Protein 4IWK (pdb70)

Organism: Pseudo-nitzschia multiseries (NCBI:txid37319)

B-factor: mean 25.54, std 10.78, range [7.35, 105.05]

Solvent-accessible surface area: 41916 Å² total

Nearest PDB structures (foldseek):
  6ke2-assembly1_A  TM=9.543E-01  e=2.878E-09  Homo sapiens
  8tue-assembly1_M  TM=9.493E-01  e=4.085E-09  Mus musculus
  8gy1-assembly1_A  TM=9.392E-01  e=4.515E-09  Dendrorhynchus
  3af7-assembly1_X  TM=9.538E-01  e=8.651E-08  Equus caballus
  3af8-assembly1_X  TM=9.523E-01  e=1.111E-07  Equus caballus

Sequence (944 aa):
SEELLLLDLFNNRQVTQEFTASQVYLSSASSIWFDQNDWEGMAAYMLAESAEEREHGLGFVDFANKRNIPIELQAVPAPVSAEWSSPEDVWQSILELEQANTRSLLNLAEAASTCHDFAVMAFLNPFHLQQVNEEDKIIGSILAKVTDENNRTPGLLRSLDVVSFEELLLDLFNRQVTQEFTASQVYLSSASSIWFDQNDWEGMAAYMLAESAEEREHGLGFVDFANKRNIPIELQAVPAPVSAEWSSPEDVWQSILELEQANTRSSLLNLAEAASTCHDFAVMAFLNPFHLQQQVNEEDKIGSILAKVTDENRTPGLLRSLDVVSSEELLDLFNRQVTQEFTASQVYLSASSIWFDQNDWEGMAAYMLAESAEEREHGLGFVDFANKRNIPIELQQAVPAPVSAEWSSSPEDVWQSILELEQANTRSLLNLAEAASTCHDFAVMAFLNPFHLQQVNEEDKIGSILAKVTDENRRTPGLLRSLDVVSSEELLDDLFNRQVTQEFTASQVYLSSASSIWFDQNDWEGMAAYMLAESAEEREHGLGFVDFANKRNIPIELQAVPAPVSAEWSSSPEDVWQSILELEQANTRSLLNLAEAASTCHDFAVMAFLNPFHLQQVNEEDKIGSILAKVTDENNRRTPGLLRSLDVVSFSEELLDDLFNRQVTQEFTASQVYLSASSIWFDQNDWEGMAAYMLAESAEEEREHGLGFVDFANKRNIPIELQAVPAPVSAEWSSPEDVWQSILELEQANTRSSLLNLAEAASTCHDFAVMAFLNPFHLQQVNEEDKIIGSILAKVTDENRTPGLLRSLDVVSSEELLDDLFNRQVTQEFTASQVYLSASSIWFDQNDWEGMAAYMLAESAEEREHGLGFVDFANKRNIPIELQAVPAPVSAEWSSPEDVWQSILELEQANTRSSLLNLAEAASTCHDFAVMAFLNPFHLQQQVNEEDKIGSILAKVTDENRTPGLLRSLDVVSF

CATH classification: 1.20.1260.10

Structure (mmCIF, N/CA/C/O backbone):
data_4IWK
#
_entry.id   4IWK
#
_cell.length_a   126.251
_cell.length_b   126.251
_cell.length_c   170.299
_cell.angle_alpha   90.000
_cell.angle_beta   90.000
_cell.angle_gamma   90.000
#
_symmetry.space_group_name_H-M   'P 4 21 2'
#
loop_
_entity.id
_entity.type
_entity.pdbx_description
1 polymer Ferritin
2 non-polymer 'FE (III) ION'
3 water water
#
loop_
_atom_site.group_PDB
_atom_site.id
_atom_site.type_symbol
_atom_site.label_atom_id
_atom_site.label_alt_id
_atom_site.label_comp_id
_atom_site.label_asym_id
_atom_site.label_entity_id
_atom_site.label_seq_id
_atom_site.pdbx_PDB_ins_code
_atom_site.Cartn_x
_atom_site.Cartn_y
_atom_site.Cartn_z
_atom_site.occupancy
_atom_site.B_iso_or_equiv
_atom_site.auth_seq_id
_atom_site.auth_comp_id
_atom_site.auth_asym_id
_atom_site.auth_atom_id
_atom_site.pdbx_PDB_model_num
ATOM 1 N N . SER A 1 2 ? 3.943 -4.760 -67.200 1.00 56.31 1 SER A N 1
ATOM 2 C CA . SER A 1 2 ? 2.610 -4.207 -66.837 1.00 53.24 1 SER A CA 1
ATOM 3 C C . SER A 1 2 ? 2.519 -3.970 -65.321 1.00 51.21 1 SER A C 1
ATOM 4 O O . SER A 1 2 ? 2.541 -4.924 -64.476 1.00 45.20 1 SER A O 1
ATOM 7 N N . GLU A 1 3 ? 2.433 -2.682 -64.986 1.00 44.42 2 GLU A N 1
ATOM 8 C CA . GLU A 1 3 ? 2.018 -2.265 -63.654 1.00 42.57 2 GLU A CA 1
ATOM 9 C C . GLU A 1 3 ? 0.616 -2.815 -63.358 1.00 34.89 2 GLU A C 1
ATOM 10 O O . GLU A 1 3 ? 0.368 -3.254 -62.226 1.00 37.60 2 GLU A O 1
ATOM 16 N N . GLU A 1 4 ? -0.287 -2.727 -64.343 1.00 35.52 3 GLU A N 1
ATOM 17 C CA . GLU A 1 4 ? -1.619 -3.184 -64.172 1.00 32.35 3 GLU A CA 1
ATOM 18 C C . GLU A 1 4 ? -1.611 -4.678 -63.726 1.00 33.15 3 GLU A C 1
ATOM 19 O O . GLU A 1 4 ? -2.280 -5.095 -62.754 1.00 26.68 3 GLU A O 1
ATOM 25 N N . LEU A 1 5 ? -0.807 -5.478 -64.407 1.00 30.58 4 LEU A N 1
ATOM 26 C CA A LEU A 1 5 ? -0.848 -6.915 -64.149 0.50 27.45 4 LEU A CA 1
ATOM 27 C CA B LEU A 1 5 ? -0.726 -6.925 -64.159 0.50 30.63 4 LEU A CA 1
ATOM 28 C C . LEU A 1 5 ? -0.266 -7.173 -62.724 1.00 29.19 4 LEU A C 1
ATOM 29 O O . LEU A 1 5 ? -0.914 -7.925 -61.956 1.00 28.19 4 LEU A O 1
ATOM 38 N N . LEU A 1 6 ? 0.883 -6.550 -62.360 1.00 29.98 5 LEU A N 1
ATOM 39 C CA A LEU A 1 6 ? 1.452 -6.701 -61.029 0.50 26.49 5 LEU A CA 1
ATOM 40 C CA B LEU A 1 6 ? 1.478 -6.637 -60.991 0.50 26.76 5 LEU A CA 1
ATOM 41 C C . LEU A 1 6 ? 0.480 -6.190 -59.912 1.00 26.74 5 LEU A C 1
ATOM 42 O O . LEU A 1 6 ? 0.352 -6.829 -58.863 1.00 26.68 5 LEU A O 1
ATOM 51 N N . ASP A 1 7 ? -0.189 -5.063 -60.127 1.00 26.01 6 ASP A N 1
ATOM 52 C CA . ASP A 1 7 ? -1.147 -4.588 -59.107 1.00 25.38 6 ASP A CA 1
ATOM 53 C C . ASP A 1 7 ? -2.299 -5.567 -58.944 1.00 23.11 6 ASP A C 1
ATOM 54 O O . ASP A 1 7 ? -2.733 -5.853 -57.801 1.00 24.30 6 ASP A O 1
ATOM 59 N N . LEU A 1 8 ? -2.795 -6.087 -60.104 1.00 23.19 7 LEU A N 1
ATOM 60 C CA . LEU A 1 8 ? -3.975 -7.009 -60.050 1.00 21.98 7 LEU A CA 1
ATOM 61 C C . LEU A 1 8 ? -3.573 -8.327 -59.410 1.00 23.00 7 LEU A C 1
ATOM 62 O O . LEU A 1 8 ? -4.392 -8.955 -58.714 1.00 23.41 7 LEU A O 1
ATOM 67 N N . PHE A 1 9 ? -2.339 -8.736 -59.600 1.00 22.37 8 PHE A N 1
ATOM 68 C CA . PHE A 1 9 ? -1.879 -9.955 -58.911 1.00 24.22 8 PHE A CA 1
ATOM 69 C C . PHE A 1 9 ? -1.845 -9.737 -57.418 1.00 24.13 8 PHE A C 1
ATOM 70 O O . PHE A 1 9 ? -2.401 -10.521 -56.635 1.00 24.83 8 PHE A O 1
ATOM 78 N N . ASN A 1 10 ? -1.244 -8.638 -56.976 1.00 22.91 9 ASN A N 1
ATOM 79 C CA A ASN A 1 10 ? -1.255 -8.225 -55.581 0.50 25.83 9 ASN A CA 1
ATOM 80 C CA B ASN A 1 10 ? -1.334 -8.240 -55.572 0.50 25.05 9 ASN A CA 1
ATOM 81 C C . ASN A 1 10 ? -2.723 -8.123 -55.068 1.00 25.60 9 ASN A C 1
ATOM 82 O O . ASN A 1 10 ? -3.051 -8.645 -53.947 1.00 24.98 9 ASN A O 1
ATOM 91 N N . ARG A 1 11 ? -3.603 -7.468 -55.811 1.00 23.10 10 ARG A N 1
ATOM 92 C CA . ARG A 1 11 ? -5.005 -7.353 -55.389 1.00 25.80 10 ARG A CA 1
ATOM 93 C C . ARG A 1 11 ? -5.673 -8.766 -55.194 1.00 23.04 10 ARG A C 1
ATOM 94 O O . ARG A 1 11 ? -6.629 -8.926 -54.453 1.00 23.01 10 ARG A O 1
ATOM 102 N N . GLN A 1 12 ? -5.241 -9.738 -55.996 1.00 21.52 11 GLN A N 1
ATOM 103 C CA . GLN A 1 12 ? -5.912 -11.049 -55.963 1.00 20.93 11 GLN A CA 1
ATOM 104 C C . GLN A 1 12 ? -5.608 -11.671 -54.572 1.00 20.85 11 GLN A C 1
ATOM 105 O O . GLN A 1 12 ? -6.507 -12.338 -53.965 1.00 18.56 11 GLN A O 1
ATOM 111 N N . VAL A 1 13 ? -4.382 -11.520 -54.093 1.00 20.63 12 VAL A N 1
ATOM 112 C CA . VAL A 1 13 ? -4.047 -12.050 -52.768 1.00 17.23 12 VAL A CA 1
ATOM 113 C C . VAL A 1 13 ? -4.936 -11.379 -51.751 1.00 18.12 12 VAL A C 1
ATOM 114 O O . VAL A 1 13 ? -5.519 -12.048 -50.880 1.00 18.80 12 VAL A O 1
ATOM 118 N N . THR A 1 14 ? -5.041 -10.048 -51.841 1.00 16.11 13 THR A N 1
ATOM 119 C CA . THR A 1 14 ? -5.958 -9.361 -50.923 1.00 17.82 13 THR A CA 1
ATOM 120 C C . THR A 1 14 ? -7.407 -9.870 -50.992 1.00 18.23 13 THR A C 1
ATOM 121 O O . THR A 1 14 ? -8.048 -10.066 -49.945 1.00 18.73 13 THR A O 1
ATOM 125 N N . GLN A 1 15 ? -7.907 -10.160 -52.217 1.00 17.63 14 GLN A N 1
ATOM 126 C CA . GLN A 1 15 ? -9.294 -10.569 -52.354 1.00 16.63 14 GLN A CA 1
ATOM 127 C C . GLN A 1 15 ? -9.471 -11.987 -51.711 1.00 16.27 14 GLN A C 1
ATOM 128 O O . GLN A 1 15 ? -10.530 -12.248 -51.077 1.00 18.04 14 GLN A O 1
ATOM 134 N N . GLU A 1 16 ? -8.453 -12.871 -51.876 1.00 17.05 15 GLU A N 1
ATOM 135 C CA . GLU A 1 16 ? -8.629 -14.253 -51.315 1.00 15.79 15 GLU A CA 1
ATOM 136 C C . GLU A 1 16 ? -8.610 -14.119 -49.789 1.00 16.90 15 GLU A C 1
ATOM 137 O O . GLU A 1 16 ? -9.458 -14.779 -49.121 1.00 17.41 15 GLU A O 1
ATOM 143 N N . PHE A 1 17 ? -7.749 -13.266 -49.253 1.00 17.79 16 PHE A N 1
ATOM 144 C CA . PHE A 1 17 ? -7.725 -13.139 -47.786 1.00 17.14 16 PHE A CA 1
ATOM 145 C C . PHE A 1 17 ? -8.941 -12.387 -47.233 1.00 17.42 16 PHE A C 1
ATOM 146 O O . PHE A 1 17 ? -9.416 -12.740 -46.117 1.00 17.99 16 PHE A O 1
ATOM 154 N N . THR A 1 18 ? -9.504 -11.461 -48.024 1.00 16.01 17 THR A N 1
ATOM 155 C CA . THR A 1 18 ? -10.759 -10.774 -47.673 1.00 17.89 17 THR A CA 1
ATOM 156 C C . THR A 1 18 ? -11.863 -11.809 -47.604 1.00 18.44 17 THR A C 1
ATOM 157 O O . THR A 1 18 ? -12.639 -11.861 -46.627 1.00 18.15 17 THR A O 1
ATOM 161 N N . ALA A 1 19 ? -11.896 -12.677 -48.607 1.00 16.44 18 ALA A N 1
ATOM 162 C CA . ALA A 1 19 ? -12.915 -13.728 -48.600 1.00 15.71 18 ALA A CA 1
ATOM 163 C C . ALA A 1 19 ? -12.728 -14.714 -47.461 1.00 18.25 18 ALA A C 1
ATOM 164 O O . ALA A 1 19 ? -13.684 -15.071 -46.854 1.00 17.76 18 ALA A O 1
ATOM 166 N N . SER A 1 20 ? -11.496 -15.019 -47.108 1.00 17.33 19 SER A N 1
ATOM 167 C CA . SER A 1 20 ? -11.280 -15.883 -45.936 1.00 16.92 19 SER A CA 1
ATOM 168 C C . SER A 1 20 ? -11.923 -15.284 -44.679 1.00 17.94 19 SER A C 1
ATOM 169 O O . SER A 1 20 ? -12.547 -15.998 -43.871 1.00 16.80 19 SER A O 1
ATOM 172 N N . GLN A 1 21 ? -11.742 -13.959 -44.525 1.00 16.04 20 GLN A N 1
ATOM 173 C CA . GLN A 1 21 ? -12.276 -13.281 -43.312 1.00 16.41 20 GLN A CA 1
ATOM 174 C C . GLN A 1 21 ? -13.779 -13.191 -43.370 1.00 16.44 20 GLN A C 1
ATOM 175 O O . GLN A 1 21 ? -14.479 -13.269 -42.329 1.00 17.04 20 GLN A O 1
ATOM 181 N N . VAL A 1 22 ? -14.351 -12.966 -44.577 1.00 15.92 21 VAL A N 1
ATOM 182 C CA . VAL A 1 22 ? -15.803 -12.961 -44.684 1.00 17.28 21 VAL A CA 1
ATOM 183 C C . VAL A 1 22 ? -16.413 -14.361 -44.319 1.00 17.58 21 VAL A C 1
ATOM 184 O O . VAL A 1 22 ? -17.444 -14.464 -43.585 1.00 18.43 21 VAL A O 1
ATOM 188 N N . TYR A 1 23 ? -15.795 -15.416 -44.825 1.00 15.95 22 TYR A N 1
ATOM 189 C CA . TYR A 1 23 ? -16.254 -16.773 -44.414 1.00 16.44 22 TYR A CA 1
ATOM 190 C C . TYR A 1 23 ? -16.115 -16.962 -42.940 1.00 17.45 22 TYR A C 1
ATOM 191 O O . TYR A 1 23 ? -17.028 -17.564 -42.344 1.00 16.50 22 TYR A O 1
ATOM 200 N N . LEU A 1 24 ? -15.042 -16.407 -42.304 1.00 16.26 23 LEU A N 1
ATOM 201 C CA . LEU A 1 24 ? -14.926 -16.622 -40.867 1.00 17.78 23 LEU A CA 1
ATOM 202 C C . LEU A 1 24 ? -16.067 -15.816 -40.201 1.00 17.91 23 LEU A C 1
ATOM 203 O O . LEU A 1 24 ? -16.698 -16.311 -39.255 1.00 15.45 23 LEU A O 1
ATOM 208 N N . SER A 1 25 ? -16.355 -14.592 -40.672 1.00 16.53 24 SER A N 1
ATOM 209 C CA A SER A 1 25 ? -17.492 -13.839 -40.122 0.50 17.48 24 SER A CA 1
ATOM 210 C CA B SER A 1 25 ? -17.497 -13.840 -40.114 0.50 16.75 24 SER A CA 1
ATOM 211 C C . SER A 1 25 ? -18.839 -14.617 -40.247 1.00 17.96 24 SER A C 1
ATOM 212 O O . SER A 1 25 ? -19.642 -14.616 -39.289 1.00 17.99 24 SER A O 1
ATOM 217 N N . ALA A 1 26 ? -19.050 -15.276 -41.407 1.00 16.82 25 ALA A N 1
ATOM 218 C CA . ALA A 1 26 ? -20.274 -16.113 -41.569 1.00 16.44 25 ALA A CA 1
ATOM 219 C C . ALA A 1 26 ? -20.282 -17.263 -40.545 1.00 17.81 25 ALA A C 1
ATOM 220 O O . ALA A 1 26 ? -21.325 -17.568 -39.962 1.00 17.98 25 ALA A O 1
ATOM 222 N N . SER A 1 27 ? -19.127 -17.913 -40.352 1.00 17.25 26 SER A N 1
ATOM 223 C CA A SER A 1 27 ? -19.055 -19.003 -39.358 0.50 16.00 26 SER A CA 1
ATOM 224 C CA B SER A 1 27 ? -19.065 -18.992 -39.376 0.50 17.71 26 SER A CA 1
ATOM 225 C C . SER A 1 27 ? -19.447 -18.504 -37.965 1.00 18.17 26 SER A C 1
ATOM 226 O O . SER A 1 27 ? -20.105 -19.190 -37.182 1.00 18.18 26 SER A O 1
ATOM 231 N N . ILE A 1 28 ? -19.033 -17.281 -37.648 1.00 16.60 27 ILE A N 1
ATOM 232 C CA . ILE A 1 28 ? -19.357 -16.729 -36.280 1.00 17.18 27 ILE A CA 1
ATOM 233 C C . ILE A 1 28 ? -20.846 -16.487 -36.208 1.00 18.06 27 ILE A C 1
ATOM 234 O O . ILE A 1 28 ? -21.486 -16.887 -35.248 1.00 19.72 27 ILE A O 1
ATOM 239 N N . TRP A 1 29 ? -21.453 -15.875 -37.257 1.00 16.80 28 TRP A N 1
ATOM 240 C CA . TRP A 1 29 ? -22.870 -15.660 -37.221 1.00 18.66 28 TRP A CA 1
ATOM 241 C C . TRP A 1 29 ? -23.595 -16.976 -37.051 1.00 20.59 28 TRP A C 1
ATOM 242 O O . TRP A 1 29 ? -24.546 -17.095 -36.262 1.00 18.21 28 TRP A O 1
ATOM 253 N N . PHE A 1 30 ? -23.250 -17.986 -37.879 1.00 16.15 29 PHE A N 1
ATOM 254 C CA . PHE A 1 30 ? -23.940 -19.264 -37.786 1.00 18.24 29 PHE A CA 1
ATOM 255 C C . PHE A 1 30 ? -23.758 -19.868 -36.386 1.00 20.12 29 PHE A C 1
ATOM 256 O O . PHE A 1 30 ? -24.731 -20.371 -35.853 1.00 19.29 29 PHE A O 1
ATOM 264 N N . ASP A 1 31 ? -22.547 -19.820 -35.818 1.00 20.57 30 ASP A N 1
ATOM 265 C CA . ASP A 1 31 ? -22.321 -20.498 -34.510 1.00 24.25 30 ASP A CA 1
ATOM 266 C C . ASP A 1 31 ? -23.093 -19.752 -33.460 1.00 20.67 30 ASP A C 1
ATOM 267 O O . ASP A 1 31 ? -23.682 -20.366 -32.572 1.00 22.98 30 ASP A O 1
ATOM 272 N N . GLN A 1 32 ? -23.122 -18.438 -33.560 1.00 22.14 31 GLN A N 1
ATOM 273 C CA . GLN A 1 32 ? -23.872 -17.661 -32.547 1.00 22.57 31 GLN A CA 1
ATOM 274 C C . GLN A 1 32 ? -25.358 -17.965 -32.595 1.00 24.67 31 GLN A C 1
ATOM 275 O O . GLN A 1 32 ? -26.125 -17.714 -31.614 1.00 26.46 31 GLN A O 1
ATOM 281 N N . ASN A 1 33 ? -25.857 -18.365 -33.768 1.00 21.54 32 ASN A N 1
ATOM 282 C CA . ASN A 1 33 ? -27.238 -18.603 -33.912 1.00 22.72 32 ASN A CA 1
ATOM 283 C C . ASN A 1 33 ? -27.558 -20.110 -33.993 1.00 21.11 32 ASN A C 1
ATOM 284 O O . ASN A 1 33 ? -28.652 -20.474 -34.411 1.00 26.33 32 ASN A O 1
ATOM 289 N N . ASP A 1 34 ? -26.640 -20.918 -33.521 1.00 21.11 33 ASP A N 1
ATOM 290 C CA . ASP A 1 34 ? -26.775 -22.379 -33.354 1.00 24.21 33 ASP A CA 1
ATOM 291 C C . ASP A 1 34 ? -26.986 -23.168 -34.635 1.00 25.62 33 ASP A C 1
ATOM 292 O O . ASP A 1 34 ? -27.744 -24.147 -34.647 1.00 29.38 33 ASP A O 1
ATOM 297 N N . TRP A 1 35 ? -26.329 -22.707 -35.707 1.00 20.62 34 TRP A N 1
ATOM 298 C CA . TRP A 1 35 ? -26.303 -23.430 -36.982 1.00 20.80 34 TRP A CA 1
ATOM 299 C C . TRP A 1 35 ? -24.912 -24.007 -37.093 1.00 23.75 34 TRP A C 1
ATOM 300 O O . TRP A 1 35 ? -24.128 -23.515 -37.928 1.00 22.45 34 TRP A O 1
ATOM 311 N N . GLU A 1 36 ? -24.590 -25.038 -36.310 1.00 24.20 35 GLU A N 1
ATOM 312 C CA . GLU A 1 36 ? -23.227 -25.517 -36.248 1.00 25.93 35 GLU A CA 1
ATOM 313 C C . GLU A 1 36 ? -22.778 -26.172 -37.554 1.00 27.14 35 GLU A C 1
ATOM 314 O O . GLU A 1 36 ? -21.568 -26.081 -37.852 1.00 24.75 35 GLU A O 1
ATOM 320 N N . GLY A 1 37 ? -23.710 -26.766 -38.334 1.00 23.95 36 GLY A N 1
ATOM 321 C CA . GLY A 1 37 ? -23.347 -27.406 -39.600 1.00 25.15 36 GLY A CA 1
ATOM 322 C C . GLY A 1 37 ? -22.911 -26.341 -40.646 1.00 22.97 36 GLY A C 1
ATOM 323 O O . GLY A 1 37 ? -21.821 -26.444 -41.242 1.00 23.62 36 GLY A O 1
ATOM 324 N N . MET A 1 38 ? -23.686 -25.282 -40.764 1.00 20.96 37 MET A N 1
ATOM 325 C CA . MET A 1 38 ? -23.373 -24.186 -41.721 1.00 19.45 37 MET A CA 1
ATOM 326 C C . MET A 1 38 ? -22.128 -23.503 -41.194 1.00 19.75 37 MET A C 1
ATOM 327 O O . MET A 1 38 ? -21.308 -23.108 -42.030 1.00 19.30 37 MET A O 1
ATOM 332 N N . ALA A 1 39 ? -21.907 -23.406 -39.858 1.00 19.20 38 ALA A N 1
ATOM 333 C CA . ALA A 1 39 ? -20.692 -22.749 -39.380 1.00 18.46 38 ALA A CA 1
ATOM 334 C C . ALA A 1 39 ? -19.498 -23.546 -39.803 1.00 21.99 38 ALA A C 1
ATOM 335 O O . ALA A 1 39 ? -18.481 -22.977 -40.213 1.00 20.72 38 ALA A O 1
ATOM 337 N N . ALA A 1 40 ? -19.576 -24.866 -39.673 1.00 19.81 39 ALA A N 1
ATOM 338 C CA . ALA A 1 40 ? -18.353 -25.684 -40.024 1.00 21.74 39 ALA A CA 1
ATOM 339 C C . ALA A 1 40 ? -18.065 -25.611 -41.509 1.00 20.53 39 ALA A C 1
ATOM 340 O O . ALA A 1 40 ? -16.869 -25.534 -41.863 1.00 19.79 39 ALA A O 1
ATOM 342 N N . TYR A 1 41 ? -19.112 -25.501 -42.363 1.00 19.69 40 TYR A N 1
ATOM 343 C CA . TYR A 1 41 ? -18.905 -25.296 -43.787 1.00 20.97 40 TYR A CA 1
ATOM 344 C C . TYR A 1 41 ? -18.162 -23.983 -43.975 1.00 21.39 40 TYR A C 1
ATOM 345 O O . TYR A 1 41 ? -17.201 -23.920 -44.776 1.00 20.24 40 TYR A O 1
ATOM 354 N N . MET A 1 42 ? -18.643 -22.944 -43.328 1.00 16.87 41 MET A N 1
ATOM 355 C CA . MET A 1 42 ? -17.997 -21.601 -43.533 1.00 17.99 41 MET A CA 1
ATOM 356 C C . MET A 1 42 ? -16.516 -21.640 -43.038 1.00 19.66 41 MET A C 1
ATOM 357 O O . MET A 1 42 ? -15.630 -21.019 -43.687 1.00 19.70 41 MET A O 1
ATOM 362 N N . LEU A 1 43 ? -16.264 -22.274 -41.898 1.00 17.59 42 LEU A N 1
ATOM 363 C CA . LEU A 1 43 ? -14.876 -22.385 -41.424 1.00 18.58 42 LEU A CA 1
ATOM 364 C C . LEU A 1 43 ? -13.946 -23.121 -42.421 1.00 18.22 42 LEU A C 1
ATOM 365 O O . LEU A 1 43 ? -12.824 -22.673 -42.623 1.00 20.96 42 LEU A O 1
ATOM 370 N N . ALA A 1 44 ? -14.451 -24.194 -43.059 1.00 18.33 43 ALA A N 1
ATOM 371 C CA . ALA A 1 44 ? -13.641 -24.940 -44.012 1.00 19.63 43 ALA A CA 1
ATOM 372 C C . ALA A 1 44 ? -13.374 -24.001 -45.190 1.00 22.52 43 ALA A C 1
ATOM 373 O O . ALA A 1 44 ? -12.251 -23.982 -45.684 1.00 19.63 43 ALA A O 1
ATOM 375 N N . GLU A 1 45 ? -14.388 -23.272 -45.663 1.00 18.14 44 GLU A N 1
ATOM 376 C CA . GLU A 1 45 ? -14.093 -22.335 -46.728 1.00 20.22 44 GLU A CA 1
ATOM 377 C C . GLU A 1 45 ? -13.191 -21.195 -46.326 1.00 17.28 44 GLU A C 1
ATOM 378 O O . GLU A 1 45 ? -12.408 -20.732 -47.227 1.00 18.70 44 GLU A O 1
ATOM 384 N N . SER A 1 46 ? -13.250 -20.694 -45.092 1.00 17.70 45 SER A N 1
ATOM 385 C CA . SER A 1 46 ? -12.311 -19.635 -44.704 1.00 16.72 45 SER A CA 1
ATOM 386 C C . SER A 1 46 ? -10.855 -20.196 -44.863 1.00 18.86 45 SER A C 1
ATOM 387 O O . SER A 1 46 ? -9.981 -19.455 -45.322 1.00 18.29 45 SER A O 1
ATOM 390 N N . ALA A 1 47 ? -10.635 -21.456 -44.493 1.00 18.93 46 ALA A N 1
ATOM 391 C CA . ALA A 1 47 ? -9.263 -21.990 -44.615 1.00 18.73 46 ALA A CA 1
ATOM 392 C C . ALA A 1 47 ? -8.930 -22.162 -46.102 1.00 19.66 46 ALA A C 1
ATOM 393 O O . ALA A 1 47 ? -7.756 -21.909 -46.470 1.00 20.81 46 ALA A O 1
ATOM 395 N N . GLU A 1 48 ? -9.885 -22.588 -46.925 1.00 19.88 47 GLU A N 1
ATOM 396 C CA . GLU A 1 48 ? -9.609 -22.855 -48.374 1.00 21.43 47 GLU A CA 1
ATOM 397 C C . GLU A 1 48 ? -9.265 -21.520 -49.035 1.00 20.90 47 GLU A C 1
ATOM 398 O O . GLU A 1 48 ? -8.341 -21.461 -49.830 1.00 22.44 47 GLU A O 1
ATOM 404 N N . GLU A 1 49 ? -9.995 -20.439 -48.726 1.00 16.65 48 GLU A N 1
ATOM 405 C CA . GLU A 1 49 ? -9.641 -19.160 -49.411 1.00 17.73 48 GLU A CA 1
ATOM 406 C C . GLU A 1 49 ? -8.284 -18.683 -48.934 1.00 18.99 48 GLU A C 1
ATOM 407 O O . GLU A 1 49 ? -7.530 -18.099 -49.759 1.00 18.96 48 GLU A O 1
ATOM 413 N N . ARG A 1 50 ? -7.916 -18.879 -47.673 1.00 18.65 49 ARG A N 1
ATOM 414 C CA . ARG A 1 50 ? -6.530 -18.532 -47.328 1.00 17.02 49 ARG A CA 1
ATOM 415 C C . ARG A 1 50 ? -5.536 -19.397 -48.127 1.00 18.94 49 ARG A C 1
ATOM 416 O O . ARG A 1 50 ? -4.548 -18.828 -48.620 1.00 19.20 49 ARG A O 1
ATOM 424 N N . GLU A 1 51 ? -5.810 -20.712 -48.295 1.00 18.07 50 GLU A N 1
ATOM 425 C CA . GLU A 1 51 ? -4.922 -21.494 -49.215 1.00 20.24 50 GLU A CA 1
ATOM 426 C C . GLU A 1 51 ? -4.836 -20.933 -50.635 1.00 20.08 50 GLU A C 1
ATOM 427 O O . GLU A 1 51 ? -3.693 -20.913 -51.174 1.00 20.40 50 GLU A O 1
ATOM 433 N N . HIS A 1 52 ? -5.967 -20.434 -51.200 1.00 19.26 51 HIS A N 1
ATOM 434 C CA . HIS A 1 52 ? -5.856 -19.795 -52.507 1.00 18.87 51 HIS A CA 1
ATOM 435 C C . HIS A 1 52 ? -4.892 -18.618 -52.463 1.00 19.64 51 HIS A C 1
ATOM 436 O O . HIS A 1 52 ? -3.990 -18.449 -53.356 1.00 18.37 51 HIS A O 1
ATOM 443 N N . GLY A 1 53 ? -5.049 -17.749 -51.447 1.00 17.30 52 GLY A N 1
ATOM 444 C CA . GLY A 1 53 ? -4.175 -16.556 -51.398 1.00 15.86 52 GLY A CA 1
ATOM 445 C C . GLY A 1 53 ? -2.706 -17.042 -51.273 1.00 16.85 52 GLY A C 1
ATOM 446 O O . GLY A 1 53 ? -1.830 -16.425 -51.873 1.00 18.29 52 GLY A O 1
ATOM 447 N N . LEU A 1 54 ? -2.464 -18.038 -50.426 1.00 15.26 53 LEU A N 1
ATOM 448 C CA . LEU A 1 54 ? -1.084 -18.542 -50.281 1.00 16.80 53 LEU A CA 1
ATOM 449 C C . LEU A 1 54 ? -0.520 -19.083 -51.597 1.00 17.20 53 LEU A C 1
ATOM 450 O O . LEU A 1 54 ? 0.687 -18.905 -51.854 1.00 19.39 53 LEU A O 1
ATOM 455 N N . GLY A 1 55 ? -1.391 -19.713 -52.389 1.00 18.57 54 GLY A N 1
ATOM 456 C CA . GLY A 1 55 ? -1.000 -20.254 -53.708 1.00 18.96 54 GLY A CA 1
ATOM 457 C C . GLY A 1 55 ? -0.557 -19.100 -54.591 1.00 19.04 54 GLY A C 1
ATOM 458 O O . GLY A 1 55 ? 0.463 -19.181 -55.334 1.00 18.90 54 GLY A O 1
ATOM 459 N N . PHE A 1 56 ? -1.314 -18.000 -54.566 1.00 17.11 55 PHE A N 1
ATOM 460 C CA . PHE A 1 56 ? -0.944 -16.778 -55.371 1.00 16.17 55 PHE A CA 1
ATOM 461 C C . PHE A 1 56 ? 0.390 -16.186 -54.850 1.00 18.34 55 PHE A C 1
ATOM 462 O O . PHE A 1 56 ? 1.256 -15.818 -55.648 1.00 19.06 55 PHE A O 1
ATOM 470 N N . VAL A 1 57 ? 0.620 -16.128 -53.524 1.00 17.64 56 VAL A N 1
ATOM 471 C CA . VAL A 1 57 ? 1.879 -15.538 -53.003 1.00 17.34 56 VAL A CA 1
ATOM 472 C C . VAL A 1 57 ? 3.042 -16.428 -53.447 1.00 17.02 56 VAL A C 1
ATOM 473 O O . VAL A 1 57 ? 4.076 -15.859 -53.916 1.00 19.20 56 VAL A O 1
ATOM 477 N N . ASP A 1 58 ? 2.885 -17.758 -53.377 1.00 18.98 57 ASP A N 1
ATOM 478 C CA . ASP A 1 58 ? 4.010 -18.698 -53.743 1.00 18.34 57 ASP A CA 1
ATOM 479 C C . ASP A 1 58 ? 4.340 -18.493 -55.240 1.00 21.22 57 ASP A C 1
ATOM 480 O O . ASP A 1 58 ? 5.495 -18.338 -55.572 1.00 19.67 57 ASP A O 1
ATOM 485 N N . PHE A 1 59 ? 3.292 -18.431 -56.102 1.00 18.26 58 PHE A N 1
ATOM 486 C CA . PHE A 1 59 ? 3.626 -18.266 -57.550 1.00 18.46 58 PHE A CA 1
ATOM 487 C C . PHE A 1 59 ? 4.232 -16.899 -57.779 1.00 19.14 58 PHE A C 1
ATOM 488 O O . PHE A 1 59 ? 5.243 -16.771 -58.528 1.00 18.90 58 PHE A O 1
ATOM 496 N N . ALA A 1 60 ? 3.741 -15.863 -57.119 1.00 17.97 59 ALA A N 1
ATOM 497 C CA . ALA A 1 60 ? 4.317 -14.495 -57.310 1.00 19.61 59 ALA A CA 1
ATOM 498 C C . ALA A 1 60 ? 5.771 -14.488 -56.909 1.00 20.66 59 ALA A C 1
ATOM 499 O O . ALA A 1 60 ? 6.633 -13.934 -57.639 1.00 19.75 59 ALA A O 1
ATOM 501 N N . ASN A 1 61 ? 6.110 -15.142 -55.775 1.00 20.02 60 ASN A N 1
ATOM 502 C CA . ASN A 1 61 ? 7.515 -15.205 -55.335 1.00 20.98 60 ASN A CA 1
ATOM 503 C C . ASN A 1 61 ? 8.374 -15.843 -56.417 1.00 23.55 60 ASN A C 1
ATOM 504 O O . ASN A 1 61 ? 9.449 -15.333 -56.761 1.00 21.81 60 ASN A O 1
ATOM 509 N N . LYS A 1 62 ? 7.888 -16.957 -56.970 1.00 20.52 61 LYS A N 1
ATOM 510 C CA . LYS A 1 62 ? 8.677 -17.729 -57.974 1.00 20.89 61 LYS A CA 1
ATOM 511 C C . LYS A 1 62 ? 8.787 -16.902 -59.227 1.00 20.34 61 LYS A C 1
ATOM 512 O O . LYS A 1 62 ? 9.880 -16.987 -59.880 1.00 20.73 61 LYS A O 1
ATOM 518 N N . ARG A 1 63 ? 7.761 -16.104 -59.592 1.00 20.85 62 ARG A N 1
ATOM 519 C CA . ARG A 1 63 ? 7.776 -15.374 -60.865 1.00 20.80 62 ARG A CA 1
ATOM 520 C C . ARG A 1 63 ? 8.349 -13.967 -60.707 1.00 23.53 62 ARG A C 1
ATOM 521 O O . ARG A 1 63 ? 8.179 -13.138 -61.574 1.00 26.25 62 ARG A O 1
ATOM 529 N N . ASN A 1 64 ? 8.906 -13.667 -59.521 1.00 25.06 63 ASN A N 1
ATOM 530 C CA . ASN A 1 64 ? 9.400 -12.305 -59.263 1.00 26.70 63 ASN A CA 1
ATOM 531 C C . ASN A 1 64 ? 8.368 -11.244 -59.400 1.00 26.94 63 ASN A C 1
ATOM 532 O O . ASN A 1 64 ? 8.642 -10.107 -59.813 1.00 29.07 63 ASN A O 1
ATOM 537 N N . ILE A 1 65 ? 7.151 -11.526 -58.932 1.00 21.97 64 ILE A N 1
ATOM 538 C CA . ILE A 1 65 ? 6.092 -10.544 -58.872 1.00 22.55 64 ILE A CA 1
ATOM 539 C C . ILE A 1 65 ? 6.138 -10.048 -57.393 1.00 23.18 64 ILE A C 1
ATOM 540 O O . ILE A 1 65 ? 5.830 -10.801 -56.501 1.00 22.67 64 ILE A O 1
ATOM 545 N N . PRO A 1 66 ? 6.424 -8.795 -57.153 1.00 23.68 65 PRO A N 1
ATOM 546 C CA . PRO A 1 66 ? 6.652 -8.453 -55.735 1.00 28.02 65 PRO A CA 1
ATOM 547 C C . PRO A 1 66 ? 5.286 -8.373 -55.022 1.00 24.24 65 PRO A C 1
ATOM 548 O O . PRO A 1 66 ? 4.319 -7.843 -55.558 1.00 29.37 65 PRO A O 1
ATOM 552 N N . ILE A 1 67 ? 5.184 -8.926 -53.835 1.00 20.90 66 ILE A N 1
ATOM 553 C CA . ILE A 1 67 ? 3.946 -8.928 -53.104 1.00 20.52 66 ILE A CA 1
ATOM 554 C C . ILE A 1 67 ? 4.110 -7.913 -51.962 1.00 22.64 66 ILE A C 1
ATOM 555 O O . ILE A 1 67 ? 5.097 -8.040 -51.266 1.00 26.38 66 ILE A O 1
ATOM 560 N N . GLU A 1 68 ? 3.192 -6.980 -51.853 1.00 22.38 67 GLU A N 1
ATOM 561 C CA . GLU A 1 68 ? 3.053 -6.116 -50.667 1.00 27.22 67 GLU A CA 1
ATOM 562 C C . GLU A 1 68 ? 1.677 -6.470 -50.087 1.00 20.46 67 GLU A C 1
ATOM 563 O O . GLU A 1 68 ? 0.648 -6.199 -50.704 1.00 27.35 67 GLU A O 1
ATOM 569 N N . LEU A 1 69 ? 1.716 -7.093 -48.887 1.00 25.48 68 LEU A N 1
ATOM 570 C CA . LEU A 1 69 ? 0.487 -7.499 -48.212 1.00 20.65 68 LEU A CA 1
ATOM 571 C C . LEU A 1 69 ? -0.300 -6.304 -47.752 1.00 20.22 68 LEU A C 1
ATOM 572 O O . LEU A 1 69 ? 0.282 -5.402 -47.142 1.00 27.38 68 LEU A O 1
ATOM 577 N N . GLN A 1 70 ? -1.531 -6.236 -48.158 1.00 19.49 69 GLN A N 1
ATOM 578 C CA . GLN A 1 70 ? -2.426 -5.132 -47.787 1.00 20.86 69 GLN A CA 1
ATOM 579 C C . GLN A 1 70 ? -3.224 -5.502 -46.545 1.00 21.62 69 GLN A C 1
ATOM 580 O O . GLN A 1 70 ? -3.285 -6.704 -46.080 1.00 20.75 69 GLN A O 1
ATOM 586 N N . ALA A 1 71 ? -3.814 -4.467 -45.979 1.00 19.26 70 ALA A N 1
ATOM 587 C CA . ALA A 1 71 ? -4.780 -4.748 -44.925 1.00 21.30 70 ALA A CA 1
ATOM 588 C C . ALA A 1 71 ? -5.844 -5.721 -45.395 1.00 19.09 70 ALA A C 1
ATOM 589 O O . ALA A 1 71 ? -6.328 -5.614 -46.547 1.00 22.06 70 ALA A O 1
ATOM 591 N N . VAL A 1 72 ? -6.284 -6.614 -44.470 1.00 20.62 71 VAL A N 1
ATOM 592 C CA . VAL A 1 72 ? -7.480 -7.413 -44.754 1.00 21.66 71 VAL A CA 1
ATOM 593 C C . VAL A 1 72 ? -8.670 -6.772 -44.080 1.00 19.94 71 VAL A C 1
ATOM 594 O O . VAL A 1 72 ? -8.745 -6.672 -42.834 1.00 18.59 71 VAL A O 1
ATOM 598 N N . PRO A 1 73 ? -9.574 -6.196 -44.846 1.00 20.13 72 PRO A N 1
ATOM 599 C CA . PRO A 1 73 ? -10.601 -5.323 -44.221 1.00 20.22 72 PRO A CA 1
ATOM 600 C C . PRO A 1 73 ? -11.520 -6.056 -43.309 1.00 20.86 72 PRO A C 1
ATOM 601 O O . PRO A 1 73 ? -11.767 -7.300 -43.454 1.00 21.13 72 PRO A O 1
ATOM 605 N N . ALA A 1 74 ? -11.993 -5.330 -42.326 1.00 19.03 73 ALA A N 1
ATOM 606 C CA . ALA A 1 74 ? -13.056 -5.874 -41.465 1.00 19.84 73 ALA A CA 1
ATOM 607 C C . ALA A 1 74 ? -14.293 -6.229 -42.253 1.00 21.25 73 ALA A C 1
ATOM 608 O O . ALA A 1 74 ? -14.805 -5.431 -43.036 1.00 19.94 73 ALA A O 1
ATOM 610 N N . PRO A 1 75 ? -14.824 -7.448 -42.071 1.00 18.78 74 PRO A N 1
ATOM 611 C CA . PRO A 1 75 ? -16.073 -7.750 -42.775 1.00 17.92 74 PRO A CA 1
ATOM 612 C C . PRO A 1 75 ? -17.228 -6.896 -42.270 1.00 19.40 74 PRO A C 1
ATOM 613 O O . PRO A 1 75 ? -17.311 -6.664 -41.044 1.00 23.44 74 PRO A O 1
ATOM 617 N N . VAL A 1 76 ? -18.095 -6.454 -43.189 1.00 22.76 75 VAL A N 1
ATOM 618 C CA . VAL A 1 76 ? -19.155 -5.544 -42.748 1.00 26.11 75 VAL A CA 1
ATOM 619 C C . VAL A 1 76 ? -20.554 -6.133 -42.877 1.00 28.49 75 VAL A C 1
ATOM 620 O O . VAL A 1 76 ? -21.497 -5.625 -42.284 1.00 31.40 75 VAL A O 1
ATOM 624 N N . SER A 1 77 ? -20.710 -7.204 -43.663 1.00 28.42 76 SER A N 1
ATOM 625 C CA . SER A 1 77 ? -22.094 -7.712 -43.873 1.00 26.56 76 SER A CA 1
ATOM 626 C C . SER A 1 77 ? -22.767 -8.315 -42.654 1.00 29.52 76 SER A C 1
ATOM 627 O O . SER A 1 77 ? -23.981 -8.241 -42.558 1.00 31.40 76 SER A O 1
ATOM 650 N N . ALA A 1 79 ? -23.084 -7.147 -39.879 1.00 31.82 78 ALA A N 1
ATOM 651 C CA . ALA A 1 79 ? -23.875 -6.112 -39.192 1.00 33.61 78 ALA A CA 1
ATOM 652 C C . ALA A 1 79 ? -25.364 -6.265 -39.547 1.00 30.59 78 ALA A C 1
ATOM 653 O O . ALA A 1 79 ? -26.225 -6.038 -38.711 1.00 39.49 78 ALA A O 1
ATOM 655 N N . GLU A 1 80 ? -25.661 -6.700 -40.760 1.00 29.97 79 GLU A N 1
ATOM 656 C CA . GLU A 1 80 ? -27.025 -6.705 -41.285 1.00 30.36 79 GLU A CA 1
ATOM 657 C C . GLU A 1 80 ? -27.636 -8.125 -41.419 1.00 29.07 79 GLU A C 1
ATOM 658 O O . GLU A 1 80 ? -28.827 -8.271 -41.645 1.00 32.30 79 GLU A O 1
ATOM 664 N N . TRP A 1 81 ? -26.847 -9.197 -41.299 1.00 23.25 80 TRP A N 1
ATOM 665 C CA . TRP A 1 81 ? -27.474 -10.502 -41.468 1.00 21.19 80 TRP A CA 1
ATOM 666 C C . TRP A 1 81 ? -28.499 -10.861 -40.369 1.00 23.28 80 TRP A C 1
ATOM 667 O O . TRP A 1 81 ? -28.209 -10.704 -39.186 1.00 25.23 80 TRP A O 1
ATOM 678 N N . SER A 1 82 ? -29.665 -11.286 -40.760 1.00 24.57 81 SER A N 1
ATOM 679 C CA . SER A 1 82 ? -30.672 -11.630 -39.746 1.00 28.63 81 SER A CA 1
ATOM 680 C C . SER A 1 82 ? -31.213 -13.070 -40.004 1.00 30.71 81 SER A C 1
ATOM 681 O O . SER A 1 82 ? -31.992 -13.633 -39.209 1.00 31.98 81 SER A O 1
ATOM 684 N N . SER A 1 83 ? -30.763 -13.732 -41.089 1.00 26.20 82 SER A N 1
ATOM 685 C CA . SER A 1 83 ? -31.183 -15.103 -41.250 1.00 23.01 82 SER A CA 1
ATOM 686 C C . SER A 1 83 ? -30.162 -15.873 -42.073 1.00 20.76 82 SER A C 1
ATOM 687 O O . SER A 1 83 ? -29.265 -15.216 -42.641 1.00 21.37 82 SER A O 1
ATOM 690 N N . PRO A 1 84 ? -30.220 -17.229 -42.077 1.00 22.15 83 PRO A N 1
ATOM 691 C CA . PRO A 1 84 ? -29.247 -17.985 -42.947 1.00 21.80 83 PRO A CA 1
ATOM 692 C C . PRO A 1 84 ? -29.326 -17.560 -44.376 1.00 22.06 83 PRO A C 1
ATOM 693 O O . PRO A 1 84 ? -28.269 -17.500 -45.061 1.00 19.63 83 PRO A O 1
ATOM 697 N N . GLU A 1 85 ? -30.527 -17.294 -44.872 1.00 19.58 84 GLU A N 1
ATOM 698 C CA . GLU A 1 85 ? -30.588 -16.831 -46.283 1.00 22.92 84 GLU A CA 1
ATOM 699 C C . GLU A 1 85 ? -29.729 -15.571 -46.573 1.00 20.38 84 GLU A C 1
ATOM 700 O O . GLU A 1 85 ? -29.051 -15.494 -47.649 1.00 19.76 84 GLU A O 1
ATOM 706 N N . ASP A 1 86 ? -29.711 -14.609 -45.626 1.00 19.66 85 ASP A N 1
ATOM 707 C CA . ASP A 1 86 ? -28.937 -13.418 -45.829 1.00 19.25 85 ASP A CA 1
ATOM 708 C C . ASP A 1 86 ? -27.452 -13.790 -45.903 1.00 21.94 85 ASP A C 1
ATOM 709 O O . ASP A 1 86 ? -26.693 -13.183 -46.684 1.00 21.18 85 ASP A O 1
ATOM 714 N N . VAL A 1 87 ? -27.019 -14.669 -45.021 1.00 18.63 86 VAL A N 1
ATOM 715 C CA . VAL A 1 87 ? -25.596 -15.012 -44.974 1.00 16.62 86 VAL A CA 1
ATOM 716 C C . VAL A 1 87 ? -25.210 -15.726 -46.325 1.00 18.74 86 VAL A C 1
ATOM 717 O O . VAL A 1 87 ? -24.233 -15.338 -46.964 1.00 18.90 86 VAL A O 1
ATOM 721 N N . TRP A 1 88 ? -25.977 -16.757 -46.713 1.00 18.09 87 TRP A N 1
ATOM 722 C CA . TRP A 1 88 ? -25.636 -17.447 -47.970 1.00 18.23 87 TRP A CA 1
ATOM 723 C C . TRP A 1 88 ? -25.656 -16.533 -49.186 1.00 20.02 87 TRP A C 1
ATOM 724 O O . TRP A 1 88 ? -24.875 -16.661 -50.078 1.00 18.86 87 TRP A O 1
ATOM 735 N N . GLN A 1 89 ? -26.573 -15.585 -49.206 1.00 18.12 88 GLN A N 1
ATOM 736 C CA . GLN A 1 89 ? -26.600 -14.628 -50.319 1.00 19.71 88 GLN A CA 1
ATOM 737 C C . GLN A 1 89 ? -25.335 -13.750 -50.351 1.00 19.71 88 GLN A C 1
ATOM 738 O O . GLN A 1 89 ? -24.717 -13.517 -51.408 1.00 19.65 88 GLN A O 1
ATOM 744 N N . SER A 1 90 ? -24.883 -13.348 -49.165 1.00 18.57 89 SER A N 1
ATOM 745 C CA . SER A 1 90 ? -23.586 -12.631 -49.127 1.00 16.64 89 SER A CA 1
ATOM 746 C C . SER A 1 90 ? -22.412 -13.515 -49.575 1.00 16.90 89 SER A C 1
ATOM 747 O O . SER A 1 90 ? -21.481 -12.984 -50.231 1.00 19.30 89 SER A O 1
ATOM 750 N N . ILE A 1 91 ? -22.444 -14.805 -49.238 1.00 16.53 90 ILE A N 1
ATOM 751 C CA . ILE A 1 91 ? -21.325 -15.692 -49.632 1.00 18.12 90 ILE A CA 1
ATOM 752 C C . ILE A 1 91 ? -21.413 -15.876 -51.168 1.00 18.37 90 ILE A C 1
ATOM 753 O O . ILE A 1 91 ? -20.381 -15.902 -51.846 1.00 18.68 90 ILE A O 1
ATOM 758 N N . LEU A 1 92 ? -22.604 -15.988 -51.726 1.00 20.18 91 LEU A N 1
ATOM 759 C CA . LEU A 1 92 ? -22.687 -16.067 -53.229 1.00 20.38 91 LEU A CA 1
ATOM 760 C C . LEU A 1 92 ? -22.073 -14.838 -53.861 1.00 20.57 91 LEU A C 1
ATOM 761 O O . LEU A 1 92 ? -21.223 -14.938 -54.776 1.00 19.97 91 LEU A O 1
ATOM 766 N N . GLU A 1 93 ? -22.427 -13.666 -53.375 1.00 19.71 92 GLU A N 1
ATOM 767 C CA . GLU A 1 93 ? -21.859 -12.416 -53.875 1.00 19.99 92 GLU A CA 1
ATOM 768 C C . GLU A 1 93 ? -20.348 -12.359 -53.737 1.00 20.03 92 GLU A C 1
ATOM 769 O O . GLU A 1 93 ? -19.696 -11.847 -54.635 1.00 20.95 92 GLU A O 1
ATOM 775 N N . LEU A 1 94 ? -19.832 -12.835 -52.560 1.00 17.45 93 LEU A N 1
ATOM 776 C CA . LEU A 1 94 ? -18.385 -12.886 -52.312 1.00 16.59 93 LEU A CA 1
ATOM 777 C C . LEU A 1 94 ? -17.718 -13.751 -53.427 1.00 18.79 93 LEU A C 1
ATOM 778 O O . LEU A 1 94 ? -16.663 -13.349 -53.992 1.00 19.60 93 LEU A O 1
ATOM 783 N N . GLU A 1 95 ? -18.257 -14.934 -53.651 1.00 20.26 94 GLU A N 1
ATOM 784 C CA . GLU A 1 95 ? -17.692 -15.850 -54.685 1.00 19.85 94 GLU A CA 1
ATOM 785 C C . GLU A 1 95 ? -17.750 -15.203 -56.085 1.00 20.93 94 GLU A C 1
ATOM 786 O O . GLU A 1 95 ? -16.747 -15.358 -56.852 1.00 20.33 94 GLU A O 1
ATOM 792 N N . GLN A 1 96 ? -18.824 -14.484 -56.361 1.00 21.59 95 GLN A N 1
ATOM 793 C CA . GLN A 1 96 ? -18.932 -13.790 -57.649 1.00 23.04 95 GLN A CA 1
ATOM 794 C C . GLN A 1 96 ? -17.860 -12.738 -57.769 1.00 24.41 95 GLN A C 1
ATOM 795 O O . GLN A 1 96 ? -17.225 -12.573 -58.847 1.00 23.87 95 GLN A O 1
ATOM 801 N N . ALA A 1 97 ? -17.575 -12.034 -56.651 1.00 21.76 96 ALA A N 1
ATOM 802 C CA . ALA A 1 97 ? -16.433 -11.144 -56.596 1.00 21.79 96 ALA A CA 1
ATOM 803 C C . ALA A 1 97 ? -15.079 -11.763 -56.797 1.00 25.33 96 ALA A C 1
ATOM 804 O O . ALA A 1 97 ? -14.180 -11.136 -57.414 1.00 23.75 96 ALA A O 1
ATOM 806 N N . ASN A 1 98 ? -14.870 -12.904 -56.170 1.00 21.54 97 ASN A N 1
ATOM 807 C CA . ASN A 1 98 ? -13.630 -13.614 -56.318 1.00 20.61 97 ASN A CA 1
ATOM 808 C C . ASN A 1 98 ? -13.456 -13.950 -57.831 1.00 22.31 97 ASN A C 1
ATOM 809 O O . ASN A 1 98 ? -12.342 -13.866 -58.344 1.00 22.58 97 ASN A O 1
ATOM 814 N N . THR A 1 99 ? -14.514 -14.378 -58.478 1.00 22.02 98 THR A N 1
ATOM 815 C CA . THR A 1 99 ? -14.446 -14.797 -59.919 1.00 21.50 98 THR A CA 1
ATOM 816 C C . THR A 1 99 ? -14.157 -13.551 -60.705 1.00 23.75 98 THR A C 1
ATOM 817 O O . THR A 1 99 ? -13.319 -13.646 -61.605 1.00 24.25 98 THR A O 1
ATOM 821 N N . ARG A 1 100 ? -14.821 -12.414 -60.433 1.00 25.47 99 ARG A N 1
ATOM 822 C CA . ARG A 1 100 ? -14.527 -11.194 -61.207 1.00 28.59 99 ARG A CA 1
ATOM 823 C C . ARG A 1 100 ? -13.094 -10.753 -61.068 1.00 27.37 99 ARG A C 1
ATOM 824 O O . ARG A 1 100 ? -12.484 -10.363 -62.041 1.00 29.19 99 ARG A O 1
ATOM 832 N N . SER A 1 101 ? -12.524 -10.872 -59.879 1.00 25.73 100 SER A N 1
ATOM 833 C CA . SER A 1 101 ? -11.183 -10.451 -59.621 1.00 25.24 100 SER A CA 1
ATOM 834 C C . SER A 1 101 ? -10.219 -11.337 -60.485 1.00 22.87 100 SER A C 1
ATOM 835 O O . SER A 1 101 ? -9.194 -10.863 -61.081 1.00 24.64 100 SER A O 1
ATOM 838 N N . LEU A 1 102 ? -10.536 -12.621 -60.539 1.00 21.97 101 LEU A N 1
ATOM 839 C CA . LEU A 1 102 ? -9.725 -13.574 -61.285 1.00 19.50 101 LEU A CA 1
ATOM 840 C C . LEU A 1 102 ? -9.826 -13.290 -62.773 1.00 24.31 101 LEU A C 1
ATOM 841 O O . LEU A 1 102 ? -8.823 -13.468 -63.499 1.00 22.66 101 LEU A O 1
ATOM 846 N N . LEU A 1 103 ? -11.038 -13.013 -63.242 1.00 22.12 102 LEU A N 1
ATOM 847 C CA . LEU A 1 103 ? -11.190 -12.697 -64.710 1.00 25.30 102 LEU A CA 1
ATOM 848 C C . LEU A 1 103 ? -10.510 -11.368 -65.019 1.00 26.30 102 LEU A C 1
ATOM 849 O O . LEU A 1 103 ? -9.855 -11.285 -66.056 1.00 28.43 102 LEU A O 1
ATOM 854 N N . ASN A 1 104 ? -10.488 -10.408 -64.099 1.00 26.00 103 ASN A N 1
ATOM 855 C CA . ASN A 1 104 ? -9.726 -9.163 -64.350 1.00 29.51 103 ASN A CA 1
ATOM 856 C C . ASN A 1 104 ? -8.247 -9.393 -64.478 1.00 28.55 103 ASN A C 1
ATOM 857 O O . ASN A 1 104 ? -7.547 -8.818 -65.354 1.00 23.73 103 ASN A O 1
ATOM 862 N N . LEU A 1 105 ? -7.733 -10.219 -63.572 1.00 21.29 104 LEU A N 1
ATOM 863 C CA . LEU A 1 105 ? -6.314 -10.594 -63.620 1.00 19.56 104 LEU A CA 1
ATOM 864 C C . LEU A 1 105 ? -6.013 -11.343 -64.928 1.00 19.87 104 LEU A C 1
ATOM 865 O O . LEU A 1 105 ? -4.968 -11.034 -65.562 1.00 20.71 104 LEU A O 1
ATOM 870 N N . ALA A 1 106 ? -6.844 -12.336 -65.318 1.00 20.38 105 ALA A N 1
ATOM 871 C CA . ALA A 1 106 ? -6.616 -13.045 -66.562 1.00 21.57 105 ALA A CA 1
ATOM 872 C C . ALA A 1 106 ? -6.660 -12.074 -67.789 1.00 19.81 105 ALA A C 1
ATOM 873 O O . ALA A 1 106 ? -5.890 -12.292 -68.738 1.00 22.82 105 ALA A O 1
ATOM 875 N N . GLU A 1 107 ? -7.570 -11.121 -67.750 1.00 22.06 106 GLU A N 1
ATOM 876 C CA . GLU A 1 107 ? -7.626 -10.101 -68.890 1.00 25.45 106 GLU A CA 1
ATOM 877 C C . GLU A 1 107 ? -6.325 -9.318 -68.972 1.00 22.87 106 GLU A C 1
ATOM 878 O O . GLU A 1 107 ? -5.824 -9.167 -70.073 1.00 25.73 106 GLU A O 1
ATOM 884 N N . ALA A 1 108 ? -5.741 -8.932 -67.827 1.00 21.54 107 ALA A N 1
ATOM 885 C CA . ALA A 1 108 ? -4.433 -8.185 -67.827 1.00 24.62 107 ALA A CA 1
ATOM 886 C C . ALA A 1 108 ? -3.332 -9.095 -68.344 1.00 25.07 107 ALA A C 1
ATOM 887 O O . ALA A 1 108 ? -2.411 -8.657 -69.135 1.00 27.12 107 ALA A O 1
ATOM 889 N N . ALA A 1 109 ? -3.385 -10.370 -67.911 1.00 21.25 108 ALA A N 1
ATOM 890 C CA . ALA A 1 109 ? -2.325 -11.311 -68.352 1.00 19.15 108 ALA A CA 1
ATOM 891 C C . ALA A 1 109 ? -2.428 -11.569 -69.861 1.00 23.47 108 ALA A C 1
ATOM 892 O O . ALA A 1 109 ? -1.441 -11.659 -70.535 1.00 23.92 108 ALA A O 1
ATOM 894 N N . SER A 1 110 ? -3.659 -11.725 -70.314 1.00 23.42 109 SER A N 1
ATOM 895 C CA . SER A 1 110 ? -3.885 -11.952 -71.777 1.00 26.01 109 SER A CA 1
ATOM 896 C C . SER A 1 110 ? -3.366 -10.754 -72.584 1.00 26.69 109 SER A C 1
ATOM 897 O O . SER A 1 110 ? -2.685 -10.955 -73.575 1.00 28.87 109 SER A O 1
ATOM 900 N N . THR A 1 111 ? -3.695 -9.544 -72.175 1.00 24.91 110 THR A N 1
ATOM 901 C CA . THR A 1 111 ? -3.150 -8.302 -72.857 1.00 29.86 110 THR A CA 1
ATOM 902 C C . THR A 1 111 ? -1.640 -8.261 -72.903 1.00 29.65 110 THR A C 1
ATOM 903 O O . THR A 1 111 ? -1.082 -7.833 -73.927 1.00 29.21 110 THR A O 1
ATOM 907 N N . CYS A 1 112 ? -0.971 -8.743 -71.843 1.00 26.59 111 CYS A N 1
ATOM 908 C CA . CYS A 1 112 ? 0.512 -8.734 -71.698 1.00 23.47 111 CYS A CA 1
ATOM 909 C C . CYS A 1 112 ? 1.091 -9.990 -72.378 1.00 20.12 111 CYS A C 1
ATOM 910 O O . CYS A 1 112 ? 2.276 -10.171 -72.314 1.00 22.99 111 CYS A O 1
ATOM 913 N N . HIS A 1 113 ? 0.243 -10.835 -72.977 1.00 21.89 112 HIS A N 1
ATOM 914 C CA . HIS A 1 113 ? 0.673 -12.171 -73.447 1.00 23.69 112 HIS A CA 1
ATOM 915 C C . HIS A 1 113 ? 1.485 -12.945 -72.423 1.00 22.89 112 HIS A C 1
ATOM 916 O O . HIS A 1 113 ? 2.512 -13.558 -72.700 1.00 22.56 112 HIS A O 1
ATOM 923 N N . ASP A 1 114 ? 1.044 -12.927 -71.152 1.00 21.43 113 ASP A N 1
ATOM 924 C CA . ASP A 1 114 ? 1.748 -13.592 -70.080 1.00 18.67 113 ASP A CA 1
ATOM 925 C C . ASP A 1 114 ? 1.175 -15.005 -69.974 1.00 20.77 113 ASP A C 1
ATOM 926 O O . ASP A 1 114 ? 0.230 -15.295 -69.221 1.00 20.28 113 ASP A O 1
ATOM 931 N N . PHE A 1 115 ? 1.726 -15.875 -70.805 1.00 19.83 114 PHE A N 1
ATOM 932 C CA . PHE A 1 115 ? 1.216 -17.247 -70.936 1.00 17.98 114 PHE A CA 1
ATOM 933 C C . PHE A 1 115 ? 1.320 -18.003 -69.618 1.00 17.26 114 PHE A C 1
ATOM 934 O O . PHE A 1 115 ? 0.479 -18.843 -69.308 1.00 20.64 114 PHE A O 1
ATOM 942 N N . ALA A 1 116 ? 2.418 -17.741 -68.873 1.00 19.77 115 ALA A N 1
ATOM 943 C CA . ALA A 1 116 ? 2.551 -18.485 -67.610 1.00 18.54 115 ALA A CA 1
ATOM 944 C C . ALA A 1 116 ? 1.484 -18.067 -66.614 1.00 19.94 115 ALA A C 1
ATOM 945 O O . ALA A 1 116 ? 0.967 -18.950 -65.935 1.00 18.87 115 ALA A O 1
ATOM 947 N N . VAL A 1 117 ? 1.224 -16.755 -66.452 1.00 17.62 116 VAL A N 1
ATOM 948 C CA . VAL A 1 117 ? 0.179 -16.334 -65.542 1.00 17.61 116 VAL A CA 1
ATOM 949 C C . VAL A 1 117 ? -1.173 -16.913 -66.036 1.00 19.20 116 VAL A C 1
ATOM 950 O O . VAL A 1 117 ? -1.914 -17.476 -65.214 1.00 19.47 116 VAL A O 1
ATOM 954 N N . MET A 1 118 ? -1.456 -16.890 -67.336 1.00 18.72 117 MET A N 1
ATOM 955 C CA . MET A 1 118 ? -2.765 -17.430 -67.731 1.00 20.21 117 MET A CA 1
ATOM 956 C C . MET A 1 118 ? -2.872 -18.897 -67.431 1.00 19.25 117 MET A C 1
ATOM 957 O O . MET A 1 118 ? -3.935 -19.390 -67.071 1.00 19.50 117 MET A O 1
ATOM 962 N N . ALA A 1 119 ? -1.785 -19.647 -67.640 1.00 18.46 118 ALA A N 1
ATOM 963 C CA . ALA A 1 119 ? -1.816 -21.087 -67.323 1.00 17.13 118 ALA A CA 1
ATOM 964 C C . ALA A 1 119 ? -1.984 -21.365 -65.797 1.00 17.12 118 ALA A C 1
ATOM 965 O O . ALA A 1 119 ? -2.749 -22.234 -65.366 1.00 19.97 118 ALA A O 1
ATOM 967 N N . PHE A 1 120 ? -1.304 -20.505 -64.983 1.00 16.69 119 PHE A N 1
ATOM 968 C CA . PHE A 1 120 ? -1.509 -20.662 -63.551 1.00 16.87 119 PHE A CA 1
ATOM 969 C C . PHE A 1 120 ? -2.968 -20.463 -63.124 1.00 18.07 119 PHE A C 1
ATOM 970 O O . PHE A 1 120 ? -3.411 -21.089 -62.204 1.00 17.77 119 PHE A O 1
ATOM 978 N N . LEU A 1 121 ? -3.642 -19.495 -63.772 1.00 17.88 120 LEU A N 1
ATOM 979 C CA . LEU A 1 121 ? -5.009 -19.143 -63.386 1.00 17.93 120 LEU A CA 1
ATOM 980 C C . LEU A 1 121 ? -6.024 -20.215 -63.787 1.00 19.52 120 LEU A C 1
ATOM 981 O O . LEU A 1 121 ? -7.107 -20.322 -63.167 1.00 18.29 120 LEU A O 1
ATOM 986 N N . ASN A 1 122 ? -5.725 -21.024 -64.800 1.00 16.97 121 ASN A N 1
ATOM 987 C CA . ASN A 1 122 ? -6.772 -21.940 -65.288 1.00 17.28 121 ASN A CA 1
ATOM 988 C C . ASN A 1 122 ? -7.480 -22.799 -64.271 1.00 17.62 121 ASN A C 1
ATOM 989 O O . ASN A 1 122 ? -8.734 -22.839 -64.240 1.00 19.29 121 ASN A O 1
ATOM 994 N N . PRO A 1 123 ? -6.788 -23.444 -63.338 1.00 18.79 122 PRO A N 1
ATOM 995 C CA . PRO A 1 123 ? -7.535 -24.261 -62.359 1.00 20.05 122 PRO A CA 1
ATOM 996 C C . PRO A 1 123 ? -8.334 -23.414 -61.419 1.00 20.01 122 PRO A C 1
ATOM 997 O O . PRO A 1 123 ? -9.364 -23.904 -60.917 1.00 19.60 122 PRO A O 1
ATOM 1001 N N . PHE A 1 124 ? -7.939 -22.170 -61.211 1.00 18.33 123 PHE A N 1
ATOM 1002 C CA . PHE A 1 124 ? -8.791 -21.283 -60.391 1.00 18.46 123 PHE A CA 1
ATOM 1003 C C . PHE A 1 124 ? -10.038 -20.872 -61.148 1.00 17.14 123 PHE A C 1
ATOM 1004 O O . PHE A 1 124 ? -11.142 -20.738 -60.549 1.00 19.06 123 PHE A O 1
ATOM 1012 N N . HIS A 1 125 ? -9.915 -20.674 -62.489 1.00 17.80 124 HIS A N 1
ATOM 1013 C CA . HIS A 1 125 ? -11.155 -20.375 -63.210 1.00 18.60 124 HIS A CA 1
ATOM 1014 C C . HIS A 1 125 ? -12.197 -21.483 -63.047 1.00 18.38 124 HIS A C 1
ATOM 1015 O O . HIS A 1 125 ? -13.413 -21.214 -62.835 1.00 19.17 124 HIS A O 1
ATOM 1022 N N . LEU A 1 126 ? -11.724 -22.738 -63.163 1.00 17.97 125 LEU A N 1
ATOM 1023 C CA . LEU A 1 126 ? -12.616 -23.883 -63.111 1.00 18.08 125 LEU A CA 1
ATOM 1024 C C . LEU A 1 126 ? -13.095 -24.125 -61.696 1.00 20.54 125 LEU A C 1
ATOM 1025 O O . LEU A 1 126 ? -14.215 -24.424 -61.519 1.00 20.32 125 LEU A O 1
ATOM 1030 N N . GLN A 1 127 ? -12.230 -23.848 -60.698 1.00 17.27 126 GLN A N 1
ATOM 1031 C CA . GLN A 1 127 ? -12.679 -24.021 -59.309 1.00 19.33 126 GLN A CA 1
ATOM 1032 C C . GLN A 1 127 ? -13.820 -23.009 -59.048 1.00 19.04 126 GLN A C 1
ATOM 1033 O O . GLN A 1 127 ? -14.800 -23.419 -58.430 1.00 19.02 126 GLN A O 1
ATOM 1039 N N . GLN A 1 128 ? -13.750 -21.807 -59.552 1.00 18.69 127 GLN A N 1
ATOM 1040 C CA . GLN A 1 128 ? -14.784 -20.815 -59.287 1.00 19.24 127 GLN A CA 1
ATOM 1041 C C . GLN A 1 128 ? -16.103 -21.216 -59.947 1.00 18.84 127 GLN A C 1
ATOM 1042 O O . GLN A 1 128 ? -17.162 -20.951 -59.396 1.00 19.89 127 GLN A O 1
ATOM 1048 N N . VAL A 1 129 ? -16.054 -21.833 -61.140 1.00 19.50 128 VAL A N 1
ATOM 1049 C CA . VAL A 1 129 ? -17.315 -22.339 -61.686 1.00 19.37 128 VAL A CA 1
ATOM 1050 C C . VAL A 1 129 ? -17.938 -23.347 -60.713 1.00 21.47 128 VAL A C 1
ATOM 1051 O O . VAL A 1 129 ? -19.154 -23.324 -60.448 1.00 21.09 128 VAL A O 1
ATOM 1055 N N . ASN A 1 130 ? -17.126 -24.213 -60.128 1.00 19.30 129 ASN A N 1
ATOM 1056 C CA . ASN A 1 130 ? -17.672 -25.223 -59.239 1.00 18.89 129 ASN A CA 1
ATOM 1057 C C . ASN A 1 130 ? -18.196 -24.578 -57.931 1.00 21.00 129 ASN A C 1
ATOM 1058 O O . ASN A 1 130 ? -19.262 -24.934 -57.446 1.00 21.50 129 ASN A O 1
ATOM 1063 N N . GLU A 1 131 ? -17.433 -23.611 -57.444 1.00 21.07 130 GLU A N 1
ATOM 1064 C CA . GLU A 1 131 ? -17.841 -22.963 -56.141 1.00 21.67 130 GLU A CA 1
ATOM 1065 C C . GLU A 1 131 ? -19.099 -22.142 -56.344 1.00 20.40 130 GLU A C 1
ATOM 1066 O O . GLU A 1 131 ? -20.077 -22.220 -55.467 1.00 21.40 130 GLU A O 1
ATOM 1072 N N . GLU A 1 132 ? -19.200 -21.386 -57.441 1.00 20.28 131 GLU A N 1
ATOM 1073 C CA . GLU A 1 132 ? -20.447 -20.609 -57.626 1.00 20.09 131 GLU A CA 1
ATOM 1074 C C . GLU A 1 132 ? -21.662 -21.555 -57.764 1.00 20.25 131 GLU A C 1
ATOM 1075 O O . GLU A 1 132 ? -22.777 -21.218 -57.269 1.00 20.00 131 GLU A O 1
ATOM 1081 N N . ASP A 1 133 ? -21.482 -22.671 -58.439 1.00 19.51 132 ASP A N 1
ATOM 1082 C CA . ASP A 1 133 ? -22.590 -23.573 -58.628 1.00 22.54 132 ASP A CA 1
ATOM 1083 C C . ASP A 1 133 ? -23.013 -24.154 -57.269 1.00 21.98 132 ASP A C 1
ATOM 1084 O O . ASP A 1 133 ? -24.238 -24.233 -57.019 1.00 24.39 132 ASP A O 1
ATOM 1089 N N . LYS A 1 134 ? -22.044 -24.613 -56.445 1.00 20.22 133 LYS A N 1
ATOM 1090 C CA . LYS A 1 134 ? -22.309 -25.229 -55.147 1.00 20.59 133 LYS A CA 1
ATOM 1091 C C . LYS A 1 134 ? -23.041 -24.178 -54.232 1.00 24.37 133 LYS A C 1
ATOM 1092 O O . LYS A 1 134 ? -24.058 -24.526 -53.617 1.00 25.07 133 LYS A O 1
ATOM 1098 N N . ILE A 1 135 ? -22.527 -22.959 -54.143 1.00 20.92 134 ILE A N 1
ATOM 1099 C CA A ILE A 1 135 ? -23.162 -21.924 -53.281 0.50 22.17 134 ILE A CA 1
ATOM 1100 C CA B ILE A 1 135 ? -23.139 -21.928 -53.254 0.50 21.91 134 ILE A CA 1
ATOM 1101 C C . ILE A 1 135 ? -24.538 -21.584 -53.777 1.00 23.63 134 ILE A C 1
ATOM 1102 O O . ILE A 1 135 ? -25.471 -21.486 -52.984 1.00 23.14 134 ILE A O 1
ATOM 1111 N N . GLY A 1 136 ? -24.706 -21.459 -55.101 1.00 22.53 135 GLY A N 1
ATOM 1112 C CA . GLY A 1 136 ? -26.006 -21.105 -55.640 1.00 23.58 135 GLY A CA 1
ATOM 1113 C C . GLY A 1 136 ? -26.964 -22.244 -55.296 1.00 24.01 135 GLY A C 1
ATOM 1114 O O . GLY A 1 136 ? -28.133 -21.975 -54.986 1.00 23.93 135 GLY A O 1
ATOM 1115 N N . SER A 1 137 ? -26.527 -23.505 -55.327 1.00 22.89 136 SER A N 1
ATOM 1116 C CA . SER A 1 137 ? -27.447 -24.614 -55.055 1.00 22.73 136 SER A CA 1
ATOM 1117 C C . SER A 1 137 ? -27.808 -24.654 -53.555 1.00 23.92 136 SER A C 1
ATOM 1118 O O . SER A 1 137 ? -28.957 -24.880 -53.196 1.00 23.39 136 SER A O 1
ATOM 1121 N N . ILE A 1 138 ? -26.839 -24.409 -52.683 1.00 19.97 137 ILE A N 1
ATOM 1122 C CA . ILE A 1 138 ? -27.180 -24.354 -51.253 1.00 20.53 137 ILE A CA 1
ATOM 1123 C C . ILE A 1 138 ? -28.162 -23.209 -50.945 1.00 19.81 137 ILE A C 1
ATOM 1124 O O . ILE A 1 138 ? -29.171 -23.419 -50.174 1.00 21.22 137 ILE A O 1
ATOM 1129 N N . LEU A 1 139 ? -27.885 -22.026 -51.510 1.00 20.26 138 LEU A N 1
ATOM 1130 C CA . LEU A 1 139 ? -28.766 -20.851 -51.358 1.00 20.89 138 LEU A CA 1
ATOM 1131 C C . LEU A 1 139 ? -30.194 -21.282 -51.803 1.00 23.87 138 LEU A C 1
ATOM 1132 O O . LEU A 1 139 ? -31.193 -20.963 -51.150 1.00 22.36 138 LEU A O 1
ATOM 1137 N N . ALA A 1 140 ? -30.297 -22.029 -52.927 1.00 23.47 139 ALA A N 1
ATOM 1138 C CA . ALA A 1 140 ? -31.628 -22.386 -53.406 1.00 25.12 139 ALA A CA 1
ATOM 1139 C C 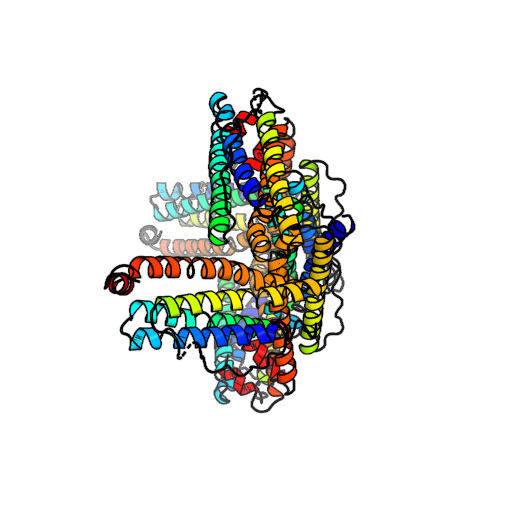. ALA A 1 140 ? -32.312 -23.310 -52.388 1.00 23.55 139 ALA A C 1
ATOM 1140 O O . ALA A 1 140 ? -33.536 -23.181 -52.139 1.00 25.47 139 ALA A O 1
ATOM 1142 N N . LYS A 1 141 ? -31.584 -24.289 -51.869 1.00 20.53 140 LYS A N 1
ATOM 1143 C CA . LYS A 1 141 ? -32.194 -25.196 -50.870 1.00 19.32 140 LYS A CA 1
ATOM 1144 C C . LYS A 1 141 ? -32.583 -24.425 -49.573 1.00 22.03 140 LYS A C 1
ATOM 1145 O O . LYS A 1 141 ? -33.657 -24.623 -48.969 1.00 21.58 140 LYS A O 1
ATOM 1151 N N . VAL A 1 142 ? -31.700 -23.537 -49.142 1.00 19.57 141 VAL A N 1
ATOM 1152 C CA . VAL A 1 142 ? -32.014 -22.733 -47.944 1.00 20.47 141 VAL A CA 1
ATOM 1153 C C . VAL A 1 142 ? -33.250 -21.924 -48.122 1.00 22.20 141 VAL A C 1
ATOM 1154 O O . VAL A 1 142 ? -34.110 -21.860 -47.208 1.00 22.84 141 VAL A O 1
ATOM 1158 N N . THR A 1 143 ? -33.357 -21.261 -49.251 1.00 20.32 142 THR A N 1
ATOM 1159 C CA . THR A 1 143 ? -34.481 -20.426 -49.509 1.00 21.26 142 THR A CA 1
ATOM 1160 C C . THR A 1 143 ? -35.771 -21.242 -49.569 1.00 23.55 142 THR A C 1
ATOM 1161 O O . THR A 1 143 ? -36.779 -20.797 -48.961 1.00 29.44 142 THR A O 1
ATOM 1165 N N . ASP A 1 144 ? -35.768 -22.446 -50.154 1.00 19.62 143 ASP A N 1
ATOM 1166 C CA . ASP A 1 144 ? -37.005 -23.209 -50.218 1.00 20.46 143 ASP A CA 1
ATOM 1167 C C . ASP A 1 144 ? -37.382 -23.806 -48.828 1.00 19.54 143 ASP A C 1
ATOM 1168 O O . ASP A 1 144 ? -38.576 -23.718 -48.410 1.00 20.27 143 ASP A O 1
ATOM 1173 N N . GLU A 1 145 ? -36.387 -24.390 -48.145 1.00 21.01 144 GLU A N 1
ATOM 1174 C CA . GLU A 1 145 ? -36.652 -25.034 -46.839 1.00 20.93 144 GLU A CA 1
ATOM 1175 C C . GLU A 1 145 ? -37.130 -24.004 -45.871 1.00 19.76 144 GLU A C 1
ATOM 1176 O O . GLU A 1 145 ? -37.921 -24.299 -44.973 1.00 20.88 144 GLU A O 1
ATOM 1182 N N . ASN A 1 146 ? -36.603 -22.781 -45.954 1.00 21.14 145 ASN A N 1
ATOM 1183 C CA A ASN A 1 146 ? -36.998 -21.786 -44.947 0.50 21.83 145 ASN A CA 1
ATOM 1184 C CA B ASN A 1 146 ? -36.983 -21.739 -44.976 0.50 21.91 145 ASN A CA 1
ATOM 1185 C C . ASN A 1 146 ? -38.431 -21.271 -45.101 1.00 20.37 145 ASN A C 1
ATOM 1186 O O . ASN A 1 146 ? -38.875 -20.409 -44.276 1.00 25.36 145 ASN A O 1
ATOM 1195 N N . ARG A 1 147 ? -39.196 -21.769 -46.079 1.00 21.50 146 ARG A N 1
ATOM 1196 C CA . ARG A 1 147 ? -40.618 -21.393 -46.207 1.00 21.42 146 ARG A CA 1
ATOM 1197 C C . ARG A 1 147 ? -41.459 -22.114 -45.143 1.00 23.80 146 ARG A C 1
ATOM 1198 O O . ARG A 1 147 ? -42.647 -21.757 -44.968 1.00 25.90 146 ARG A O 1
ATOM 1206 N N . THR A 1 148 ? -40.902 -23.152 -44.475 1.00 18.66 147 THR A N 1
ATOM 1207 C CA . THR A 1 148 ? -41.732 -23.787 -43.418 1.00 18.73 147 THR A CA 1
ATOM 1208 C C . THR A 1 148 ? -40.923 -23.633 -42.105 1.00 19.18 147 THR A C 1
ATOM 1209 O O . THR A 1 148 ? -39.741 -23.975 -42.005 1.00 18.28 147 THR A O 1
ATOM 1213 N N . PRO A 1 149 ? -41.580 -23.118 -41.048 1.00 20.29 148 PRO A N 1
ATOM 1214 C CA . PRO A 1 149 ? -40.883 -22.844 -39.787 1.00 22.23 148 PRO A CA 1
ATOM 1215 C C . PRO A 1 149 ? -40.190 -24.061 -39.228 1.00 21.58 148 PRO A C 1
ATOM 1216 O O . PRO A 1 149 ? -40.776 -25.092 -39.157 1.00 21.74 148 PRO A O 1
ATOM 1220 N N . GLY A 1 150 ? -38.920 -23.939 -38.892 1.00 19.77 149 GLY A N 1
ATOM 1221 C CA . GLY A 1 150 ? -38.147 -24.994 -38.281 1.00 19.20 149 GLY A CA 1
ATOM 1222 C C . GLY A 1 150 ? -37.525 -25.998 -39.261 1.00 21.31 149 GLY A C 1
ATOM 1223 O O . GLY A 1 150 ? -36.662 -26.755 -38.957 1.00 20.44 149 GLY A O 1
ATOM 1224 N N . LEU A 1 151 ? -38.011 -25.956 -40.510 1.00 17.36 150 LEU A N 1
ATOM 1225 C CA . LEU A 1 151 ? -37.563 -27.020 -41.467 1.00 19.33 150 LEU A CA 1
ATOM 1226 C C . LEU A 1 151 ? -36.106 -26.837 -41.847 1.00 20.04 150 LEU A C 1
ATOM 1227 O O . LEU A 1 151 ? -35.403 -27.829 -41.957 1.00 20.90 150 LEU A O 1
ATOM 1232 N N . LEU A 1 152 ? -35.646 -25.594 -42.033 1.00 19.75 151 LEU A N 1
ATOM 1233 C CA . LEU A 1 152 ? -34.217 -25.378 -42.383 1.00 20.32 151 LEU A CA 1
ATOM 1234 C C . LEU A 1 152 ? -33.250 -25.932 -41.291 1.00 19.60 151 LEU A C 1
ATOM 1235 O O . LEU A 1 152 ? -32.155 -26.435 -41.603 1.00 22.48 151 LEU A O 1
ATOM 1240 N N . ARG A 1 153 ? -33.708 -25.945 -40.013 1.00 21.68 152 ARG A N 1
ATOM 1241 C CA . ARG A 1 153 ? -32.899 -26.365 -38.900 1.00 23.51 152 ARG A CA 1
ATOM 1242 C C . ARG A 1 153 ? -32.736 -27.822 -39.097 1.00 31.16 152 ARG A C 1
ATOM 1243 O O . ARG A 1 153 ? -31.646 -28.398 -38.939 1.00 33.72 152 ARG A O 1
ATOM 1251 N N . SER A 1 154 ? -33.787 -28.490 -39.565 1.00 39.72 153 SER A N 1
ATOM 1252 C CA . SER A 1 154 ? -33.653 -29.929 -39.690 1.00 48.03 153 SER A CA 1
ATOM 1253 C C . SER A 1 154 ? -32.651 -30.285 -40.745 1.00 44.63 153 SER A C 1
ATOM 1254 O O . SER A 1 154 ? -32.086 -31.364 -40.729 1.00 60.91 153 SER A O 1
ATOM 1257 N N . LEU A 1 155 ? -32.279 -29.344 -41.583 1.00 48.29 154 LEU A N 1
ATOM 1258 C CA . LEU A 1 155 ? -31.284 -29.637 -42.568 1.00 38.87 154 LEU A CA 1
ATOM 1259 C C . LEU A 1 155 ? -29.775 -29.150 -42.336 1.00 44.98 154 LEU A C 1
ATOM 1260 O O . LEU A 1 155 ? -28.829 -29.655 -42.933 1.00 44.93 154 LEU A O 1
ATOM 1265 N N . ASP A 1 156 ? -29.547 -28.236 -41.388 1.00 30.79 155 ASP A N 1
ATOM 1266 C CA . ASP A 1 156 ? -28.253 -28.006 -40.789 1.00 30.36 155 ASP A CA 1
ATOM 1267 C C . ASP A 1 156 ? -27.839 -29.296 -40.041 1.00 38.21 155 ASP A C 1
ATOM 1268 O O . ASP A 1 156 ? -26.698 -29.781 -40.181 1.00 39.15 155 ASP A O 1
ATOM 1273 N N . VAL A 1 157 ? -28.775 -29.805 -39.214 1.00 43.10 156 VAL A N 1
ATOM 1274 C CA . VAL A 1 157 ? -28.634 -31.102 -38.487 1.00 51.11 156 VAL A CA 1
ATOM 1275 C C . VAL A 1 157 ? -28.302 -32.260 -39.438 1.00 54.18 156 VAL A C 1
ATOM 1276 O O . VAL A 1 157 ? -27.309 -32.921 -39.222 1.00 55.29 156 VAL A O 1
ATOM 1280 N N . VAL A 1 158 ? -29.103 -32.487 -40.492 1.00 54.71 157 VAL A N 1
ATOM 1281 C CA . VAL A 1 158 ? -28.838 -33.539 -41.508 1.00 59.21 157 VAL A CA 1
ATOM 1282 C C . VAL A 1 158 ? -27.580 -33.304 -42.361 1.00 59.73 157 VAL A C 1
ATOM 1283 O O . VAL A 1 158 ? -26.503 -33.773 -41.981 1.00 74.41 157 VAL A O 1
ATOM 1287 N N . SER A 1 159 ? -27.682 -32.577 -43.475 1.00 57.22 158 SER A N 1
ATOM 1288 C CA . SER A 1 159 ? -26.524 -32.213 -44.309 1.00 64.54 158 SER A CA 1
ATOM 1289 C C . SER A 1 159 ? -25.612 -31.198 -43.572 1.00 65.40 158 SER A C 1
ATOM 1290 O O . SER A 1 159 ? -26.096 -30.456 -42.724 1.00 82.65 158 SER A O 1
ATOM 1293 N N . PHE A 1 160 ? -24.326 -31.140 -43.901 1.00 70.30 159 PHE A N 1
ATOM 1294 C CA . PHE A 1 160 ? -23.337 -30.270 -43.178 1.00 61.96 159 PHE A CA 1
ATOM 1295 C C . PHE A 1 160 ? -22.639 -30.988 -42.012 1.00 60.23 159 PHE A C 1
ATOM 1296 O O . PHE A 1 160 ? -23.312 -31.616 -41.184 1.00 63.43 159 PHE A O 1
ATOM 1304 N N . GLU B 1 3 ? 5.077 -22.323 -92.247 1.00 56.49 2 GLU B N 1
ATOM 1305 C CA . GLU B 1 3 ? 4.577 -21.926 -90.924 1.00 53.57 2 GLU B CA 1
ATOM 1306 C C . GLU B 1 3 ? 5.797 -21.440 -90.198 1.00 41.10 2 GLU B C 1
ATOM 1307 O O . GLU B 1 3 ? 6.805 -22.175 -90.056 1.00 37.11 2 GLU B O 1
ATOM 1313 N N . GLU B 1 4 ? 5.728 -20.210 -89.725 1.00 42.04 3 GLU B N 1
ATOM 1314 C CA . GLU B 1 4 ? 6.680 -19.850 -88.738 1.00 44.36 3 GLU B CA 1
ATOM 1315 C C . GLU B 1 4 ? 6.307 -20.729 -87.504 1.00 41.47 3 GLU B C 1
ATOM 1316 O O . GLU B 1 4 ? 7.179 -21.138 -86.750 1.00 32.21 3 GLU B O 1
ATOM 1322 N N . LEU B 1 5 ? 5.036 -21.089 -87.349 1.00 37.45 4 LEU B N 1
ATOM 1323 C CA A LEU B 1 5 ? 4.604 -22.028 -86.309 0.50 38.42 4 LEU B CA 1
ATOM 1324 C CA B LEU B 1 5 ? 4.670 -21.958 -86.238 0.50 33.54 4 LEU B CA 1
ATOM 1325 C C . LEU B 1 5 ? 5.421 -23.327 -86.366 1.00 35.07 4 LEU B C 1
ATOM 1326 O O . LEU B 1 5 ? 6.105 -23.731 -85.366 1.00 30.61 4 LEU B O 1
ATOM 1335 N N . LEU B 1 6 ? 5.413 -23.999 -87.534 1.00 31.07 5 LEU B N 1
ATOM 1336 C CA . LEU B 1 6 ? 6.197 -25.239 -87.790 1.00 29.62 5 LEU B CA 1
ATOM 1337 C C . LEU B 1 6 ? 7.736 -25.099 -87.516 1.00 31.42 5 LEU B C 1
ATOM 1338 O O . LEU B 1 6 ? 8.425 -26.002 -86.983 1.00 29.72 5 LEU B O 1
ATOM 1343 N N . ASP B 1 7 ? 8.289 -24.023 -88.044 1.00 26.76 6 ASP B N 1
ATOM 1344 C CA . ASP B 1 7 ? 9.707 -23.732 -87.848 1.00 23.68 6 ASP B CA 1
ATOM 1345 C C . ASP B 1 7 ? 9.991 -23.616 -86.301 1.00 23.88 6 ASP B C 1
ATOM 1346 O O . ASP B 1 7 ? 11.030 -24.117 -85.826 1.00 24.04 6 ASP B O 1
ATOM 1351 N N . LEU B 1 8 ? 9.110 -22.893 -85.588 1.00 22.39 7 LEU B N 1
ATOM 1352 C CA . LEU B 1 8 ? 9.375 -22.573 -84.153 1.00 22.85 7 LEU B CA 1
ATOM 1353 C C . LEU B 1 8 ? 9.215 -23.858 -83.378 1.00 27.04 7 LEU B C 1
ATOM 1354 O O . LEU B 1 8 ? 9.943 -24.103 -82.360 1.00 23.19 7 LEU B O 1
ATOM 1359 N N . PHE B 1 9 ? 8.294 -24.706 -83.805 1.00 25.69 8 PHE B N 1
ATOM 1360 C CA . PHE B 1 9 ? 8.171 -25.970 -83.116 1.00 24.36 8 PHE B CA 1
ATOM 1361 C C . PHE B 1 9 ? 9.428 -26.856 -83.318 1.00 26.12 8 PHE B C 1
ATOM 1362 O O . PHE B 1 9 ? 10.056 -27.414 -82.387 1.00 27.59 8 PHE B O 1
ATOM 1370 N N . ASN B 1 10 ? 9.950 -26.984 -84.554 1.00 23.54 9 ASN B N 1
ATOM 1371 C CA . ASN B 1 10 ? 11.316 -27.542 -84.742 1.00 22.96 9 ASN B CA 1
ATOM 1372 C C . ASN B 1 10 ? 12.444 -26.915 -83.958 1.00 25.10 9 ASN B C 1
ATOM 1373 O O . ASN B 1 10 ? 13.361 -27.616 -83.434 1.00 25.68 9 ASN B O 1
ATOM 1378 N N . ARG B 1 11 ? 12.464 -25.594 -83.895 1.00 21.09 10 ARG B N 1
ATOM 1379 C CA . ARG B 1 11 ? 13.542 -24.941 -83.148 1.00 22.41 10 ARG B CA 1
ATOM 1380 C C . ARG B 1 11 ? 13.449 -25.246 -81.656 1.00 20.54 10 ARG B C 1
ATOM 1381 O O . ARG B 1 11 ? 14.483 -25.227 -80.947 1.00 22.13 10 ARG B O 1
ATOM 1389 N N . GLN B 1 12 ? 12.210 -25.536 -81.202 1.00 20.43 11 GLN B N 1
ATOM 1390 C CA . GLN B 1 12 ? 12.088 -25.821 -79.766 1.00 17.74 11 GLN B CA 1
ATOM 1391 C C . GLN B 1 12 ? 12.766 -27.149 -79.499 1.00 17.63 11 GLN B C 1
ATOM 1392 O O . GLN B 1 12 ? 13.442 -27.283 -78.411 1.00 18.21 11 GLN B O 1
ATOM 1398 N N . VAL B 1 13 ? 12.582 -28.191 -80.333 1.00 17.77 12 VAL B N 1
ATOM 1399 C CA . VAL B 1 13 ? 13.257 -29.465 -80.112 1.00 17.78 12 VAL B CA 1
ATOM 1400 C C . VAL B 1 13 ? 14.798 -29.224 -80.019 1.00 17.53 12 VAL B C 1
ATOM 1401 O O . VAL B 1 13 ? 15.487 -29.721 -79.134 1.00 17.56 12 VAL B O 1
ATOM 1405 N N . THR B 1 14 ? 15.330 -28.488 -81.021 1.00 16.87 13 THR B N 1
ATOM 1406 C CA . THR B 1 14 ? 16.773 -28.171 -81.031 1.00 17.32 13 THR B CA 1
ATOM 1407 C C . THR B 1 14 ? 17.168 -27.406 -79.733 1.00 15.51 13 THR B C 1
ATOM 1408 O O . THR B 1 14 ? 18.260 -27.742 -79.176 1.00 16.95 13 THR B O 1
ATOM 1412 N N . GLN B 1 15 ? 16.303 -26.493 -79.248 1.00 16.22 14 GLN B N 1
ATOM 1413 C CA . GLN B 1 15 ? 16.688 -25.750 -78.050 1.00 17.17 14 GLN B CA 1
ATOM 1414 C C . GLN B 1 15 ? 16.744 -26.673 -76.853 1.00 17.09 14 GLN B C 1
ATOM 1415 O O . GLN B 1 15 ? 17.691 -26.596 -76.059 1.00 18.27 14 GLN B O 1
ATOM 1421 N N . GLU B 1 16 ? 15.760 -27.601 -76.743 1.00 16.40 15 GLU B N 1
ATOM 1422 C CA . GLU B 1 16 ? 15.841 -28.523 -75.574 1.00 16.51 15 GLU B CA 1
ATOM 1423 C C . GLU B 1 16 ? 17.062 -29.433 -75.639 1.00 15.12 15 GLU B C 1
ATOM 1424 O O . GLU B 1 16 ? 17.749 -29.601 -74.587 1.00 16.39 15 GLU B O 1
ATOM 1430 N N . PHE B 1 17 ? 17.412 -29.924 -76.833 1.00 15.57 16 PHE B N 1
ATOM 1431 C CA . PHE B 1 17 ? 18.564 -30.802 -76.884 1.00 15.24 16 PHE B CA 1
ATOM 1432 C C . PHE B 1 17 ? 19.881 -29.991 -76.721 1.00 15.35 16 PHE B C 1
ATOM 1433 O O . PHE B 1 17 ? 20.886 -30.536 -76.158 1.00 16.80 16 PHE B O 1
ATOM 1441 N N . THR B 1 18 ? 19.907 -28.768 -77.222 1.00 15.95 17 THR B N 1
ATOM 1442 C CA . THR B 1 18 ? 21.037 -27.802 -76.926 1.00 14.93 17 THR B CA 1
ATOM 1443 C C . THR B 1 18 ? 21.275 -27.615 -75.415 1.00 14.17 17 THR B C 1
ATOM 1444 O O . THR B 1 18 ? 22.432 -27.815 -74.920 1.00 16.12 17 THR B O 1
ATOM 1448 N N . ALA B 1 19 ? 20.130 -27.432 -74.749 1.00 16.45 18 ALA B N 1
ATOM 1449 C CA . ALA B 1 19 ? 20.198 -27.269 -73.246 1.00 16.29 18 ALA B CA 1
ATOM 1450 C C . ALA B 1 19 ? 20.658 -28.552 -72.587 1.00 17.16 18 ALA B C 1
ATOM 1451 O O . ALA B 1 19 ? 21.490 -28.506 -71.696 1.00 16.94 18 ALA B O 1
ATOM 1453 N N . SER B 1 20 ? 20.198 -29.722 -73.068 1.00 15.56 19 SER B N 1
ATOM 1454 C CA . SER B 1 20 ? 20.668 -31.010 -72.527 1.00 15.60 19 SER B CA 1
ATOM 1455 C C . SER B 1 20 ? 22.208 -31.068 -72.599 1.00 17.77 19 SER B C 1
ATOM 1456 O O . SER B 1 20 ? 22.913 -31.490 -71.673 1.00 15.94 19 SER B O 1
ATOM 1459 N N . GLN B 1 21 ? 22.732 -30.704 -73.766 1.00 15.18 20 GLN B N 1
ATOM 1460 C CA . GLN B 1 21 ? 24.216 -30.748 -73.883 1.00 15.43 20 GLN B CA 1
ATOM 1461 C C . GLN B 1 21 ? 24.948 -29.731 -73.008 1.00 14.11 20 GLN B C 1
ATOM 1462 O O . GLN B 1 21 ? 26.079 -29.972 -72.489 1.00 16.09 20 GLN B O 1
ATOM 1468 N N . VAL B 1 22 ? 24.376 -28.508 -72.865 1.00 15.78 21 VAL B N 1
ATOM 1469 C CA . VAL B 1 22 ? 24.987 -27.461 -71.990 1.00 16.40 21 VAL B CA 1
ATOM 1470 C C . VAL B 1 22 ? 24.974 -27.993 -70.508 1.00 16.00 21 VAL B C 1
ATOM 1471 O O . VAL B 1 22 ? 26.027 -27.877 -69.827 1.00 16.18 21 VAL B O 1
ATOM 1475 N N . TYR B 1 23 ? 23.857 -28.597 -70.109 1.00 16.37 22 TYR B N 1
ATOM 1476 C CA . TYR B 1 23 ? 23.876 -29.233 -68.792 1.00 16.14 22 TYR B CA 1
ATOM 1477 C C . TYR B 1 23 ? 24.899 -30.324 -68.675 1.00 16.82 22 TYR B C 1
ATOM 1478 O O . TYR B 1 23 ? 25.604 -30.441 -67.615 1.00 15.63 22 TYR B O 1
ATOM 1487 N N . LEU B 1 24 ? 25.113 -31.158 -69.728 1.00 16.28 23 LEU B N 1
ATOM 1488 C CA . LEU B 1 24 ? 26.118 -32.215 -69.624 1.00 15.34 23 LEU B CA 1
ATOM 1489 C C . LEU B 1 24 ? 27.509 -31.552 -69.519 1.00 15.24 23 LEU B C 1
ATOM 1490 O O . LEU B 1 24 ? 28.373 -32.019 -68.767 1.00 15.61 23 LEU B O 1
ATOM 1495 N N . SER B 1 25 ? 27.749 -30.511 -70.300 1.00 15.15 24 SER B N 1
ATOM 1496 C CA A SER B 1 25 ? 29.032 -29.789 -70.214 0.50 16.23 24 SER B CA 1
ATOM 1497 C CA B SER B 1 25 ? 29.037 -29.794 -70.199 0.50 15.65 24 SER B CA 1
ATOM 1498 C C . SER B 1 25 ? 29.301 -29.210 -68.780 1.00 17.24 24 SER B C 1
ATOM 1499 O O . SER B 1 25 ? 30.406 -29.359 -68.281 1.00 16.90 24 SER B O 1
ATOM 1504 N N . ALA B 1 26 ? 28.252 -28.705 -68.164 1.00 17.06 25 ALA B N 1
ATOM 1505 C CA . ALA B 1 26 ? 28.332 -28.224 -66.696 1.00 13.91 25 ALA B CA 1
ATOM 1506 C C . ALA B 1 26 ? 28.636 -29.416 -65.784 1.00 15.56 25 ALA B C 1
ATOM 1507 O O . ALA B 1 26 ? 29.513 -29.271 -64.904 1.00 17.46 25 ALA B O 1
ATOM 1509 N N . SER B 1 27 ? 27.992 -30.588 -66.025 1.00 15.61 26 SER B N 1
ATOM 1510 C CA A SER B 1 27 ? 28.316 -31.779 -65.229 0.50 16.81 26 SER B CA 1
ATOM 1511 C CA B SER B 1 27 ? 28.326 -31.787 -65.235 0.50 16.36 26 SER B CA 1
ATOM 1512 C C . SER B 1 27 ? 29.784 -32.139 -65.334 1.00 19.46 26 SER B C 1
ATOM 1513 O O . SER B 1 27 ? 30.470 -32.451 -64.354 1.00 18.46 26 SER B O 1
ATOM 1518 N N . ILE B 1 28 ? 30.324 -32.057 -66.563 1.00 17.09 27 ILE B N 1
ATOM 1519 C CA . ILE B 1 28 ? 31.721 -32.377 -66.746 1.00 17.86 27 ILE B CA 1
ATOM 1520 C C . ILE B 1 28 ? 32.636 -31.353 -66.065 1.00 17.91 27 ILE B C 1
ATOM 1521 O O . ILE B 1 28 ? 33.600 -31.794 -65.400 1.00 19.02 27 ILE B O 1
ATOM 1526 N N . TRP B 1 29 ? 32.351 -30.028 -66.117 1.00 16.75 28 TRP B N 1
ATOM 1527 C CA . TRP B 1 29 ? 33.239 -29.035 -65.485 1.00 18.77 28 TRP B CA 1
ATOM 1528 C C . TRP B 1 29 ? 33.169 -29.366 -63.950 1.00 19.22 28 TRP B C 1
ATOM 1529 O O . TRP B 1 29 ? 34.191 -29.459 -63.277 1.00 17.54 28 TRP B O 1
ATOM 1540 N N . PHE B 1 30 ? 31.972 -29.620 -63.456 1.00 17.18 29 PHE B N 1
ATOM 1541 C CA . PHE B 1 30 ? 31.912 -29.861 -61.974 1.00 18.20 29 PHE B CA 1
ATOM 1542 C C . PHE B 1 30 ? 32.629 -31.145 -61.610 1.00 21.70 29 PHE B C 1
ATOM 1543 O O . PHE B 1 30 ? 33.339 -31.154 -60.608 1.00 20.37 29 PHE B O 1
ATOM 1551 N N . ASP B 1 31 ? 32.510 -32.239 -62.391 1.00 19.21 30 ASP B N 1
ATOM 1552 C CA . ASP B 1 31 ? 33.152 -33.519 -61.990 1.00 22.30 30 ASP B CA 1
ATOM 1553 C C . ASP B 1 31 ? 34.670 -33.297 -62.098 1.00 22.84 30 ASP B C 1
ATOM 1554 O O . ASP B 1 31 ? 35.417 -33.777 -61.232 1.00 22.69 30 ASP B O 1
ATOM 1559 N N . GLN B 1 32 ? 35.140 -32.612 -63.147 1.00 22.31 31 GLN B N 1
ATOM 1560 C CA . GLN B 1 32 ? 36.587 -32.369 -63.281 1.00 24.57 31 GLN B CA 1
ATOM 1561 C C . GLN B 1 32 ? 37.159 -31.617 -62.109 1.00 25.51 31 GLN B C 1
ATOM 1562 O O . GLN B 1 32 ? 38.385 -31.791 -61.815 1.00 26.61 31 GLN B O 1
ATOM 1568 N N . ASN B 1 33 ? 36.362 -30.761 -61.490 1.00 21.81 32 ASN B N 1
ATOM 1569 C CA . ASN B 1 33 ? 36.812 -29.935 -60.434 1.00 22.27 32 ASN B CA 1
ATOM 1570 C C . ASN B 1 33 ? 36.330 -30.460 -59.045 1.00 21.50 32 ASN B C 1
ATOM 1571 O O . ASN B 1 33 ? 36.386 -29.698 -58.074 1.00 23.66 32 ASN B O 1
ATOM 1576 N N . ASP B 1 34 ? 35.887 -31.696 -59.046 1.00 22.75 33 ASP B N 1
ATOM 1577 C CA . ASP B 1 34 ? 35.537 -32.426 -57.802 1.00 24.83 33 ASP B CA 1
ATOM 1578 C C . ASP B 1 34 ? 34.350 -31.844 -57.096 1.00 26.13 33 ASP B C 1
ATOM 1579 O O . ASP B 1 34 ? 34.306 -31.826 -55.848 1.00 30.00 33 ASP B O 1
ATOM 1584 N N . TRP B 1 35 ? 33.364 -31.341 -57.872 1.00 20.86 34 TRP B N 1
ATOM 1585 C CA . TRP B 1 35 ? 32.132 -30.916 -57.274 1.00 20.63 34 TRP B CA 1
ATOM 1586 C C . TRP B 1 35 ? 31.082 -31.975 -57.619 1.00 24.08 34 TRP B C 1
ATOM 1587 O O . TRP B 1 35 ? 30.183 -31.732 -58.492 1.00 21.06 34 TRP B O 1
ATOM 1598 N N . GLU B 1 36 ? 31.172 -33.165 -57.034 1.00 24.46 35 GLU B N 1
ATOM 1599 C CA . GLU B 1 36 ? 30.348 -34.276 -57.528 1.00 26.20 35 GLU B CA 1
ATOM 1600 C C . GLU B 1 36 ? 28.848 -34.055 -57.293 1.00 23.54 35 GLU B C 1
ATOM 1601 O O . GLU B 1 36 ? 28.034 -34.586 -58.074 1.00 24.08 35 GLU B O 1
ATOM 1607 N N . GLY B 1 37 ? 28.489 -33.311 -56.260 1.00 22.84 36 GLY B N 1
ATOM 1608 C CA . GLY B 1 37 ? 27.058 -33.017 -55.945 1.00 22.94 36 GLY B CA 1
ATOM 1609 C C . GLY B 1 37 ? 26.410 -32.161 -57.082 1.00 21.57 36 GLY B C 1
ATOM 1610 O O . GLY B 1 37 ? 25.362 -32.537 -57.677 1.00 24.09 36 GLY B O 1
ATOM 1611 N N . MET B 1 38 ? 27.122 -31.068 -57.392 1.00 20.18 37 MET B N 1
ATOM 1612 C CA . MET B 1 38 ? 26.616 -30.109 -58.443 1.00 19.56 37 MET B CA 1
ATOM 1613 C C . MET B 1 38 ? 26.687 -30.897 -59.737 1.00 19.58 37 MET B C 1
ATOM 1614 O O . MET B 1 38 ? 25.755 -30.721 -60.566 1.00 19.36 37 MET B O 1
ATOM 1619 N N . ALA B 1 39 ? 27.654 -31.809 -59.857 1.00 18.28 38 ALA B N 1
ATOM 1620 C CA . ALA B 1 39 ? 27.805 -32.639 -61.137 1.00 18.95 38 ALA B CA 1
ATOM 1621 C C . ALA B 1 39 ? 26.585 -33.512 -61.319 1.00 19.81 38 ALA B C 1
ATOM 1622 O O . ALA B 1 39 ? 25.959 -33.557 -62.420 1.00 18.82 38 ALA B O 1
ATOM 1624 N N . ALA B 1 40 ? 26.162 -34.154 -60.226 1.00 20.20 39 ALA B N 1
ATOM 1625 C CA . ALA B 1 40 ? 24.978 -35.007 -60.340 1.00 21.40 39 ALA B CA 1
ATOM 1626 C C . ALA B 1 40 ? 23.700 -34.185 -60.626 1.00 18.97 39 ALA B C 1
ATOM 1627 O O . ALA B 1 40 ? 22.842 -34.723 -61.402 1.00 20.64 39 ALA B O 1
ATOM 1629 N N . TYR B 1 41 ? 23.527 -32.964 -60.082 1.00 18.41 40 TYR B N 1
ATOM 1630 C CA . TYR B 1 41 ? 22.363 -32.133 -60.332 1.00 20.80 40 TYR B CA 1
ATOM 1631 C C . TYR B 1 41 ? 22.346 -31.839 -61.874 1.00 21.03 40 TYR B C 1
ATOM 1632 O O . TYR B 1 41 ? 21.345 -31.933 -62.542 1.00 18.84 40 TYR B O 1
ATOM 1641 N N . MET B 1 42 ? 23.495 -31.456 -62.387 1.00 17.97 41 MET B N 1
ATOM 1642 C CA . MET B 1 42 ? 23.508 -31.087 -63.830 1.00 18.06 41 MET B CA 1
ATOM 1643 C C . MET B 1 42 ? 23.265 -32.301 -64.744 1.00 18.35 41 MET B C 1
ATOM 1644 O O . MET B 1 42 ? 22.606 -32.146 -65.782 1.00 18.82 41 MET B O 1
ATOM 1649 N N . LEU B 1 43 ? 23.780 -33.477 -64.423 1.00 17.37 42 LEU B N 1
ATOM 1650 C CA . LEU B 1 43 ? 23.523 -34.688 -65.182 1.00 18.42 42 LEU B CA 1
ATOM 1651 C C . LEU B 1 43 ? 22.043 -35.003 -65.162 1.00 19.13 42 LEU B C 1
ATOM 1652 O O . LEU B 1 43 ? 21.456 -35.316 -66.184 1.00 20.16 42 LEU B O 1
ATOM 1657 N N . ALA B 1 44 ? 21.381 -34.825 -64.008 1.00 19.75 43 ALA B N 1
ATOM 1658 C CA . ALA B 1 44 ? 19.889 -35.048 -64.002 1.00 19.22 43 ALA B CA 1
ATOM 1659 C C . ALA B 1 44 ? 19.137 -34.073 -64.898 1.00 19.60 43 ALA B C 1
ATOM 1660 O O . ALA B 1 44 ? 18.216 -34.443 -65.609 1.00 20.71 43 ALA B O 1
ATOM 1662 N N . GLU B 1 45 ? 19.542 -32.806 -64.857 1.00 18.48 44 GLU B N 1
ATOM 1663 C CA . GLU B 1 45 ? 18.953 -31.767 -65.721 1.00 19.94 44 GLU B CA 1
ATOM 1664 C C . GLU B 1 45 ? 19.236 -32.125 -67.192 1.00 17.31 44 GLU B C 1
ATOM 1665 O O . GLU B 1 45 ? 18.351 -31.845 -68.042 1.00 18.01 44 GLU B O 1
ATOM 1671 N N . SER B 1 46 ? 20.408 -32.621 -67.468 1.00 16.89 45 SER B N 1
ATOM 1672 C CA . SER B 1 46 ? 20.688 -32.927 -68.914 1.00 16.72 45 SER B CA 1
ATOM 1673 C C . SER B 1 46 ? 19.674 -34.008 -69.400 1.00 18.92 45 SER B C 1
ATOM 1674 O O . SER B 1 46 ? 19.178 -33.888 -70.529 1.00 18.83 45 SER B O 1
ATOM 1677 N N . ALA B 1 47 ? 19.352 -35.014 -68.544 1.00 17.51 46 ALA B N 1
ATOM 1678 C CA . ALA B 1 47 ? 18.397 -36.006 -68.979 1.00 18.34 46 ALA B CA 1
ATOM 1679 C C . ALA B 1 47 ? 16.977 -35.390 -69.016 1.00 18.45 46 ALA B C 1
ATOM 1680 O O . ALA B 1 47 ? 16.218 -35.729 -69.988 1.00 20.27 46 ALA B O 1
ATOM 1682 N N . GLU B 1 48 ? 16.651 -34.463 -68.106 1.00 17.94 47 GLU B N 1
ATOM 1683 C CA . GLU B 1 48 ? 15.325 -33.862 -68.086 1.00 19.32 47 GLU B CA 1
ATOM 1684 C C . GLU B 1 48 ? 15.160 -33.018 -69.383 1.00 17.95 47 GLU B C 1
ATOM 1685 O O . GLU B 1 48 ? 14.044 -33.024 -69.984 1.00 19.92 47 GLU B O 1
ATOM 1691 N N . GLU B 1 49 ? 16.157 -32.239 -69.774 1.00 16.46 48 GLU B N 1
ATOM 1692 C CA . GLU B 1 49 ? 15.972 -31.436 -70.961 1.00 17.51 48 GLU B CA 1
ATOM 1693 C C . GLU B 1 49 ? 15.766 -32.336 -72.200 1.00 18.08 48 GLU B C 1
ATOM 1694 O O . GLU B 1 49 ? 15.010 -31.943 -73.129 1.00 17.73 48 GLU B O 1
ATOM 1700 N N . ARG B 1 50 ? 16.478 -33.447 -72.285 1.00 17.45 49 ARG B N 1
ATOM 1701 C CA . ARG B 1 50 ? 16.291 -34.378 -73.418 1.00 17.19 49 ARG B CA 1
ATOM 1702 C C . ARG B 1 50 ? 14.829 -34.907 -73.348 1.00 19.38 49 ARG B C 1
ATOM 1703 O O . ARG B 1 50 ? 14.147 -34.932 -74.380 1.00 19.83 49 ARG B O 1
ATOM 1711 N N . GLU B 1 51 ? 14.309 -35.123 -72.142 1.00 17.54 50 GLU B N 1
ATOM 1712 C CA . GLU B 1 51 ? 12.853 -35.538 -72.092 1.00 18.39 50 GLU B CA 1
ATOM 1713 C C . GLU B 1 51 ? 11.941 -34.431 -72.548 1.00 18.85 50 GLU B C 1
ATOM 1714 O O . GLU B 1 51 ? 10.914 -34.800 -73.268 1.00 19.01 50 GLU B O 1
ATOM 1720 N N . HIS B 1 52 ? 12.239 -33.156 -72.273 1.00 19.06 51 HIS B N 1
ATOM 1721 C CA . HIS B 1 52 ? 11.368 -32.088 -72.781 1.00 18.00 51 HIS B CA 1
ATOM 1722 C C . HIS B 1 52 ? 11.443 -32.147 -74.312 1.00 17.64 51 HIS B C 1
ATOM 1723 O O . HIS B 1 52 ? 10.349 -32.100 -74.985 1.00 17.17 51 HIS B O 1
ATOM 1730 N N . GLY B 1 53 ? 12.663 -32.295 -74.895 1.00 17.52 52 GLY B N 1
ATOM 1731 C CA . GLY B 1 53 ? 12.706 -32.372 -76.370 1.00 17.70 52 GLY B CA 1
ATOM 1732 C C . GLY B 1 53 ? 11.887 -33.533 -76.915 1.00 15.75 52 GLY B C 1
ATOM 1733 O O . GLY B 1 53 ? 11.278 -33.376 -77.938 1.00 17.76 52 GLY B O 1
ATOM 1734 N N . LEU B 1 54 ? 11.998 -34.708 -76.297 1.00 16.48 53 LEU B N 1
ATOM 1735 C CA . LEU B 1 54 ? 11.260 -35.932 -76.732 1.00 18.40 53 LEU B CA 1
ATOM 1736 C C . LEU B 1 54 ? 9.769 -35.662 -76.655 1.00 19.39 53 LEU B C 1
ATOM 1737 O O . LEU B 1 54 ? 9.055 -36.146 -77.546 1.00 19.01 53 LEU B O 1
ATOM 1742 N N . GLY B 1 55 ? 9.329 -34.894 -75.632 1.00 18.09 54 GLY B N 1
ATOM 1743 C CA . GLY B 1 55 ? 7.873 -34.579 -75.486 1.00 19.74 54 GLY B CA 1
ATOM 1744 C C . GLY B 1 55 ? 7.409 -33.749 -76.652 1.00 20.69 54 GLY B C 1
ATOM 1745 O O . GLY B 1 55 ? 6.335 -33.991 -77.209 1.00 18.94 54 GLY B O 1
ATOM 1746 N N . PHE B 1 56 ? 8.197 -32.763 -77.061 1.00 18.83 55 PHE B N 1
ATOM 1747 C CA . PHE B 1 56 ? 7.903 -31.991 -78.258 1.00 16.35 55 PHE B CA 1
ATOM 1748 C C . PHE B 1 56 ? 7.886 -32.855 -79.536 1.00 18.56 55 PHE B C 1
ATOM 1749 O O . PHE B 1 56 ? 7.000 -32.629 -80.374 1.00 20.03 55 PHE B O 1
ATOM 1757 N N . VAL B 1 57 ? 8.869 -33.745 -79.681 1.00 18.28 56 VAL B N 1
ATOM 1758 C CA . VAL B 1 57 ? 8.865 -34.589 -80.852 1.00 16.64 56 VAL B CA 1
ATOM 1759 C C . VAL B 1 57 ? 7.607 -35.449 -80.883 1.00 16.36 56 VAL B C 1
ATOM 1760 O O . VAL B 1 57 ? 6.953 -35.535 -81.949 1.00 19.58 56 VAL B O 1
ATOM 1764 N N . ASP B 1 58 ? 7.236 -35.977 -79.730 1.00 17.05 57 ASP B N 1
ATOM 1765 C CA . ASP B 1 58 ? 6.053 -36.831 -79.692 1.00 20.17 57 ASP B CA 1
ATOM 1766 C C . ASP B 1 58 ? 4.777 -36.088 -80.031 1.00 19.57 57 ASP B C 1
ATOM 1767 O O . ASP B 1 58 ? 4.016 -36.553 -80.939 1.00 19.47 57 ASP B O 1
ATOM 1772 N N . PHE B 1 59 ? 4.598 -34.861 -79.510 1.00 18.18 58 PHE B N 1
ATOM 1773 C CA . PHE B 1 59 ? 3.379 -34.117 -79.861 1.00 19.67 58 PHE B CA 1
ATOM 1774 C C . PHE B 1 59 ? 3.392 -33.716 -81.344 1.00 20.55 58 PHE B C 1
ATOM 1775 O O . PHE B 1 59 ? 2.366 -33.806 -82.045 1.00 20.92 58 PHE B O 1
ATOM 1783 N N . ALA B 1 60 ? 4.555 -33.336 -81.862 1.00 17.67 59 ALA B N 1
ATOM 1784 C CA . ALA B 1 60 ? 4.648 -32.956 -83.272 1.00 18.48 59 ALA B CA 1
ATOM 1785 C C . ALA B 1 60 ? 4.310 -34.114 -84.180 1.00 20.91 59 ALA B C 1
ATOM 1786 O O . ALA B 1 60 ? 3.599 -33.888 -85.142 1.00 21.89 59 ALA B O 1
ATOM 1788 N N . ASN B 1 61 ? 4.766 -35.333 -83.838 1.00 19.82 60 ASN B N 1
ATOM 1789 C CA . ASN B 1 61 ? 4.432 -36.536 -84.628 1.00 20.53 60 ASN B CA 1
ATOM 1790 C C . ASN B 1 61 ? 2.895 -36.745 -84.616 1.00 21.23 60 ASN B C 1
ATOM 1791 O O . ASN B 1 61 ? 2.250 -36.929 -85.683 1.00 24.70 60 ASN B O 1
ATOM 1796 N N . LYS B 1 62 ? 2.303 -36.613 -83.445 1.00 20.50 61 LYS B N 1
ATOM 1797 C CA . LYS B 1 62 ? 0.823 -36.844 -83.388 1.00 21.01 61 LYS B CA 1
ATOM 1798 C C . LYS B 1 62 ? 0.077 -35.758 -84.144 1.00 22.13 61 LYS B C 1
ATOM 1799 O O . LYS B 1 62 ? -0.994 -36.091 -84.753 1.00 26.46 61 LYS B O 1
ATOM 1805 N N . ARG B 1 63 ? 0.545 -34.513 -84.102 1.00 18.22 62 ARG B N 1
ATOM 1806 C CA . ARG B 1 63 ? -0.171 -33.403 -84.734 1.00 22.64 62 ARG B CA 1
ATOM 1807 C C . ARG B 1 63 ? 0.237 -33.176 -86.189 1.00 23.37 62 ARG B C 1
ATOM 1808 O O . ARG B 1 63 ? -0.130 -32.165 -86.761 1.00 26.94 62 ARG B O 1
ATOM 1816 N N . ASN B 1 64 ? 1.069 -34.095 -86.727 1.00 24.10 63 ASN B N 1
ATOM 1817 C CA . ASN B 1 64 ? 1.573 -33.997 -88.092 1.00 26.95 63 ASN B CA 1
ATOM 1818 C C . ASN B 1 64 ? 2.325 -32.754 -88.352 1.00 30.12 63 ASN B C 1
ATOM 1819 O O . ASN B 1 64 ? 2.171 -32.136 -89.389 1.00 28.72 63 ASN B O 1
ATOM 1824 N N . ILE B 1 65 ? 3.169 -32.352 -87.407 1.00 23.95 64 ILE B N 1
ATOM 1825 C CA . ILE B 1 65 ? 4.027 -31.239 -87.578 1.00 24.90 64 ILE B CA 1
ATOM 1826 C C . ILE B 1 65 ? 5.376 -31.887 -87.962 1.00 26.57 64 ILE B C 1
ATOM 1827 O O . ILE B 1 65 ? 5.914 -32.653 -87.163 1.00 24.03 64 ILE B O 1
ATOM 1832 N N . PRO B 1 66 ? 5.873 -31.703 -89.228 1.00 27.44 65 PRO B N 1
ATOM 1833 C CA . PRO B 1 66 ? 7.053 -32.488 -89.581 1.00 28.17 65 PRO B CA 1
ATOM 1834 C C . PRO B 1 66 ? 8.273 -31.949 -88.774 1.00 28.19 65 PRO B C 1
ATOM 1835 O O . PRO B 1 66 ? 8.471 -30.750 -88.529 1.00 32.30 65 PRO B O 1
ATOM 1839 N N . ILE B 1 67 ? 8.989 -32.884 -88.261 1.00 25.37 66 ILE B N 1
ATOM 1840 C CA . ILE B 1 67 ? 10.189 -32.546 -87.458 1.00 22.46 66 ILE B CA 1
ATOM 1841 C C . ILE B 1 67 ? 11.339 -33.021 -88.311 1.00 23.36 66 ILE B C 1
ATOM 1842 O O . ILE B 1 67 ? 11.324 -34.150 -88.770 1.00 26.81 66 ILE B O 1
ATOM 1847 N N . GLU B 1 68 ? 12.339 -32.173 -88.467 1.00 21.31 67 GLU B N 1
ATOM 1848 C CA . GLU B 1 68 ? 13.588 -32.568 -89.042 1.00 25.38 67 GLU B CA 1
ATOM 1849 C C . GLU B 1 68 ? 14.625 -32.164 -87.971 1.00 18.81 67 GLU B C 1
ATOM 1850 O O . GLU B 1 68 ? 14.750 -31.019 -87.597 1.00 22.87 67 GLU B O 1
ATOM 1856 N N . LEU B 1 69 ? 15.200 -33.229 -87.432 1.00 20.63 68 LEU B N 1
ATOM 1857 C CA . LEU B 1 69 ? 16.262 -33.086 -86.389 1.00 19.45 68 LEU B CA 1
ATOM 1858 C C . LEU B 1 69 ? 17.476 -32.309 -86.920 1.00 19.27 68 LEU B C 1
ATOM 1859 O O . LEU B 1 69 ? 18.034 -32.654 -87.982 1.00 20.47 68 LEU B O 1
ATOM 1864 N N . GLN B 1 70 ? 17.834 -31.230 -86.229 1.00 17.17 69 GLN B N 1
ATOM 1865 C CA . GLN B 1 70 ? 19.003 -30.436 -86.587 1.00 19.62 69 GLN B CA 1
ATOM 1866 C C . GLN B 1 70 ? 20.211 -30.887 -85.839 1.00 16.99 69 GLN B C 1
ATOM 1867 O O . GLN B 1 70 ? 20.084 -31.722 -84.866 1.00 17.43 69 GLN B O 1
ATOM 1873 N N . ALA B 1 71 ? 21.405 -30.392 -86.251 1.00 16.63 70 ALA B N 1
ATOM 1874 C CA . ALA B 1 71 ? 22.533 -30.675 -85.437 1.00 14.17 70 ALA B CA 1
ATOM 1875 C C . ALA B 1 71 ? 22.316 -30.096 -83.995 1.00 13.45 70 ALA B C 1
ATOM 1876 O O . ALA B 1 71 ? 21.656 -29.058 -83.836 1.00 15.96 70 ALA B O 1
ATOM 1878 N N . VAL B 1 72 ? 22.936 -30.734 -83.009 1.00 14.72 71 VAL B N 1
ATOM 1879 C CA . VAL B 1 72 ? 22.846 -30.176 -81.645 1.00 15.82 71 VAL B CA 1
ATOM 1880 C C . VAL B 1 72 ? 24.253 -29.508 -81.435 1.00 14.27 71 VAL B C 1
ATOM 1881 O O . VAL B 1 72 ? 25.270 -30.208 -81.377 1.00 14.50 71 VAL B O 1
ATOM 1885 N N . PRO B 1 73 ? 24.239 -28.152 -81.420 1.00 15.53 72 PRO B N 1
ATOM 1886 C CA . PRO B 1 73 ? 25.542 -27.445 -81.390 1.00 15.09 72 PRO B CA 1
ATOM 1887 C C . PRO B 1 73 ? 26.383 -27.781 -80.182 1.00 17.52 72 PRO B C 1
ATOM 1888 O O . PRO B 1 73 ? 25.868 -28.097 -79.092 1.00 18.20 72 PRO B O 1
ATOM 1892 N N . ALA B 1 74 ? 27.706 -27.794 -80.368 1.00 13.84 73 ALA B N 1
ATOM 1893 C CA . ALA B 1 74 ? 28.585 -27.975 -79.219 1.00 14.93 73 ALA B CA 1
ATOM 1894 C C . ALA B 1 74 ? 28.494 -26.862 -78.233 1.00 16.02 73 ALA B C 1
ATOM 1895 O O . ALA B 1 74 ? 28.428 -25.652 -78.566 1.00 15.92 73 ALA B O 1
ATOM 1897 N N . PRO B 1 75 ? 28.444 -27.229 -76.943 1.00 14.63 74 PRO B N 1
ATOM 1898 C CA . PRO B 1 75 ? 28.409 -26.144 -75.952 1.00 15.70 74 PRO B CA 1
ATOM 1899 C C . PRO B 1 75 ? 29.717 -25.434 -75.915 1.00 16.47 74 PRO B C 1
ATOM 1900 O O . PRO B 1 75 ? 30.773 -26.120 -76.096 1.00 19.85 74 PRO B O 1
ATOM 1904 N N . VAL B 1 76 ? 29.676 -24.102 -75.717 1.00 17.01 75 VAL B N 1
ATOM 1905 C CA . VAL B 1 76 ? 30.916 -23.321 -75.706 1.00 18.98 75 VAL B CA 1
ATOM 1906 C C . VAL B 1 76 ? 31.132 -22.515 -74.429 1.00 24.97 75 VAL B C 1
ATOM 1907 O O . VAL B 1 76 ? 32.220 -22.008 -74.265 1.00 26.46 75 VAL B O 1
ATOM 1911 N N . SER B 1 77 ? 30.096 -22.402 -73.597 1.00 24.15 76 SER B N 1
ATOM 1912 C CA . SER B 1 77 ? 30.269 -21.592 -72.387 1.00 27.30 76 SER B CA 1
ATOM 1913 C C . SER B 1 77 ? 31.344 -22.232 -71.387 1.00 27.53 76 SER B C 1
ATOM 1914 O O . SER B 1 77 ? 32.015 -21.484 -70.608 1.00 28.68 76 SER B O 1
ATOM 1934 N N . ALA B 1 79 ? 34.466 -23.212 -71.827 1.00 31.02 78 ALA B N 1
ATOM 1935 C CA . ALA B 1 79 ? 35.732 -22.531 -72.034 1.00 35.37 78 ALA B CA 1
ATOM 1936 C C . ALA B 1 79 ? 35.982 -21.383 -71.021 1.00 30.34 78 ALA B C 1
ATOM 1937 O O . ALA B 1 79 ? 37.105 -21.151 -70.636 1.00 38.44 78 ALA B O 1
ATOM 1939 N N . GLU B 1 80 ? 34.948 -20.668 -70.647 1.00 29.76 79 GLU B N 1
ATOM 1940 C CA . GLU B 1 80 ? 35.118 -19.425 -69.828 1.00 33.49 79 GLU B CA 1
ATOM 1941 C C . GLU B 1 80 ? 34.902 -19.789 -68.350 1.00 33.72 79 GLU B C 1
ATOM 1942 O O . GLU B 1 80 ? 35.272 -19.010 -67.466 1.00 32.92 79 GLU B O 1
ATOM 1948 N N . TRP B 1 81 ? 34.312 -20.925 -68.039 1.00 25.21 80 TRP B N 1
ATOM 1949 C CA . TRP B 1 81 ? 34.037 -21.120 -66.552 1.00 21.28 80 TRP B CA 1
ATOM 1950 C C . TRP B 1 81 ? 35.272 -21.330 -65.701 1.00 21.22 80 TRP B C 1
ATOM 1951 O O . TRP B 1 81 ? 36.091 -22.169 -65.983 1.00 22.47 80 TRP B O 1
ATOM 1962 N N . SER B 1 82 ? 35.346 -20.609 -64.574 1.00 21.67 81 SER B N 1
ATOM 1963 C CA . SER B 1 82 ? 36.511 -20.797 -63.681 1.00 23.94 81 SER B CA 1
ATOM 1964 C C . SER B 1 82 ? 36.061 -21.078 -62.244 1.00 27.11 81 SER B C 1
ATOM 1965 O O . SER B 1 82 ? 36.921 -21.396 -61.409 1.00 27.76 81 SER B O 1
ATOM 1968 N N . SER B 1 83 ? 34.772 -20.924 -61.959 1.00 25.26 82 SER B N 1
ATOM 1969 C CA . SER B 1 83 ? 34.284 -21.251 -60.584 1.00 25.50 82 SER B CA 1
ATOM 1970 C C . SER B 1 83 ? 32.830 -21.687 -60.697 1.00 25.59 82 SER B C 1
ATOM 1971 O O . SER B 1 83 ? 32.200 -21.488 -61.769 1.00 21.18 82 SER B O 1
ATOM 1974 N N . PRO B 1 84 ? 32.301 -22.301 -59.628 1.00 21.60 83 PRO B N 1
ATOM 1975 C CA . PRO B 1 84 ? 30.912 -22.725 -59.764 1.00 20.68 83 PRO B CA 1
ATOM 1976 C C . PRO B 1 84 ? 29.932 -21.594 -60.049 1.00 18.97 83 PRO B C 1
ATOM 1977 O O . PRO B 1 84 ? 28.901 -21.822 -60.749 1.00 19.47 83 PRO B O 1
ATOM 1981 N N . GLU B 1 85 ? 30.151 -20.369 -59.558 1.00 20.49 84 GLU B N 1
ATOM 1982 C CA . GLU B 1 85 ? 29.236 -19.286 -59.820 1.00 18.12 84 GLU B CA 1
ATOM 1983 C C . GLU B 1 85 ? 29.109 -19.043 -61.333 1.00 18.68 84 GLU B C 1
ATOM 1984 O O . GLU B 1 85 ? 28.002 -18.778 -61.774 1.00 20.40 84 GLU B O 1
ATOM 1990 N N . ASP B 1 86 ? 30.221 -19.190 -62.053 1.00 19.87 85 ASP B N 1
ATOM 1991 C CA . ASP B 1 86 ? 30.208 -18.910 -63.538 1.00 19.17 85 ASP B CA 1
ATOM 1992 C C . ASP B 1 86 ? 29.257 -19.983 -64.177 1.00 17.25 85 ASP B C 1
ATOM 1993 O O . ASP B 1 86 ? 28.461 -19.620 -65.058 1.00 20.31 85 ASP B O 1
ATOM 1998 N N . VAL B 1 87 ? 29.406 -21.199 -63.706 1.00 18.41 86 VAL B N 1
ATOM 1999 C CA . VAL B 1 87 ? 28.624 -22.362 -64.316 1.00 16.08 86 VAL B CA 1
ATOM 2000 C C . VAL B 1 87 ? 27.127 -22.121 -64.053 1.00 19.75 86 VAL B C 1
ATOM 2001 O O . VAL B 1 87 ? 26.230 -22.128 -64.935 1.00 17.32 86 VAL B O 1
ATOM 2005 N N . TRP B 1 88 ? 26.791 -21.861 -62.762 1.00 17.78 87 TRP B N 1
ATOM 2006 C CA . TRP B 1 88 ? 25.407 -21.610 -62.442 1.00 18.00 87 TRP B CA 1
ATOM 2007 C C . TRP B 1 88 ? 24.782 -20.392 -63.163 1.00 17.77 87 TRP B C 1
ATOM 2008 O O . TRP B 1 88 ? 23.604 -20.420 -63.522 1.00 18.31 87 TRP B O 1
ATOM 2019 N N . GLN B 1 89 ? 25.572 -19.306 -63.319 1.00 18.97 88 GLN B N 1
ATOM 2020 C CA . GLN B 1 89 ? 25.120 -18.152 -64.043 1.00 18.49 88 GLN B CA 1
ATOM 2021 C C . GLN B 1 89 ? 24.824 -18.526 -65.502 1.00 18.99 88 GLN B C 1
ATOM 2022 O O . GLN B 1 89 ? 23.740 -18.144 -66.047 1.00 19.49 88 GLN B O 1
ATOM 2028 N N . SER B 1 90 ? 25.692 -19.354 -66.073 1.00 17.87 89 SER B N 1
ATOM 2029 C CA . SER B 1 90 ? 25.405 -19.795 -67.514 1.00 16.80 89 SER B CA 1
ATOM 2030 C C . SER B 1 90 ? 24.097 -20.622 -67.550 1.00 17.74 89 SER B C 1
ATOM 2031 O O . SER B 1 90 ? 23.372 -20.525 -68.520 1.00 18.79 89 SER B O 1
ATOM 2034 N N . ILE B 1 91 ? 23.874 -21.442 -66.513 1.00 16.37 90 ILE B N 1
ATOM 2035 C CA . ILE B 1 91 ? 22.687 -22.308 -66.508 1.00 17.42 90 ILE B CA 1
ATOM 2036 C C . ILE B 1 91 ? 21.454 -21.447 -66.310 1.00 17.13 90 ILE B C 1
ATOM 2037 O O . ILE B 1 91 ? 20.429 -21.693 -66.942 1.00 18.05 90 ILE B O 1
ATOM 2042 N N . LEU B 1 92 ? 21.517 -20.392 -65.448 1.00 18.11 91 LEU B N 1
ATOM 2043 C CA . LEU B 1 92 ? 20.346 -19.492 -65.369 1.00 19.62 91 LEU B CA 1
ATOM 2044 C C . LEU B 1 92 ? 20.099 -18.850 -66.720 1.00 19.26 91 LEU B C 1
ATOM 2045 O O . LEU B 1 92 ? 18.917 -18.837 -67.165 1.00 19.87 91 LEU B O 1
ATOM 2050 N N . GLU B 1 93 ? 21.155 -18.407 -67.439 1.00 18.80 92 GLU B N 1
ATOM 2051 C CA . GLU B 1 93 ? 20.946 -17.811 -68.775 1.00 20.50 92 GLU B CA 1
ATOM 2052 C C . GLU B 1 93 ? 20.324 -18.858 -69.748 1.00 19.07 92 GLU B C 1
ATOM 2053 O O . GLU B 1 93 ? 19.454 -18.468 -70.604 1.00 20.10 92 GLU B O 1
ATOM 2059 N N . LEU B 1 94 ? 20.736 -20.127 -69.590 1.00 17.88 93 LEU B N 1
ATOM 2060 C CA . LEU B 1 94 ? 20.218 -21.178 -70.468 1.00 16.76 93 LEU B CA 1
ATOM 2061 C C . LEU B 1 94 ? 18.726 -21.366 -70.208 1.00 20.12 93 LEU B C 1
ATOM 2062 O O . LEU B 1 94 ? 17.954 -21.515 -71.203 1.00 19.60 93 LEU B O 1
ATOM 2067 N N . GLU B 1 95 ? 18.338 -21.419 -68.946 1.00 18.61 94 GLU B N 1
ATOM 2068 C CA . GLU B 1 95 ? 16.878 -21.582 -68.695 1.00 17.32 94 GLU B CA 1
ATOM 2069 C C . GLU B 1 95 ? 16.066 -20.380 -69.135 1.00 19.28 94 GLU B C 1
ATOM 2070 O O . GLU B 1 95 ? 14.930 -20.569 -69.653 1.00 21.60 94 GLU B O 1
ATOM 2076 N N . GLN B 1 96 ? 16.658 -19.155 -69.004 1.00 20.04 95 GLN B N 1
ATOM 2077 C CA . GLN B 1 96 ? 15.962 -17.985 -69.532 1.00 21.19 95 GLN B CA 1
ATOM 2078 C C . GLN B 1 96 ? 15.788 -18.073 -71.056 1.00 21.90 95 GLN B C 1
ATOM 2079 O O . GLN B 1 96 ? 14.716 -17.684 -71.555 1.00 24.35 95 GLN B O 1
ATOM 2085 N N . ALA B 1 97 ? 16.788 -18.628 -71.742 1.00 20.90 96 ALA B N 1
ATOM 2086 C CA . ALA B 1 97 ? 16.705 -18.853 -73.222 1.00 22.04 96 ALA B CA 1
ATOM 2087 C C . ALA B 1 97 ? 15.619 -19.920 -73.520 1.00 22.08 96 ALA B C 1
ATOM 2088 O O . ALA B 1 97 ? 14.891 -19.794 -74.508 1.00 25.42 96 ALA B O 1
ATOM 2090 N N . ASN B 1 98 ? 15.526 -20.978 -72.701 1.00 21.42 97 ASN B N 1
ATOM 2091 C CA . ASN B 1 98 ? 14.514 -22.006 -72.956 1.00 20.70 97 ASN B CA 1
ATOM 2092 C C . ASN B 1 98 ? 13.149 -21.326 -72.789 1.00 24.08 97 ASN B C 1
ATOM 2093 O O . ASN B 1 98 ? 12.200 -21.578 -73.593 1.00 23.12 97 ASN B O 1
ATOM 2098 N N . THR B 1 99 ? 13.028 -20.477 -71.797 1.00 21.57 98 THR B N 1
ATOM 2099 C CA . THR B 1 99 ? 11.706 -19.859 -71.527 1.00 22.10 98 THR B CA 1
ATOM 2100 C C . THR B 1 99 ? 11.353 -18.957 -72.694 1.00 24.02 98 THR B C 1
ATOM 2101 O O . THR B 1 99 ? 10.190 -18.906 -73.123 1.00 22.47 98 THR B O 1
ATOM 2105 N N . ARG B 1 100 ? 12.336 -18.211 -73.165 1.00 25.48 99 ARG B N 1
ATOM 2106 C CA . ARG B 1 100 ? 12.033 -17.305 -74.282 1.00 29.01 99 ARG B CA 1
ATOM 2107 C C . ARG B 1 100 ? 11.611 -18.066 -75.541 1.00 27.17 99 ARG B C 1
ATOM 2108 O O . ARG B 1 100 ? 10.616 -17.688 -76.186 1.00 29.70 99 ARG B O 1
ATOM 2116 N N . SER B 1 101 ? 12.294 -19.149 -75.843 1.00 24.56 100 SER B N 1
ATOM 2117 C CA A SER B 1 101 ? 11.960 -19.998 -77.007 0.50 23.85 100 SER B CA 1
ATOM 2118 C CA B SER B 1 101 ? 11.980 -19.984 -77.003 0.50 24.24 100 SER B CA 1
ATOM 2119 C C . SER B 1 101 ? 10.518 -20.466 -76.840 1.00 24.92 100 SER B C 1
ATOM 2120 O O . SER B 1 101 ? 9.718 -20.474 -77.847 1.00 24.99 100 SER B O 1
ATOM 2125 N N . LEU B 1 102 ? 10.110 -20.817 -75.608 1.00 21.83 101 LEU B N 1
ATOM 2126 C CA . LEU B 1 102 ? 8.704 -21.364 -75.393 1.00 20.32 101 LEU B CA 1
ATOM 2127 C C . LEU B 1 102 ? 7.706 -20.242 -75.612 1.00 25.18 101 LEU B C 1
ATOM 2128 O O . LEU B 1 102 ? 6.595 -20.469 -76.086 1.00 24.27 101 LEU B O 1
ATOM 2133 N N . LEU B 1 103 ? 8.053 -19.070 -75.098 1.00 22.39 102 LEU B N 1
ATOM 2134 C CA . LEU B 1 103 ? 7.148 -17.873 -75.253 1.00 26.49 102 LEU B CA 1
ATOM 2135 C C . LEU B 1 103 ? 7.054 -17.490 -76.705 1.00 25.34 102 LEU B C 1
ATOM 2136 O O . LEU B 1 103 ? 5.928 -17.173 -77.177 1.00 29.96 102 LEU B O 1
ATOM 2141 N N . ASN B 1 104 ? 8.124 -17.610 -77.479 1.00 28.40 103 ASN B N 1
ATOM 2142 C CA . ASN B 1 104 ? 8.023 -17.301 -78.937 1.00 32.26 103 ASN B CA 1
ATOM 2143 C C . ASN B 1 104 ? 7.113 -18.306 -79.636 1.00 29.46 103 ASN B C 1
ATOM 2144 O O . ASN B 1 104 ? 6.321 -17.932 -80.501 1.00 27.04 103 ASN B O 1
ATOM 2149 N N . LEU B 1 105 ? 7.213 -19.598 -79.247 1.00 22.79 104 LEU B N 1
ATOM 2150 C CA . LEU B 1 105 ? 6.361 -20.610 -79.858 1.00 22.51 104 LEU B CA 1
ATOM 2151 C C . LEU B 1 105 ? 4.905 -20.319 -79.439 1.00 20.59 104 LEU B C 1
ATOM 2152 O O . LEU B 1 105 ? 3.922 -20.453 -80.237 1.00 23.24 104 LEU B O 1
ATOM 2157 N N . ALA B 1 106 ? 4.703 -19.996 -78.165 1.00 20.54 105 ALA B N 1
ATOM 2158 C CA . ALA B 1 106 ? 3.317 -19.699 -77.698 1.00 20.56 105 ALA B CA 1
ATOM 2159 C C . ALA B 1 106 ? 2.699 -18.493 -78.421 1.00 21.99 105 ALA B C 1
ATOM 2160 O O . ALA B 1 106 ? 1.517 -18.573 -78.728 1.00 23.77 105 ALA B O 1
ATOM 2162 N N . GLU B 1 107 ? 3.512 -17.410 -78.647 1.00 21.69 106 GLU B N 1
ATOM 2163 C CA . GLU B 1 107 ? 2.991 -16.257 -79.404 1.00 20.84 106 GLU B CA 1
ATOM 2164 C C . GLU B 1 107 ? 2.605 -16.690 -80.840 1.00 22.41 106 GLU B C 1
ATOM 2165 O O . GLU B 1 107 ? 1.554 -16.227 -81.327 1.00 25.27 106 GLU B O 1
ATOM 2171 N N . ALA B 1 108 ? 3.363 -17.530 -81.527 1.00 23.55 107 ALA B N 1
ATOM 2172 C CA . ALA B 1 108 ? 2.963 -17.900 -82.854 1.00 24.70 107 ALA B CA 1
ATOM 2173 C C . ALA B 1 108 ? 1.713 -18.748 -82.794 1.00 28.11 107 ALA B C 1
ATOM 2174 O O . ALA B 1 108 ? 0.843 -18.670 -83.675 1.00 27.06 107 ALA B O 1
ATOM 2176 N N . ALA B 1 109 ? 1.636 -19.645 -81.781 1.00 21.36 108 ALA B N 1
ATOM 2177 C CA . ALA B 1 109 ? 0.393 -20.464 -81.676 1.00 21.58 108 ALA B CA 1
ATOM 2178 C C . ALA B 1 109 ? -0.786 -19.589 -81.380 1.00 22.93 108 ALA B C 1
ATOM 2179 O O . ALA B 1 109 ? -1.855 -19.823 -81.921 1.00 23.76 108 ALA B O 1
ATOM 2181 N N . SER B 1 110 ? -0.601 -18.529 -80.603 1.00 22.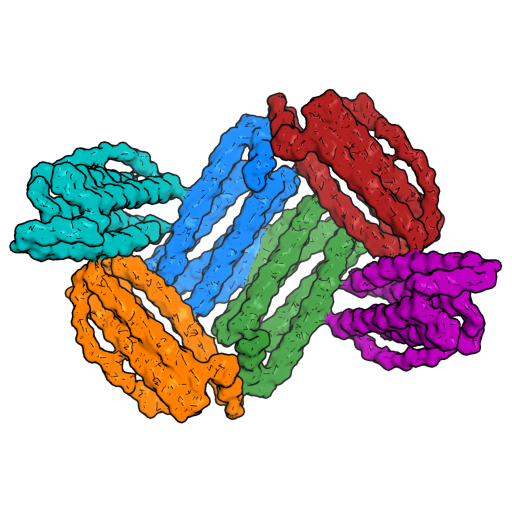12 109 SER B N 1
ATOM 2182 C CA . SER B 1 110 ? -1.743 -17.662 -80.255 1.00 24.40 109 SER B CA 1
ATOM 2183 C C . SER B 1 110 ? -2.212 -16.898 -81.481 1.00 29.03 109 SER B C 1
ATOM 2184 O O . SER B 1 110 ? -3.407 -16.830 -81.730 1.00 26.73 109 SER B O 1
ATOM 2187 N N . THR B 1 111 ? -1.252 -16.425 -82.268 1.00 27.88 110 THR B N 1
ATOM 2188 C CA . THR B 1 111 ? -1.587 -15.746 -83.568 1.00 29.33 110 THR B CA 1
ATOM 2189 C C . THR B 1 111 ? -2.345 -16.635 -84.505 1.00 30.18 110 THR B C 1
ATOM 2190 O O . THR B 1 111 ? -3.246 -16.160 -85.222 1.00 30.03 110 THR B O 1
ATOM 2194 N N . CYS B 1 112 ? -2.020 -17.919 -84.514 1.00 26.05 111 CYS B N 1
ATOM 2195 C CA . CYS B 1 112 ? -2.630 -18.909 -85.370 1.00 25.70 111 CYS B CA 1
ATOM 2196 C C . CYS B 1 112 ? -3.927 -19.452 -84.801 1.00 23.97 111 CYS B C 1
ATOM 2197 O O . CYS B 1 112 ? -4.533 -20.266 -85.426 1.00 25.75 111 CYS B O 1
ATOM 2200 N N . HIS B 1 113 ? -4.267 -19.032 -83.593 1.00 24.17 112 HIS B N 1
ATOM 2201 C CA . HIS B 1 113 ? -5.394 -19.562 -82.824 1.00 26.60 112 HIS B CA 1
ATOM 2202 C C . HIS B 1 113 ? -5.240 -21.084 -82.695 1.00 25.42 112 HIS B C 1
ATOM 2203 O O . HIS B 1 113 ? -6.229 -21.855 -82.770 1.00 23.44 112 HIS B O 1
ATOM 2210 N N . ASP B 1 114 ? -4.003 -21.572 -82.458 1.00 21.66 113 ASP B N 1
ATOM 2211 C CA . ASP B 1 114 ? -3.802 -23.005 -82.396 1.00 18.22 113 ASP B CA 1
ATOM 2212 C C . ASP B 1 114 ? -3.991 -23.409 -80.919 1.00 20.30 113 ASP B C 1
ATOM 2213 O O . ASP B 1 114 ? -3.002 -23.456 -80.140 1.00 21.02 113 ASP B O 1
ATOM 2218 N N . PHE B 1 115 ? -5.246 -23.643 -80.527 1.00 20.44 114 PHE B N 1
ATOM 2219 C CA . PHE B 1 115 ? -5.589 -23.914 -79.131 1.00 21.38 114 PHE B CA 1
ATOM 2220 C C . PHE B 1 115 ? -4.909 -25.176 -78.615 1.00 19.37 114 PHE B C 1
ATOM 2221 O O . PHE B 1 115 ? -4.576 -25.261 -77.403 1.00 20.68 114 PHE B O 1
ATOM 2229 N N . ALA B 1 116 ? -4.757 -26.209 -79.474 1.00 19.27 115 ALA B N 1
ATOM 2230 C CA . ALA B 1 116 ? -4.083 -27.439 -79.030 1.00 18.83 115 ALA B CA 1
ATOM 2231 C C . ALA B 1 116 ? -2.645 -27.188 -78.678 1.00 20.25 115 ALA B C 1
ATOM 2232 O O . ALA B 1 116 ? -2.162 -27.701 -77.637 1.00 18.81 115 ALA B O 1
ATOM 2234 N N . VAL B 1 117 ? -1.915 -26.463 -79.550 1.00 19.72 116 VAL B N 1
ATOM 2235 C CA . VAL B 1 117 ? -0.505 -26.230 -79.214 1.00 17.68 116 VAL B CA 1
ATOM 2236 C C . VAL B 1 117 ? -0.447 -25.319 -77.949 1.00 17.32 116 VAL B C 1
ATOM 2237 O O . VAL B 1 117 ? 0.389 -25.637 -77.066 1.00 18.62 116 VAL B O 1
ATOM 2241 N N . MET B 1 118 ? -1.318 -24.340 -77.814 1.00 18.20 117 MET B N 1
ATOM 2242 C CA . MET B 1 118 ? -1.267 -23.482 -76.561 1.00 19.64 117 MET B CA 1
ATOM 2243 C C . MET B 1 118 ? -1.505 -24.336 -75.343 1.00 18.01 117 MET B C 1
ATOM 2244 O O . MET B 1 118 ? -0.810 -24.216 -74.324 1.00 18.93 117 MET B O 1
ATOM 2249 N N . ALA B 1 119 ? -2.445 -25.278 -75.418 1.00 16.91 118 ALA B N 1
ATOM 2250 C CA . ALA B 1 119 ? -2.736 -26.159 -74.256 1.00 17.97 118 ALA B CA 1
ATOM 2251 C C . ALA B 1 119 ? -1.534 -27.055 -73.950 1.00 18.76 118 ALA B C 1
ATOM 2252 O O . ALA B 1 119 ? -1.215 -27.294 -72.775 1.00 18.96 118 ALA B O 1
ATOM 2254 N N . PHE B 1 120 ? -0.891 -27.594 -75.014 1.00 16.74 119 PHE B N 1
ATOM 2255 C CA . PHE B 1 120 ? 0.241 -28.454 -74.808 1.00 19.70 119 PHE B CA 1
ATOM 2256 C C . PHE B 1 120 ? 1.381 -27.707 -74.086 1.00 18.53 119 PHE B C 1
ATOM 2257 O O . PHE B 1 120 ? 2.130 -28.264 -73.310 1.00 18.92 119 PHE B O 1
ATOM 2265 N N . LEU B 1 121 ? 1.562 -26.443 -74.404 1.00 17.90 120 LEU B N 1
ATOM 2266 C CA . LEU B 1 121 ? 2.687 -25.634 -73.798 1.00 18.79 120 LEU B CA 1
ATOM 2267 C C . LEU B 1 121 ? 2.464 -25.230 -72.354 1.00 19.32 120 LEU B C 1
ATOM 2268 O O . LEU B 1 121 ? 3.432 -24.949 -71.685 1.00 18.23 120 LEU B O 1
ATOM 2273 N N . ASN B 1 122 ? 1.212 -25.234 -71.904 1.00 17.39 121 ASN B N 1
ATOM 2274 C CA . ASN B 1 122 ? 0.938 -24.641 -70.545 1.00 17.46 121 ASN B CA 1
ATOM 2275 C C . ASN B 1 122 ? 1.784 -25.291 -69.440 1.00 19.04 121 ASN B C 1
ATOM 2276 O O . ASN B 1 122 ? 2.430 -24.548 -68.667 1.00 20.04 121 ASN B O 1
ATOM 2281 N N . PRO B 1 123 ? 1.913 -26.612 -69.379 1.00 17.34 122 PRO B N 1
ATOM 2282 C CA . PRO B 1 123 ? 2.709 -27.164 -68.248 1.00 19.43 122 PRO B CA 1
ATOM 2283 C C . PRO B 1 123 ? 4.214 -26.799 -68.422 1.00 19.51 122 PRO B C 1
ATOM 2284 O O . PRO B 1 123 ? 4.903 -26.684 -67.407 1.00 18.54 122 PRO B O 1
ATOM 2288 N N . PHE B 1 124 ? 4.680 -26.636 -69.672 1.00 18.90 123 PHE B N 1
ATOM 2289 C CA . PHE B 1 124 ? 6.081 -26.176 -69.855 1.00 17.15 123 PHE B CA 1
ATOM 2290 C C . PHE B 1 124 ? 6.213 -24.725 -69.387 1.00 16.42 123 PHE B C 1
ATOM 2291 O O . PHE B 1 124 ? 7.272 -24.413 -68.794 1.00 19.71 123 PHE B O 1
ATOM 2299 N N . HIS B 1 125 ? 5.267 -23.795 -69.632 1.00 16.51 124 HIS B N 1
ATOM 2300 C CA . HIS B 1 125 ? 5.399 -22.443 -69.141 1.00 18.09 124 HIS B CA 1
ATOM 2301 C C . HIS B 1 125 ? 5.538 -22.505 -67.592 1.00 18.26 124 HIS B C 1
ATOM 2302 O O . HIS B 1 125 ? 6.374 -21.756 -67.064 1.00 18.99 124 HIS B O 1
ATOM 2309 N N . LEU B 1 126 ? 4.698 -23.300 -66.949 1.00 19.87 125 LEU B N 1
ATOM 2310 C CA . LEU B 1 126 ? 4.783 -23.362 -65.442 1.00 18.72 125 LEU B CA 1
ATOM 2311 C C . LEU B 1 126 ? 6.061 -24.062 -64.971 1.00 19.44 125 LEU B C 1
ATOM 2312 O O . LEU B 1 126 ? 6.623 -23.642 -63.932 1.00 19.25 125 LEU B O 1
ATOM 2317 N N . GLN B 1 127 ? 6.520 -25.090 -65.670 1.00 19.09 126 GLN B N 1
ATOM 2318 C CA A GLN B 1 127 ? 7.744 -25.741 -65.264 0.50 19.43 126 GLN B CA 1
ATOM 2319 C CA B GLN B 1 127 ? 7.791 -25.758 -65.357 0.50 19.82 126 GLN B CA 1
ATOM 2320 C C . GLN B 1 127 ? 8.865 -24.704 -65.404 1.00 19.60 126 GLN B C 1
ATOM 2321 O O . GLN B 1 127 ? 9.744 -24.649 -64.515 1.00 19.56 126 GLN B O 1
ATOM 2332 N N . GLN B 1 128 ? 8.862 -23.850 -66.432 1.00 18.59 127 GLN B N 1
ATOM 2333 C CA . GLN B 1 128 ? 9.964 -22.889 -66.559 1.00 17.79 127 GLN B CA 1
ATOM 2334 C C . GLN B 1 128 ? 9.983 -21.888 -65.388 1.00 19.97 127 GLN B C 1
ATOM 2335 O O . GLN B 1 128 ? 11.059 -21.474 -64.939 1.00 21.24 127 GLN B O 1
ATOM 2341 N N . VAL B 1 129 ? 8.812 -21.518 -64.929 1.00 16.80 128 VAL B N 1
ATOM 2342 C CA . VAL B 1 129 ? 8.785 -20.587 -63.782 1.00 18.23 128 VAL B CA 1
ATOM 2343 C C . VAL B 1 129 ? 9.483 -21.295 -62.630 1.00 19.13 128 VAL B C 1
ATOM 2344 O O . VAL B 1 129 ? 10.288 -20.639 -61.921 1.00 22.10 128 VAL B O 1
ATOM 2348 N N . ASN B 1 130 ? 9.177 -22.564 -62.386 1.00 18.97 129 ASN B N 1
ATOM 2349 C CA . ASN B 1 130 ? 9.754 -23.283 -61.245 1.00 19.29 129 ASN B CA 1
ATOM 2350 C C . ASN B 1 130 ? 11.266 -23.430 -61.446 1.00 20.73 129 ASN B C 1
ATOM 2351 O O . ASN B 1 130 ? 12.047 -23.248 -60.486 1.00 21.92 129 ASN B O 1
ATOM 2356 N N . GLU B 1 131 ? 11.650 -23.747 -62.686 1.00 20.81 130 GLU B N 1
ATOM 2357 C CA . GLU B 1 131 ? 13.071 -23.956 -62.927 1.00 19.69 130 GLU B CA 1
ATOM 2358 C C . GLU B 1 131 ? 13.855 -22.701 -62.769 1.00 20.00 130 GLU B C 1
ATOM 2359 O O . GLU B 1 131 ? 14.982 -22.757 -62.167 1.00 21.09 130 GLU B O 1
ATOM 2365 N N . GLU B 1 132 ? 13.396 -21.583 -63.377 1.00 18.39 131 GLU B N 1
ATOM 2366 C CA . GLU B 1 132 ? 14.160 -20.305 -63.254 1.00 18.79 131 GLU B CA 1
ATOM 2367 C C . GLU B 1 132 ? 14.271 -19.922 -61.747 1.00 21.01 131 GLU B C 1
ATOM 2368 O O . GLU B 1 132 ? 15.340 -19.385 -61.292 1.00 21.54 131 GLU B O 1
ATOM 2374 N N . ASP B 1 133 ? 13.202 -20.170 -60.993 1.00 19.62 132 ASP B N 1
ATOM 2375 C CA . ASP B 1 133 ? 13.275 -19.937 -59.564 1.00 22.14 132 ASP B CA 1
ATOM 2376 C C . ASP B 1 133 ? 14.328 -20.763 -58.828 1.00 22.36 132 ASP B C 1
ATOM 2377 O O . ASP B 1 133 ? 15.103 -20.204 -57.985 1.00 23.03 132 ASP B O 1
ATOM 2382 N N . LYS B 1 134 ? 14.355 -22.066 -59.070 1.00 21.85 133 LYS B N 1
ATOM 2383 C CA . LYS B 1 134 ? 15.259 -22.975 -58.381 1.00 21.60 133 LYS B CA 1
ATOM 2384 C C . LYS B 1 134 ? 16.688 -22.557 -58.759 1.00 22.22 133 LYS B C 1
ATOM 2385 O O . LYS B 1 134 ? 17.559 -22.481 -57.885 1.00 21.63 133 LYS B O 1
ATOM 2391 N N . ILE B 1 135 ? 16.946 -22.378 -60.060 1.00 21.51 134 ILE B N 1
ATOM 2392 C CA . ILE B 1 135 ? 18.323 -21.998 -60.488 1.00 21.38 134 ILE B CA 1
ATOM 2393 C C . ILE B 1 135 ? 18.740 -20.688 -59.882 1.00 21.72 134 ILE B C 1
ATOM 2394 O O . ILE B 1 135 ? 19.920 -20.565 -59.364 1.00 21.60 134 ILE B O 1
ATOM 2399 N N . GLY B 1 136 ? 17.844 -19.681 -59.878 1.00 20.89 135 GLY B N 1
ATOM 2400 C CA . GLY B 1 136 ? 18.233 -18.342 -59.314 1.00 23.14 135 GLY B CA 1
ATOM 2401 C C . GLY B 1 136 ? 18.490 -18.528 -57.805 1.00 23.16 135 GLY B C 1
ATOM 2402 O O . GLY B 1 136 ? 19.469 -17.884 -57.291 1.00 25.14 135 GLY B O 1
ATOM 2403 N N . SER B 1 137 ? 17.756 -19.411 -57.119 1.00 21.52 136 SER B N 1
ATOM 2404 C CA . SER B 1 137 ? 18.022 -19.633 -55.700 1.00 22.64 136 SER B CA 1
ATOM 2405 C C . SER B 1 137 ? 19.370 -20.302 -55.449 1.00 23.82 136 SER B C 1
ATOM 2406 O O . SER B 1 137 ? 20.133 -19.958 -54.519 1.00 23.75 136 SER B O 1
ATOM 2409 N N . ILE B 1 138 ? 19.674 -21.332 -56.225 1.00 20.85 137 ILE B N 1
ATOM 2410 C CA . ILE B 1 138 ? 20.998 -21.980 -56.044 1.00 18.57 137 ILE B CA 1
ATOM 2411 C C . ILE B 1 138 ? 22.107 -21.005 -56.337 1.00 18.62 137 ILE B C 1
ATOM 2412 O O . ILE B 1 138 ? 23.099 -21.006 -55.627 1.00 20.79 137 ILE B O 1
ATOM 2417 N N . LEU B 1 139 ? 21.993 -20.228 -57.418 1.00 21.04 138 LEU B N 1
ATOM 2418 C CA . LEU B 1 139 ? 23.051 -19.256 -57.783 1.00 20.15 138 LEU B CA 1
ATOM 2419 C C . LEU B 1 139 ? 23.237 -18.301 -56.585 1.00 22.11 138 LEU B C 1
ATOM 2420 O O . LEU B 1 139 ? 24.349 -17.930 -56.207 1.00 21.59 138 LEU B O 1
ATOM 2425 N N . ALA B 1 140 ? 22.138 -17.833 -55.977 1.00 21.75 139 ALA B N 1
ATOM 2426 C CA . ALA B 1 140 ? 22.275 -16.899 -54.834 1.00 23.64 139 ALA B CA 1
ATOM 2427 C C . ALA B 1 140 ? 22.999 -17.600 -53.689 1.00 24.68 139 ALA B C 1
ATOM 2428 O O . ALA B 1 140 ? 23.877 -16.963 -53.030 1.00 23.72 139 ALA B O 1
ATOM 2430 N N . LYS B 1 141 ? 22.675 -18.850 -53.419 1.00 20.70 140 LYS B N 1
ATOM 2431 C CA . LYS B 1 141 ? 23.331 -19.563 -52.300 1.00 20.26 140 LYS B CA 1
ATOM 2432 C C . LYS B 1 141 ? 24.835 -19.735 -52.589 1.00 22.64 140 LYS B C 1
ATOM 2433 O O . LYS B 1 141 ? 25.701 -19.489 -51.748 1.00 22.42 140 LYS B O 1
ATOM 2439 N N . VAL B 1 142 ? 25.173 -20.076 -53.834 1.00 18.23 141 VAL B N 1
ATOM 2440 C CA . VAL B 1 142 ? 26.587 -20.323 -54.225 1.00 18.69 141 VAL B CA 1
ATOM 2441 C C . VAL B 1 142 ? 27.321 -19.031 -54.136 1.00 17.57 141 VAL B C 1
ATOM 2442 O O . VAL B 1 142 ? 28.508 -19.048 -53.689 1.00 21.47 141 VAL B O 1
ATOM 2446 N N . THR B 1 143 ? 26.725 -17.948 -54.627 1.00 18.67 142 THR B N 1
ATOM 2447 C CA . THR B 1 143 ? 27.441 -16.652 -54.635 1.00 19.39 142 THR B CA 1
ATOM 2448 C C . THR B 1 143 ? 27.720 -16.209 -53.182 1.00 23.63 142 THR B C 1
ATOM 2449 O O . THR B 1 143 ? 28.836 -15.768 -52.913 1.00 27.77 142 THR B O 1
ATOM 2453 N N . ASP B 1 144 ? 26.779 -16.460 -52.286 1.00 20.41 143 ASP B N 1
ATOM 2454 C CA . ASP B 1 144 ? 26.986 -16.028 -50.899 1.00 18.22 143 ASP B CA 1
ATOM 2455 C C . ASP B 1 144 ? 28.013 -16.947 -50.215 1.00 20.99 143 ASP B C 1
ATOM 2456 O O . ASP B 1 144 ? 28.907 -16.465 -49.525 1.00 20.21 143 ASP B O 1
ATOM 2461 N N . GLU B 1 145 ? 27.833 -18.254 -50.360 1.00 21.13 144 GLU B N 1
ATOM 2462 C CA . GLU B 1 145 ? 28.801 -19.187 -49.681 1.00 21.72 144 GLU B CA 1
ATOM 2463 C C . GLU B 1 145 ? 30.226 -19.009 -50.149 1.00 21.53 144 GLU B C 1
ATOM 2464 O O . GLU B 1 145 ? 31.189 -19.243 -49.386 1.00 19.94 144 GLU B O 1
ATOM 2470 N N . ASN B 1 146 ? 30.399 -18.689 -51.443 1.00 20.73 145 ASN B N 1
ATOM 2471 C CA . ASN B 1 146 ? 31.767 -18.597 -51.940 1.00 21.52 145 ASN B CA 1
ATOM 2472 C C . ASN B 1 146 ? 32.489 -17.350 -51.505 1.00 22.29 145 ASN B C 1
ATOM 2473 O O . ASN B 1 146 ? 33.653 -17.216 -51.866 1.00 22.93 145 ASN B O 1
ATOM 2478 N N . ARG B 1 147 ? 31.889 -16.559 -50.603 1.00 20.60 146 ARG B N 1
ATOM 2479 C CA . ARG B 1 147 ? 32.537 -15.393 -49.991 1.00 20.84 146 ARG B CA 1
ATOM 2480 C C . ARG B 1 147 ? 33.560 -15.841 -48.951 1.00 24.79 146 ARG B C 1
ATOM 2481 O O . ARG B 1 147 ? 34.421 -15.029 -48.559 1.00 22.64 146 ARG B O 1
ATOM 2489 N N . THR B 1 148 ? 33.495 -17.114 -48.521 1.00 18.31 147 THR B N 1
ATOM 2490 C CA . THR B 1 148 ? 34.502 -17.592 -47.504 1.00 17.67 147 THR B CA 1
ATOM 2491 C C . THR B 1 148 ? 35.191 -18.788 -48.073 1.00 18.65 147 THR B C 1
ATOM 2492 O O . THR B 1 148 ? 34.520 -19.743 -48.504 1.00 18.73 147 THR B O 1
ATOM 2496 N N . PRO B 1 149 ? 36.541 -18.788 -48.133 1.00 20.37 148 PRO B N 1
ATOM 2497 C CA . PRO B 1 149 ? 37.258 -19.856 -48.799 1.00 21.40 148 PRO B CA 1
ATOM 2498 C C . PRO B 1 149 ? 36.894 -21.206 -48.276 1.00 21.84 148 PRO B C 1
ATOM 2499 O O . PRO B 1 149 ? 36.833 -21.408 -47.042 1.00 22.51 148 PRO B O 1
ATOM 2503 N N . GLY B 1 150 ? 36.515 -22.145 -49.145 1.00 20.07 149 GLY B N 1
ATOM 2504 C CA . GLY B 1 150 ? 36.286 -23.486 -48.652 1.00 19.64 149 GLY B CA 1
ATOM 2505 C C . GLY B 1 150 ? 34.803 -23.754 -48.330 1.00 19.47 149 GLY B C 1
ATOM 2506 O O . GLY B 1 150 ? 34.366 -24.925 -48.307 1.00 20.93 149 GLY B O 1
ATOM 2507 N N . LEU B 1 151 ? 34.072 -22.716 -48.001 1.00 18.43 150 LEU B N 1
ATOM 2508 C CA . LEU B 1 151 ? 32.739 -22.902 -47.492 1.00 18.84 150 LEU B CA 1
ATOM 2509 C C . LEU B 1 151 ? 31.786 -23.504 -48.539 1.00 18.84 150 LEU B C 1
ATOM 2510 O O . LEU B 1 151 ? 30.944 -24.401 -48.216 1.00 20.17 150 LEU B O 1
ATOM 2515 N N . LEU B 1 152 ? 31.938 -23.024 -49.798 1.00 19.13 151 LEU B N 1
ATOM 2516 C CA . LEU B 1 152 ? 31.062 -23.635 -50.845 1.00 20.62 151 LEU B CA 1
ATOM 2517 C C . LEU B 1 152 ? 31.214 -25.153 -50.930 1.00 22.35 151 LEU B C 1
ATOM 2518 O O . LEU B 1 152 ? 30.298 -25.856 -51.256 1.00 23.47 151 LEU B O 1
ATOM 2523 N N . ARG B 1 153 ? 32.437 -25.670 -50.723 1.00 23.29 152 ARG B N 1
ATOM 2524 C CA . ARG B 1 153 ? 32.740 -27.047 -50.910 1.00 27.61 152 ARG B CA 1
ATOM 2525 C C . ARG B 1 153 ? 32.001 -27.768 -49.886 1.00 33.26 152 ARG B C 1
ATOM 2526 O O . ARG B 1 153 ? 31.332 -28.817 -50.077 1.00 32.25 152 ARG B O 1
ATOM 2534 N N . SER B 1 154 ? 32.015 -27.171 -48.716 1.00 39.06 153 SER B N 1
ATOM 2535 C CA . SER B 1 154 ? 31.416 -27.815 -47.600 1.00 47.83 153 SER B CA 1
ATOM 2536 C C . SER B 1 154 ? 29.916 -28.031 -47.834 1.00 44.37 153 SER B C 1
ATOM 2537 O O . SER B 1 154 ? 29.352 -28.981 -47.310 1.00 57.81 153 SER B O 1
ATOM 2540 N N . LEU B 1 155 ? 29.317 -27.253 -48.732 1.00 46.47 154 LEU B N 1
ATOM 2541 C CA . LEU B 1 155 ? 27.944 -27.487 -49.132 1.00 38.61 154 LEU B CA 1
ATOM 2542 C C . LEU B 1 155 ? 27.516 -28.248 -50.459 1.00 50.16 154 LEU B C 1
ATOM 2543 O O . LEU B 1 155 ? 26.364 -28.671 -50.582 1.00 53.90 154 LEU B O 1
ATOM 2548 N N . ASP B 1 156 ? 28.392 -28.423 -51.444 1.00 35.65 155 ASP B N 1
ATOM 2549 C CA . ASP B 1 156 ? 28.299 -29.523 -52.415 1.00 37.62 155 ASP B CA 1
ATOM 2550 C C . ASP B 1 156 ? 28.171 -30.893 -51.717 1.00 42.01 155 ASP B C 1
ATOM 2551 O O . ASP B 1 156 ? 27.412 -31.737 -52.152 1.00 41.15 155 ASP B O 1
ATOM 2556 N N . VAL B 1 157 ? 28.985 -31.105 -50.675 1.00 50.26 156 VAL B N 1
ATOM 2557 C CA . VAL B 1 157 ? 29.126 -32.445 -50.072 1.00 57.44 156 VAL B CA 1
ATOM 2558 C C . VAL B 1 157 ? 27.844 -32.778 -49.298 1.00 55.68 156 VAL B C 1
ATOM 2559 O O . VAL B 1 157 ? 27.462 -33.930 -49.224 1.00 61.24 156 VAL B O 1
ATOM 2563 N N . VAL B 1 158 ? 27.155 -31.746 -48.809 1.00 57.65 157 VAL B N 1
ATOM 2564 C CA . VAL B 1 158 ? 25.830 -31.824 -48.174 1.00 63.23 157 VAL B CA 1
ATOM 2565 C C . VAL B 1 158 ? 24.609 -31.481 -49.081 1.00 72.07 157 VAL B C 1
ATOM 2566 O O . VAL B 1 158 ? 23.572 -31.048 -48.564 1.00 77.62 157 VAL B O 1
ATOM 2570 N N . SER B 1 159 ? 24.706 -31.665 -50.411 1.00 77.31 158 SER B N 1
ATOM 2571 C CA . SER B 1 159 ? 23.524 -31.588 -51.334 1.00 67.86 158 SER B CA 1
ATOM 2572 C C . SER B 1 159 ? 23.786 -32.090 -52.764 1.00 73.63 158 SER B C 1
ATOM 2573 O O . SER B 1 159 ? 23.814 -33.301 -53.018 1.00 72.76 158 SER B O 1
ATOM 2576 N N . SER C 1 2 ? -16.360 -5.745 -17.066 1.00 59.82 1 SER C N 1
ATOM 2577 C CA . SER C 1 2 ? -16.799 -6.808 -18.028 1.00 50.00 1 SER C CA 1
ATOM 2578 C C . SER C 1 2 ? -16.568 -6.322 -19.452 1.00 50.82 1 SER C C 1
ATOM 2579 O O . SER C 1 2 ? -16.148 -7.085 -20.311 1.00 42.32 1 SER C O 1
ATOM 2582 N N . GLU C 1 3 ? -16.871 -5.053 -19.711 1.00 51.11 2 GLU C N 1
ATOM 2583 C CA . GLU C 1 3 ? -16.575 -4.461 -21.021 1.00 47.94 2 GLU C CA 1
ATOM 2584 C C . GLU C 1 3 ? -15.140 -4.654 -21.419 1.00 37.29 2 GLU C C 1
ATOM 2585 O O . GLU C 1 3 ? -14.844 -4.973 -22.587 1.00 29.67 2 GLU C O 1
ATOM 2591 N N . GLU C 1 4 ? -14.260 -4.425 -20.449 1.00 34.53 3 GLU C N 1
ATOM 2592 C CA . GLU C 1 4 ? -12.850 -4.354 -20.689 1.00 37.29 3 GLU C CA 1
ATOM 2593 C C . GLU C 1 4 ? -12.391 -5.816 -21.000 1.00 37.91 3 GLU C C 1
ATOM 2594 O O . GLU C 1 4 ? -11.649 -6.064 -21.945 1.00 30.90 3 GLU C O 1
ATOM 2600 N N . LEU C 1 5 ? -12.891 -6.774 -20.246 1.00 32.99 4 LEU C N 1
ATOM 2601 C CA . LEU C 1 5 ? -12.667 -8.146 -20.608 1.00 32.02 4 LEU C CA 1
ATOM 2602 C C . LEU C 1 5 ? -13.113 -8.570 -22.051 1.00 28.19 4 LEU C C 1
ATOM 2603 O O . LEU C 1 5 ? -12.279 -9.252 -22.752 1.00 28.34 4 LEU C O 1
ATOM 2608 N N . LEU C 1 6 ? -14.360 -8.223 -22.476 1.00 27.05 5 LEU C N 1
ATOM 2609 C CA . LEU C 1 6 ? -14.849 -8.505 -23.811 1.00 25.14 5 LEU C CA 1
ATOM 2610 C C . LEU C 1 6 ? -13.987 -7.797 -24.890 1.00 27.62 5 LEU C C 1
ATOM 2611 O O . LEU C 1 6 ? -13.688 -8.394 -25.990 1.00 26.22 5 LEU C O 1
ATOM 2616 N N . ASP C 1 7 ? -13.597 -6.557 -24.608 1.00 23.86 6 ASP C N 1
ATOM 2617 C CA . ASP C 1 7 ? -12.783 -5.828 -25.566 1.00 19.75 6 ASP C CA 1
ATOM 2618 C C . ASP C 1 7 ? -11.427 -6.535 -25.744 1.00 22.15 6 ASP C C 1
ATOM 2619 O O . ASP C 1 7 ? -10.910 -6.672 -26.843 1.00 22.22 6 ASP C O 1
ATOM 2624 N N . LEU C 1 8 ? -10.819 -6.959 -24.634 1.00 21.70 7 LEU C N 1
ATOM 2625 C CA . LEU C 1 8 ? -9.455 -7.496 -24.679 1.00 21.87 7 LEU C CA 1
ATOM 2626 C C . LEU C 1 8 ? -9.560 -8.861 -25.375 1.00 20.48 7 LEU C C 1
ATOM 2627 O O . LEU C 1 8 ? -8.606 -9.326 -26.044 1.00 22.13 7 LEU C O 1
ATOM 2632 N N . PHE C 1 9 ? -10.699 -9.552 -25.159 1.00 21.51 8 PHE C N 1
ATOM 2633 C CA . PHE C 1 9 ? -10.849 -10.852 -25.827 1.00 22.26 8 PHE C CA 1
ATOM 2634 C C . PHE C 1 9 ? -10.900 -10.675 -27.360 1.00 21.88 8 PHE C C 1
ATOM 2635 O O . PHE C 1 9 ? -10.175 -11.337 -28.138 1.00 22.79 8 PHE C O 1
ATOM 2643 N N . ASN C 1 10 ? -11.681 -9.738 -27.822 1.00 21.82 9 ASN C N 1
ATOM 2644 C CA . ASN C 1 10 ? -11.646 -9.319 -29.242 1.00 24.49 9 ASN C CA 1
ATOM 2645 C C . ASN C 1 10 ? -10.284 -8.838 -29.713 1.00 23.88 9 ASN C C 1
ATOM 2646 O O . ASN C 1 10 ? -9.796 -9.218 -30.823 1.00 25.02 9 ASN C O 1
ATOM 2651 N N . ARG C 1 11 ? -9.582 -8.049 -28.914 1.00 20.93 10 ARG C N 1
ATOM 2652 C CA . ARG C 1 11 ? -8.283 -7.567 -29.337 1.00 21.36 10 ARG C CA 1
ATOM 2653 C C . ARG C 1 11 ? -7.339 -8.782 -29.477 1.00 23.49 10 ARG C C 1
ATOM 2654 O O . ARG C 1 11 ? -6.430 -8.754 -30.297 1.00 23.60 10 ARG C O 1
ATOM 2662 N N . GLN C 1 12 ? -7.510 -9.849 -28.638 1.00 20.90 11 GLN C N 1
ATOM 2663 C CA . GLN C 1 12 ? -6.588 -11.026 -28.822 1.00 20.19 11 GLN C CA 1
ATOM 2664 C C . GLN C 1 12 ? -6.764 -11.736 -30.150 1.00 19.10 11 GLN C C 1
ATOM 2665 O O . GLN C 1 12 ? -5.731 -12.121 -30.734 1.00 20.15 11 GLN C O 1
ATOM 2671 N N . VAL C 1 13 ? -7.977 -11.888 -30.648 1.00 17.85 12 VAL C N 1
ATOM 2672 C CA . VAL C 1 13 ? -8.190 -12.389 -31.990 1.00 17.75 12 VAL C CA 1
ATOM 2673 C C . VAL C 1 13 ? -7.419 -11.563 -33.002 1.00 17.58 12 VAL C C 1
ATOM 2674 O O . VAL C 1 13 ? -6.706 -12.104 -33.831 1.00 18.08 12 VAL C O 1
ATOM 2678 N N . THR C 1 14 ? -7.635 -10.231 -32.955 1.00 17.12 13 THR C N 1
ATOM 2679 C CA . THR C 1 14 ? -6.916 -9.342 -33.891 1.00 17.15 13 THR C CA 1
ATOM 2680 C C . THR C 1 14 ? -5.443 -9.536 -33.760 1.00 15.85 13 THR C C 1
ATOM 2681 O O . THR C 1 14 ? -4.771 -9.579 -34.803 1.00 17.75 13 THR C O 1
ATOM 2685 N N . GLN C 1 15 ? -4.917 -9.660 -32.526 1.00 14.92 14 GLN C N 1
ATOM 2686 C CA . GLN C 1 15 ? -3.452 -9.778 -32.391 1.00 16.95 14 GLN C CA 1
ATOM 2687 C C . GLN C 1 15 ? -2.967 -11.080 -33.050 1.00 17.55 14 GLN C C 1
ATOM 2688 O O . GLN C 1 15 ? -1.923 -11.127 -33.691 1.00 17.01 14 GLN C O 1
ATOM 2694 N N . GLU C 1 16 ? -3.707 -12.187 -32.767 1.00 16.00 15 GLU C N 1
ATOM 2695 C CA . GLU C 1 16 ? -3.207 -13.460 -33.414 1.00 15.36 15 GLU C CA 1
ATOM 2696 C C . GLU C 1 16 ? -3.213 -13.403 -34.970 1.00 15.77 15 GLU C C 1
ATOM 2697 O O . GLU C 1 16 ? -2.281 -13.884 -35.614 1.00 16.39 15 GLU C O 1
ATOM 2703 N N . PHE C 1 17 ? -4.279 -12.789 -35.509 1.00 14.03 16 PHE C N 1
ATOM 2704 C CA . PHE C 1 17 ? -4.352 -12.687 -37.000 1.00 16.08 16 PHE C CA 1
ATOM 2705 C C . PHE C 1 17 ? -3.332 -11.693 -37.471 1.00 15.87 16 PHE C C 1
ATOM 2706 O O . PHE C 1 17 ? -2.768 -11.895 -38.555 1.00 15.08 16 PHE C O 1
ATOM 2714 N N . THR C 1 18 ? -3.078 -10.621 -36.695 1.00 14.75 17 THR C N 1
ATOM 2715 C CA . THR C 1 18 ? -1.973 -9.728 -37.072 1.00 17.14 17 THR C CA 1
ATOM 2716 C C . THR C 1 18 ? -0.648 -10.434 -37.163 1.00 15.77 17 THR C C 1
ATOM 2717 O O . THR C 1 18 ? 0.161 -10.309 -38.125 1.00 16.95 17 THR C O 1
ATOM 2721 N N . ALA C 1 19 ? -0.367 -11.226 -36.120 1.00 15.22 18 ALA C N 1
ATOM 2722 C CA . ALA C 1 19 ? 0.859 -12.019 -36.103 1.00 15.68 18 ALA C CA 1
ATOM 2723 C C . ALA C 1 19 ? 0.873 -13.017 -37.243 1.00 16.69 18 ALA C C 1
ATOM 2724 O O . ALA C 1 19 ? 1.953 -13.201 -37.828 1.00 15.67 18 ALA C O 1
ATOM 2726 N N . SER C 1 20 ? -0.258 -13.627 -37.600 1.00 16.18 19 SER C N 1
ATOM 2727 C CA . SER C 1 20 ? -0.238 -14.570 -38.757 1.00 15.68 19 SER C CA 1
ATOM 2728 C C . SER C 1 20 ? 0.221 -13.877 -40.026 1.00 14.60 19 SER C C 1
ATOM 2729 O O . SER C 1 20 ? 1.006 -14.387 -40.798 1.00 15.10 19 SER C O 1
ATOM 2732 N N . GLN C 1 21 ? -0.248 -12.642 -40.181 1.00 15.46 20 GLN C N 1
ATOM 2733 C CA . GLN C 1 21 ? 0.166 -11.862 -41.411 1.00 15.79 20 GLN C CA 1
ATOM 2734 C C . GLN C 1 21 ? 1.602 -11.447 -41.358 1.00 15.85 20 GLN C C 1
ATOM 2735 O O . GLN C 1 21 ? 2.269 -11.384 -42.395 1.00 15.73 20 GLN C O 1
ATOM 2741 N N . VAL C 1 22 ? 2.116 -11.041 -40.165 1.00 14.85 21 VAL C N 1
ATOM 2742 C CA . VAL C 1 22 ? 3.533 -10.719 -40.075 1.00 15.03 21 VAL C CA 1
ATOM 2743 C C . VAL C 1 22 ? 4.409 -11.899 -40.383 1.00 15.88 21 VAL C C 1
ATOM 2744 O O . VAL C 1 22 ? 5.396 -11.758 -41.124 1.00 15.24 21 VAL C O 1
ATOM 2748 N N . TYR C 1 23 ? 4.047 -13.082 -39.884 1.00 14.24 22 TYR C N 1
ATOM 2749 C CA . TYR C 1 23 ? 4.785 -14.310 -40.298 1.00 14.80 22 TYR C CA 1
ATOM 2750 C C . TYR C 1 23 ? 4.719 -14.537 -41.819 1.00 14.46 22 TYR C C 1
ATOM 2751 O O . TYR C 1 23 ? 5.734 -14.930 -42.386 1.00 15.09 22 TYR C O 1
ATOM 2760 N N . LEU C 1 24 ? 3.575 -14.319 -42.473 1.00 14.44 23 LEU C N 1
ATOM 2761 C CA . LEU C 1 24 ? 3.486 -14.573 -43.909 1.00 14.85 23 LEU C CA 1
ATOM 2762 C C . LEU C 1 24 ? 4.445 -13.499 -44.572 1.00 15.91 23 LEU C C 1
ATOM 2763 O O . LEU C 1 24 ? 5.209 -13.865 -45.479 1.00 16.56 23 LEU C O 1
ATOM 2768 N N . SER C 1 25 ? 4.463 -12.252 -44.061 1.00 16.73 24 SER C N 1
ATOM 2769 C CA . SER C 1 25 ? 5.399 -11.262 -44.624 1.00 14.56 24 SER C CA 1
ATOM 2770 C C . SER C 1 25 ? 6.845 -11.691 -44.455 1.00 15.90 24 SER C C 1
ATOM 2771 O O . SER C 1 25 ? 7.632 -11.515 -45.407 1.00 16.88 24 SER C O 1
ATOM 2774 N N . ALA C 1 26 ? 7.238 -12.228 -43.292 1.00 16.57 25 ALA C N 1
ATOM 2775 C CA . ALA C 1 26 ? 8.608 -12.762 -43.133 1.00 15.05 25 ALA C CA 1
ATOM 2776 C C . ALA C 1 26 ? 8.888 -13.870 -44.145 1.00 16.10 25 ALA C C 1
ATOM 2777 O O . ALA C 1 26 ? 10.012 -13.983 -44.670 1.00 17.69 25 ALA C O 1
ATOM 2779 N N . SER C 1 27 ? 7.898 -14.777 -44.326 1.00 16.43 26 SER C N 1
ATOM 2780 C CA A SER C 1 27 ? 8.092 -15.866 -45.320 0.50 17.53 26 SER C CA 1
ATOM 2781 C CA B SER C 1 27 ? 8.048 -15.853 -45.336 0.50 16.26 26 SER C CA 1
ATOM 2782 C C . SER C 1 27 ? 8.358 -15.294 -46.728 1.00 18.15 26 SER C C 1
ATOM 2783 O O . SER C 1 27 ? 9.260 -15.778 -47.485 1.00 18.89 26 SER C O 1
ATOM 2788 N N . ILE C 1 28 ? 7.646 -14.220 -47.089 1.00 17.05 27 ILE C N 1
ATOM 2789 C CA . ILE C 1 28 ? 7.854 -13.578 -48.449 1.00 17.14 27 ILE C CA 1
ATOM 2790 C C . ILE C 1 28 ? 9.264 -13.007 -48.528 1.00 18.34 27 ILE C C 1
ATOM 2791 O O . ILE C 1 28 ? 9.970 -13.205 -49.504 1.00 18.37 27 ILE C O 1
ATOM 2796 N N . TRP C 1 29 ? 9.699 -12.296 -47.486 1.00 16.24 28 TRP C N 1
ATOM 2797 C CA . TRP C 1 29 ? 11.053 -11.688 -47.524 1.00 16.75 28 TRP C CA 1
ATOM 2798 C C . TRP C 1 29 ? 12.063 -12.818 -47.654 1.00 18.29 28 TRP C C 1
ATOM 2799 O O . TRP C 1 29 ? 12.973 -12.773 -48.486 1.00 17.33 28 TRP C O 1
ATOM 2810 N N . PHE C 1 30 ? 11.908 -13.867 -46.845 1.00 15.35 29 PHE C N 1
ATOM 2811 C CA . PHE C 1 30 ? 12.849 -14.945 -46.918 1.00 15.72 29 PHE C CA 1
ATOM 2812 C C . PHE C 1 30 ? 12.799 -15.597 -48.319 1.00 20.00 29 PHE C C 1
ATOM 2813 O O . PHE C 1 30 ? 13.874 -15.848 -48.895 1.00 20.29 29 PHE C O 1
ATOM 2821 N N . ASP C 1 31 ? 11.620 -15.970 -48.839 1.00 18.36 30 ASP C N 1
ATOM 2822 C CA . ASP C 1 31 ? 11.598 -16.593 -50.174 1.00 20.23 30 ASP C CA 1
ATOM 2823 C C . ASP C 1 31 ? 12.180 -15.658 -51.259 1.00 20.85 30 ASP C C 1
ATOM 2824 O O . ASP C 1 31 ? 12.940 -16.143 -52.170 1.00 21.98 30 ASP C O 1
ATOM 2829 N N . GLN C 1 32 ? 11.900 -14.364 -51.207 1.00 22.78 31 GLN C N 1
ATOM 2830 C CA . GLN C 1 32 ? 12.498 -13.462 -52.210 1.00 22.45 31 GLN C CA 1
ATOM 2831 C C . GLN C 1 32 ? 13.968 -13.395 -52.135 1.00 24.30 31 GLN C C 1
ATOM 2832 O O . GLN C 1 32 ? 14.621 -13.119 -53.137 1.00 27.04 31 GLN C O 1
ATOM 2838 N N . ASN C 1 33 ? 14.560 -13.644 -50.974 1.00 19.83 32 ASN C N 1
ATOM 2839 C CA . ASN C 1 33 ? 15.999 -13.524 -50.827 1.00 21.45 32 ASN C CA 1
ATOM 2840 C C . ASN C 1 33 ? 16.621 -14.924 -50.743 1.00 20.81 32 ASN C C 1
ATOM 2841 O O . ASN C 1 33 ? 17.772 -15.043 -50.338 1.00 25.36 32 ASN C O 1
ATOM 2846 N N . ASP C 1 34 ? 15.835 -15.946 -51.123 1.00 21.03 33 ASP C N 1
ATOM 2847 C CA . ASP C 1 34 ? 16.268 -17.417 -51.322 1.00 20.09 33 ASP C CA 1
ATOM 2848 C C . ASP C 1 34 ? 16.706 -18.052 -50.035 1.00 24.58 33 ASP C C 1
ATOM 2849 O O . ASP C 1 34 ? 17.685 -18.811 -49.986 1.00 26.68 33 ASP C O 1
ATOM 2854 N N . TRP C 1 35 ? 15.970 -17.784 -48.942 1.00 19.76 34 TRP C N 1
ATOM 2855 C CA . TRP C 1 35 ? 16.154 -18.455 -47.672 1.00 18.80 34 TRP C CA 1
ATOM 2856 C C . TRP C 1 35 ? 14.992 -19.382 -47.491 1.00 24.34 34 TRP C C 1
ATOM 2857 O O . TRP C 1 35 ? 14.055 -19.096 -46.693 1.00 20.76 34 TRP C O 1
ATOM 2868 N N . GLU C 1 36 ? 14.922 -20.420 -48.322 1.00 24.57 35 GLU C N 1
ATOM 2869 C CA . GLU C 1 36 ? 13.670 -21.165 -48.390 1.00 24.63 35 GLU C CA 1
ATOM 2870 C C . GLU C 1 36 ? 13.357 -21.952 -47.103 1.00 21.09 35 GLU C C 1
ATOM 2871 O O . GLU C 1 36 ? 12.157 -22.191 -46.777 1.00 23.67 35 GLU C O 1
ATOM 2877 N N . GLY C 1 37 ? 14.414 -22.326 -46.368 1.00 23.44 36 GLY C N 1
ATOM 2878 C CA . GLY C 1 37 ? 14.296 -22.993 -45.045 1.00 24.35 36 GLY C CA 1
ATOM 2879 C C . GLY C 1 37 ? 13.504 -22.116 -44.055 1.00 22.94 36 GLY C C 1
ATOM 2880 O O . GLY C 1 37 ? 12.453 -22.526 -43.472 1.00 21.56 36 GLY C O 1
ATOM 2881 N N . MET C 1 38 ? 14.034 -20.920 -43.884 1.00 20.51 37 MET C N 1
ATOM 2882 C CA . MET C 1 38 ? 13.458 -19.904 -42.962 1.00 19.99 37 MET C CA 1
ATOM 2883 C C . MET C 1 38 ? 12.111 -19.555 -43.479 1.00 17.85 37 MET C C 1
ATOM 2884 O O . MET C 1 38 ? 11.202 -19.333 -42.625 1.00 17.92 37 MET C O 1
ATOM 2889 N N . ALA C 1 39 ? 11.930 -19.442 -44.784 1.00 17.62 38 ALA C N 1
ATOM 2890 C CA . ALA C 1 39 ? 10.587 -19.125 -45.276 1.00 17.03 38 ALA C CA 1
ATOM 2891 C C . ALA C 1 39 ? 9.590 -20.200 -44.862 1.00 19.24 38 ALA C C 1
ATOM 2892 O O . ALA C 1 39 ? 8.453 -19.868 -44.563 1.00 18.76 38 ALA C O 1
ATOM 2894 N N . ALA C 1 40 ? 10.013 -21.475 -44.923 1.00 20.29 39 ALA C N 1
ATOM 2895 C CA . ALA C 1 40 ? 9.034 -22.554 -44.617 1.00 19.72 39 ALA C CA 1
ATOM 2896 C C . ALA C 1 40 ? 8.690 -22.471 -43.114 1.00 18.44 39 ALA C C 1
ATOM 2897 O O . ALA C 1 40 ? 7.483 -22.687 -42.788 1.00 19.37 39 ALA C O 1
ATOM 2899 N N . TYR C 1 41 ? 9.640 -22.111 -42.250 1.00 18.64 40 TYR C N 1
ATOM 2900 C CA . TYR C 1 41 ? 9.410 -22.018 -40.797 1.00 19.61 40 TYR C CA 1
ATOM 2901 C C . TYR C 1 41 ? 8.364 -20.870 -40.596 1.00 18.81 40 TYR C C 1
ATOM 2902 O O . TYR C 1 41 ? 7.359 -21.045 -39.888 1.00 18.75 40 TYR C O 1
ATOM 2911 N N . MET C 1 42 ? 8.595 -19.736 -41.272 1.00 16.85 41 MET C N 1
ATOM 2912 C CA . MET C 1 42 ? 7.610 -18.633 -41.154 1.00 17.93 41 MET C CA 1
ATOM 2913 C C . MET C 1 42 ? 6.210 -18.997 -41.670 1.00 17.42 41 MET C C 1
ATOM 2914 O O . MET C 1 42 ? 5.235 -18.536 -41.027 1.00 18.40 41 MET C O 1
ATOM 2919 N N . LEU C 1 43 ? 6.073 -19.727 -42.766 1.00 16.88 42 LEU C N 1
ATOM 2920 C CA . LEU C 1 43 ? 4.763 -20.038 -43.272 1.00 17.17 42 LEU C CA 1
ATOM 2921 C C . LEU C 1 43 ? 4.086 -20.991 -42.285 1.00 18.24 42 LEU C C 1
ATOM 2922 O O . LEU C 1 43 ? 2.886 -20.814 -42.015 1.00 18.52 42 LEU C O 1
ATOM 2927 N N . ALA C 1 44 ? 4.841 -21.907 -41.671 1.00 17.70 43 ALA C N 1
ATOM 2928 C CA . ALA C 1 44 ? 4.207 -22.802 -40.635 1.00 18.84 43 ALA C CA 1
ATOM 2929 C C . ALA C 1 44 ? 3.726 -21.952 -39.437 1.00 19.92 43 ALA C C 1
ATOM 2930 O O . ALA C 1 44 ? 2.613 -22.204 -38.941 1.00 20.43 43 ALA C O 1
ATOM 2932 N N . GLU C 1 45 ? 4.497 -20.958 -39.002 1.00 17.97 44 GLU C N 1
ATOM 2933 C CA . GLU C 1 45 ? 4.036 -20.158 -37.859 1.00 18.85 44 GLU C CA 1
ATOM 2934 C C . GLU C 1 45 ? 2.839 -19.307 -38.252 1.00 16.03 44 GLU C C 1
ATOM 2935 O O . GLU C 1 45 ? 1.968 -19.001 -37.436 1.00 17.63 44 GLU C O 1
ATOM 2941 N N . SER C 1 46 ? 2.769 -18.849 -39.541 1.00 16.39 45 SER C N 1
ATOM 2942 C CA . SER C 1 46 ? 1.643 -18.052 -39.949 1.00 16.28 45 SER C CA 1
ATOM 2943 C C . SER C 1 46 ? 0.346 -18.891 -39.800 1.00 16.52 45 SER C C 1
ATOM 2944 O O . SER C 1 46 ? -0.659 -18.358 -39.348 1.00 16.95 45 SER C O 1
ATOM 2947 N N . ALA C 1 47 ? 0.423 -20.168 -40.191 1.00 18.02 46 ALA C N 1
ATOM 2948 C CA . ALA C 1 47 ? -0.753 -21.035 -40.034 1.00 19.05 46 ALA C CA 1
ATOM 2949 C C . ALA C 1 47 ? -1.055 -21.269 -38.535 1.00 19.15 46 ALA C C 1
ATOM 2950 O O . ALA C 1 47 ? -2.242 -21.237 -38.219 1.00 18.09 46 ALA C O 1
ATOM 2952 N N . GLU C 1 48 ? -0.017 -21.430 -37.707 1.00 18.24 47 GLU C N 1
ATOM 2953 C CA . GLU C 1 48 ? -0.190 -21.665 -36.277 1.00 19.52 47 GLU C CA 1
ATOM 2954 C C . GLU C 1 48 ? -0.849 -20.454 -35.601 1.00 19.89 47 GLU C C 1
ATOM 2955 O O . GLU C 1 48 ? -1.783 -20.595 -34.791 1.00 19.10 47 GLU C O 1
ATOM 2961 N N . GLU C 1 49 ? -0.432 -19.247 -35.949 1.00 17.69 48 GLU C N 1
ATOM 2962 C CA . GLU C 1 49 ? -1.029 -18.084 -35.308 1.00 16.90 48 GLU C CA 1
ATOM 2963 C C . GLU C 1 49 ? -2.470 -17.931 -35.736 1.00 17.09 48 GLU C C 1
ATOM 2964 O O . GLU C 1 49 ? -3.346 -17.520 -34.917 1.00 16.58 48 GLU C O 1
ATOM 2970 N N . ARG C 1 50 ? -2.778 -18.236 -37.018 1.00 18.26 49 ARG C N 1
ATOM 2971 C CA . ARG C 1 50 ? -4.179 -18.240 -37.377 1.00 18.33 49 ARG C CA 1
ATOM 2972 C C . ARG C 1 50 ? -4.960 -19.303 -36.574 1.00 16.95 49 ARG C C 1
ATOM 2973 O O . ARG C 1 50 ? -6.086 -18.967 -36.104 1.00 17.18 49 ARG C O 1
ATOM 2981 N N . GLU C 1 51 ? -4.401 -20.471 -36.335 1.00 18.77 50 GLU C N 1
ATOM 2982 C CA . GLU C 1 51 ? -5.111 -21.465 -35.461 1.00 19.31 50 GLU C CA 1
ATOM 2983 C C . GLU C 1 51 ? -5.320 -20.915 -34.038 1.00 18.84 50 GLU C C 1
ATOM 2984 O O . GLU C 1 51 ? -6.437 -21.156 -33.489 1.00 19.80 50 GLU C O 1
ATOM 2990 N N . HIS C 1 52 ? -4.368 -20.198 -33.478 1.00 17.17 51 HIS C N 1
ATOM 2991 C CA . HIS C 1 52 ? -4.569 -19.557 -32.173 1.00 18.87 51 HIS C CA 1
ATOM 2992 C C . HIS C 1 52 ? -5.765 -18.645 -32.251 1.00 17.99 51 HIS C C 1
ATOM 2993 O O . HIS C 1 52 ? -6.655 -18.689 -31.432 1.00 17.77 51 HIS C O 1
ATOM 3000 N N . GLY C 1 53 ? -5.834 -17.730 -33.241 1.00 16.04 52 GLY C N 1
ATOM 3001 C CA . GLY C 1 53 ? -6.994 -16.837 -33.293 1.00 16.40 52 GLY C CA 1
ATOM 3002 C C . GLY C 1 53 ? -8.323 -17.606 -33.458 1.00 14.77 52 GLY C C 1
ATOM 3003 O O . GLY C 1 53 ? -9.300 -17.205 -32.846 1.00 16.51 52 GLY C O 1
ATOM 3004 N N . LEU C 1 54 ? -8.348 -18.665 -34.294 1.00 15.77 53 LEU C N 1
ATOM 3005 C CA . LEU C 1 54 ? -9.573 -19.484 -34.476 1.00 17.28 53 LEU C CA 1
ATOM 3006 C C . LEU C 1 54 ? -9.949 -20.110 -33.121 1.00 17.64 53 LEU C C 1
ATOM 3007 O O . LEU C 1 54 ? -11.141 -20.199 -32.880 1.00 18.22 53 LEU C O 1
ATOM 3012 N N . GLY C 1 55 ? -8.939 -20.527 -32.330 1.00 17.51 54 GLY C N 1
ATOM 3013 C CA . GLY C 1 55 ? -9.294 -21.109 -30.982 1.00 17.37 54 GLY C CA 1
ATOM 3014 C C . GLY C 1 55 ? -9.922 -20.111 -30.080 1.00 17.27 54 GLY C C 1
ATOM 3015 O O . GLY C 1 55 ? -10.904 -20.418 -29.349 1.00 18.85 54 GLY C O 1
ATOM 3016 N N . PHE C 1 56 ? -9.423 -18.866 -30.107 1.00 16.38 55 PHE C N 1
ATOM 3017 C CA . PHE C 1 56 ? -10.081 -17.740 -29.399 1.00 18.10 55 PHE C CA 1
ATOM 3018 C C . PHE C 1 56 ? -11.516 -17.464 -29.865 1.00 17.06 55 PHE C C 1
ATOM 3019 O O . PHE C 1 56 ? -12.410 -17.280 -29.029 1.00 19.76 55 PHE C O 1
ATOM 3027 N N . VAL C 1 57 ? -11.727 -17.424 -31.188 1.00 15.57 56 VAL C N 1
ATOM 3028 C CA . VAL C 1 57 ? -13.058 -17.235 -31.678 1.00 17.11 56 VAL C CA 1
ATOM 3029 C C . VAL C 1 57 ? -14.000 -18.361 -31.238 1.00 17.91 56 VAL C C 1
ATOM 3030 O O . VAL C 1 57 ? -15.149 -18.036 -30.772 1.00 18.43 56 VAL C O 1
ATOM 3034 N N . ASP C 1 58 ? -13.511 -19.591 -31.277 1.00 18.61 57 ASP C N 1
ATOM 3035 C CA . ASP C 1 58 ? -14.353 -20.761 -30.952 1.00 19.96 57 ASP C CA 1
ATOM 3036 C C . ASP C 1 58 ? -14.744 -20.636 -29.454 1.00 18.22 57 ASP C C 1
ATOM 3037 O O . ASP C 1 58 ? -15.952 -20.766 -29.109 1.00 18.36 57 ASP C O 1
ATOM 3042 N N . PHE C 1 59 ? -13.771 -20.346 -28.604 1.00 18.21 58 PHE C N 1
ATOM 3043 C CA . PHE C 1 59 ? -14.157 -20.250 -27.189 1.00 18.07 58 PHE C CA 1
ATOM 3044 C C . PHE C 1 59 ? -15.120 -19.106 -26.970 1.00 17.86 58 PHE C C 1
ATOM 3045 O O . PHE C 1 59 ? -16.086 -19.175 -26.161 1.00 18.98 58 PHE C O 1
ATOM 3053 N N . ALA C 1 60 ? -14.879 -17.948 -27.598 1.00 17.22 59 ALA C N 1
ATOM 3054 C CA . ALA C 1 60 ? -15.741 -16.760 -27.374 1.00 18.06 59 ALA C CA 1
ATOM 3055 C C . ALA C 1 60 ? -17.186 -17.099 -27.850 1.00 18.70 59 ALA C C 1
ATOM 3056 O O . ALA C 1 60 ? -18.137 -16.775 -27.171 1.00 20.25 59 ALA C O 1
ATOM 3058 N N . ASN C 1 61 ? -17.327 -17.818 -28.978 1.00 19.45 60 ASN C N 1
ATOM 3059 C CA . ASN C 1 61 ? -18.701 -18.167 -29.428 1.00 19.59 60 ASN C CA 1
ATOM 3060 C C . ASN C 1 61 ? -19.330 -19.038 -28.325 1.00 22.79 60 ASN C C 1
ATOM 3061 O O . ASN C 1 61 ? -20.511 -18.857 -27.977 1.00 21.71 60 ASN C O 1
ATOM 3066 N N . LYS C 1 62 ? -18.573 -19.987 -27.793 1.00 18.35 61 LYS C N 1
ATOM 3067 C CA . LYS C 1 62 ? -19.191 -20.987 -26.856 1.00 21.92 61 LYS C CA 1
ATOM 3068 C C . LYS C 1 62 ? -19.534 -20.249 -25.575 1.00 21.35 61 LYS C C 1
ATOM 3069 O O . LYS C 1 62 ? -20.560 -20.547 -24.945 1.00 23.48 61 LYS C O 1
ATOM 3075 N N . ARG C 1 63 ? -18.696 -19.302 -25.162 1.00 20.53 62 ARG C N 1
ATOM 3076 C CA . ARG C 1 63 ? -18.933 -18.509 -23.968 1.00 23.47 62 ARG C CA 1
ATOM 3077 C C . ARG C 1 63 ? -19.793 -17.231 -24.094 1.00 21.87 62 ARG C C 1
ATOM 3078 O O . ARG C 1 63 ? -19.861 -16.444 -23.160 1.00 26.34 62 ARG C O 1
ATOM 3086 N N . ASN C 1 64 ? -20.416 -17.058 -25.257 1.00 23.16 63 ASN C N 1
ATOM 3087 C CA . ASN C 1 64 ? -21.210 -15.906 -25.579 1.00 23.39 63 ASN C CA 1
ATOM 3088 C C . ASN C 1 64 ? -20.473 -14.595 -25.346 1.00 28.35 63 ASN C C 1
ATOM 3089 O O . ASN C 1 64 ? -21.015 -13.591 -24.872 1.00 27.93 63 ASN C O 1
ATOM 3094 N N . ILE C 1 65 ? -19.236 -14.595 -25.792 1.00 22.53 64 ILE C N 1
ATOM 3095 C CA . ILE C 1 65 ? -18.416 -13.379 -25.880 1.00 22.74 64 ILE C CA 1
ATOM 3096 C C . ILE C 1 65 ? -18.559 -12.893 -27.360 1.00 23.78 64 ILE C C 1
ATOM 3097 O O . ILE C 1 65 ? -18.091 -13.527 -28.256 1.00 22.54 64 ILE C O 1
ATOM 3102 N N . PRO C 1 66 ? -19.191 -11.741 -27.600 1.00 23.11 65 PRO C N 1
ATOM 3103 C CA . PRO C 1 66 ? -19.483 -11.405 -29.023 1.00 25.45 65 PRO C CA 1
ATOM 3104 C C . PRO C 1 66 ? -18.170 -11.049 -29.763 1.00 23.01 65 PRO C C 1
ATOM 3105 O O . PRO C 1 66 ? -17.338 -10.389 -29.213 1.00 28.63 65 PRO C O 1
ATOM 3109 N N . ILE C 1 67 ? -17.915 -11.603 -30.908 1.00 23.03 66 ILE C N 1
ATOM 3110 C CA . ILE C 1 67 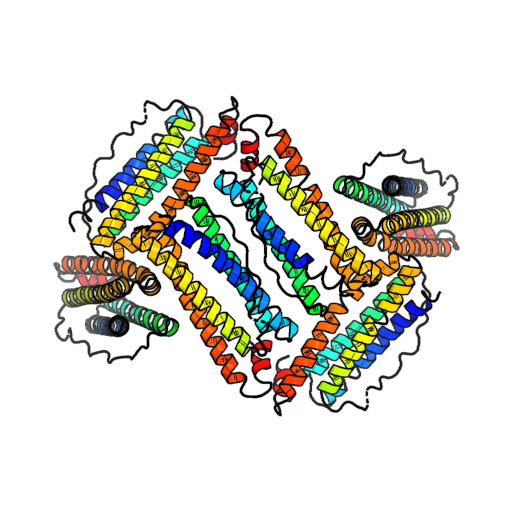? -16.638 -11.262 -31.590 1.00 22.18 66 ILE C CA 1
ATOM 3111 C C . ILE C 1 67 ? -17.033 -10.359 -32.761 1.00 22.90 66 ILE C C 1
ATOM 3112 O O . ILE C 1 67 ? -17.916 -10.734 -33.509 1.00 25.46 66 ILE C O 1
ATOM 3117 N N . GLU C 1 68 ? -16.376 -9.217 -32.882 1.00 21.46 67 GLU C N 1
ATOM 3118 C CA . GLU C 1 68 ? -16.496 -8.433 -34.130 1.00 25.29 67 GLU C CA 1
ATOM 3119 C C . GLU C 1 68 ? -15.099 -8.373 -34.717 1.00 19.47 67 GLU C C 1
ATOM 3120 O O . GLU C 1 68 ? -14.172 -7.894 -34.077 1.00 22.66 67 GLU C O 1
ATOM 3126 N N . LEU C 1 69 ? -14.971 -8.926 -35.890 1.00 19.87 68 LEU C N 1
ATOM 3127 C CA . LEU C 1 69 ? -13.650 -9.092 -36.529 1.00 17.49 68 LEU C CA 1
ATOM 3128 C C . LEU C 1 69 ? -13.184 -7.713 -37.029 1.00 20.57 68 LEU C C 1
ATOM 3129 O O . LEU C 1 69 ? -13.983 -6.973 -37.727 1.00 23.51 68 LEU C O 1
ATOM 3134 N N . GLN C 1 70 ? -11.991 -7.342 -36.670 1.00 20.16 69 GLN C N 1
ATOM 3135 C CA A GLN C 1 70 ? -11.355 -6.047 -36.971 0.50 20.92 69 GLN C CA 1
ATOM 3136 C CA B GLN C 1 70 ? -11.470 -6.039 -37.084 0.50 20.81 69 GLN C CA 1
ATOM 3137 C C . GLN C 1 70 ? -10.532 -6.231 -38.257 1.00 21.13 69 GLN C C 1
ATOM 3138 O O . GLN C 1 70 ? -10.165 -7.385 -38.683 1.00 20.40 69 GLN C O 1
ATOM 3149 N N . ALA C 1 71 ? -10.156 -5.121 -38.904 1.00 20.80 70 ALA C N 1
ATOM 3150 C CA . ALA C 1 71 ? -9.188 -5.239 -39.956 1.00 17.89 70 ALA C CA 1
ATOM 3151 C C . ALA C 1 71 ? -7.890 -5.905 -39.456 1.00 19.15 70 ALA C C 1
ATOM 3152 O O . ALA C 1 71 ? -7.469 -5.707 -38.276 1.00 19.81 70 ALA C O 1
ATOM 3154 N N . VAL C 1 72 ? -7.269 -6.733 -40.311 1.00 18.89 71 VAL C N 1
ATOM 3155 C CA . VAL C 1 72 ? -5.965 -7.305 -40.023 1.00 17.67 71 VAL C CA 1
ATOM 3156 C C . VAL C 1 72 ? -4.958 -6.375 -40.716 1.00 18.63 71 VAL C C 1
ATOM 3157 O O . VAL C 1 72 ? -4.911 -6.348 -41.939 1.00 18.27 71 VAL C O 1
ATOM 3161 N N . PRO C 1 73 ? -4.134 -5.687 -39.937 1.00 17.13 72 PRO C N 1
ATOM 3162 C CA . PRO C 1 73 ? -3.326 -4.617 -40.584 1.00 19.95 72 PRO C CA 1
ATOM 3163 C C . PRO C 1 73 ? -2.245 -5.174 -41.460 1.00 20.31 72 PRO C C 1
ATOM 3164 O O . PRO C 1 73 ? -1.767 -6.321 -41.308 1.00 18.64 72 PRO C O 1
ATOM 3168 N N . ALA C 1 74 ? -1.965 -4.387 -42.502 1.00 19.36 73 ALA C N 1
ATOM 3169 C CA . ALA C 1 74 ? -0.863 -4.721 -43.351 1.00 17.68 73 ALA C CA 1
ATOM 3170 C C . ALA C 1 74 ? 0.446 -4.730 -42.541 1.00 19.51 73 ALA C C 1
ATOM 3171 O O . ALA C 1 74 ? 0.718 -3.828 -41.719 1.00 19.38 73 ALA C O 1
ATOM 3173 N N . PRO C 1 75 ? 1.294 -5.762 -42.655 1.00 17.51 74 PRO C N 1
ATOM 3174 C CA . PRO C 1 75 ? 2.568 -5.807 -41.941 1.00 17.56 74 PRO C CA 1
ATOM 3175 C C . PRO C 1 75 ? 3.474 -4.643 -42.451 1.00 16.78 74 PRO C C 1
ATOM 3176 O O . PRO C 1 75 ? 3.401 -4.313 -43.640 1.00 21.82 74 PRO C O 1
ATOM 3180 N N . VAL C 1 76 ? 4.243 -4.074 -41.523 1.00 18.73 75 VAL C N 1
ATOM 3181 C CA . VAL C 1 76 ? 5.002 -2.857 -41.910 1.00 20.95 75 VAL C CA 1
ATOM 3182 C C . VAL C 1 76 ? 6.492 -3.104 -41.858 1.00 24.34 75 VAL C C 1
ATOM 3183 O O . VAL C 1 76 ? 7.204 -2.246 -42.459 1.00 29.78 75 VAL C O 1
ATOM 3187 N N . SER C 1 77 ? 6.959 -4.060 -41.054 1.00 25.92 76 SER C N 1
ATOM 3188 C CA . SER C 1 77 ? 8.443 -4.230 -40.842 1.00 28.19 76 SER C CA 1
ATOM 3189 C C . SER C 1 77 ? 9.196 -4.635 -42.033 1.00 27.32 76 SER C C 1
ATOM 3190 O O . SER C 1 77 ? 10.479 -4.411 -42.046 1.00 27.36 76 SER C O 1
ATOM 3203 N N . ALA C 1 79 ? 9.513 -3.534 -44.787 1.00 30.94 78 ALA C N 1
ATOM 3204 C CA . ALA C 1 79 ? 10.198 -2.398 -45.335 1.00 33.78 78 ALA C CA 1
ATOM 3205 C C . ALA C 1 79 ? 11.629 -2.254 -44.864 1.00 25.10 78 ALA C C 1
ATOM 3206 O O . ALA C 1 79 ? 12.440 -1.672 -45.568 1.00 33.09 78 ALA C O 1
ATOM 3208 N N . GLU C 1 80 ? 11.945 -2.561 -43.637 1.00 25.93 79 GLU C N 1
ATOM 3209 C CA . GLU C 1 80 ? 13.266 -2.262 -43.131 1.00 30.02 79 GLU C CA 1
ATOM 3210 C C . GLU C 1 80 ? 14.154 -3.451 -43.103 1.00 30.23 79 GLU C C 1
ATOM 3211 O O . GLU C 1 80 ? 15.287 -3.305 -42.785 1.00 35.43 79 GLU C O 1
ATOM 3217 N N . TRP C 1 81 ? 13.660 -4.662 -43.396 1.00 20.51 80 TRP C N 1
ATOM 3218 C CA . TRP C 1 81 ? 14.499 -5.798 -43.190 1.00 20.09 80 TRP C CA 1
ATOM 3219 C C . TRP C 1 81 ? 15.562 -5.830 -44.310 1.00 21.85 80 TRP C C 1
ATOM 3220 O O . TRP C 1 81 ? 15.199 -5.724 -45.494 1.00 22.27 80 TRP C O 1
ATOM 3231 N N . SER C 1 82 ? 16.813 -6.075 -43.930 1.00 23.53 81 SER C N 1
ATOM 3232 C CA A SER C 1 82 ? 17.828 -6.257 -44.980 0.50 25.92 81 SER C CA 1
ATOM 3233 C CA B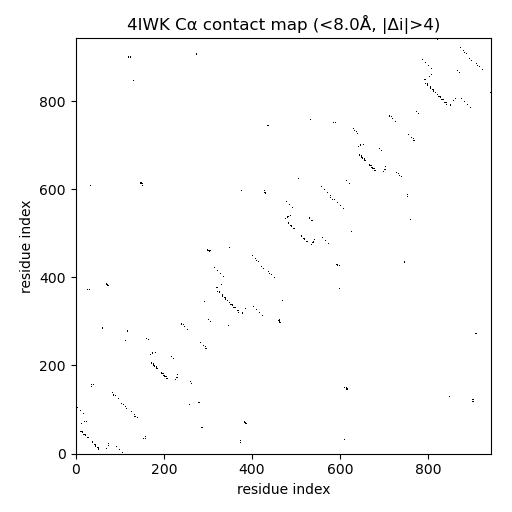 SER C 1 82 ? 17.903 -6.203 -44.903 0.50 26.20 81 SER C CA 1
ATOM 3234 C C . SER C 1 82 ? 18.684 -7.468 -44.733 1.00 28.49 81 SER C C 1
ATOM 3235 O O . SER C 1 82 ? 19.543 -7.774 -45.546 1.00 27.65 81 SER C O 1
ATOM 3240 N N . SER C 1 83 ? 18.426 -8.206 -43.650 1.00 25.63 82 SER C N 1
ATOM 3241 C CA . SER C 1 83 ? 19.154 -9.425 -43.403 1.00 22.62 82 SER C CA 1
ATOM 3242 C C . SER C 1 83 ? 18.295 -10.354 -42.592 1.00 20.59 82 SER C C 1
ATOM 3243 O O . SER C 1 83 ? 17.332 -9.869 -42.009 1.00 20.52 82 SER C O 1
ATOM 3246 N N . PRO C 1 84 ? 18.612 -11.645 -42.596 1.00 21.41 83 PRO C N 1
ATOM 3247 C CA . PRO C 1 84 ? 17.768 -12.506 -41.744 1.00 18.28 83 PRO C CA 1
ATOM 3248 C C . PRO C 1 84 ? 17.741 -12.075 -40.286 1.00 21.51 83 PRO C C 1
ATOM 3249 O O . PRO C 1 84 ? 16.692 -12.287 -39.601 1.00 19.62 83 PRO C O 1
ATOM 3253 N N . GLU C 1 85 ? 18.842 -11.523 -39.746 1.00 19.22 84 GLU C N 1
ATOM 3254 C CA . GLU C 1 85 ? 18.814 -11.033 -38.391 1.00 22.40 84 GLU C CA 1
ATOM 3255 C C . GLU C 1 85 ? 17.682 -10.068 -38.141 1.00 19.86 84 GLU C C 1
ATOM 3256 O O . GLU C 1 85 ? 16.995 -10.069 -37.051 1.00 20.28 84 GLU C O 1
ATOM 3262 N N . ASP C 1 86 ? 17.434 -9.161 -39.102 1.00 19.62 85 ASP C N 1
ATOM 3263 C CA . ASP C 1 86 ? 16.411 -8.174 -38.889 1.00 19.30 85 ASP C CA 1
ATOM 3264 C C . ASP C 1 86 ? 15.020 -8.845 -38.805 1.00 17.53 85 ASP C C 1
ATOM 3265 O O . ASP C 1 86 ? 14.164 -8.425 -38.024 1.00 19.18 85 ASP C O 1
ATOM 3270 N N . VAL C 1 87 ? 14.865 -9.843 -39.652 1.00 16.52 86 VAL C N 1
ATOM 3271 C CA . VAL C 1 87 ? 13.526 -10.518 -39.692 1.00 16.08 86 VAL C CA 1
ATOM 3272 C C . VAL C 1 87 ? 13.257 -11.292 -38.389 1.00 16.65 86 VAL C C 1
ATOM 3273 O O . VAL C 1 87 ? 12.186 -11.102 -37.772 1.00 17.39 86 VAL C O 1
ATOM 3277 N N . TRP C 1 88 ? 14.253 -12.055 -37.961 1.00 17.81 87 TRP C N 1
ATOM 3278 C CA . TRP C 1 88 ? 14.092 -12.798 -36.665 1.00 19.01 87 TRP C CA 1
ATOM 3279 C C . TRP C 1 88 ? 13.950 -11.857 -35.486 1.00 19.24 87 TRP C C 1
ATOM 3280 O O . TRP C 1 88 ? 13.181 -12.173 -34.582 1.00 19.02 87 TRP C O 1
ATOM 3291 N N . GLN C 1 89 ? 14.623 -10.708 -35.481 1.00 18.24 88 GLN C N 1
ATOM 3292 C CA . GLN C 1 89 ? 14.393 -9.747 -34.431 1.00 19.53 88 GLN C CA 1
ATOM 3293 C C . GLN C 1 89 ? 12.940 -9.239 -34.392 1.00 18.82 88 GLN C C 1
ATOM 3294 O O . GLN C 1 89 ? 12.308 -9.183 -33.318 1.00 18.73 88 GLN C O 1
ATOM 3300 N N . SER C 1 90 ? 12.368 -8.906 -35.579 1.00 17.54 89 SER C N 1
ATOM 3301 C CA . SER C 1 90 ? 11.018 -8.486 -35.611 1.00 17.20 89 SER C CA 1
ATOM 3302 C C . SER C 1 90 ? 10.123 -9.636 -35.093 1.00 16.74 89 SER C C 1
ATOM 3303 O O . SER C 1 90 ? 9.082 -9.349 -34.485 1.00 18.42 89 SER C O 1
ATOM 3306 N N . ILE C 1 91 ? 10.429 -10.888 -35.477 1.00 16.37 90 ILE C N 1
ATOM 3307 C CA . ILE C 1 91 ? 9.503 -11.977 -35.059 1.00 17.23 90 ILE C CA 1
ATOM 3308 C C . ILE C 1 91 ? 9.616 -12.165 -33.542 1.00 18.44 90 ILE C C 1
ATOM 3309 O O . ILE C 1 91 ? 8.607 -12.433 -32.892 1.00 18.07 90 ILE C O 1
ATOM 3314 N N . LEU C 1 92 ? 10.840 -12.029 -32.990 1.00 17.82 91 LEU C N 1
ATOM 3315 C CA . LEU C 1 92 ? 10.939 -12.063 -31.489 1.00 20.26 91 LEU C CA 1
ATOM 3316 C C . LEU C 1 92 ? 10.067 -10.957 -30.850 1.00 20.76 91 LEU C C 1
ATOM 3317 O O . LEU C 1 92 ? 9.287 -11.233 -29.898 1.00 21.05 91 LEU C O 1
ATOM 3322 N N . GLU C 1 93 ? 10.127 -9.709 -31.380 1.00 19.60 92 GLU C N 1
ATOM 3323 C CA . GLU C 1 93 ? 9.275 -8.648 -30.864 1.00 18.39 92 GLU C CA 1
ATOM 3324 C C . GLU C 1 93 ? 7.790 -8.998 -31.015 1.00 20.12 92 GLU C C 1
ATOM 3325 O O . GLU C 1 93 ? 6.967 -8.654 -30.157 1.00 20.06 92 GLU C O 1
ATOM 3331 N N . LEU C 1 94 ? 7.452 -9.590 -32.141 1.00 17.30 93 LEU C N 1
ATOM 3332 C CA . LEU C 1 94 ? 6.078 -9.994 -32.392 1.00 16.28 93 LEU C CA 1
ATOM 3333 C C . LEU C 1 94 ? 5.575 -10.981 -31.293 1.00 16.02 93 LEU C C 1
ATOM 3334 O O . LEU C 1 94 ? 4.445 -10.840 -30.781 1.00 18.56 93 LEU C O 1
ATOM 3339 N N . GLU C 1 95 ? 6.381 -11.984 -31.024 1.00 17.67 94 GLU C N 1
ATOM 3340 C CA . GLU C 1 95 ? 5.952 -12.963 -29.997 1.00 18.42 94 GLU C CA 1
ATOM 3341 C C . GLU C 1 95 ? 5.919 -12.329 -28.650 1.00 19.84 94 GLU C C 1
ATOM 3342 O O . GLU C 1 95 ? 5.026 -12.680 -27.840 1.00 20.10 94 GLU C O 1
ATOM 3348 N N . GLN C 1 96 ? 6.827 -11.370 -28.361 1.00 20.00 95 GLN C N 1
ATOM 3349 C CA . GLN C 1 96 ? 6.704 -10.712 -27.028 1.00 19.65 95 GLN C CA 1
ATOM 3350 C C . GLN C 1 96 ? 5.438 -9.874 -26.965 1.00 21.81 95 GLN C C 1
ATOM 3351 O O . GLN C 1 96 ? 4.760 -9.768 -25.887 1.00 22.30 95 GLN C O 1
ATOM 3357 N N . ALA C 1 97 ? 5.021 -9.307 -28.109 1.00 20.43 96 ALA C N 1
ATOM 3358 C CA . ALA C 1 97 ? 3.729 -8.608 -28.145 1.00 20.86 96 ALA C CA 1
ATOM 3359 C C . ALA C 1 97 ? 2.531 -9.589 -27.915 1.00 20.67 96 ALA C C 1
ATOM 3360 O O . ALA C 1 97 ? 1.497 -9.161 -27.338 1.00 23.08 96 ALA C O 1
ATOM 3362 N N . ASN C 1 98 ? 2.580 -10.770 -28.552 1.00 19.93 97 ASN C N 1
ATOM 3363 C CA . ASN C 1 98 ? 1.532 -11.744 -28.376 1.00 19.38 97 ASN C CA 1
ATOM 3364 C C . ASN C 1 98 ? 1.435 -12.060 -26.867 1.00 21.06 97 ASN C C 1
ATOM 3365 O O . ASN C 1 98 ? 0.329 -12.141 -26.321 1.00 22.19 97 ASN C O 1
ATOM 3370 N N . THR C 1 99 ? 2.585 -12.226 -26.249 1.00 21.55 98 THR C N 1
ATOM 3371 C CA . THR C 1 99 ? 2.613 -12.651 -24.839 1.00 21.05 98 THR C CA 1
ATOM 3372 C C . THR C 1 99 ? 2.044 -11.530 -23.954 1.00 23.57 98 THR C C 1
ATOM 3373 O O . THR C 1 99 ? 1.237 -11.802 -23.038 1.00 24.93 98 THR C O 1
ATOM 3377 N N . ARG C 1 100 ? 2.396 -10.282 -24.246 1.00 24.20 99 ARG C N 1
ATOM 3378 C CA . ARG C 1 100 ? 1.831 -9.130 -23.480 1.00 26.43 99 ARG C CA 1
ATOM 3379 C C . ARG C 1 100 ? 0.299 -9.031 -23.670 1.00 26.47 99 ARG C C 1
ATOM 3380 O O . ARG C 1 100 ? -0.439 -8.713 -22.710 1.00 28.90 99 ARG C O 1
ATOM 3388 N N . SER C 1 101 ? -0.184 -9.252 -24.903 1.00 22.17 100 SER C N 1
ATOM 3389 C CA . SER C 1 101 ? -1.620 -9.174 -25.179 1.00 21.96 100 SER C CA 1
ATOM 3390 C C . SER C 1 101 ? -2.300 -10.294 -24.297 1.00 23.64 100 SER C C 1
ATOM 3391 O O . SER C 1 101 ? -3.387 -10.051 -23.706 1.00 22.16 100 SER C O 1
ATOM 3394 N N . LEU C 1 102 ? -1.730 -11.492 -24.227 1.00 19.73 101 LEU C N 1
ATOM 3395 C CA . LEU C 1 102 ? -2.302 -12.624 -23.441 1.00 20.32 101 LEU C CA 1
ATOM 3396 C C . LEU C 1 102 ? -2.270 -12.266 -21.940 1.00 21.22 101 LEU C C 1
ATOM 3397 O O . LEU C 1 102 ? -3.192 -12.603 -21.211 1.00 21.79 101 LEU C O 1
ATOM 3402 N N . LEU C 1 103 ? -1.151 -11.752 -21.450 1.00 23.29 102 LEU C N 1
ATOM 3403 C CA . LEU C 1 103 ? -1.087 -11.365 -20.036 1.00 25.77 102 LEU C CA 1
ATOM 3404 C C . LEU C 1 103 ? -2.098 -10.269 -19.693 1.00 28.32 102 LEU C C 1
ATOM 3405 O O . LEU C 1 103 ? -2.690 -10.330 -18.606 1.00 27.23 102 LEU C O 1
ATOM 3410 N N . ASN C 1 104 ? -2.339 -9.290 -20.576 1.00 24.92 103 ASN C N 1
ATOM 3411 C CA . ASN C 1 104 ? -3.333 -8.192 -20.321 1.00 29.80 103 ASN C CA 1
ATOM 3412 C C . ASN C 1 104 ? -4.710 -8.815 -20.248 1.00 25.28 103 ASN C C 1
ATOM 3413 O O . ASN C 1 104 ? -5.499 -8.448 -19.372 1.00 25.96 103 ASN C O 1
ATOM 3418 N N . LEU C 1 105 ? -4.943 -9.817 -21.105 1.00 20.66 104 LEU C N 1
ATOM 3419 C CA . LEU C 1 105 ? -6.276 -10.462 -21.089 1.00 19.89 104 LEU C CA 1
ATOM 3420 C C . LEU C 1 105 ? -6.400 -11.289 -19.767 1.00 17.91 104 LEU C C 1
ATOM 3421 O O . LEU C 1 105 ? -7.461 -11.264 -19.154 1.00 20.28 104 LEU C O 1
ATOM 3426 N N . ALA C 1 106 ? -5.353 -12.037 -19.377 1.00 19.98 105 ALA C N 1
ATOM 3427 C CA . ALA C 1 106 ? -5.452 -12.838 -18.158 1.00 19.64 105 ALA C CA 1
ATOM 3428 C C . ALA C 1 106 ? -5.655 -11.868 -16.932 1.00 20.64 105 ALA C C 1
ATOM 3429 O O . ALA C 1 106 ? -6.378 -12.225 -16.001 1.00 20.68 105 ALA C O 1
ATOM 3431 N N . GLU C 1 107 ? -4.950 -10.724 -16.943 1.00 21.48 106 GLU C N 1
ATOM 3432 C CA . GLU C 1 107 ? -5.189 -9.747 -15.856 1.00 24.49 106 GLU C CA 1
ATOM 3433 C C . GLU C 1 107 ? -6.636 -9.326 -15.784 1.00 22.40 106 GLU C C 1
ATOM 3434 O O . GLU C 1 107 ? -7.186 -9.225 -14.675 1.00 22.90 106 GLU C O 1
ATOM 3440 N N . ALA C 1 108 ? -7.246 -9.015 -16.919 1.00 20.14 107 ALA C N 1
ATOM 3441 C CA . ALA C 1 108 ? -8.642 -8.615 -16.875 1.00 21.21 107 ALA C CA 1
ATOM 3442 C C . ALA C 1 108 ? -9.498 -9.772 -16.382 1.00 23.18 107 ALA C C 1
ATOM 3443 O O . ALA C 1 108 ? -10.481 -9.545 -15.578 1.00 22.84 107 ALA C O 1
ATOM 3445 N N . ALA C 1 109 ? -9.174 -10.969 -16.875 1.00 21.14 108 ALA C N 1
ATOM 3446 C CA . ALA C 1 109 ? -9.918 -12.140 -16.356 1.00 21.28 108 ALA C CA 1
ATOM 3447 C C . ALA C 1 109 ? -9.719 -12.319 -14.861 1.00 21.41 108 ALA C C 1
ATOM 3448 O O . ALA C 1 109 ? -10.710 -12.675 -14.141 1.00 22.54 108 ALA C O 1
ATOM 3450 N N . SER C 1 110 ? -8.518 -12.139 -14.379 1.00 19.41 109 SER C N 1
ATOM 3451 C CA . SER C 1 110 ? -8.300 -12.327 -12.931 1.00 22.92 109 SER C CA 1
ATOM 3452 C C . SER C 1 110 ? -9.101 -11.300 -12.139 1.00 23.18 109 SER C C 1
ATOM 3453 O O . SER C 1 110 ? -9.740 -11.678 -11.111 1.00 25.24 109 SER C O 1
ATOM 3456 N N . THR C 1 111 ? -9.157 -10.082 -12.643 1.00 24.07 110 THR C N 1
ATOM 3457 C CA . THR C 1 111 ? -9.915 -8.998 -11.974 1.00 29.34 110 THR C CA 1
ATOM 3458 C C . THR C 1 111 ? -11.377 -9.408 -11.873 1.00 28.45 110 THR C C 1
ATOM 3459 O O . THR C 1 111 ? -12.060 -9.211 -10.818 1.00 29.23 110 THR C O 1
ATOM 3463 N N . CYS C 1 112 ? -11.895 -9.972 -12.965 1.00 24.03 111 CYS C N 1
ATOM 3464 C CA . CYS C 1 112 ? -13.293 -10.373 -13.073 1.00 23.15 111 CYS C CA 1
ATOM 3465 C C . CYS C 1 112 ? -13.593 -11.728 -12.351 1.00 22.58 111 CYS C C 1
ATOM 3466 O O . CYS C 1 112 ? -14.715 -12.163 -12.389 1.00 25.82 111 CYS C O 1
ATOM 3469 N N . HIS C 1 113 ? -12.563 -12.406 -11.806 1.00 23.35 112 HIS C N 1
ATOM 3470 C CA . HIS C 1 113 ? -12.728 -13.752 -11.253 1.00 22.91 112 HIS C CA 1
ATOM 3471 C C . HIS C 1 113 ? -13.292 -14.688 -12.289 1.00 22.67 112 HIS C C 1
ATOM 3472 O O . HIS C 1 113 ? -14.138 -15.592 -12.016 1.00 22.79 112 HIS C O 1
ATOM 3479 N N . ASP C 1 114 ? -12.832 -14.484 -13.540 1.00 21.16 113 ASP C N 1
ATOM 3480 C CA . ASP C 1 114 ? -13.383 -15.281 -14.625 1.00 19.46 113 ASP C CA 1
ATOM 3481 C C . ASP C 1 114 ? -12.505 -16.533 -14.753 1.00 19.98 113 ASP C C 1
ATOM 3482 O O . ASP C 1 114 ? -11.529 -16.586 -15.504 1.00 18.52 113 ASP C O 1
ATOM 3487 N N . PHE C 1 115 ? -12.853 -17.548 -13.943 1.00 17.33 114 PHE C N 1
ATOM 3488 C CA . PHE C 1 115 ? -12.008 -18.774 -13.848 1.00 19.30 114 PHE C CA 1
ATOM 3489 C C . PHE C 1 115 ? -11.969 -19.533 -15.115 1.00 16.43 114 PHE C C 1
ATOM 3490 O O . PHE C 1 115 ? -10.932 -20.115 -15.448 1.00 18.94 114 PHE C O 1
ATOM 3498 N N . ALA C 1 116 ? -13.068 -19.590 -15.852 1.00 17.83 115 ALA C N 1
ATOM 3499 C CA . ALA C 1 116 ? -12.992 -20.306 -17.110 1.00 16.41 115 ALA C CA 1
ATOM 3500 C C . ALA C 1 116 ? -12.069 -19.652 -18.140 1.00 16.37 115 ALA C C 1
ATOM 3501 O O . ALA C 1 116 ? -11.338 -20.329 -18.810 1.00 16.84 115 ALA C O 1
ATOM 3503 N N . VAL C 1 117 ? -12.130 -18.306 -18.293 1.00 17.16 116 VAL C N 1
ATOM 3504 C CA . VAL C 1 117 ? -11.191 -17.680 -19.253 1.00 15.93 116 VAL C CA 1
ATOM 3505 C C . VAL C 1 117 ? -9.738 -17.899 -18.752 1.00 17.39 116 VAL C C 1
ATOM 3506 O O . VAL C 1 117 ? -8.866 -18.281 -19.573 1.00 18.13 116 VAL C O 1
ATOM 3510 N N . MET C 1 118 ? -9.515 -17.790 -17.405 1.00 18.68 117 MET C N 1
ATOM 3511 C CA . MET C 1 118 ? -8.101 -18.039 -16.953 1.00 18.36 117 MET C CA 1
ATOM 3512 C C . MET C 1 118 ? -7.651 -19.425 -17.295 1.00 17.82 117 MET C C 1
ATOM 3513 O O . MET C 1 118 ? -6.503 -19.702 -17.704 1.00 17.68 117 MET C O 1
ATOM 3518 N N . ALA C 1 119 ? -8.547 -20.397 -17.055 1.00 17.35 118 ALA C N 1
ATOM 3519 C CA . ALA C 1 119 ? -8.190 -21.790 -17.405 1.00 17.62 118 ALA C CA 1
ATOM 3520 C C . ALA C 1 119 ? -7.920 -22.002 -18.921 1.00 16.11 118 ALA C C 1
ATOM 3521 O O . ALA C 1 119 ? -6.937 -22.669 -19.335 1.00 17.56 118 ALA C O 1
ATOM 3523 N N . PHE C 1 120 ? -8.743 -21.342 -19.767 1.00 15.81 119 PHE C N 1
ATOM 3524 C CA . PHE C 1 120 ? -8.554 -21.422 -21.189 1.00 16.47 119 PHE C CA 1
ATOM 3525 C C . PHE C 1 120 ? -7.172 -20.851 -21.608 1.00 15.26 119 PHE C C 1
ATOM 3526 O O . PHE C 1 120 ? -6.519 -21.374 -22.547 1.00 17.20 119 PHE C O 1
ATOM 3534 N N . LEU C 1 121 ? -6.796 -19.742 -20.925 1.00 17.53 120 LEU C N 1
ATOM 3535 C CA . LEU C 1 121 ? -5.507 -19.111 -21.285 1.00 15.31 120 LEU C CA 1
ATOM 3536 C C . LEU C 1 121 ? -4.260 -19.911 -20.877 1.00 18.66 120 LEU C C 1
ATOM 3537 O O . LEU C 1 121 ? -3.205 -19.719 -21.407 1.00 16.88 120 LEU C O 1
ATOM 3542 N N . ASN C 1 122 ? -4.371 -20.806 -19.903 1.00 17.94 121 ASN C N 1
ATOM 3543 C CA . ASN C 1 122 ? -3.144 -21.414 -19.394 1.00 16.57 121 ASN C CA 1
ATOM 3544 C C . ASN C 1 122 ? -2.262 -22.105 -20.414 1.00 16.85 121 ASN C C 1
ATOM 3545 O O . ASN C 1 122 ? -1.018 -21.852 -20.405 1.00 17.50 121 ASN C O 1
ATOM 3550 N N . PRO C 1 123 ? -2.817 -22.876 -21.346 1.00 16.10 122 PRO C N 1
ATOM 3551 C CA . PRO C 1 123 ? -1.855 -23.509 -22.309 1.00 17.88 122 PRO C CA 1
ATOM 3552 C C . PRO C 1 123 ? -1.233 -22.446 -23.244 1.00 16.30 122 PRO C C 1
ATOM 3553 O O . PRO C 1 123 ? -0.120 -22.730 -23.723 1.00 17.73 122 PRO C O 1
ATOM 3557 N N . PHE C 1 124 ? -1.948 -21.353 -23.476 1.00 17.08 123 PHE C N 1
ATOM 3558 C CA . PHE C 1 124 ? -1.307 -20.290 -24.295 1.00 17.56 123 PHE C CA 1
ATOM 3559 C C . PHE C 1 124 ? -0.210 -19.584 -23.547 1.00 18.02 123 PHE C C 1
ATOM 3560 O O . PHE C 1 124 ? 0.817 -19.195 -24.187 1.00 17.94 123 PHE C O 1
ATOM 3568 N N . HIS C 1 125 ? -0.347 -19.417 -22.223 1.00 17.37 124 HIS C N 1
ATOM 3569 C CA . HIS C 1 125 ? 0.770 -18.782 -21.462 1.00 17.12 124 HIS C CA 1
ATOM 3570 C C . HIS C 1 125 ? 1.993 -19.699 -21.610 1.00 16.43 124 HIS C C 1
ATOM 3571 O O . HIS C 1 125 ? 3.157 -19.225 -21.857 1.00 17.69 124 HIS C O 1
ATOM 3578 N N . LEU C 1 126 ? 1.774 -20.994 -21.455 1.00 16.22 125 LEU C N 1
ATOM 3579 C CA . LEU C 1 126 ? 2.944 -21.922 -21.539 1.00 15.94 125 LEU C CA 1
ATOM 3580 C C . LEU C 1 126 ? 3.503 -22.015 -22.961 1.00 17.42 125 LEU C C 1
ATOM 3581 O O . LEU C 1 126 ? 4.716 -22.090 -23.116 1.00 20.63 125 LEU C O 1
ATOM 3586 N N . GLN C 1 127 ? 2.651 -21.957 -23.998 1.00 16.76 126 GLN C N 1
ATOM 3587 C CA . GLN C 1 127 ? 3.107 -22.077 -25.416 1.00 18.37 126 GLN C CA 1
ATOM 3588 C C . GLN C 1 127 ? 3.946 -20.789 -25.672 1.00 18.23 126 GLN C C 1
ATOM 3589 O O . GLN C 1 127 ? 5.017 -20.899 -26.282 1.00 18.44 126 GLN C O 1
ATOM 3595 N N . GLN C 1 128 ? 3.524 -19.631 -25.165 1.00 17.60 127 GLN C N 1
ATOM 3596 C CA . GLN C 1 128 ? 4.362 -18.399 -25.350 1.00 17.02 127 GLN C CA 1
ATOM 3597 C C . GLN C 1 128 ? 5.736 -18.478 -24.712 1.00 20.11 127 GLN C C 1
ATOM 3598 O O . GLN C 1 128 ? 6.766 -18.039 -25.312 1.00 20.71 127 GLN C O 1
ATOM 3604 N N . VAL C 1 129 ? 5.831 -19.119 -23.529 1.00 17.76 128 VAL C N 1
ATOM 3605 C CA . VAL C 1 129 ? 7.189 -19.314 -22.970 1.00 18.82 128 VAL C CA 1
ATOM 3606 C C . VAL C 1 129 ? 8.022 -20.109 -23.950 1.00 18.23 128 VAL C C 1
ATOM 3607 O O . VAL C 1 129 ? 9.228 -19.787 -24.234 1.00 20.95 128 VAL C O 1
ATOM 3611 N N . ASN C 1 130 ? 7.455 -21.179 -24.480 1.00 19.72 129 ASN C N 1
ATOM 3612 C CA . ASN C 1 130 ? 8.211 -22.059 -25.394 1.00 19.65 129 ASN C CA 1
ATOM 3613 C C . ASN C 1 130 ? 8.611 -21.280 -26.697 1.00 21.73 129 ASN C C 1
ATOM 3614 O O . ASN C 1 130 ? 9.748 -21.446 -27.210 1.00 21.25 129 ASN C O 1
ATOM 3619 N N . GLU C 1 131 ? 7.638 -20.517 -27.210 1.00 19.34 130 GLU C N 1
ATOM 3620 C CA . GLU C 1 131 ? 7.871 -19.835 -28.493 1.00 21.13 130 GLU C CA 1
ATOM 3621 C C . GLU C 1 131 ? 8.875 -18.730 -28.297 1.00 20.26 130 GLU C C 1
ATOM 3622 O O . GLU C 1 131 ? 9.814 -18.653 -29.139 1.00 21.50 130 GLU C O 1
ATOM 3628 N N . GLU C 1 132 ? 8.785 -17.915 -27.242 1.00 18.54 131 GLU C N 1
ATOM 3629 C CA . GLU C 1 132 ? 9.815 -16.875 -27.063 1.00 17.69 131 GLU C CA 1
ATOM 3630 C C . GLU C 1 132 ? 11.212 -17.523 -26.965 1.00 21.85 131 GLU C C 1
ATOM 3631 O O . GLU C 1 132 ? 12.244 -16.979 -27.462 1.00 21.33 131 GLU C O 1
ATOM 3637 N N . ASP C 1 133 ? 11.265 -18.625 -26.206 1.00 20.21 132 ASP C N 1
ATOM 3638 C CA . ASP C 1 133 ? 12.565 -19.267 -26.063 1.00 20.24 132 ASP C CA 1
ATOM 3639 C C . ASP C 1 133 ? 13.112 -19.784 -27.386 1.00 20.63 132 ASP C C 1
ATOM 3640 O O . ASP C 1 133 ? 14.337 -19.566 -27.631 1.00 22.90 132 ASP C O 1
ATOM 3645 N N . LYS C 1 134 ? 12.306 -20.434 -28.201 1.00 20.17 133 LYS C N 1
ATOM 3646 C CA . LYS C 1 134 ? 12.741 -20.990 -29.469 1.00 23.78 133 LYS C CA 1
ATOM 3647 C C . LYS C 1 134 ? 13.233 -19.826 -30.393 1.00 21.41 133 LYS C C 1
ATOM 3648 O O . LYS C 1 134 ? 14.295 -19.960 -31.041 1.00 22.40 133 LYS C O 1
ATOM 3654 N N . ILE C 1 135 ? 12.431 -18.756 -30.463 1.00 19.92 134 ILE C N 1
ATOM 3655 C CA . ILE C 1 135 ? 12.771 -17.640 -31.378 1.00 21.06 134 ILE C CA 1
ATOM 3656 C C . ILE C 1 135 ? 14.024 -16.963 -30.899 1.00 23.15 134 ILE C C 1
ATOM 3657 O O . ILE C 1 135 ? 14.952 -16.700 -31.713 1.00 22.48 134 ILE C O 1
ATOM 3662 N N . GLY C 1 136 ? 14.186 -16.796 -29.568 1.00 20.42 135 GLY C N 1
ATOM 3663 C CA . GLY C 1 136 ? 15.352 -16.149 -29.111 1.00 22.14 135 GLY C CA 1
ATOM 3664 C C . GLY C 1 136 ? 16.597 -17.035 -29.401 1.00 22.29 135 GLY C C 1
ATOM 3665 O O . GLY C 1 136 ? 17.676 -16.513 -29.641 1.00 21.49 135 GLY C O 1
ATOM 3666 N N . SER C 1 137 ? 16.452 -18.350 -29.343 1.00 20.09 136 SER C N 1
ATOM 3667 C CA . SER C 1 137 ? 17.541 -19.244 -29.662 1.00 22.50 136 SER C CA 1
ATOM 3668 C C . SER C 1 137 ? 17.949 -19.193 -31.115 1.00 23.60 136 SER C C 1
ATOM 3669 O O . SER C 1 137 ? 19.159 -19.183 -31.441 1.00 22.06 136 SER C O 1
ATOM 3672 N N . ILE C 1 138 ? 16.962 -19.205 -32.014 1.00 20.77 137 ILE C N 1
ATOM 3673 C CA . ILE C 1 138 ? 17.310 -19.109 -33.426 1.00 21.09 137 ILE C CA 1
ATOM 3674 C C . ILE C 1 138 ? 17.973 -17.773 -33.656 1.00 18.65 137 ILE C C 1
ATOM 3675 O O . ILE C 1 138 ? 18.956 -17.715 -34.443 1.00 19.19 137 ILE C O 1
ATOM 3680 N N . LEU C 1 139 ? 17.426 -16.682 -33.127 1.00 19.57 138 LEU C N 1
ATOM 3681 C CA . LEU C 1 139 ? 17.999 -15.327 -33.334 1.00 20.27 138 LEU C CA 1
ATOM 3682 C C . LEU C 1 139 ? 19.470 -15.338 -32.882 1.00 21.75 138 LEU C C 1
ATOM 3683 O O . LEU C 1 139 ? 20.340 -14.808 -33.534 1.00 20.98 138 LEU C O 1
ATOM 3688 N N . ALA C 1 140 ? 19.750 -15.995 -31.740 1.00 19.08 139 ALA C N 1
ATOM 3689 C CA . ALA C 1 140 ? 21.141 -16.092 -31.278 1.00 22.11 139 ALA C CA 1
ATOM 3690 C C . ALA C 1 140 ? 22.045 -16.840 -32.255 1.00 21.65 139 ALA C C 1
ATOM 3691 O O . ALA C 1 140 ? 23.179 -16.419 -32.550 1.00 22.66 139 ALA C O 1
ATOM 3693 N N . LYS C 1 141 ? 21.600 -17.964 -32.766 1.00 20.78 140 LYS C N 1
ATOM 3694 C CA . LYS C 1 141 ? 22.328 -18.721 -33.777 1.00 19.61 140 LYS C CA 1
ATOM 3695 C C . LYS C 1 141 ? 22.543 -17.885 -35.052 1.00 21.08 140 LYS C C 1
ATOM 3696 O O . LYS C 1 141 ? 23.662 -17.846 -35.589 1.00 21.62 140 LYS C O 1
ATOM 3702 N N . VAL C 1 142 ? 21.484 -17.242 -35.528 1.00 20.42 141 VAL C N 1
ATOM 3703 C CA . VAL C 1 142 ? 21.585 -16.434 -36.738 1.00 18.39 141 VAL C CA 1
ATOM 3704 C C . VAL C 1 142 ? 22.572 -15.308 -36.581 1.00 18.72 141 VAL C C 1
ATOM 3705 O O . VAL C 1 142 ? 23.396 -15.090 -37.520 1.00 20.89 141 VAL C O 1
ATOM 3709 N N . THR C 1 143 ? 22.539 -14.603 -35.484 1.00 20.28 142 THR C N 1
ATOM 3710 C CA . THR C 1 143 ? 23.460 -13.501 -35.173 1.00 22.67 142 THR C CA 1
ATOM 3711 C C . THR C 1 143 ? 24.896 -13.993 -35.137 1.00 23.73 142 THR C C 1
ATOM 3712 O O . THR C 1 143 ? 25.767 -13.342 -35.804 1.00 26.39 142 THR C O 1
ATOM 3716 N N . ASP C 1 144 ? 25.145 -15.161 -34.598 1.00 18.22 143 ASP C N 1
ATOM 3717 C CA . ASP C 1 144 ? 26.517 -15.651 -34.481 1.00 18.28 143 ASP C CA 1
ATOM 3718 C C . ASP C 1 144 ? 27.017 -16.142 -35.877 1.00 20.12 143 ASP C C 1
ATOM 3719 O O . ASP C 1 144 ? 28.116 -15.737 -36.320 1.00 21.18 143 ASP C O 1
ATOM 3724 N N . GLU C 1 145 ? 26.210 -16.947 -36.556 1.00 19.44 144 GLU C N 1
ATOM 3725 C CA . GLU C 1 145 ? 26.661 -17.493 -37.852 1.00 19.87 144 GLU C CA 1
ATOM 3726 C C . GLU C 1 145 ? 26.833 -16.374 -38.819 1.00 21.27 144 GLU C C 1
ATOM 3727 O O . GLU C 1 145 ? 27.666 -16.493 -39.748 1.00 21.39 144 GLU C O 1
ATOM 3733 N N . ASN C 1 146 ? 26.060 -15.284 -38.730 1.00 21.52 145 ASN C N 1
ATOM 3734 C CA . ASN C 1 146 ? 26.228 -14.235 -39.738 1.00 21.45 145 ASN C CA 1
ATOM 3735 C C . ASN C 1 146 ? 27.497 -13.376 -39.598 1.00 21.78 145 ASN C C 1
ATOM 3736 O O . ASN C 1 146 ? 27.735 -12.453 -40.444 1.00 24.02 145 ASN C O 1
ATOM 3741 N N . ARG C 1 147 ? 28.361 -13.719 -38.632 1.00 21.53 146 ARG C N 1
ATOM 3742 C CA A ARG C 1 147 ? 29.619 -13.015 -38.507 0.50 20.07 146 ARG C CA 1
ATOM 3743 C CA B ARG C 1 147 ? 29.635 -13.061 -38.446 0.50 20.55 146 ARG C CA 1
ATOM 3744 C C . ARG C 1 147 ? 30.613 -13.452 -39.542 1.00 21.15 146 ARG C C 1
ATOM 3745 O O . ARG C 1 147 ? 31.647 -12.792 -39.696 1.00 22.38 146 ARG C O 1
ATOM 3760 N N . THR C 1 148 ? 30.335 -14.549 -40.254 1.00 18.76 147 THR C N 1
ATOM 3761 C CA . THR C 1 148 ? 31.265 -15.017 -41.290 1.00 19.14 147 THR C CA 1
ATOM 3762 C C . THR C 1 148 ? 30.454 -15.042 -42.608 1.00 20.38 147 THR C C 1
ATOM 3763 O O . THR C 1 148 ? 29.451 -15.713 -42.696 1.00 18.79 147 THR C O 1
ATOM 3767 N N . PRO C 1 149 ? 30.937 -14.361 -43.652 1.00 19.94 148 PRO C N 1
ATOM 3768 C CA . PRO C 1 149 ? 30.187 -14.330 -44.881 1.00 21.48 148 PRO C CA 1
ATOM 3769 C C . PRO C 1 149 ? 29.833 -15.681 -45.457 1.00 21.38 148 PRO C C 1
ATOM 3770 O O . PRO C 1 149 ? 30.670 -16.588 -45.528 1.00 22.09 148 PRO C O 1
ATOM 3774 N N . GLY C 1 150 ? 28.561 -15.866 -45.741 1.00 19.82 149 GLY C N 1
ATOM 3775 C CA . GLY C 1 150 ? 28.132 -17.125 -46.382 1.00 18.84 149 GLY C CA 1
ATOM 3776 C C . GLY C 1 150 ? 27.721 -18.191 -45.386 1.00 20.88 149 GLY C C 1
ATOM 3777 O O . GLY C 1 150 ? 26.976 -19.110 -45.745 1.00 21.22 149 GLY C O 1
ATOM 3778 N N . LEU C 1 151 ? 28.188 -18.066 -44.126 1.00 18.14 150 LEU C N 1
ATOM 3779 C CA . LEU C 1 151 ? 27.971 -19.248 -43.205 1.00 19.01 150 LEU C CA 1
ATOM 3780 C C . LEU C 1 151 ? 26.518 -19.452 -42.859 1.00 19.35 150 LEU C C 1
ATOM 3781 O O . LEU C 1 151 ? 26.031 -20.610 -42.703 1.00 20.46 150 LEU C O 1
ATOM 3786 N N . LEU C 1 152 ? 25.805 -18.319 -42.696 1.00 19.88 151 LEU C N 1
ATOM 3787 C CA . LEU C 1 152 ? 24.353 -18.369 -42.342 1.00 19.82 151 LEU C CA 1
ATOM 3788 C C . LEU C 1 152 ? 23.580 -19.175 -43.418 1.00 23.19 151 LEU C C 1
ATOM 3789 O O . LEU C 1 152 ? 22.643 -19.927 -43.100 1.00 22.13 151 LEU C O 1
ATOM 3794 N N . ARG C 1 153 ? 23.969 -19.072 -44.701 1.00 23.16 152 ARG C N 1
ATOM 3795 C CA . ARG C 1 153 ? 23.368 -20.013 -45.709 1.00 26.37 152 ARG C CA 1
ATOM 3796 C C . ARG C 1 153 ? 23.344 -21.492 -45.409 1.00 33.55 152 ARG C C 1
ATOM 3797 O O . ARG C 1 153 ? 22.403 -22.164 -45.841 1.00 34.83 152 ARG C O 1
ATOM 3805 N N . SER C 1 154 ? 24.285 -22.035 -44.611 1.00 40.17 153 SER C N 1
ATOM 3806 C CA . SER C 1 154 ? 24.233 -23.467 -44.125 1.00 34.07 153 SER C CA 1
ATOM 3807 C C . SER C 1 154 ? 23.146 -23.803 -43.090 1.00 44.65 153 SER C C 1
ATOM 3808 O O . SER C 1 154 ? 22.617 -24.921 -43.058 1.00 45.38 153 SER C O 1
ATOM 3811 N N . LEU C 1 155 ? 22.838 -22.872 -42.197 1.00 35.97 154 LEU C N 1
ATOM 3812 C CA . LEU C 1 155 ? 21.685 -22.975 -41.338 1.00 37.07 154 LEU C CA 1
ATOM 3813 C C . LEU C 1 155 ? 20.468 -23.175 -42.129 1.00 38.98 154 LEU C C 1
ATOM 3814 O O . LEU C 1 155 ? 19.668 -24.001 -41.743 1.00 41.24 154 LEU C O 1
ATOM 3819 N N . ASP C 1 156 ? 20.277 -22.400 -43.216 1.00 30.13 155 ASP C N 1
ATOM 3820 C CA . ASP C 1 156 ? 19.033 -22.488 -43.923 1.00 31.11 155 ASP C CA 1
ATOM 3821 C C . ASP C 1 156 ? 18.939 -23.883 -44.623 1.00 33.53 155 ASP C C 1
ATOM 3822 O O . ASP C 1 156 ? 17.908 -24.523 -44.507 1.00 37.85 155 ASP C O 1
ATOM 3827 N N . VAL C 1 157 ? 19.986 -24.259 -45.397 1.00 45.36 156 VAL C N 1
ATOM 3828 C CA . VAL C 1 157 ? 19.939 -25.477 -46.291 1.00 56.06 156 VAL C CA 1
ATOM 3829 C C . VAL C 1 157 ? 19.909 -26.708 -45.419 1.00 52.30 156 VAL C C 1
ATOM 3830 O O . VAL C 1 157 ? 19.180 -27.634 -45.705 1.00 64.40 156 VAL C O 1
ATOM 3834 N N . VAL C 1 158 ? 20.684 -26.673 -44.335 1.00 54.81 157 VAL C N 1
ATOM 3835 C CA . VAL C 1 158 ? 20.830 -27.778 -43.398 1.00 63.29 157 VAL C CA 1
ATOM 3836 C C . VAL C 1 158 ? 19.705 -27.911 -42.341 1.00 65.26 157 VAL C C 1
ATOM 3837 O O . VAL C 1 158 ? 19.063 -28.945 -42.302 1.00 72.75 157 VAL C O 1
ATOM 3841 N N . SER C 1 159 ? 19.457 -26.896 -41.509 1.00 53.71 158 SER C N 1
ATOM 3842 C CA . SER C 1 159 ? 18.599 -27.070 -40.312 1.00 50.66 158 SER C CA 1
ATOM 3843 C C . SER C 1 159 ? 17.108 -26.765 -40.477 1.00 46.33 158 SER C C 1
ATOM 3844 O O . SER C 1 159 ? 16.710 -26.086 -41.428 1.00 51.00 158 SER C O 1
ATOM 3847 N N . SER D 1 2 ? -10.112 -24.130 5.787 1.00 57.47 1 SER D N 1
ATOM 3848 C CA . SER D 1 2 ? -11.262 -23.205 5.631 1.00 57.18 1 SER D CA 1
ATOM 3849 C C . SER D 1 2 ? -12.544 -24.028 5.701 1.00 50.39 1 SER D C 1
ATOM 3850 O O . SER D 1 2 ? -12.779 -24.933 4.871 1.00 36.47 1 SER D O 1
ATOM 3853 N N . GLU D 1 3 ? -13.380 -23.685 6.678 1.00 51.08 2 GLU D N 1
ATOM 3854 C CA . GLU D 1 3 ? -14.708 -24.300 6.838 1.00 50.04 2 GLU D CA 1
ATOM 3855 C C . GLU D 1 3 ? -15.580 -24.187 5.570 1.00 45.24 2 GLU D C 1
ATOM 3856 O O . GLU D 1 3 ? -16.294 -25.115 5.183 1.00 38.76 2 GLU D O 1
ATOM 3862 N N . GLU D 1 4 ? -15.519 -23.012 4.979 1.00 40.66 3 GLU D N 1
ATOM 3863 C CA . GLU D 1 4 ? -16.370 -22.634 3.924 1.00 42.97 3 GLU D CA 1
ATOM 3864 C C . GLU D 1 4 ? -15.906 -23.354 2.640 1.00 41.56 3 GLU D C 1
ATOM 3865 O O . GLU D 1 4 ? -16.701 -23.868 1.884 1.00 29.97 3 GLU D O 1
ATOM 3871 N N . LEU D 1 5 ? -14.605 -23.465 2.440 1.00 32.08 4 LEU D N 1
ATOM 3872 C CA . LEU D 1 5 ? -14.150 -24.329 1.338 1.00 28.80 4 LEU D CA 1
ATOM 3873 C C . LEU D 1 5 ? -14.593 -25.767 1.487 1.00 28.68 4 LEU D C 1
ATOM 3874 O O . LEU D 1 5 ? -15.096 -26.393 0.508 1.00 28.98 4 LEU D O 1
ATOM 3879 N N . LEU D 1 6 ? -14.473 -26.349 2.686 1.00 28.27 5 LEU D N 1
ATOM 3880 C CA . LEU D 1 6 ? -14.907 -27.733 2.923 1.00 25.39 5 LEU D CA 1
ATOM 3881 C C . LEU D 1 6 ? -16.448 -27.894 2.623 1.00 27.25 5 LEU D C 1
ATOM 3882 O O . LEU D 1 6 ? -16.901 -28.901 2.083 1.00 26.31 5 LEU D O 1
ATOM 3887 N N . ASP D 1 7 ? -17.242 -26.938 3.106 1.00 25.12 6 ASP D N 1
ATOM 3888 C CA A ASP D 1 7 ? -18.713 -26.945 2.941 0.50 26.34 6 ASP D CA 1
ATOM 3889 C CA B ASP D 1 7 ? -18.687 -27.093 2.938 0.50 24.35 6 ASP D CA 1
ATOM 3890 C C . ASP D 1 7 ? -19.012 -26.974 1.432 1.00 24.38 6 ASP D C 1
ATOM 3891 O O . ASP D 1 7 ? -19.917 -27.677 0.914 1.00 20.42 6 ASP D O 1
ATOM 3900 N N . LEU D 1 8 ? -18.293 -26.112 0.720 1.00 22.39 7 LEU D N 1
ATOM 3901 C CA . LEU D 1 8 ? -18.612 -25.924 -0.713 1.00 24.39 7 LEU D CA 1
ATOM 3902 C C . LEU D 1 8 ? -18.163 -27.149 -1.539 1.00 21.05 7 LEU D C 1
ATOM 3903 O O . LEU D 1 8 ? -18.769 -27.479 -2.584 1.00 20.34 7 LEU D O 1
ATOM 3908 N N . PHE D 1 9 ? -17.078 -27.747 -1.129 1.00 20.77 8 PHE D N 1
ATOM 3909 C CA . PHE D 1 9 ? -16.654 -28.948 -1.821 1.00 23.09 8 PHE D CA 1
ATOM 3910 C C . PHE D 1 9 ? -17.687 -30.055 -1.605 1.00 21.58 8 PHE D C 1
ATOM 3911 O O . PHE D 1 9 ? -18.166 -30.703 -2.573 1.00 22.58 8 PHE D O 1
ATOM 3919 N N . ASN D 1 10 ? -18.221 -30.227 -0.373 1.00 18.90 9 ASN D N 1
ATOM 3920 C CA . ASN D 1 10 ? -19.267 -31.194 -0.115 1.00 20.18 9 ASN D CA 1
ATOM 3921 C C . ASN D 1 10 ? -20.563 -30.826 -0.919 1.00 22.14 9 ASN D C 1
ATOM 3922 O O . ASN D 1 10 ? -21.301 -31.674 -1.490 1.00 20.61 9 ASN D O 1
ATOM 3927 N N . ARG D 1 11 ? -20.868 -29.537 -1.018 1.00 18.87 10 ARG D N 1
ATOM 3928 C CA . ARG D 1 11 ? -21.991 -29.102 -1.818 1.00 21.94 10 ARG D CA 1
ATOM 3929 C C . ARG D 1 11 ? -21.864 -29.426 -3.318 1.00 20.02 10 ARG D C 1
ATOM 3930 O O . ARG D 1 11 ? -22.856 -29.683 -3.952 1.00 18.42 10 ARG D O 1
ATOM 3938 N N . GLN D 1 12 ? -20.591 -29.357 -3.823 1.00 17.88 11 GLN D N 1
ATOM 3939 C CA . GLN D 1 12 ? -20.426 -29.713 -5.222 1.00 16.56 11 GLN D CA 1
ATOM 3940 C C . GLN D 1 12 ? -20.847 -31.145 -5.424 1.00 16.46 11 GLN D C 1
ATOM 3941 O O . GLN D 1 12 ? -21.455 -31.447 -6.502 1.00 14.52 11 GLN D O 1
ATOM 3947 N N . VAL D 1 13 ? -20.413 -32.068 -4.538 1.00 15.18 12 VAL D N 1
ATOM 3948 C CA . VAL D 1 13 ? -20.802 -33.498 -4.770 1.00 16.12 12 VAL D CA 1
ATOM 3949 C C . VAL D 1 13 ? -22.320 -33.619 -4.824 1.00 15.63 12 VAL D C 1
ATOM 3950 O O . VAL D 1 13 ? -22.922 -34.257 -5.704 1.00 16.16 12 VAL D O 1
ATOM 3954 N N . THR D 1 14 ? -22.966 -32.922 -3.906 1.00 15.17 13 THR D N 1
ATOM 3955 C CA . THR D 1 14 ? -24.451 -33.022 -3.880 1.00 14.53 13 THR D CA 1
ATOM 3956 C C . THR D 1 14 ? -25.032 -32.446 -5.170 1.00 15.04 13 THR D C 1
ATOM 3957 O O . THR D 1 14 ? -26.030 -32.992 -5.646 1.00 15.21 13 THR D O 1
ATOM 3961 N N . GLN D 1 15 ? -24.471 -31.286 -5.607 1.00 14.45 14 GLN D N 1
ATOM 3962 C CA . GLN D 1 15 ? -24.983 -30.733 -6.819 1.00 16.09 14 GLN D CA 1
ATOM 3963 C C . GLN D 1 15 ? -24.895 -31.665 -8.013 1.00 14.49 14 GLN D C 1
ATOM 3964 O O . GLN D 1 15 ? -25.814 -31.784 -8.848 1.00 14.66 14 GLN D O 1
ATOM 3970 N N . GLU D 1 16 ? -23.706 -32.289 -8.169 1.00 14.21 15 GLU D N 1
ATOM 3971 C CA . GLU D 1 16 ? -23.523 -33.214 -9.292 1.00 14.92 15 GLU D CA 1
ATOM 3972 C C . GLU D 1 16 ? -24.521 -34.405 -9.164 1.00 15.23 15 GLU D C 1
ATOM 3973 O O . GLU D 1 16 ? -25.062 -34.778 -10.227 1.00 15.16 15 GLU D O 1
ATOM 3979 N N . PHE D 1 17 ? -24.734 -34.932 -7.956 1.00 13.88 16 PHE D N 1
ATOM 3980 C CA . PHE D 1 17 ? -25.651 -36.081 -7.867 1.00 14.01 16 PHE D CA 1
ATOM 3981 C C . PHE D 1 17 ? -27.122 -35.588 -8.062 1.00 15.14 16 PHE D C 1
ATOM 3982 O O . PHE D 1 17 ? -27.921 -36.320 -8.606 1.00 15.42 16 PHE D O 1
ATOM 3990 N N . THR D 1 18 ? -27.416 -34.340 -7.625 1.00 13.78 17 THR D N 1
ATOM 3991 C CA . THR D 1 18 ? -28.761 -33.783 -7.842 1.00 14.14 17 THR D CA 1
ATOM 3992 C C . THR D 1 18 ? -28.981 -33.677 -9.351 1.00 15.33 17 THR D C 1
ATOM 3993 O O . THR D 1 18 ? -30.023 -34.022 -9.883 1.00 15.86 17 THR D O 1
ATOM 3997 N N . ALA D 1 19 ? -27.933 -33.238 -10.056 1.00 14.78 18 ALA D N 1
ATOM 3998 C CA . ALA D 1 19 ? -28.070 -33.110 -11.492 1.00 15.87 18 ALA D CA 1
ATOM 3999 C C . ALA D 1 19 ? -28.183 -34.466 -12.166 1.00 16.26 18 ALA D C 1
ATOM 4000 O O . ALA D 1 19 ? -28.962 -34.595 -13.106 1.00 16.03 18 ALA D O 1
ATOM 4002 N N . SER D 1 20 ? -27.473 -35.488 -11.673 1.00 15.11 19 SER D N 1
ATOM 4003 C CA . SER D 1 20 ? -27.635 -36.807 -12.261 1.00 14.90 19 SER D CA 1
ATOM 4004 C C . SER D 1 20 ? -29.098 -37.232 -12.108 1.00 15.17 19 SER D C 1
ATOM 4005 O O . SER D 1 20 ? -29.646 -37.790 -13.008 1.00 16.00 19 SER D O 1
ATOM 4008 N N . GLN D 1 21 ? -29.709 -36.977 -10.958 1.00 13.35 20 GLN D N 1
ATOM 4009 C CA . GLN D 1 21 ? -31.156 -37.376 -10.798 1.00 14.77 20 GLN D CA 1
ATOM 4010 C C . GLN D 1 21 ? -32.150 -36.577 -11.642 1.00 12.29 20 GLN D C 1
ATOM 4011 O O . GLN D 1 21 ? -33.145 -37.114 -12.190 1.00 15.10 20 GLN D O 1
ATOM 4017 N N . VAL D 1 22 ? -31.831 -35.284 -11.781 1.00 13.61 21 VAL D N 1
ATOM 4018 C CA . VAL D 1 22 ? -32.748 -34.413 -12.686 1.00 13.64 21 VAL D CA 1
ATOM 4019 C C . VAL D 1 22 ? -32.588 -34.941 -14.132 1.00 14.17 21 VAL D C 1
ATOM 4020 O O . VAL D 1 22 ? -33.600 -35.074 -14.860 1.00 14.99 21 VAL D O 1
ATOM 4024 N N . TYR D 1 23 ? -31.372 -35.262 -14.595 1.00 14.88 22 TYR D N 1
ATOM 4025 C CA . TYR D 1 23 ? -31.278 -35.858 -15.933 1.00 14.78 22 TYR D CA 1
ATOM 4026 C C . TYR D 1 23 ? -31.984 -37.187 -16.052 1.00 14.57 22 TYR D C 1
ATOM 4027 O O . TYR D 1 23 ? -32.631 -37.448 -17.090 1.00 15.21 22 TYR D O 1
ATOM 4036 N N . LEU D 1 24 ? -31.953 -38.065 -15.022 1.00 14.25 23 LEU D N 1
ATOM 4037 C CA . LEU D 1 24 ? -32.704 -39.287 -15.063 1.00 15.06 23 LEU D CA 1
ATOM 4038 C C . LEU D 1 24 ? -34.201 -38.949 -15.151 1.00 13.96 23 LEU D C 1
ATOM 4039 O O . LEU D 1 24 ? -34.933 -39.615 -15.912 1.00 14.07 23 LEU D O 1
ATOM 4044 N N . SER D 1 25 ? -34.689 -37.927 -14.395 1.00 13.84 24 SER D N 1
ATOM 4045 C CA A SER D 1 25 ? -36.094 -37.592 -14.518 0.50 12.61 24 SER D CA 1
ATOM 4046 C CA B SER D 1 25 ? -36.081 -37.625 -14.487 0.50 13.91 24 SER D CA 1
ATOM 4047 C C . SER D 1 25 ? -36.459 -37.150 -15.946 1.00 12.64 24 SER D C 1
ATOM 4048 O O . SER D 1 25 ? -37.585 -37.479 -16.433 1.00 14.09 24 SER D O 1
ATOM 4053 N N . ALA D 1 26 ? -35.573 -36.370 -16.538 1.00 14.49 25 ALA D N 1
ATOM 4054 C CA . ALA D 1 26 ? -35.747 -35.923 -17.979 1.00 14.64 25 ALA D CA 1
ATOM 4055 C C . ALA D 1 26 ? -35.840 -37.153 -18.909 1.00 15.57 25 ALA D C 1
ATOM 4056 O O . ALA D 1 26 ? -36.731 -37.214 -19.787 1.00 16.35 25 ALA D O 1
ATOM 4058 N N . SER D 1 27 ? -34.966 -38.136 -18.660 1.00 14.90 26 SER D N 1
ATOM 4059 C CA A SER D 1 27 ? -34.987 -39.331 -19.498 0.50 16.61 26 SER D CA 1
ATOM 4060 C CA B SER D 1 27 ? -35.024 -39.369 -19.497 0.50 15.08 26 SER D CA 1
ATOM 4061 C C . SER D 1 27 ? -36.329 -40.074 -19.345 1.00 16.22 26 SER D C 1
ATOM 4062 O O . SER D 1 27 ? -36.935 -40.562 -20.345 1.00 17.53 26 SER D O 1
ATOM 4067 N N . ILE D 1 28 ? -36.889 -40.170 -18.114 1.00 15.20 27 ILE D N 1
ATOM 4068 C CA . ILE D 1 28 ? -38.176 -40.803 -17.875 1.00 15.71 27 ILE D CA 1
ATOM 4069 C C . ILE D 1 28 ? -39.284 -40.048 -18.630 1.00 16.80 27 ILE D C 1
ATOM 4070 O O . ILE D 1 28 ? -40.160 -40.657 -19.269 1.00 16.89 27 ILE D O 1
ATOM 4075 N N . TRP D 1 29 ? -39.318 -38.712 -18.511 1.00 14.80 28 TRP D N 1
ATOM 4076 C CA . TRP D 1 29 ? -40.384 -37.943 -19.179 1.00 16.39 28 TRP D CA 1
ATOM 4077 C C . TRP D 1 29 ? -40.230 -38.233 -20.684 1.00 18.68 28 TRP D C 1
ATOM 4078 O O . TRP D 1 29 ? -41.245 -38.461 -21.365 1.00 18.33 28 TRP D O 1
ATOM 4089 N N . PHE D 1 30 ? -39.000 -38.127 -21.217 1.00 14.48 29 PHE D N 1
ATOM 4090 C CA . PHE D 1 30 ? -38.899 -38.335 -22.692 1.00 15.62 29 PHE D CA 1
ATOM 4091 C C . PHE D 1 30 ? -39.333 -39.745 -23.066 1.00 19.79 29 PHE D C 1
ATOM 4092 O O . PHE D 1 30 ? -40.039 -39.893 -24.092 1.00 19.75 29 PHE D O 1
ATOM 4100 N N . ASP D 1 31 ? -38.948 -40.764 -22.300 1.00 16.64 30 ASP D N 1
ATOM 4101 C CA . ASP D 1 31 ? -39.320 -42.170 -22.722 1.00 19.15 30 ASP D CA 1
ATOM 4102 C C . ASP D 1 31 ? -40.810 -42.344 -22.591 1.00 19.49 30 ASP D C 1
ATOM 4103 O O . ASP D 1 31 ? -41.419 -42.985 -23.436 1.00 23.83 30 ASP D O 1
ATOM 4108 N N . GLN D 1 32 ? -41.431 -41.804 -21.529 1.00 18.77 31 GLN D N 1
ATOM 4109 C CA . GLN D 1 32 ? -42.902 -41.941 -21.387 1.00 18.80 31 GLN D CA 1
ATOM 4110 C C . GLN D 1 32 ? -43.581 -41.266 -22.545 1.00 23.89 31 GLN D C 1
ATOM 4111 O O . GLN D 1 32 ? -44.741 -41.648 -22.856 1.00 25.41 31 GLN D O 1
ATOM 4117 N N . ASN D 1 33 ? -42.990 -40.205 -23.132 1.00 19.04 32 ASN D N 1
ATOM 4118 C CA . ASN D 1 33 ? -43.632 -39.487 -24.202 1.00 22.54 32 ASN D CA 1
ATOM 4119 C C . ASN D 1 33 ? -43.077 -39.863 -25.598 1.00 20.70 32 ASN D C 1
ATOM 4120 O O . ASN D 1 33 ? -43.305 -39.100 -26.535 1.00 23.33 32 ASN D O 1
ATOM 4125 N N . ASP D 1 34 ? -42.343 -40.963 -25.664 1.00 19.63 33 ASP D N 1
ATOM 4126 C CA . ASP D 1 34 ? -41.847 -41.582 -26.906 1.00 24.01 33 ASP D CA 1
ATOM 4127 C C . ASP D 1 34 ? -40.814 -40.795 -27.646 1.00 25.51 33 ASP D C 1
ATOM 4128 O O . ASP D 1 34 ? -40.845 -40.710 -28.878 1.00 30.32 33 ASP D O 1
ATOM 4133 N N . TRP D 1 35 ? -39.974 -40.080 -26.892 1.00 21.47 34 TRP D N 1
ATOM 4134 C CA . TRP D 1 35 ? -38.842 -39.318 -27.443 1.00 20.51 34 TRP D CA 1
ATOM 4135 C C . TRP D 1 35 ? -37.598 -40.133 -27.048 1.00 25.14 34 TRP D C 1
ATOM 4136 O O . TRP D 1 35 ? -36.805 -39.725 -26.154 1.00 21.66 34 TRP D O 1
ATOM 4147 N N . GLU D 1 36 ? -37.391 -41.329 -27.628 1.00 23.67 35 GLU D N 1
ATOM 4148 C CA . GLU D 1 36 ? -36.363 -42.211 -27.108 1.00 25.37 35 GLU D CA 1
ATOM 4149 C C . GLU D 1 36 ? -34.951 -41.654 -27.401 1.00 24.59 35 GLU D C 1
ATOM 4150 O O . GLU D 1 36 ? -33.989 -41.987 -26.644 1.00 23.81 35 GLU D O 1
ATOM 4156 N N . GLY D 1 37 ? -34.783 -40.841 -28.464 1.00 20.43 36 GLY D N 1
ATOM 4157 C CA . GLY D 1 37 ? -33.512 -40.221 -28.827 1.00 22.63 36 GLY D CA 1
ATOM 4158 C C . GLY D 1 37 ? -33.059 -39.224 -27.676 1.00 22.12 36 GLY D C 1
ATOM 4159 O O . GLY D 1 37 ? -31.982 -39.344 -27.058 1.00 20.79 36 GLY D O 1
ATOM 4160 N N . MET D 1 38 ? -33.932 -38.305 -27.406 1.00 20.59 37 MET D N 1
ATOM 4161 C CA . MET D 1 38 ? -33.731 -37.374 -26.288 1.00 17.92 37 MET D CA 1
ATOM 4162 C C . MET D 1 38 ? -33.581 -38.156 -24.963 1.00 15.89 37 MET D C 1
ATOM 4163 O O . MET D 1 38 ? -32.726 -37.699 -24.142 1.00 16.99 37 MET D O 1
ATOM 4168 N N . ALA D 1 39 ? -34.352 -39.186 -24.719 1.00 17.39 38 ALA D N 1
ATOM 4169 C CA . ALA D 1 39 ? -34.240 -39.949 -23.440 1.00 16.01 38 ALA D CA 1
ATOM 4170 C C . ALA D 1 39 ? -32.817 -40.514 -23.332 1.00 19.25 38 ALA D C 1
ATOM 4171 O O . ALA D 1 39 ? -32.223 -40.514 -22.266 1.00 18.04 38 ALA D O 1
ATOM 4173 N N . ALA D 1 40 ? -32.305 -41.047 -24.454 1.00 19.01 39 ALA D N 1
ATOM 4174 C CA . ALA D 1 40 ? -30.963 -41.621 -24.409 1.00 20.88 39 ALA D CA 1
ATOM 4175 C C . ALA D 1 40 ? -29.905 -40.606 -24.076 1.00 19.53 39 ALA D C 1
ATOM 4176 O O . ALA D 1 40 ? -28.939 -40.892 -23.337 1.00 19.23 39 ALA D O 1
ATOM 4178 N N . TYR D 1 41 ? -30.047 -39.394 -24.592 1.00 17.82 40 TYR D N 1
ATOM 4179 C CA . TYR D 1 41 ? -29.102 -38.338 -24.398 1.00 20.83 40 TYR D CA 1
ATOM 4180 C C . TYR D 1 41 ? -29.129 -38.010 -22.866 1.00 19.33 40 TYR D C 1
ATOM 4181 O O . TYR D 1 41 ? -28.078 -37.828 -22.234 1.00 18.94 40 TYR D O 1
ATOM 4190 N N . MET D 1 42 ? -30.358 -37.864 -22.355 1.00 16.77 41 MET D N 1
ATOM 4191 C CA . MET D 1 42 ? -30.473 -37.551 -20.879 1.00 16.03 41 MET D CA 1
ATOM 4192 C C . MET D 1 42 ? -29.883 -38.679 -20.014 1.00 17.54 41 MET D C 1
ATOM 4193 O O . MET D 1 42 ? -29.264 -38.330 -18.973 1.00 18.48 41 MET D O 1
ATOM 4198 N N . LEU D 1 43 ? -30.164 -39.941 -20.314 1.00 16.54 42 LEU D N 1
ATOM 4199 C CA . LEU D 1 43 ? -29.555 -41.016 -19.554 1.00 16.61 42 LEU D CA 1
ATOM 4200 C C . LEU D 1 43 ? -28.021 -40.918 -19.589 1.00 16.81 42 LEU D C 1
ATOM 4201 O O . LEU D 1 43 ? -27.367 -41.218 -18.541 1.00 18.24 42 LEU D O 1
ATOM 4206 N N . ALA D 1 44 ? -27.433 -40.722 -20.774 1.00 17.53 43 ALA D N 1
ATOM 4207 C CA . ALA D 1 44 ? -25.963 -40.550 -20.793 1.00 19.13 43 ALA D CA 1
ATOM 4208 C C . ALA D 1 44 ? -25.498 -39.398 -19.899 1.00 18.63 43 ALA D C 1
ATOM 4209 O O . ALA D 1 44 ? -24.464 -39.521 -19.218 1.00 20.05 43 ALA D O 1
ATOM 4211 N N . GLU D 1 45 ? -26.200 -38.238 -19.919 1.00 17.34 44 GLU D N 1
ATOM 4212 C CA . GLU D 1 45 ? -25.793 -37.121 -19.080 1.00 18.67 44 GLU D CA 1
ATOM 4213 C C . GLU D 1 45 ? -26.002 -37.532 -17.593 1.00 16.74 44 GLU D C 1
ATOM 4214 O O . GLU D 1 45 ? -25.205 -37.079 -16.775 1.00 15.99 44 GLU D O 1
ATOM 4220 N N . SER D 1 46 ? -27.023 -38.344 -17.280 1.00 15.03 45 SER D N 1
ATOM 4221 C CA . SER D 1 46 ? -27.240 -38.705 -15.886 1.00 15.27 45 SER D CA 1
ATOM 4222 C C . SER D 1 46 ? -25.991 -39.486 -15.363 1.00 17.30 45 SER D C 1
ATOM 4223 O O . SER D 1 46 ? -25.467 -39.208 -14.259 1.00 17.11 45 SER D O 1
ATOM 4226 N N . ALA D 1 47 ? -25.484 -40.333 -16.247 1.00 16.92 46 ALA D N 1
ATOM 4227 C CA . ALA D 1 47 ? -24.246 -41.085 -15.872 1.00 17.26 46 ALA D CA 1
ATOM 4228 C C . ALA D 1 47 ? -23.053 -40.190 -15.854 1.00 17.46 46 ALA D C 1
ATOM 4229 O O . ALA D 1 47 ? -22.216 -40.361 -14.896 1.00 17.97 46 ALA D O 1
ATOM 4231 N N . GLU D 1 48 ? -22.943 -39.185 -16.756 1.00 18.21 47 GLU D N 1
ATOM 4232 C CA . GLU D 1 48 ? -21.776 -38.322 -16.701 1.00 19.61 47 GLU D CA 1
ATOM 4233 C C . GLU D 1 48 ? -21.759 -37.416 -15.443 1.00 17.62 47 GLU D C 1
ATOM 4234 O O . GLU D 1 48 ? -20.693 -37.197 -14.836 1.00 18.26 47 GLU D O 1
ATOM 4240 N N . GLU D 1 49 ? -22.969 -36.921 -15.025 1.00 14.98 48 GLU D N 1
ATOM 4241 C CA . GLU D 1 49 ? -22.921 -36.084 -13.815 1.00 15.67 48 GLU D CA 1
ATOM 4242 C C . GLU D 1 49 ? -22.575 -36.946 -12.606 1.00 14.04 48 GLU D C 1
ATOM 4243 O O . GLU D 1 49 ? -21.858 -36.380 -11.703 1.00 15.36 48 GLU D O 1
ATOM 4249 N N . ARG D 1 50 ? -23.000 -38.207 -12.578 1.00 16.12 49 ARG D N 1
ATOM 4250 C CA . ARG D 1 50 ? -22.524 -39.058 -11.416 1.00 15.67 49 ARG D CA 1
ATOM 4251 C C . ARG D 1 50 ? -20.977 -39.172 -11.485 1.00 15.93 49 ARG D C 1
ATOM 4252 O O . ARG D 1 50 ? -20.328 -39.040 -10.430 1.00 16.47 49 ARG D O 1
ATOM 4260 N N . GLU D 1 51 ? -20.413 -39.336 -12.690 1.00 17.17 50 GLU D N 1
ATOM 4261 C CA . GLU D 1 51 ? -18.922 -39.386 -12.788 1.00 18.34 50 GLU D CA 1
ATOM 4262 C C . GLU D 1 51 ? -18.272 -38.116 -12.306 1.00 19.00 50 GLU D C 1
ATOM 4263 O O . GLU D 1 51 ? -17.205 -38.217 -11.607 1.00 19.21 50 GLU D O 1
ATOM 4269 N N . HIS D 1 52 ? -18.893 -36.977 -12.562 1.00 17.04 51 HIS D N 1
ATOM 4270 C CA . HIS D 1 52 ? -18.343 -35.739 -12.071 1.00 17.09 51 HIS D CA 1
ATOM 4271 C C . HIS D 1 52 ? -18.346 -35.775 -10.535 1.00 16.93 51 HIS D C 1
ATOM 4272 O O . HIS D 1 52 ? -17.303 -35.486 -9.903 1.00 17.61 51 HIS D O 1
ATOM 4279 N N . GLY D 1 53 ? -19.493 -36.129 -9.915 1.00 16.01 52 GLY D N 1
ATOM 4280 C CA . GLY D 1 53 ? -19.554 -36.251 -8.457 1.00 15.20 52 GLY D CA 1
ATOM 4281 C C . GLY D 1 53 ? -18.489 -37.211 -7.924 1.00 15.71 52 GLY D C 1
ATOM 4282 O O . GLY D 1 53 ? -17.871 -36.859 -6.897 1.00 16.10 52 GLY D O 1
ATOM 4283 N N . LEU D 1 54 ? -18.296 -38.367 -8.571 1.00 14.89 53 LEU D N 1
ATOM 4284 C CA . LEU D 1 54 ? -17.300 -39.359 -8.042 1.00 14.25 53 LEU D CA 1
ATOM 4285 C C . LEU D 1 54 ? -15.923 -38.750 -8.156 1.00 16.73 53 LEU D C 1
ATOM 4286 O O . LEU D 1 54 ? -15.083 -39.067 -7.305 1.00 17.40 53 LEU D O 1
ATOM 4291 N N . GLY D 1 55 ? -15.672 -37.946 -9.193 1.00 18.02 54 GLY D N 1
ATOM 4292 C CA . GLY D 1 55 ? -14.292 -37.341 -9.300 1.00 17.05 54 GLY D CA 1
ATOM 4293 C C . GLY D 1 55 ? -14.062 -36.371 -8.163 1.00 17.13 54 GLY D C 1
ATOM 4294 O O . GLY D 1 55 ? -12.956 -36.337 -7.610 1.00 17.08 54 GLY D O 1
ATOM 4295 N N . PHE D 1 56 ? -15.057 -35.603 -7.760 1.00 14.95 55 PHE D N 1
ATOM 4296 C CA . PHE D 1 56 ? -14.919 -34.719 -6.631 1.00 16.01 55 PHE D CA 1
ATOM 4297 C C . PHE D 1 56 ? -14.712 -35.571 -5.357 1.00 17.35 55 PHE D C 1
ATOM 4298 O O . PHE D 1 56 ? -13.936 -35.198 -4.460 1.00 16.82 55 PHE D O 1
ATOM 4306 N N . VAL D 1 57 ? -15.478 -36.669 -5.200 1.00 14.16 56 VAL D N 1
ATOM 4307 C CA . VAL D 1 57 ? -15.319 -37.476 -3.968 1.00 14.21 56 VAL D CA 1
ATOM 4308 C C . VAL D 1 57 ? -13.873 -38.044 -3.934 1.00 14.05 56 VAL D C 1
ATOM 4309 O O . VAL D 1 57 ? -13.249 -37.959 -2.838 1.00 16.43 56 VAL D O 1
ATOM 4313 N N . ASP D 1 58 ? -13.376 -38.477 -5.088 1.00 15.39 57 ASP D N 1
ATOM 4314 C CA . ASP D 1 58 ? -12.014 -39.130 -5.090 1.00 16.13 57 ASP D CA 1
ATOM 4315 C C . ASP D 1 58 ? -10.944 -38.052 -4.739 1.00 18.00 57 ASP D C 1
ATOM 4316 O O . ASP D 1 58 ? -10.094 -38.256 -3.889 1.00 16.65 57 ASP D O 1
ATOM 4321 N N . PHE D 1 59 ? -11.114 -36.872 -5.297 1.00 16.40 58 PHE D N 1
ATOM 4322 C CA . PHE D 1 59 ? -10.081 -35.847 -4.976 1.00 16.77 58 PHE D CA 1
ATOM 4323 C C . PHE D 1 59 ? -10.143 -35.398 -3.553 1.00 18.40 58 PHE D C 1
ATOM 4324 O O . PHE D 1 59 ? -9.148 -35.215 -2.868 1.00 17.60 58 PHE D O 1
ATOM 4332 N N . ALA D 1 60 ? -11.385 -35.237 -3.015 1.00 16.80 59 ALA D N 1
ATOM 4333 C CA . ALA D 1 60 ? -11.571 -34.880 -1.578 1.00 17.49 59 ALA D CA 1
ATOM 4334 C C . ALA D 1 60 ? -10.919 -35.971 -0.705 1.00 15.75 59 ALA D C 1
ATOM 4335 O O . ALA D 1 60 ? -10.261 -35.564 0.305 1.00 20.33 59 ALA D O 1
ATOM 4337 N N . ASN D 1 61 ? -11.143 -37.256 -1.022 1.00 16.25 60 ASN D N 1
ATOM 4338 C CA . ASN D 1 61 ? -10.529 -38.336 -0.172 1.00 17.89 60 ASN D CA 1
ATOM 4339 C C . ASN D 1 61 ? -8.970 -38.131 -0.190 1.00 21.21 60 ASN D C 1
ATOM 4340 O O . ASN D 1 61 ? -8.331 -38.210 0.886 1.00 21.23 60 ASN D O 1
ATOM 4345 N N . LYS D 1 62 ? -8.427 -37.899 -1.369 1.00 19.14 61 LYS D N 1
ATOM 4346 C CA . LYS D 1 62 ? -6.943 -37.705 -1.485 1.00 20.74 61 LYS D CA 1
ATOM 4347 C C . LYS D 1 62 ? -6.444 -36.535 -0.718 1.00 22.54 61 LYS D C 1
ATOM 4348 O O . LYS D 1 62 ? -5.321 -36.608 -0.103 1.00 23.11 61 LYS D O 1
ATOM 4354 N N . ARG D 1 63 ? -7.208 -35.441 -0.726 1.00 18.97 62 ARG D N 1
ATOM 4355 C CA . ARG D 1 63 ? -6.796 -34.173 -0.111 1.00 20.97 62 ARG D CA 1
ATOM 4356 C C . ARG D 1 63 ? -7.201 -34.028 1.325 1.00 20.88 62 ARG D C 1
ATOM 4357 O O . ARG D 1 63 ? -7.160 -32.921 1.870 1.00 23.17 62 ARG D O 1
ATOM 4365 N N . ASN D 1 64 ? -7.807 -35.111 1.837 1.00 22.11 63 ASN D N 1
ATOM 4366 C CA . ASN D 1 64 ? -8.294 -35.089 3.248 1.00 22.56 63 ASN D CA 1
ATOM 4367 C C . ASN D 1 64 ? -9.358 -34.051 3.513 1.00 25.32 63 ASN D C 1
ATOM 4368 O O . ASN D 1 64 ? -9.371 -33.404 4.530 1.00 24.39 63 ASN D O 1
ATOM 4373 N N . ILE D 1 65 ? -10.230 -33.849 2.524 1.00 23.14 64 ILE D N 1
ATOM 4374 C CA . ILE D 1 65 ? -11.404 -32.989 2.706 1.00 20.88 64 ILE D CA 1
ATOM 4375 C C . ILE D 1 65 ? -12.522 -33.985 3.089 1.00 21.24 64 ILE D C 1
ATOM 4376 O O . ILE D 1 65 ? -12.891 -34.835 2.291 1.00 20.83 64 ILE D O 1
ATOM 4381 N N . PRO D 1 66 ? -13.035 -33.919 4.315 1.00 23.12 65 PRO D N 1
ATOM 4382 C CA . PRO D 1 66 ? -13.919 -35.039 4.747 1.00 22.33 65 PRO D CA 1
ATOM 4383 C C . PRO D 1 66 ? -15.264 -34.846 3.944 1.00 21.93 65 PRO D C 1
ATOM 4384 O O . PRO D 1 66 ? -15.909 -33.735 3.886 1.00 30.11 65 PRO D O 1
ATOM 4388 N N . ILE D 1 67 ? -15.635 -35.811 3.204 1.00 23.10 66 ILE D N 1
ATOM 4389 C CA . ILE D 1 67 ? -16.973 -35.715 2.533 1.00 21.51 66 ILE D CA 1
ATOM 4390 C C . ILE D 1 67 ? -17.974 -36.451 3.396 1.00 22.34 66 ILE D C 1
ATOM 4391 O O . ILE D 1 67 ? -17.721 -37.574 3.865 1.00 21.84 66 ILE D O 1
ATOM 4396 N N . GLU D 1 68 ? -19.139 -35.832 3.583 1.00 18.52 67 GLU D N 1
ATOM 4397 C CA . GLU D 1 68 ? -20.245 -36.599 4.141 1.00 21.54 67 GLU D CA 1
ATOM 4398 C C . GLU D 1 68 ? -21.408 -36.431 3.116 1.00 17.69 67 GLU D C 1
ATOM 4399 O O . GLU D 1 68 ? -21.805 -35.307 2.789 1.00 19.79 67 GLU D O 1
ATOM 4405 N N . LEU D 1 69 ? -21.854 -37.598 2.644 1.00 18.66 68 LEU D N 1
ATOM 4406 C CA . LEU D 1 69 ? -22.874 -37.539 1.580 1.00 15.77 68 LEU D CA 1
ATOM 4407 C C . LEU D 1 69 ? -24.184 -37.053 2.138 1.00 15.86 68 LEU D C 1
ATOM 4408 O O . LEU D 1 69 ? -24.629 -37.422 3.251 1.00 17.09 68 LEU D O 1
ATOM 4413 N N . GLN D 1 70 ? -24.762 -36.138 1.339 1.00 15.34 69 GLN D N 1
ATOM 4414 C CA . GLN D 1 70 ? -26.050 -35.556 1.653 1.00 15.34 69 GLN D CA 1
ATOM 4415 C C . GLN D 1 70 ? -27.199 -36.198 0.915 1.00 16.78 69 GLN D C 1
ATOM 4416 O O . GLN D 1 70 ? -26.971 -36.994 -0.001 1.00 17.41 69 GLN D O 1
ATOM 4422 N N . ALA D 1 71 ? -28.446 -35.825 1.321 1.00 15.81 70 ALA D N 1
ATOM 4423 C CA . ALA D 1 71 ? -29.592 -36.382 0.521 1.00 15.96 70 ALA D CA 1
ATOM 4424 C C . ALA D 1 71 ? -29.517 -35.889 -0.926 1.00 14.67 70 ALA D C 1
ATOM 4425 O O . ALA D 1 71 ? -28.936 -34.765 -1.142 1.00 19.13 70 ALA D O 1
ATOM 4427 N N . VAL D 1 72 ? -30.056 -36.697 -1.791 1.00 16.02 71 VAL D N 1
ATOM 4428 C CA . VAL D 1 72 ? -30.231 -36.254 -3.241 1.00 15.42 71 VAL D CA 1
ATOM 4429 C C . VAL D 1 72 ? -31.727 -35.972 -3.322 1.00 13.38 71 VAL D C 1
ATOM 4430 O O . VAL D 1 72 ? -32.506 -36.927 -3.286 1.00 16.25 71 VAL D O 1
ATOM 4434 N N . PRO D 1 73 ? -32.115 -34.683 -3.496 1.00 14.20 72 PRO D N 1
ATOM 4435 C CA . PRO D 1 73 ? -33.550 -34.381 -3.456 1.00 15.20 72 PRO D CA 1
ATOM 4436 C C . PRO D 1 73 ? -34.309 -34.977 -4.614 1.00 13.96 72 PRO D C 1
ATOM 4437 O O . PRO D 1 73 ? -33.721 -35.319 -5.712 1.00 16.46 72 PRO D O 1
ATOM 4441 N N . ALA D 1 74 ? -35.626 -35.204 -4.444 1.00 12.78 73 ALA D N 1
ATOM 4442 C CA . ALA D 1 74 ? -36.467 -35.679 -5.549 1.00 14.54 73 ALA D CA 1
ATOM 4443 C C . ALA D 1 74 ? -36.587 -34.605 -6.652 1.00 14.70 73 ALA D C 1
ATOM 4444 O O . ALA D 1 74 ? -36.822 -33.417 -6.366 1.00 16.50 73 ALA D O 1
ATOM 4446 N N . PRO D 1 75 ? -36.383 -34.988 -7.883 1.00 13.10 74 PRO D N 1
ATOM 4447 C CA . PRO D 1 75 ? -36.565 -33.972 -8.941 1.00 14.10 74 PRO D CA 1
ATOM 4448 C C . PRO D 1 75 ? -38.053 -33.577 -9.024 1.00 13.10 74 PRO D C 1
ATOM 4449 O O . PRO D 1 75 ? -38.933 -34.483 -8.911 1.00 18.00 74 PRO D O 1
ATOM 4453 N N . VAL D 1 76 ? -38.292 -32.264 -9.185 1.00 14.50 75 VAL D N 1
ATOM 4454 C CA . VAL D 1 76 ? -39.713 -31.860 -9.158 1.00 14.69 75 VAL D CA 1
ATOM 4455 C C . VAL D 1 76 ? -40.179 -31.216 -10.423 1.00 17.19 75 VAL D C 1
ATOM 4456 O O . VAL D 1 76 ? -41.419 -31.092 -10.577 1.00 17.93 75 VAL D O 1
ATOM 4460 N N . SER D 1 77 ? -39.237 -30.787 -11.276 1.00 20.66 76 SER D N 1
ATOM 4461 C CA . SER D 1 77 ? -39.707 -30.075 -12.480 1.00 21.73 76 SER D CA 1
ATOM 4462 C C . SER D 1 77 ? -40.589 -30.974 -13.400 1.00 21.77 76 SER D C 1
ATOM 4463 O O . SER D 1 77 ? -41.418 -30.449 -14.173 1.00 19.48 76 SER D O 1
ATOM 4486 N N . ALA D 1 79 ? -43.103 -32.578 -12.780 1.00 22.80 78 ALA D N 1
ATOM 4487 C CA . ALA D 1 79 ? -44.534 -32.403 -12.555 1.00 23.11 78 ALA D CA 1
ATOM 4488 C C . ALA D 1 79 ? -45.082 -31.317 -13.451 1.00 22.89 78 ALA D C 1
ATOM 4489 O O . ALA D 1 79 ? -46.270 -31.364 -13.656 1.00 27.49 78 ALA D O 1
ATOM 4491 N N . GLU D 1 80 ? -44.295 -30.461 -14.051 1.00 20.53 79 GLU D N 1
ATOM 4492 C CA . GLU D 1 80 ? -44.825 -29.326 -14.836 1.00 21.44 79 GLU D CA 1
ATOM 4493 C C . GLU D 1 80 ? -44.427 -29.475 -16.306 1.00 22.18 79 GLU D C 1
ATOM 4494 O O . GLU D 1 80 ? -44.960 -28.738 -17.194 1.00 25.50 79 GLU D O 1
ATOM 4500 N N . TRP D 1 81 ? -43.505 -30.393 -16.662 1.00 19.29 80 TRP D N 1
ATOM 4501 C CA . TRP D 1 81 ? -43.116 -30.398 -18.064 1.00 19.93 80 TRP D CA 1
ATOM 4502 C C . TRP D 1 81 ? -44.282 -30.891 -18.932 1.00 17.67 80 TRP D C 1
ATOM 4503 O O . TRP D 1 81 ? -44.886 -31.886 -18.646 1.00 19.28 80 TRP D O 1
ATOM 4514 N N . SER D 1 82 ? -44.486 -30.211 -20.102 1.00 18.62 81 SER D N 1
ATOM 4515 C CA A SER D 1 82 ? -45.551 -30.521 -21.016 0.50 23.01 81 SER D CA 1
ATOM 4516 C CA B SER D 1 82 ? -45.522 -30.746 -20.994 0.50 21.50 81 SER D CA 1
ATOM 4517 C C . SER D 1 82 ? -45.011 -30.747 -22.425 1.00 23.90 81 SER D C 1
ATOM 4518 O O . SER D 1 82 ? -45.691 -31.318 -23.286 1.00 26.38 81 SER D O 1
ATOM 4523 N N . SER D 1 83 ? -43.768 -30.339 -22.650 1.00 21.08 82 SER D N 1
ATOM 4524 C CA . SER D 1 83 ? -43.210 -30.519 -24.010 1.00 20.41 82 SER D CA 1
ATOM 4525 C C . SER D 1 83 ? -41.734 -30.648 -23.951 1.00 19.43 82 SER D C 1
ATOM 4526 O O . SER D 1 83 ? -41.136 -30.305 -22.912 1.00 19.64 82 SER D O 1
ATOM 4529 N N . PRO D 1 84 ? -41.088 -31.138 -25.015 1.00 18.42 83 PRO D N 1
ATOM 4530 C CA . PRO D 1 84 ? -39.613 -31.208 -24.966 1.00 17.52 83 PRO D CA 1
ATOM 4531 C C . PRO D 1 84 ? -38.923 -29.888 -24.687 1.00 18.10 83 PRO D C 1
ATOM 4532 O O . PRO D 1 84 ? -37.925 -29.829 -23.978 1.00 19.20 83 PRO D O 1
ATOM 4536 N N . GLU D 1 85 ? -39.476 -28.754 -25.186 1.00 18.04 84 GLU D N 1
ATOM 4537 C CA . GLU D 1 85 ? -38.873 -27.516 -24.868 1.00 18.59 84 GLU D CA 1
ATOM 4538 C C . GLU D 1 85 ? -38.773 -27.227 -23.329 1.00 16.84 84 GLU D C 1
ATOM 4539 O O . GLU D 1 85 ? -37.797 -26.630 -22.848 1.00 18.62 84 GLU D O 1
ATOM 4545 N N . ASP D 1 86 ? -39.845 -27.582 -22.635 1.00 18.38 85 ASP D N 1
ATOM 4546 C CA . ASP D 1 86 ? -39.838 -27.306 -21.182 1.00 17.34 85 ASP D CA 1
ATOM 4547 C C . ASP D 1 86 ? -38.669 -28.122 -20.515 1.00 15.76 85 ASP D C 1
ATOM 4548 O O . ASP D 1 86 ? -38.033 -27.642 -19.607 1.00 16.44 85 ASP D O 1
ATOM 4553 N N . VAL D 1 87 ? -38.548 -29.387 -20.949 1.00 15.16 86 VAL D N 1
ATOM 4554 C CA . VAL D 1 87 ? -37.494 -30.238 -20.375 1.00 15.19 86 VAL D CA 1
ATOM 4555 C C . VAL D 1 87 ? -36.117 -29.687 -20.710 1.00 17.23 86 VAL D C 1
ATOM 4556 O O . VAL D 1 87 ? -35.301 -29.542 -19.766 1.00 14.45 86 VAL D O 1
ATOM 4560 N N . TRP D 1 88 ? -35.822 -29.352 -21.982 1.00 17.11 87 TRP D N 1
ATOM 4561 C CA . TRP D 1 88 ? -34.479 -28.794 -22.257 1.00 16.54 87 TRP D CA 1
ATOM 4562 C C . TRP D 1 88 ? -34.217 -27.447 -21.609 1.00 14.35 87 TRP D C 1
ATOM 4563 O O . TRP D 1 88 ? -33.069 -27.179 -21.247 1.00 17.88 87 TRP D O 1
ATOM 4574 N N . GLN D 1 89 ? -35.287 -26.638 -21.346 1.00 16.25 88 GLN D N 1
ATOM 4575 C CA . GLN D 1 89 ? -35.091 -25.425 -20.650 1.00 17.45 88 GLN D CA 1
ATOM 4576 C C . GLN D 1 89 ? -34.680 -25.699 -19.183 1.00 17.16 88 GLN D C 1
ATOM 4577 O O . GLN D 1 89 ? -33.812 -25.003 -18.660 1.00 16.90 88 GLN D O 1
ATOM 4583 N N . SER D 1 90 ? -35.324 -26.692 -18.545 1.00 15.56 89 SER D N 1
ATOM 4584 C CA . SER D 1 90 ? -34.908 -27.082 -17.188 1.00 15.05 89 SER D CA 1
ATOM 4585 C C . SER D 1 90 ? -33.479 -27.575 -17.179 1.00 15.75 89 SER D C 1
ATOM 4586 O O . SER D 1 90 ? -32.779 -27.275 -16.221 1.00 16.36 89 SER D O 1
ATOM 4589 N N . ILE D 1 91 ? -33.095 -28.293 -18.232 1.00 16.26 90 ILE D N 1
ATOM 4590 C CA . ILE D 1 91 ? -31.723 -28.834 -18.258 1.00 15.60 90 ILE D CA 1
ATOM 4591 C C . ILE D 1 91 ? -30.713 -27.700 -18.434 1.00 17.97 90 ILE D C 1
ATOM 4592 O O . ILE D 1 91 ? -29.647 -27.742 -17.807 1.00 17.22 90 ILE D O 1
ATOM 4597 N N . LEU D 1 92 ? -31.068 -26.709 -19.245 1.00 16.79 91 LEU D N 1
ATOM 4598 C CA . LEU D 1 92 ? -30.175 -25.532 -19.314 1.00 17.95 91 LEU D CA 1
ATOM 4599 C C . LEU D 1 92 ? -30.036 -24.875 -17.986 1.00 15.44 91 LEU D C 1
ATOM 4600 O O . LEU D 1 92 ? -28.870 -24.551 -17.592 1.00 18.42 91 LEU D O 1
ATOM 4605 N N . GLU D 1 93 ? -31.146 -24.688 -17.266 1.00 17.08 92 GLU D N 1
ATOM 4606 C CA . GLU D 1 93 ? -31.060 -24.058 -15.924 1.00 16.82 92 GLU D CA 1
ATOM 4607 C C . GLU D 1 93 ? -30.193 -24.940 -14.976 1.00 17.70 92 GLU D C 1
ATOM 4608 O O . GLU D 1 93 ? -29.416 -24.372 -14.183 1.00 18.44 92 GLU D O 1
ATOM 4614 N N . LEU D 1 94 ? -30.311 -26.251 -15.113 1.00 17.87 93 LEU D N 1
ATOM 4615 C CA . LEU D 1 94 ? -29.575 -27.199 -14.223 1.00 16.90 93 LEU D CA 1
ATOM 4616 C C . LEU D 1 94 ? -28.077 -27.029 -14.512 1.00 16.78 93 LEU D C 1
ATOM 4617 O O . LEU D 1 94 ? -27.249 -26.870 -13.588 1.00 19.12 93 LEU D O 1
ATOM 4622 N N . GLU D 1 95 ? -27.697 -26.937 -15.805 1.00 16.83 94 GLU D N 1
ATOM 4623 C CA . GLU D 1 95 ? -26.250 -26.764 -16.048 1.00 17.49 94 GLU D CA 1
ATOM 4624 C C . GLU D 1 95 ? -25.717 -25.417 -15.644 1.00 19.62 94 GLU D C 1
ATOM 4625 O O . GLU D 1 95 ? -24.544 -25.334 -15.197 1.00 19.10 94 GLU D O 1
ATOM 4631 N N . GLN D 1 96 ? -26.546 -24.356 -15.800 1.00 18.76 95 GLN D N 1
ATOM 4632 C CA . GLN D 1 96 ? -26.133 -23.038 -15.264 1.00 21.82 95 GLN D CA 1
ATOM 4633 C C . GLN D 1 96 ? -25.892 -23.122 -13.753 1.00 20.33 95 GLN D C 1
ATOM 4634 O O . GLN D 1 96 ? -24.938 -22.521 -13.244 1.00 22.97 95 GLN D O 1
ATOM 4640 N N . ALA D 1 97 ? -26.762 -23.854 -13.009 1.00 19.36 96 ALA D N 1
ATOM 4641 C CA . ALA D 1 97 ? -26.580 -24.054 -11.553 1.00 20.33 96 ALA D CA 1
ATOM 4642 C C . ALA D 1 97 ? -25.270 -24.861 -11.308 1.00 21.18 96 ALA D C 1
ATOM 4643 O O . ALA D 1 97 ? -24.570 -24.562 -10.324 1.00 22.38 96 ALA D O 1
ATOM 4645 N N . ASN D 1 98 ? -25.001 -25.864 -12.127 1.00 20.31 97 ASN D N 1
ATOM 4646 C CA . ASN D 1 98 ? -23.752 -26.626 -11.927 1.00 19.94 97 ASN D CA 1
ATOM 4647 C C . ASN D 1 98 ? -22.523 -25.645 -12.075 1.00 22.00 97 ASN D C 1
ATOM 4648 O O . ASN D 1 98 ? -21.573 -25.700 -11.303 1.00 20.15 97 ASN D O 1
ATOM 4653 N N . THR D 1 99 ? -22.583 -24.815 -13.089 1.00 20.38 98 THR D N 1
ATOM 4654 C CA . THR D 1 99 ? -21.486 -23.848 -13.374 1.00 21.75 98 THR D CA 1
ATOM 4655 C C . THR D 1 99 ? -21.318 -22.891 -12.206 1.00 22.41 98 THR D C 1
ATOM 4656 O O . THR D 1 99 ? -20.177 -22.674 -11.744 1.00 20.56 98 THR D O 1
ATOM 4660 N N . ARG D 1 100 ? -22.433 -22.337 -11.736 1.00 22.50 99 ARG D N 1
ATOM 4661 C CA . ARG D 1 100 ? -22.413 -21.411 -10.583 1.00 25.64 99 ARG D CA 1
ATOM 4662 C C . ARG D 1 100 ? -21.818 -22.084 -9.336 1.00 23.83 99 ARG D C 1
ATOM 4663 O O . ARG D 1 100 ? -21.000 -21.423 -8.717 1.00 25.55 99 ARG D O 1
ATOM 4671 N N . SER D 1 101 ? -22.177 -23.342 -9.028 1.00 21.40 100 SER D N 1
ATOM 4672 C CA . SER D 1 101 ? -21.651 -24.071 -7.898 1.00 21.49 100 SER D CA 1
ATOM 4673 C C . SER D 1 101 ? -20.100 -24.169 -8.052 1.00 23.20 100 SER D C 1
ATOM 4674 O O . SER D 1 101 ? -19.360 -23.989 -7.049 1.00 22.60 100 SER D O 1
ATOM 4677 N N . LEU D 1 102 ? -19.641 -24.484 -9.262 1.00 19.88 101 LEU D N 1
ATOM 4678 C CA . LEU D 1 102 ? -18.166 -24.624 -9.533 1.00 19.67 101 LEU D CA 1
ATOM 4679 C C . LEU D 1 102 ? -17.474 -23.308 -9.334 1.00 19.97 101 LEU D C 1
ATOM 4680 O O . LEU D 1 102 ? -16.359 -23.246 -8.767 1.00 22.46 101 LEU D O 1
ATOM 4685 N N . LEU D 1 103 ? -18.119 -22.224 -9.829 1.00 21.58 102 LEU D N 1
ATOM 4686 C CA . LEU D 1 103 ? -17.518 -20.923 -9.649 1.00 26.45 102 LEU D CA 1
ATOM 4687 C C . LEU D 1 103 ? -17.488 -20.517 -8.164 1.00 24.80 102 LEU D C 1
ATOM 4688 O O . LEU D 1 103 ? -16.459 -19.880 -7.784 1.00 24.67 102 LEU D O 1
ATOM 4693 N N . ASN D 1 104 ? -18.536 -20.783 -7.365 1.00 27.45 103 ASN D N 1
ATOM 4694 C CA . ASN D 1 104 ? -18.542 -20.467 -5.919 1.00 28.16 103 ASN D CA 1
ATOM 4695 C C . ASN D 1 104 ? -17.354 -21.200 -5.272 1.00 25.72 103 ASN D C 1
ATOM 4696 O O . ASN D 1 104 ? -16.592 -20.617 -4.473 1.00 24.20 103 ASN D O 1
ATOM 4701 N N . LEU D 1 105 ? -17.182 -22.484 -5.599 1.00 22.03 104 LEU D N 1
ATOM 4702 C CA . LEU D 1 105 ? -16.082 -23.293 -5.066 1.00 19.91 104 LEU D CA 1
ATOM 4703 C C . LEU D 1 105 ? -14.703 -22.714 -5.444 1.00 17.40 104 LEU D C 1
ATOM 4704 O O . LEU D 1 105 ? -13.792 -22.592 -4.611 1.00 19.44 104 LEU D O 1
ATOM 4709 N N . ALA D 1 106 ? -14.558 -22.312 -6.705 1.00 17.89 105 ALA D N 1
ATOM 4710 C CA . ALA D 1 106 ? -13.272 -21.720 -7.133 1.00 19.61 105 ALA D CA 1
ATOM 4711 C C . ALA D 1 106 ? -12.994 -20.420 -6.408 1.00 21.67 105 ALA D C 1
ATOM 4712 O O . ALA D 1 106 ? -11.821 -20.133 -6.111 1.00 22.06 105 ALA D O 1
ATOM 4714 N N . GLU D 1 107 ? -14.056 -19.609 -6.256 1.00 22.71 106 GLU D N 1
ATOM 4715 C CA . GLU D 1 107 ? -13.889 -18.324 -5.490 1.00 24.10 106 GLU D CA 1
ATOM 4716 C C . GLU D 1 107 ? -13.348 -18.624 -4.073 1.00 22.12 106 GLU D C 1
ATOM 4717 O O . GLU D 1 107 ? -12.458 -17.921 -3.548 1.00 24.17 106 GLU D O 1
ATOM 4723 N N . ALA D 1 108 ? -13.895 -19.638 -3.398 1.00 21.66 107 ALA D N 1
ATOM 4724 C CA . ALA D 1 108 ? -13.438 -19.983 -2.084 1.00 23.17 107 ALA D CA 1
ATOM 4725 C C . ALA D 1 108 ? -12.015 -20.522 -2.093 1.00 24.46 107 ALA D C 1
ATOM 4726 O O . ALA D 1 108 ? -11.192 -20.167 -1.214 1.00 25.24 107 ALA D O 1
ATOM 4728 N N . ALA D 1 109 ? -11.715 -21.329 -3.098 1.00 19.63 108 ALA D N 1
ATOM 4729 C CA . ALA D 1 109 ? -10.340 -21.873 -3.198 1.00 19.85 108 ALA D CA 1
ATOM 4730 C C . ALA D 1 109 ? -9.413 -20.688 -3.506 1.00 21.88 108 ALA D C 1
ATOM 4731 O O . ALA D 1 109 ? -8.314 -20.625 -2.919 1.00 22.43 108 ALA D O 1
ATOM 4733 N N . SER D 1 110 ? -9.836 -19.725 -4.315 1.00 20.56 109 SER D N 1
ATOM 4734 C CA . SER D 1 110 ? -8.978 -18.561 -4.599 1.00 22.25 109 SER D CA 1
ATOM 4735 C C . SER D 1 110 ? -8.712 -17.747 -3.310 1.00 26.76 109 SER D C 1
ATOM 4736 O O . SER D 1 110 ? -7.566 -17.312 -3.060 1.00 26.37 109 SER D O 1
ATOM 4739 N N . THR D 1 111 ? -9.735 -17.548 -2.528 1.00 25.70 110 THR D N 1
ATOM 4740 C CA . THR D 1 111 ? -9.615 -16.732 -1.296 1.00 28.19 110 THR D CA 1
ATOM 4741 C C . THR D 1 111 ? -8.655 -17.416 -0.349 1.00 29.61 110 THR D C 1
ATOM 4742 O O . THR D 1 111 ? -7.866 -16.729 0.354 1.00 28.99 110 THR D O 1
ATOM 4746 N N . CYS D 1 112 ? -8.651 -18.756 -0.318 1.00 24.35 111 CYS D N 1
ATOM 4747 C CA . CYS D 1 112 ? -7.838 -19.556 0.608 1.00 24.74 111 CYS D CA 1
ATOM 4748 C C . CYS D 1 112 ? -6.429 -19.777 0.043 1.00 22.02 111 CYS D C 1
ATOM 4749 O O . CYS D 1 112 ? -5.660 -20.502 0.639 1.00 26.27 111 CYS D O 1
ATOM 4752 N N . HIS D 1 113 ? -6.182 -19.264 -1.166 1.00 23.94 112 HIS D N 1
ATOM 4753 C CA . HIS D 1 113 ? -4.946 -19.586 -1.899 1.00 24.83 112 HIS D CA 1
ATOM 4754 C C . HIS D 1 113 ? -4.750 -21.077 -2.014 1.00 24.28 112 HIS D C 1
ATOM 4755 O O . HIS D 1 113 ? -3.618 -21.568 -1.871 1.00 23.30 112 HIS D O 1
ATOM 4762 N N . ASP D 1 114 ? -5.861 -21.859 -2.224 1.00 19.23 113 ASP D N 1
ATOM 4763 C CA . ASP D 1 114 ? -5.747 -23.296 -2.348 1.00 16.75 113 ASP D CA 1
ATOM 4764 C C . ASP D 1 114 ? -5.463 -23.656 -3.792 1.00 18.23 113 ASP D C 1
ATOM 4765 O O . ASP D 1 114 ? -6.361 -23.894 -4.629 1.00 18.34 113 ASP D O 1
ATOM 4770 N N . PHE D 1 115 ? -4.169 -23.533 -4.169 1.00 17.76 114 PHE D N 1
ATOM 4771 C CA . PHE D 1 115 ? -3.794 -23.787 -5.549 1.00 17.64 114 PHE D CA 1
ATOM 4772 C C . PHE D 1 115 ? -4.125 -25.139 -6.084 1.00 16.62 114 PHE D C 1
ATOM 4773 O O . PHE D 1 115 ? -4.444 -25.242 -7.287 1.00 17.69 114 PHE D O 1
ATOM 4781 N N . ALA D 1 116 ? -4.028 -26.202 -5.280 1.00 17.49 115 ALA D N 1
ATOM 4782 C CA . ALA D 1 116 ? -4.367 -27.486 -5.775 1.00 16.52 115 ALA D CA 1
ATOM 4783 C C . ALA D 1 116 ? -5.860 -27.599 -6.164 1.00 16.58 115 ALA D C 1
ATOM 4784 O O . ALA D 1 116 ? -6.164 -28.209 -7.156 1.00 16.80 115 ALA D O 1
ATOM 4786 N N . VAL D 1 117 ? -6.733 -27.083 -5.295 1.00 16.60 116 VAL D N 1
ATOM 4787 C CA . VAL D 1 117 ? -8.219 -27.134 -5.609 1.00 16.27 116 VAL D CA 1
ATOM 4788 C C . VAL D 1 117 ? -8.436 -26.305 -6.893 1.00 16.68 116 VAL D C 1
ATOM 4789 O O . VAL D 1 117 ? -9.134 -26.826 -7.789 1.00 16.87 116 VAL D O 1
ATOM 4793 N N . MET D 1 118 ? -7.820 -25.122 -6.986 1.00 16.39 117 MET D N 1
ATOM 4794 C CA . MET D 1 118 ? -8.011 -24.299 -8.225 1.00 17.99 117 MET D CA 1
ATOM 4795 C C . MET D 1 118 ? -7.625 -25.091 -9.479 1.00 17.31 117 MET D C 1
ATOM 4796 O O . MET D 1 118 ? -8.327 -25.128 -10.520 1.00 16.74 117 MET D O 1
ATOM 4801 N N . ALA D 1 119 ? -6.471 -25.755 -9.427 1.00 16.87 118 ALA D N 1
ATOM 4802 C CA . ALA D 1 119 ? -5.979 -26.621 -10.535 1.00 16.55 118 ALA D CA 1
ATOM 4803 C C . ALA D 1 119 ? -6.951 -27.761 -10.877 1.00 16.61 118 ALA D C 1
ATOM 4804 O O . ALA D 1 119 ? -7.282 -27.995 -12.014 1.00 17.34 118 ALA D O 1
ATOM 4806 N N . PHE D 1 120 ? -7.455 -28.419 -9.819 1.00 16.65 119 PHE D N 1
ATOM 4807 C CA . PHE D 1 120 ? -8.375 -29.475 -10.003 1.00 16.13 119 PHE D CA 1
ATOM 4808 C C . PHE D 1 120 ? -9.659 -28.988 -10.756 1.00 16.38 119 PHE D C 1
ATOM 4809 O O . PHE D 1 120 ? -10.208 -29.755 -11.568 1.00 15.40 119 PHE D O 1
ATOM 4817 N N . LEU D 1 121 ? -10.094 -27.799 -10.405 1.00 15.69 120 LEU D N 1
ATOM 4818 C CA . LEU D 1 121 ? -11.394 -27.309 -10.980 1.00 16.89 120 LEU D CA 1
ATOM 4819 C C . LEU D 1 121 ? -11.224 -26.887 -12.425 1.00 19.24 120 LEU D C 1
ATOM 4820 O O . LEU D 1 121 ? -12.226 -26.860 -13.094 1.00 17.49 120 LEU D O 1
ATOM 4825 N N . ASN D 1 122 ? -9.996 -26.583 -12.902 1.00 15.95 121 ASN D N 1
ATOM 4826 C CA . ASN D 1 122 ? -9.970 -25.955 -14.246 1.00 16.49 121 ASN D CA 1
ATOM 4827 C C . ASN D 1 122 ? -10.611 -26.766 -15.357 1.00 15.78 121 ASN D C 1
ATOM 4828 O O . ASN D 1 122 ? -11.383 -26.155 -16.169 1.00 18.15 121 ASN D O 1
ATOM 4833 N N . PRO D 1 123 ? -10.403 -28.075 -15.448 1.00 16.73 122 PRO D N 1
ATOM 4834 C CA . PRO D 1 123 ? -11.045 -28.799 -16.569 1.00 17.39 122 PRO D CA 1
ATOM 4835 C C . PRO D 1 123 ? -12.593 -28.812 -16.406 1.00 18.35 122 PRO D C 1
ATOM 4836 O O . PRO D 1 123 ? -13.237 -28.877 -17.422 1.00 17.45 122 PRO D O 1
ATOM 4840 N N . PHE D 1 124 ? -13.111 -28.737 -15.168 1.00 16.24 123 PHE D N 1
ATOM 4841 C CA . PHE D 1 124 ? -14.569 -28.665 -14.989 1.00 16.80 123 PHE D CA 1
ATOM 4842 C C . PHE D 1 124 ? -15.045 -27.259 -15.407 1.00 16.40 123 PHE D C 1
ATOM 4843 O O . PHE D 1 124 ? -16.127 -27.165 -16.019 1.00 18.41 123 PHE D O 1
ATOM 4851 N N . HIS D 1 125 ? -14.307 -26.196 -15.219 1.00 14.84 124 HIS D N 1
ATOM 4852 C CA . HIS D 1 125 ? -14.842 -24.877 -15.692 1.00 14.99 124 HIS D CA 1
ATOM 4853 C C . HIS D 1 125 ? -14.911 -24.907 -17.231 1.00 15.48 124 HIS D C 1
ATOM 4854 O O . HIS D 1 125 ? -15.919 -24.449 -17.791 1.00 17.18 124 HIS D O 1
ATOM 4861 N N . LEU D 1 126 ? -13.930 -25.559 -17.878 1.00 16.80 125 LEU D N 1
ATOM 4862 C CA . LEU D 1 126 ? -13.942 -25.560 -19.362 1.00 17.47 125 LEU D CA 1
ATOM 4863 C C . LEU D 1 126 ? -15.012 -26.528 -19.860 1.00 18.15 125 LEU D C 1
ATOM 4864 O O . LEU D 1 126 ? -15.727 -26.229 -20.822 1.00 20.75 125 LEU D O 1
ATOM 4869 N N . GLN D 1 127 ? -15.248 -27.639 -19.117 1.00 17.86 126 GLN D N 1
ATOM 4870 C CA . GLN D 1 127 ? -16.311 -28.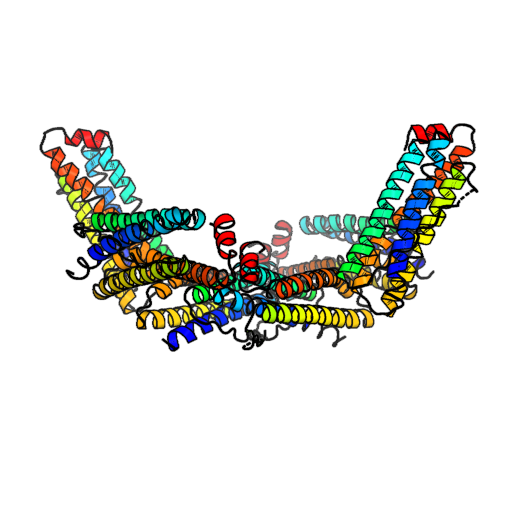585 -19.559 1.00 18.27 126 GLN D CA 1
ATOM 4871 C C . GLN D 1 127 ? -17.683 -27.882 -19.410 1.00 17.20 126 GLN D C 1
ATOM 4872 O O . GLN D 1 127 ? -18.537 -28.025 -20.324 1.00 18.78 126 GLN D O 1
ATOM 4878 N N . GLN D 1 128 ? -17.847 -27.087 -18.385 1.00 17.09 127 GLN D N 1
ATOM 4879 C CA . GLN D 1 128 ? -19.144 -26.368 -18.252 1.00 15.53 127 GLN D CA 1
ATOM 4880 C C . GLN D 1 128 ? -19.414 -25.341 -19.364 1.00 18.10 127 GLN D C 1
ATOM 4881 O O . GLN D 1 128 ? -20.552 -25.226 -19.793 1.00 19.18 127 GLN D O 1
ATOM 4887 N N . VAL D 1 129 ? -18.360 -24.653 -19.844 1.00 18.53 128 VAL D N 1
ATOM 4888 C CA . VAL D 1 129 ? -18.560 -23.772 -21.019 1.00 17.73 128 VAL D CA 1
ATOM 4889 C C . VAL D 1 129 ? -19.082 -24.647 -22.134 1.00 19.41 128 VAL D C 1
ATOM 4890 O O . VAL D 1 129 ? -20.025 -24.237 -22.836 1.00 19.41 128 VAL D O 1
ATOM 4894 N N . ASN D 1 130 ? -18.457 -25.804 -22.418 1.00 17.83 129 ASN D N 1
ATOM 4895 C CA . ASN D 1 130 ? -18.895 -26.626 -23.540 1.00 19.66 129 ASN D CA 1
ATOM 4896 C C . ASN D 1 130 ? -20.315 -27.153 -23.313 1.00 19.91 129 ASN D C 1
ATOM 4897 O O . ASN D 1 130 ? -21.083 -27.177 -24.279 1.00 21.11 129 ASN D O 1
ATOM 4902 N N . GLU D 1 131 ? -20.657 -27.502 -22.051 1.00 19.12 130 GLU D N 1
ATOM 4903 C CA . GLU D 1 131 ? -21.995 -28.145 -21.897 1.00 18.50 130 GLU D CA 1
ATOM 4904 C C . GLU D 1 131 ? -23.043 -27.049 -21.982 1.00 19.51 130 GLU D C 1
ATOM 4905 O O . GLU D 1 131 ? -24.123 -27.361 -22.612 1.00 19.73 130 GLU D O 1
ATOM 4911 N N . GLU D 1 132 ? -22.820 -25.874 -21.394 1.00 18.41 131 GLU D N 1
ATOM 4912 C CA . GLU D 1 132 ? -23.852 -24.817 -21.491 1.00 18.68 131 GLU D CA 1
ATOM 4913 C C . GLU D 1 132 ? -24.039 -24.470 -22.996 1.00 21.24 131 GLU D C 1
ATOM 4914 O O . GLU D 1 132 ? -25.176 -24.239 -23.447 1.00 19.17 131 GLU D O 1
ATOM 4920 N N . ASP D 1 133 ? -22.966 -24.424 -23.736 1.00 20.36 132 ASP D N 1
ATOM 4921 C CA . ASP D 1 133 ? -23.109 -24.120 -25.199 1.00 21.04 132 ASP D CA 1
ATOM 4922 C C . ASP D 1 133 ? -23.891 -25.232 -25.915 1.00 23.54 132 ASP D C 1
ATOM 4923 O O . ASP D 1 133 ? -24.805 -24.919 -26.717 1.00 21.89 132 ASP D O 1
ATOM 4928 N N . LYS D 1 134 ? -23.654 -26.520 -25.639 1.00 21.86 133 LYS D N 1
ATOM 4929 C CA . LYS D 1 134 ? -24.341 -27.582 -26.345 1.00 19.62 133 LYS D CA 1
ATOM 4930 C C . LYS D 1 134 ? -25.800 -27.634 -25.992 1.00 23.28 133 LYS D C 1
ATOM 4931 O O . LYS D 1 134 ? -26.686 -27.774 -26.886 1.00 22.23 133 LYS D O 1
ATOM 4937 N N . ILE D 1 135 ? -26.079 -27.493 -24.686 1.00 20.67 134 ILE D N 1
ATOM 4938 C CA . ILE D 1 135 ? -27.522 -27.496 -24.255 1.00 20.27 134 ILE D CA 1
ATOM 4939 C C . ILE D 1 135 ? -28.239 -26.288 -24.847 1.00 21.91 134 ILE D C 1
ATOM 4940 O O . ILE D 1 135 ? -29.409 -26.383 -25.317 1.00 23.28 134 ILE D O 1
ATOM 4945 N N . GLY D 1 136 ? -27.628 -25.114 -24.870 1.00 22.18 135 GLY D N 1
ATOM 4946 C CA . GLY D 1 136 ? -28.326 -23.890 -25.356 1.00 24.59 135 GLY D CA 1
ATOM 4947 C C . GLY D 1 136 ? -28.553 -24.112 -26.863 1.00 23.32 135 GLY D C 1
ATOM 4948 O O . GLY D 1 136 ? -29.624 -23.745 -27.391 1.00 22.49 135 GLY D O 1
ATOM 4949 N N . SER D 1 137 ? -27.602 -24.738 -27.544 1.00 19.62 136 SER D N 1
ATOM 4950 C CA . SER D 1 137 ? -27.818 -24.990 -28.983 1.00 25.12 136 SER D CA 1
ATOM 4951 C C . SER D 1 137 ? -28.977 -25.989 -29.284 1.00 24.29 136 SER D C 1
ATOM 4952 O O . SER D 1 137 ? -29.809 -25.737 -30.153 1.00 23.90 136 SER D O 1
ATOM 4955 N N . ILE D 1 138 ? -29.045 -27.084 -28.520 1.00 20.96 137 ILE D N 1
ATOM 4956 C CA . ILE D 1 138 ? -30.092 -28.052 -28.676 1.00 18.42 137 ILE D CA 1
ATOM 4957 C C . ILE D 1 138 ? -31.434 -27.363 -28.358 1.00 18.38 137 ILE D C 1
ATOM 4958 O O . ILE D 1 138 ? -32.399 -27.552 -29.116 1.00 19.59 137 ILE D O 1
ATOM 4963 N N . LEU D 1 139 ? -31.509 -26.573 -27.292 1.00 18.75 138 LEU D N 1
ATOM 4964 C CA . LEU D 1 139 ? -32.768 -25.883 -26.941 1.00 19.54 138 LEU D CA 1
ATOM 4965 C C . LEU D 1 139 ? -33.232 -24.968 -28.079 1.00 23.35 138 LEU D C 1
ATOM 4966 O O . LEU D 1 139 ? -34.420 -24.946 -28.438 1.00 20.96 138 LEU D O 1
ATOM 4971 N N . ALA D 1 140 ? -32.276 -24.259 -28.680 1.00 21.86 139 ALA D N 1
ATOM 4972 C CA . ALA D 1 140 ? -32.564 -23.388 -29.868 1.00 24.18 139 ALA D CA 1
ATOM 4973 C C . ALA D 1 140 ? -33.146 -24.211 -30.989 1.00 24.75 139 ALA D C 1
ATOM 4974 O O . ALA D 1 140 ? -34.203 -23.783 -31.609 1.00 22.34 139 ALA D O 1
ATOM 4976 N N . LYS D 1 141 ? -32.555 -25.350 -31.275 1.00 19.57 140 LYS D N 1
ATOM 4977 C CA . LYS D 1 141 ? -33.034 -26.185 -32.367 1.00 19.41 140 LYS D CA 1
ATOM 4978 C C . LYS D 1 141 ? -34.431 -26.732 -32.079 1.00 20.59 140 LYS D C 1
ATOM 4979 O O . LYS D 1 141 ? -35.366 -26.798 -32.942 1.00 19.45 140 LYS D O 1
ATOM 4985 N N . VAL D 1 142 ? -34.635 -27.159 -30.821 1.00 19.11 141 VAL D N 1
ATOM 4986 C CA . VAL D 1 142 ? -35.936 -27.756 -30.462 1.00 18.91 141 VAL D CA 1
ATOM 4987 C C . VAL D 1 142 ? -37.013 -26.705 -30.518 1.00 19.12 141 VAL D C 1
ATOM 4988 O O . VAL D 1 142 ? -38.086 -27.014 -31.001 1.00 20.34 141 VAL D O 1
ATOM 4992 N N . THR D 1 143 ? -36.769 -25.471 -30.094 1.00 19.11 142 THR D N 1
ATOM 4993 C CA . THR D 1 143 ? -37.686 -24.380 -30.087 1.00 19.18 142 THR D CA 1
ATOM 4994 C C . THR D 1 143 ? -38.060 -24.001 -31.514 1.00 24.52 142 THR D C 1
ATOM 4995 O O . THR D 1 143 ? -39.269 -23.868 -31.802 1.00 26.06 142 THR D O 1
ATOM 4999 N N . ASP D 1 144 ? -37.087 -23.997 -32.403 1.00 19.89 143 ASP D N 1
ATOM 5000 C CA . ASP D 1 144 ? -37.361 -23.703 -33.822 1.00 20.28 143 ASP D CA 1
ATOM 5001 C C . ASP D 1 144 ? -38.148 -24.832 -34.516 1.00 19.99 143 ASP D C 1
ATOM 5002 O O . ASP D 1 144 ? -39.232 -24.564 -35.185 1.00 19.73 143 ASP D O 1
ATOM 5007 N N . GLU D 1 145 ? -37.710 -26.078 -34.356 1.00 19.50 144 GLU D N 1
ATOM 5008 C CA . GLU D 1 145 ? -38.350 -27.210 -35.057 1.00 19.11 144 GLU D CA 1
ATOM 5009 C C . GLU D 1 145 ? -39.791 -27.398 -34.544 1.00 21.47 144 GLU D C 1
ATOM 5010 O O . GLU D 1 145 ? -40.670 -27.814 -35.282 1.00 20.98 144 GLU D O 1
ATOM 5016 N N . ASN D 1 146 ? -40.032 -27.104 -33.252 1.00 19.67 145 ASN D N 1
ATOM 5017 C CA A ASN D 1 146 ? -41.362 -27.339 -32.752 0.50 19.79 145 ASN D CA 1
ATOM 5018 C CA B ASN D 1 146 ? -41.359 -27.229 -32.642 0.50 21.48 145 ASN D CA 1
ATOM 5019 C C . ASN D 1 146 ? -42.411 -26.304 -33.188 1.00 21.47 145 ASN D C 1
ATOM 5020 O O . ASN D 1 146 ? -43.560 -26.399 -32.807 1.00 24.11 145 ASN D O 1
ATOM 5029 N N . ARG D 1 147 ? -42.019 -25.376 -34.081 1.00 18.46 146 ARG D N 1
ATOM 5030 C CA A ARG D 1 147 ? -42.991 -24.415 -34.645 0.50 21.82 146 ARG D CA 1
ATOM 5031 C CA B ARG D 1 147 ? -42.939 -24.387 -34.661 0.50 22.78 146 ARG D CA 1
ATOM 5032 C C . ARG D 1 147 ? -43.866 -25.060 -35.699 1.00 23.33 146 ARG D C 1
ATOM 5033 O O . ARG D 1 147 ? -44.869 -24.481 -36.101 1.00 24.77 146 ARG D O 1
ATOM 5048 N N . THR D 1 148 ? -43.438 -26.201 -36.249 1.00 19.32 147 THR D N 1
ATOM 5049 C CA . THR D 1 148 ? -44.246 -26.958 -37.183 1.00 20.20 147 THR D CA 1
ATOM 5050 C C . THR D 1 148 ? -44.639 -28.333 -36.585 1.00 18.55 147 THR D C 1
ATOM 5051 O O . THR D 1 148 ? -43.778 -29.110 -36.163 1.00 19.41 147 THR D O 1
ATOM 5055 N N . PRO D 1 149 ? -45.935 -28.637 -36.536 1.00 20.87 148 PRO D N 1
ATOM 5056 C CA . PRO D 1 149 ? -46.431 -29.862 -35.915 1.00 22.15 148 PRO D CA 1
ATOM 5057 C C . PRO D 1 149 ? -45.722 -31.120 -36.460 1.00 20.85 148 PRO D C 1
ATOM 5058 O O . PRO D 1 149 ? -45.585 -31.330 -37.707 1.00 21.39 148 PRO D O 1
ATOM 5062 N N . GLY D 1 150 ? -45.213 -31.983 -35.578 1.00 20.31 149 GLY D N 1
ATOM 5063 C CA . GLY D 1 150 ? -44.635 -33.169 -36.082 1.00 19.26 149 GLY D CA 1
ATOM 5064 C C . GLY D 1 150 ? -43.128 -33.054 -36.358 1.00 20.12 149 GLY D C 1
ATOM 5065 O O . GLY D 1 150 ? -42.424 -34.049 -36.354 1.00 20.51 149 GLY D O 1
ATOM 5066 N N . LEU D 1 151 ? -42.598 -31.868 -36.701 1.00 18.75 150 LEU D N 1
ATOM 5067 C CA . LEU D 1 151 ? -41.240 -31.774 -37.239 1.00 18.39 150 LEU D CA 1
ATOM 5068 C C . LEU D 1 151 ? -40.169 -32.111 -36.157 1.00 19.66 150 LEU D C 1
ATOM 5069 O O . LEU D 1 151 ? -39.175 -32.789 -36.435 1.00 20.05 150 LEU D O 1
ATOM 5074 N N . LEU D 1 152 ? -40.454 -31.699 -34.906 1.00 19.23 151 LEU D N 1
ATOM 5075 C CA . LEU D 1 152 ? -39.457 -32.009 -33.838 1.00 20.06 151 LEU D CA 1
ATOM 5076 C C . LEU D 1 152 ? -39.307 -33.571 -33.714 1.00 21.70 151 LEU D C 1
ATOM 5077 O O . LEU D 1 152 ? -38.211 -34.050 -33.442 1.00 22.29 151 LEU D O 1
ATOM 5082 N N . ARG D 1 153 ? -40.391 -34.345 -33.867 1.00 22.82 152 ARG D N 1
ATOM 5083 C CA . ARG D 1 153 ? -40.348 -35.779 -33.779 1.00 24.72 152 ARG D CA 1
ATOM 5084 C C . ARG D 1 153 ? -39.420 -36.282 -34.855 1.00 30.83 152 ARG D C 1
ATOM 5085 O O . ARG D 1 153 ? -38.594 -37.220 -34.661 1.00 29.06 152 ARG D O 1
ATOM 5093 N N . SER D 1 154 ? -39.359 -35.638 -36.030 1.00 32.59 153 SER D N 1
ATOM 5094 C CA . SER D 1 154 ? -38.121 -35.945 -36.838 1.00 36.94 153 SER D CA 1
ATOM 5095 C C . SER D 1 154 ? -36.653 -35.687 -36.384 1.00 39.98 153 SER D C 1
ATOM 5096 O O . SER D 1 154 ? -35.819 -36.468 -36.781 1.00 53.53 153 SER D O 1
ATOM 5099 N N . LEU D 1 155 ? -36.314 -34.729 -35.513 1.00 40.56 154 LEU D N 1
ATOM 5100 C CA . LEU D 1 155 ? -34.989 -34.609 -34.813 1.00 41.96 154 LEU D CA 1
ATOM 5101 C C . LEU D 1 155 ? -34.690 -35.733 -33.824 1.00 45.96 154 LEU D C 1
ATOM 5102 O O . LEU D 1 155 ? -33.532 -36.105 -33.605 1.00 50.95 154 LEU D O 1
ATOM 5107 N N . ASP D 1 156 ? -35.728 -36.195 -33.133 1.00 35.65 155 ASP D N 1
ATOM 5108 C CA . ASP D 1 156 ? -35.509 -37.219 -32.162 1.00 33.22 155 ASP D CA 1
ATOM 5109 C C . ASP D 1 156 ? -35.035 -38.472 -32.904 1.00 36.49 155 ASP D C 1
ATOM 5110 O O . ASP D 1 156 ? -34.068 -39.085 -32.507 1.00 37.59 155 ASP D O 1
ATOM 5115 N N . VAL D 1 157 ? -35.777 -38.834 -33.957 1.00 43.74 156 VAL D N 1
ATOM 5116 C CA . VAL D 1 157 ? -35.680 -40.171 -34.512 1.00 51.34 156 VAL D CA 1
ATOM 5117 C C . VAL D 1 157 ? -34.384 -40.243 -35.348 1.00 49.55 156 VAL D C 1
ATOM 5118 O O . VAL D 1 157 ? -33.793 -41.300 -35.419 1.00 53.03 156 VAL D O 1
ATOM 5122 N N . VAL D 1 158 ? -33.934 -39.095 -35.880 1.00 50.46 157 VAL D N 1
ATOM 5123 C CA . VAL D 1 158 ? -32.751 -38.911 -36.775 1.00 62.15 157 VAL D CA 1
ATOM 5124 C C . VAL D 1 158 ? -31.400 -38.570 -36.091 1.00 66.10 157 VAL D C 1
ATOM 5125 O O . VAL D 1 158 ? -30.446 -39.319 -36.282 1.00 66.44 157 VAL D O 1
ATOM 5129 N N . SER D 1 159 ? -31.282 -37.454 -35.347 1.00 66.09 158 SER D N 1
ATOM 5130 C CA . SER D 1 159 ? -30.104 -37.232 -34.467 1.00 72.93 158 SER D CA 1
ATOM 5131 C C . SER D 1 159 ? -30.426 -37.841 -33.099 1.00 67.26 158 SER D C 1
ATOM 5132 O O . SER D 1 159 ? -31.477 -38.442 -32.936 1.00 69.18 158 SER D O 1
ATOM 5135 N N . PHE D 1 160 ? -29.542 -37.688 -32.121 1.00 73.88 159 PHE D N 1
ATOM 5136 C CA . PHE D 1 160 ? -29.748 -38.334 -30.801 1.00 65.36 159 PHE D CA 1
ATOM 5137 C C . PHE D 1 160 ? -29.530 -39.854 -30.814 1.00 66.89 159 PHE D C 1
ATOM 5138 O O . PHE D 1 160 ? -30.262 -40.578 -31.476 1.00 63.37 159 PHE D O 1
ATOM 5146 N N . SER E 1 2 ? 9.996 -9.816 -7.093 1.00 56.13 1 SER E N 1
ATOM 5147 C CA . SER E 1 2 ? 10.326 -10.574 -8.339 1.00 55.47 1 SER E CA 1
ATOM 5148 C C . SER E 1 2 ? 11.727 -11.210 -8.210 1.00 57.62 1 SER E C 1
ATOM 5149 O O . SER E 1 2 ? 11.996 -12.330 -8.704 1.00 40.07 1 SER E O 1
ATOM 5152 N N . GLU E 1 3 ? 12.637 -10.463 -7.577 1.00 45.97 2 GLU E N 1
ATOM 5153 C CA . GLU E 1 3 ? 13.690 -11.077 -6.768 1.00 44.13 2 GLU E CA 1
ATOM 5154 C C . GLU E 1 3 ? 13.231 -12.375 -6.084 1.00 35.76 2 GLU E C 1
ATOM 5155 O O . GLU E 1 3 ? 13.961 -13.432 -6.138 1.00 31.08 2 GLU E O 1
ATOM 5161 N N . GLU E 1 4 ? 12.132 -12.243 -5.357 1.00 39.47 3 GLU E N 1
ATOM 5162 C CA . GLU E 1 4 ? 11.610 -13.264 -4.468 1.00 40.76 3 GLU E CA 1
ATOM 5163 C C . GLU E 1 4 ? 11.180 -14.416 -5.320 1.00 37.31 3 GLU E C 1
ATOM 5164 O O . GLU E 1 4 ? 11.465 -15.591 -5.009 1.00 26.12 3 GLU E O 1
ATOM 5170 N N . LEU E 1 5 ? 10.538 -14.109 -6.424 1.00 33.34 4 LEU E N 1
ATOM 5171 C CA . LEU E 1 5 ? 10.199 -15.206 -7.332 1.00 34.62 4 LEU E CA 1
ATOM 5172 C C . LEU E 1 5 ? 11.385 -16.039 -7.852 1.00 30.96 4 LEU E C 1
ATOM 5173 O O . LEU E 1 5 ? 11.361 -17.306 -7.723 1.00 29.93 4 LEU E O 1
ATOM 5178 N N . LEU E 1 6 ? 12.490 -15.389 -8.301 1.00 27.94 5 LEU E N 1
ATOM 5179 C CA . LEU E 1 6 ? 13.699 -16.027 -8.780 1.00 26.00 5 LEU E CA 1
ATOM 5180 C C . LEU E 1 6 ? 14.313 -16.898 -7.649 1.00 27.98 5 LEU E C 1
ATOM 5181 O O . LEU E 1 6 ? 14.811 -17.994 -7.865 1.00 24.06 5 LEU E O 1
ATOM 5186 N N . ASP E 1 7 ? 14.326 -16.341 -6.439 1.00 22.60 6 ASP E N 1
ATOM 5187 C CA A ASP E 1 7 ? 14.924 -17.065 -5.309 0.50 21.10 6 ASP E CA 1
ATOM 5188 C CA B ASP E 1 7 ? 14.877 -17.039 -5.275 0.50 21.39 6 ASP E CA 1
ATOM 5189 C C . ASP E 1 7 ? 14.121 -18.351 -5.013 1.00 21.71 6 ASP E C 1
ATOM 5190 O O . ASP E 1 7 ? 14.717 -19.408 -4.739 1.00 20.04 6 ASP E O 1
ATOM 5199 N N . LEU E 1 8 ? 12.788 -18.203 -5.014 1.00 21.60 7 LEU E N 1
ATOM 5200 C CA . LEU E 1 8 ? 11.944 -19.380 -4.618 1.00 20.48 7 LEU E CA 1
ATOM 5201 C C . LEU E 1 8 ? 11.966 -20.360 -5.730 1.00 20.15 7 LEU E C 1
ATOM 5202 O O . LEU E 1 8 ? 11.841 -21.602 -5.483 1.00 20.24 7 LEU E O 1
ATOM 5207 N N . PHE E 1 9 ? 12.109 -19.940 -6.990 1.00 20.65 8 PHE E N 1
ATOM 5208 C CA . PHE E 1 9 ? 12.225 -20.912 -8.028 1.00 21.13 8 PHE E CA 1
ATOM 5209 C C . PHE E 1 9 ? 13.525 -21.716 -7.860 1.00 19.31 8 PHE E C 1
ATOM 5210 O O . PHE E 1 9 ? 13.611 -22.973 -7.944 1.00 22.96 8 PHE E O 1
ATOM 5218 N N . ASN E 1 10 ? 14.661 -21.041 -7.571 1.00 19.44 9 ASN E N 1
ATOM 5219 C CA . ASN E 1 10 ? 15.850 -21.739 -7.250 1.00 18.01 9 ASN E CA 1
ATOM 5220 C C . ASN E 1 10 ? 15.795 -22.623 -5.992 1.00 18.66 9 ASN E C 1
ATOM 5221 O O . ASN E 1 10 ? 16.370 -23.779 -5.993 1.00 19.47 9 ASN E O 1
ATOM 5226 N N . ARG E 1 11 ? 15.092 -22.192 -5.004 1.00 19.03 10 ARG E N 1
ATOM 5227 C CA . ARG E 1 11 ? 14.928 -23.015 -3.793 1.00 17.70 10 ARG E CA 1
ATOM 5228 C C . ARG E 1 11 ? 14.137 -24.269 -4.128 1.00 19.14 10 ARG E C 1
ATOM 5229 O O . ARG E 1 11 ? 14.331 -25.298 -3.489 1.00 18.42 10 ARG E O 1
ATOM 5237 N N . GLN E 1 12 ? 13.197 -24.191 -5.101 1.00 17.62 11 GLN E N 1
ATOM 5238 C CA . GLN E 1 12 ? 12.411 -25.392 -5.403 1.00 19.91 11 GLN E CA 1
ATOM 5239 C C . GLN E 1 12 ? 13.307 -26.476 -6.048 1.00 17.73 11 GLN E C 1
ATOM 5240 O O . GLN E 1 12 ? 13.159 -27.656 -5.754 1.00 17.19 11 GLN E O 1
ATOM 5246 N N . VAL E 1 13 ? 14.254 -26.079 -6.919 1.00 15.64 12 VAL E N 1
ATOM 5247 C CA . VAL E 1 13 ? 15.178 -27.038 -7.525 1.00 15.56 12 VAL E CA 1
ATOM 5248 C C . VAL E 1 13 ? 16.005 -27.709 -6.396 1.00 18.26 12 VAL E C 1
ATOM 5249 O O . VAL E 1 13 ? 16.114 -28.926 -6.339 1.00 17.24 12 VAL E O 1
ATOM 5253 N N . THR E 1 14 ? 16.483 -26.901 -5.479 1.00 16.11 13 THR E N 1
ATOM 5254 C CA . THR E 1 14 ? 17.236 -27.448 -4.325 1.00 16.45 13 THR E CA 1
ATOM 5255 C C . THR E 1 14 ? 16.391 -28.425 -3.549 1.00 14.95 13 THR E C 1
ATOM 5256 O O . THR E 1 14 ? 16.900 -29.461 -3.163 1.00 15.47 13 THR E O 1
ATOM 5260 N N . GLN E 1 15 ? 15.105 -28.077 -3.351 1.00 14.28 14 GLN E N 1
ATOM 5261 C CA . GLN E 1 15 ? 14.252 -28.955 -2.568 1.00 15.43 14 GLN E CA 1
ATOM 5262 C C . GLN E 1 15 ? 14.074 -30.304 -3.261 1.00 14.97 14 GLN E C 1
ATOM 5263 O O . GLN E 1 15 ? 14.064 -31.366 -2.606 1.00 15.16 14 GLN E O 1
ATOM 5269 N N . GLU E 1 16 ? 13.797 -30.267 -4.572 1.00 15.71 15 GLU E N 1
ATOM 5270 C CA . GLU E 1 16 ? 13.554 -31.549 -5.317 1.00 16.56 15 GLU E CA 1
ATOM 5271 C C . GLU E 1 16 ? 14.823 -32.370 -5.303 1.00 15.20 15 GLU E C 1
ATOM 5272 O O . GLU E 1 16 ? 14.696 -33.599 -5.063 1.00 14.63 15 GLU E O 1
ATOM 5278 N N . PHE E 1 17 ? 16.030 -31.755 -5.495 1.00 14.92 16 PHE E N 1
ATOM 5279 C CA . PHE E 1 17 ? 17.205 -32.609 -5.393 1.00 14.45 16 PHE E CA 1
ATOM 5280 C C . PHE E 1 17 ? 17.512 -33.078 -4.000 1.00 14.42 16 PHE E C 1
ATOM 5281 O O . PHE E 1 17 ? 18.052 -34.169 -3.868 1.00 14.52 16 PHE E O 1
ATOM 5289 N N . THR E 1 18 ? 17.223 -32.266 -2.971 1.00 13.95 17 THR E N 1
ATOM 5290 C CA . THR E 1 18 ? 17.350 -32.712 -1.587 1.00 14.37 17 THR E CA 1
ATOM 5291 C C . THR E 1 18 ? 16.440 -33.928 -1.397 1.00 15.41 17 THR E C 1
ATOM 5292 O O . THR E 1 18 ? 16.881 -34.946 -0.830 1.00 14.90 17 THR E O 1
ATOM 5296 N N . ALA E 1 19 ? 15.200 -33.794 -1.886 1.00 15.95 18 ALA E N 1
ATOM 5297 C CA . ALA E 1 19 ? 14.271 -34.969 -1.739 1.00 14.39 18 ALA E CA 1
ATOM 5298 C C . ALA E 1 19 ? 14.747 -36.170 -2.492 1.00 15.42 18 ALA E C 1
ATOM 5299 O O . ALA E 1 19 ? 14.665 -37.263 -1.953 1.00 14.67 18 ALA E O 1
ATOM 5301 N N . SER E 1 20 ? 15.409 -36.000 -3.647 1.00 14.94 19 SER E N 1
ATOM 5302 C CA . SER E 1 20 ? 15.918 -37.137 -4.353 1.00 14.52 19 SER E CA 1
ATOM 5303 C C . SER E 1 20 ? 17.012 -37.846 -3.531 1.00 15.91 19 SER E C 1
ATOM 5304 O O . SER E 1 20 ? 17.067 -39.089 -3.411 1.00 14.32 19 SER E O 1
ATOM 5307 N N . GLN E 1 21 ? 17.845 -37.048 -2.892 1.00 13.26 20 GLN E N 1
ATOM 5308 C CA . GLN E 1 21 ? 18.862 -37.685 -1.981 1.00 14.43 20 GLN E CA 1
ATOM 5309 C C . GLN E 1 21 ? 18.335 -38.360 -0.718 1.00 15.07 20 GLN E C 1
ATOM 5310 O O . GLN E 1 21 ? 18.799 -39.399 -0.292 1.00 15.35 20 GLN E O 1
ATOM 5316 N N . VAL E 1 22 ? 17.300 -37.728 -0.128 1.00 13.17 21 VAL E N 1
ATOM 5317 C CA . VAL E 1 22 ? 16.617 -38.313 1.058 1.00 14.05 21 VAL E CA 1
ATOM 5318 C C . VAL E 1 22 ? 15.986 -39.634 0.614 1.00 13.71 21 VAL E C 1
ATOM 5319 O O . VAL E 1 22 ? 16.173 -40.672 1.357 1.00 14.66 21 VAL E O 1
ATOM 5323 N N . TYR E 1 23 ? 15.332 -39.698 -0.531 1.00 13.97 22 TYR E N 1
ATOM 5324 C CA . TYR E 1 23 ? 14.781 -41.001 -0.938 1.00 14.13 22 TYR E CA 1
ATOM 5325 C C . TYR E 1 23 ? 15.856 -42.001 -1.177 1.00 14.65 22 TYR E C 1
ATOM 5326 O O . TYR E 1 23 ? 15.704 -43.194 -0.810 1.00 13.93 22 TYR E O 1
ATOM 5335 N N . LEU E 1 24 ? 17.056 -41.600 -1.732 1.00 13.51 23 LEU E N 1
ATOM 5336 C CA . LEU E 1 24 ? 18.118 -42.587 -1.905 1.00 13.73 23 LEU E CA 1
ATOM 5337 C C . LEU E 1 24 ? 18.599 -43.061 -0.549 1.00 14.71 23 LEU E C 1
ATOM 5338 O O . LEU E 1 24 ? 18.898 -44.263 -0.383 1.00 13.98 23 LEU E O 1
ATOM 5343 N N . SER E 1 25 ? 18.686 -42.157 0.442 1.00 13.07 24 SER E N 1
ATOM 5344 C CA . SER E 1 25 ? 19.112 -42.639 1.750 1.00 14.57 24 SER E CA 1
ATOM 5345 C C . SER E 1 25 ? 18.122 -43.640 2.408 1.00 14.91 24 SER E C 1
ATOM 5346 O O . SER E 1 25 ? 18.571 -44.588 3.030 1.00 15.65 24 SER E O 1
ATOM 5349 N N . ALA E 1 26 ? 16.833 -43.457 2.079 1.00 13.47 25 ALA E N 1
ATOM 5350 C CA . ALA E 1 26 ? 15.783 -44.421 2.569 1.00 12.13 25 ALA E CA 1
ATOM 5351 C C . ALA E 1 26 ? 16.007 -45.730 1.816 1.00 14.57 25 ALA E C 1
ATOM 5352 O O . ALA E 1 26 ? 15.888 -46.824 2.448 1.00 17.19 25 ALA E O 1
ATOM 5354 N N . SER E 1 27 ? 16.278 -45.679 0.515 1.00 13.85 26 SER E N 1
ATOM 5355 C CA A SER E 1 27 ? 16.519 -46.955 -0.202 0.50 15.35 26 SER E CA 1
ATOM 5356 C CA B SER E 1 27 ? 16.497 -46.930 -0.217 0.50 15.24 26 SER E CA 1
ATOM 5357 C C . SER E 1 27 ? 17.695 -47.689 0.387 1.00 15.59 26 SER E C 1
ATOM 5358 O O . SER E 1 27 ? 17.669 -48.919 0.531 1.00 15.92 26 SER E O 1
ATOM 5363 N N . ILE E 1 28 ? 18.770 -46.960 0.716 1.00 15.05 27 ILE E N 1
ATOM 5364 C CA . ILE E 1 28 ? 19.957 -47.630 1.320 1.00 16.59 27 ILE E CA 1
ATOM 5365 C C . ILE E 1 28 ? 19.639 -48.242 2.688 1.00 16.58 27 ILE E C 1
ATOM 5366 O O . ILE E 1 28 ? 19.954 -49.424 2.972 1.00 17.07 27 ILE E O 1
ATOM 5371 N N . TRP E 1 29 ? 18.904 -47.505 3.566 1.00 14.91 28 TRP E N 1
ATOM 5372 C CA . TRP E 1 29 ? 18.536 -48.093 4.836 1.00 15.25 28 TRP E CA 1
ATOM 5373 C C . TRP E 1 29 ? 17.678 -49.350 4.600 1.00 16.50 28 TRP E C 1
ATOM 5374 O O . TRP E 1 29 ? 17.937 -50.426 5.242 1.00 17.06 28 TRP E O 1
ATOM 5385 N N . PHE E 1 30 ? 16.676 -49.262 3.697 1.00 14.66 29 PHE E N 1
ATOM 5386 C CA . PHE E 1 30 ? 15.839 -50.463 3.457 1.00 16.94 29 PHE E CA 1
ATOM 5387 C C . PHE E 1 30 ? 16.714 -51.612 2.901 1.00 19.43 29 PHE E C 1
ATOM 5388 O O . PHE E 1 30 ? 16.581 -52.738 3.398 1.00 18.12 29 PHE E O 1
ATOM 5396 N N . ASP E 1 31 ? 17.610 -51.379 1.959 1.00 17.92 30 ASP E N 1
ATOM 5397 C CA . ASP E 1 31 ? 18.416 -52.515 1.398 1.00 17.96 30 ASP E CA 1
ATOM 5398 C C . ASP E 1 31 ? 19.316 -53.093 2.484 1.00 18.92 30 ASP E C 1
ATOM 5399 O O . ASP E 1 31 ? 19.476 -54.342 2.575 1.00 20.46 30 ASP E O 1
ATOM 5404 N N . GLN E 1 32 ? 19.951 -52.248 3.293 1.00 19.61 31 GLN E N 1
ATOM 5405 C CA . GLN E 1 32 ? 20.838 -52.739 4.353 1.00 21.62 31 GLN E CA 1
ATOM 5406 C C . GLN E 1 32 ? 20.074 -53.569 5.289 1.00 22.17 31 GLN E C 1
ATOM 5407 O O . GLN E 1 32 ? 20.730 -54.450 5.951 1.00 25.59 31 GLN E O 1
ATOM 5413 N N . ASN E 1 33 ? 18.762 -53.298 5.483 1.00 18.53 32 ASN E N 1
ATOM 5414 C CA . ASN E 1 33 ? 18.005 -54.064 6.429 1.00 22.85 32 ASN E CA 1
ATOM 5415 C C . ASN E 1 33 ? 17.085 -55.099 5.774 1.00 21.75 32 ASN E C 1
ATOM 5416 O O . ASN E 1 33 ? 16.137 -55.573 6.389 1.00 23.55 32 ASN E O 1
ATOM 5421 N N . ASP E 1 34 ? 17.387 -55.401 4.530 1.00 22.15 33 ASP E N 1
ATOM 5422 C CA . ASP E 1 34 ? 16.736 -56.514 3.755 1.00 22.92 33 ASP E 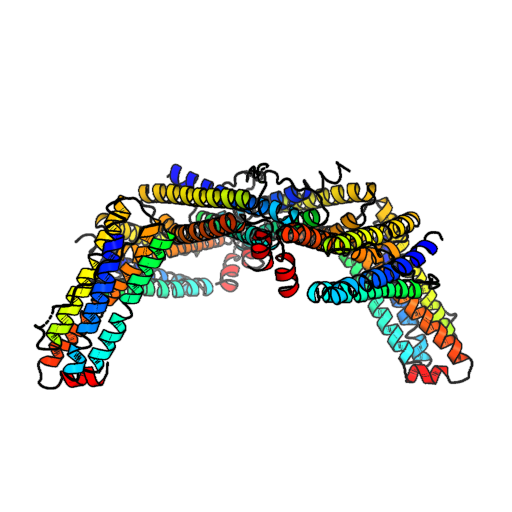CA 1
ATOM 5423 C C . ASP E 1 34 ? 15.278 -56.302 3.514 1.00 27.87 33 ASP E C 1
ATOM 5424 O O . ASP E 1 34 ? 14.464 -57.259 3.515 1.00 26.14 33 ASP E O 1
ATOM 5429 N N . TRP E 1 35 ? 14.902 -55.026 3.244 1.00 19.69 34 TRP E N 1
ATOM 5430 C CA . TRP E 1 35 ? 13.525 -54.661 2.866 1.00 18.23 34 TRP E CA 1
ATOM 5431 C C . TRP E 1 35 ? 13.648 -54.262 1.375 1.00 21.55 34 TRP E C 1
ATOM 5432 O O . TRP E 1 35 ? 13.519 -53.060 1.029 1.00 19.83 34 TRP E O 1
ATOM 5443 N N . GLU E 1 36 ? 13.849 -55.243 0.496 1.00 20.87 35 GLU E N 1
ATOM 5444 C CA . GLU E 1 36 ? 14.193 -54.932 -0.896 1.00 23.79 35 GLU E CA 1
ATOM 5445 C C . GLU E 1 36 ? 13.014 -54.318 -1.651 1.00 22.54 35 GLU E C 1
ATOM 5446 O O . GLU E 1 36 ? 13.269 -53.474 -2.593 1.00 22.16 35 GLU E O 1
ATOM 5452 N N . GLY E 1 37 ? 11.762 -54.662 -1.273 1.00 20.18 36 GLY E N 1
ATOM 5453 C CA . GLY E 1 37 ? 10.584 -54.094 -1.897 1.00 23.13 36 GLY E CA 1
ATOM 5454 C C . GLY E 1 37 ? 10.525 -52.562 -1.633 1.00 21.18 36 GLY E C 1
ATOM 5455 O O . GLY E 1 37 ? 10.403 -51.750 -2.572 1.00 20.27 36 GLY E O 1
ATOM 5456 N N . MET E 1 38 ? 10.611 -52.239 -0.363 1.00 18.10 37 MET E N 1
ATOM 5457 C CA . MET E 1 38 ? 10.464 -50.820 0.107 1.00 15.75 37 MET E CA 1
ATOM 5458 C C . MET E 1 38 ? 11.736 -50.127 -0.543 1.00 17.58 37 MET E C 1
ATOM 5459 O O . MET E 1 38 ? 11.618 -48.955 -0.937 1.00 17.21 37 MET E O 1
ATOM 5464 N N . ALA E 1 39 ? 12.891 -50.767 -0.543 1.00 15.96 38 ALA E N 1
ATOM 5465 C CA . ALA E 1 39 ? 14.089 -50.104 -1.136 1.00 16.37 38 ALA E CA 1
ATOM 5466 C C . ALA E 1 39 ? 13.841 -49.745 -2.606 1.00 18.06 38 ALA E C 1
ATOM 5467 O O . ALA E 1 39 ? 14.219 -48.623 -3.046 1.00 17.79 38 ALA E O 1
ATOM 5469 N N . ALA E 1 40 ? 13.234 -50.676 -3.395 1.00 18.78 39 ALA E N 1
ATOM 5470 C CA . ALA E 1 40 ? 12.979 -50.363 -4.814 1.00 19.34 39 ALA E CA 1
ATOM 5471 C C . ALA E 1 40 ? 12.013 -49.192 -4.962 1.00 17.65 39 ALA E C 1
ATOM 5472 O O . ALA E 1 40 ? 12.218 -48.320 -5.830 1.00 19.79 39 ALA E O 1
ATOM 5474 N N . TYR E 1 41 ? 10.986 -49.071 -4.121 1.00 17.55 40 TYR E N 1
ATOM 5475 C CA . TYR E 1 41 ? 10.020 -47.984 -4.218 1.00 18.69 40 TYR E CA 1
ATOM 5476 C C . TYR E 1 41 ? 10.790 -46.684 -3.955 1.00 18.85 40 TYR E C 1
ATOM 5477 O O . TYR E 1 41 ? 10.602 -45.674 -4.663 1.00 17.91 40 TYR E O 1
ATOM 5486 N N . MET E 1 42 ? 11.613 -46.690 -2.901 1.00 14.94 41 MET E N 1
ATOM 5487 C CA . MET E 1 42 ? 12.346 -45.380 -2.592 1.00 16.32 41 MET E CA 1
ATOM 5488 C C . MET E 1 42 ? 13.315 -45.044 -3.749 1.00 15.63 41 MET E C 1
ATOM 5489 O O . MET E 1 42 ? 13.523 -43.806 -4.027 1.00 17.67 41 MET E O 1
ATOM 5494 N N . LEU E 1 43 ? 13.950 -46.041 -4.351 1.00 15.35 42 LEU E N 1
ATOM 5495 C CA . LEU E 1 43 ? 14.878 -45.751 -5.469 1.00 16.07 42 LEU E CA 1
ATOM 5496 C C . LEU E 1 43 ? 14.070 -45.095 -6.590 1.00 17.67 42 LEU E C 1
ATOM 5497 O O . LEU E 1 43 ? 14.582 -44.205 -7.271 1.00 18.67 42 LEU E O 1
ATOM 5502 N N . ALA E 1 44 ? 12.902 -45.663 -6.951 1.00 17.77 43 ALA E N 1
ATOM 5503 C CA . ALA E 1 44 ? 12.151 -45.059 -8.047 1.00 18.96 43 ALA E CA 1
ATOM 5504 C C . ALA E 1 44 ? 11.758 -43.598 -7.654 1.00 19.80 43 ALA E C 1
ATOM 5505 O O . ALA E 1 44 ? 11.714 -42.697 -8.557 1.00 19.05 43 ALA E O 1
ATOM 5507 N N . GLU E 1 45 ? 11.390 -43.364 -6.391 1.00 16.91 44 GLU E N 1
ATOM 5508 C CA . GLU E 1 45 ? 10.996 -41.991 -6.018 1.00 18.03 44 GLU E CA 1
ATOM 5509 C C . GLU E 1 45 ? 12.253 -41.085 -6.039 1.00 15.61 44 GLU E C 1
ATOM 5510 O O . GLU E 1 45 ? 12.153 -39.900 -6.427 1.00 17.17 44 GLU E O 1
ATOM 5516 N N . SER E 1 46 ? 13.413 -41.660 -5.792 1.00 13.35 45 SER E N 1
ATOM 5517 C CA . SER E 1 46 ? 14.637 -40.770 -5.863 1.00 16.05 45 SER E CA 1
ATOM 5518 C C . SER E 1 46 ? 14.818 -40.277 -7.340 1.00 16.78 45 SER E C 1
ATOM 5519 O O . SER E 1 46 ? 15.119 -39.117 -7.545 1.00 17.22 45 SER E O 1
ATOM 5522 N N . ALA E 1 47 ? 14.622 -41.177 -8.294 1.00 16.43 46 ALA E N 1
ATOM 5523 C CA . ALA E 1 47 ? 14.748 -40.760 -9.678 1.00 18.06 46 ALA E CA 1
ATOM 5524 C C . ALA E 1 47 ? 13.620 -39.811 -10.028 1.00 19.28 46 ALA E C 1
ATOM 5525 O O . ALA E 1 47 ? 13.887 -38.835 -10.783 1.00 18.78 46 ALA E O 1
ATOM 5527 N N . GLU E 1 48 ? 12.387 -40.052 -9.584 1.00 17.06 47 GLU E N 1
ATOM 5528 C CA A GLU E 1 48 ? 11.277 -39.153 -9.871 0.50 18.35 47 GLU E CA 1
ATOM 5529 C CA B GLU E 1 48 ? 11.218 -39.149 -9.844 0.50 18.35 47 GLU E CA 1
ATOM 5530 C C . GLU E 1 48 ? 11.491 -37.764 -9.332 1.00 17.94 47 GLU E C 1
ATOM 5531 O O . GLU E 1 48 ? 11.201 -36.764 -10.040 1.00 18.58 47 GLU E O 1
ATOM 5542 N N . GLU E 1 49 ? 12.048 -37.666 -8.111 1.00 15.64 48 GLU E N 1
ATOM 5543 C CA . GLU E 1 49 ? 12.249 -36.305 -7.569 1.00 16.75 48 GLU E CA 1
ATOM 5544 C C . GLU E 1 49 ? 13.326 -35.596 -8.399 1.00 14.89 48 GLU E C 1
ATOM 5545 O O . GLU E 1 49 ? 13.233 -34.320 -8.645 1.00 16.54 48 GLU E O 1
ATOM 5551 N N . ARG E 1 50 ? 14.363 -36.330 -8.767 1.00 15.91 49 ARG E N 1
ATOM 5552 C CA . ARG E 1 50 ? 15.331 -35.704 -9.686 1.00 15.84 49 ARG E CA 1
ATOM 5553 C C . ARG E 1 50 ? 14.643 -35.210 -10.976 1.00 16.44 49 ARG E C 1
ATOM 5554 O O . ARG E 1 50 ? 14.989 -34.124 -11.468 1.00 16.34 49 ARG E O 1
ATOM 5562 N N . GLU E 1 51 ? 13.734 -35.976 -11.561 1.00 17.66 50 GLU E N 1
ATOM 5563 C CA . GLU E 1 51 ? 13.048 -35.484 -12.765 1.00 19.94 50 GLU E CA 1
ATOM 5564 C C . GLU E 1 51 ? 12.200 -34.265 -12.475 1.00 17.19 50 GLU E C 1
ATOM 5565 O O . GLU E 1 51 ? 12.205 -33.364 -13.356 1.00 18.27 50 GLU E O 1
ATOM 5571 N N . HIS E 1 52 ? 11.581 -34.130 -11.298 1.00 16.03 51 HIS E N 1
ATOM 5572 C CA . HIS E 1 52 ? 10.832 -32.913 -10.952 1.00 17.12 51 HIS E CA 1
ATOM 5573 C C . HIS E 1 52 ? 11.828 -31.729 -10.993 1.00 17.26 51 HIS E C 1
ATOM 5574 O O . HIS E 1 52 ? 11.584 -30.659 -11.572 1.00 17.41 51 HIS E O 1
ATOM 5581 N N . GLY E 1 53 ? 12.983 -31.917 -10.349 1.00 15.05 52 GLY E N 1
ATOM 5582 C CA . GLY E 1 53 ? 13.988 -30.842 -10.348 1.00 15.67 52 GLY E CA 1
ATOM 5583 C C . GLY E 1 53 ? 14.458 -30.439 -11.774 1.00 17.38 52 GLY E C 1
ATOM 5584 O O . GLY E 1 53 ? 14.556 -29.239 -12.016 1.00 16.65 52 GLY E O 1
ATOM 5585 N N . LEU E 1 54 ? 14.697 -31.401 -12.603 1.00 15.60 53 LEU E N 1
ATOM 5586 C CA . LEU E 1 54 ? 15.150 -31.122 -14.017 1.00 16.18 53 LEU E CA 1
ATOM 5587 C C . LEU E 1 54 ? 13.988 -30.448 -14.725 1.00 17.23 53 LEU E C 1
ATOM 5588 O O . LEU E 1 54 ? 14.304 -29.555 -15.581 1.00 16.76 53 LEU E O 1
ATOM 5593 N N . GLY E 1 55 ? 12.718 -30.745 -14.381 1.00 16.70 54 GLY E N 1
ATOM 5594 C CA . GLY E 1 55 ? 11.609 -29.999 -15.091 1.00 16.96 54 GLY E CA 1
ATOM 5595 C C . GLY E 1 55 ? 11.569 -28.522 -14.678 1.00 18.36 54 GLY E C 1
ATOM 5596 O O . GLY E 1 55 ? 11.378 -27.601 -15.538 1.00 18.47 54 GLY E O 1
ATOM 5597 N N . PHE E 1 56 ? 11.869 -28.228 -13.411 1.00 16.86 55 PHE E N 1
ATOM 5598 C CA . PHE E 1 56 ? 11.970 -26.828 -12.973 1.00 15.89 55 PHE E CA 1
ATOM 5599 C C . PHE E 1 56 ? 13.156 -26.123 -13.664 1.00 16.69 55 PHE E C 1
ATOM 5600 O O . PHE E 1 56 ? 13.046 -24.983 -14.052 1.00 17.85 55 PHE E O 1
ATOM 5608 N N . VAL E 1 57 ? 14.317 -26.801 -13.684 1.00 15.08 56 VAL E N 1
ATOM 5609 C CA . VAL E 1 57 ? 15.464 -26.207 -14.362 1.00 15.67 56 VAL E CA 1
ATOM 5610 C C . VAL E 1 57 ? 15.094 -25.896 -15.848 1.00 14.43 56 VAL E C 1
ATOM 5611 O O . VAL E 1 57 ? 15.421 -24.762 -16.299 1.00 17.88 56 VAL E O 1
ATOM 5615 N N . ASP E 1 58 ? 14.485 -26.852 -16.546 1.00 16.41 57 ASP E N 1
ATOM 5616 C CA . ASP E 1 58 ? 14.175 -26.644 -17.975 1.00 18.64 57 ASP E CA 1
ATOM 5617 C C . ASP E 1 58 ? 13.216 -25.455 -18.182 1.00 18.40 57 ASP E C 1
ATOM 5618 O O . ASP E 1 58 ? 13.488 -24.528 -18.993 1.00 17.91 57 ASP E O 1
ATOM 5623 N N . PHE E 1 59 ? 12.187 -25.346 -17.369 1.00 17.62 58 PHE E N 1
ATOM 5624 C CA . PHE E 1 59 ? 11.278 -24.214 -17.471 1.00 16.88 58 PHE E CA 1
ATOM 5625 C C . PHE E 1 59 ? 11.994 -22.914 -17.128 1.00 18.76 58 PHE E C 1
ATOM 5626 O O . PHE E 1 59 ? 11.817 -21.870 -17.807 1.00 18.65 58 PHE E O 1
ATOM 5634 N N . ALA E 1 60 ? 12.787 -22.895 -16.036 1.00 16.92 59 ALA E N 1
ATOM 5635 C CA . ALA E 1 60 ? 13.531 -21.666 -15.675 1.00 17.53 59 ALA E CA 1
ATOM 5636 C C . ALA E 1 60 ? 14.377 -21.246 -16.868 1.00 17.00 59 ALA E C 1
ATOM 5637 O O . ALA E 1 60 ? 14.446 -20.014 -17.159 1.00 19.70 59 ALA E O 1
ATOM 5639 N N . ASN E 1 61 ? 15.097 -22.166 -17.483 1.00 18.62 60 ASN E N 1
ATOM 5640 C CA . ASN E 1 61 ? 16.009 -21.828 -18.663 1.00 19.49 60 ASN E CA 1
ATOM 5641 C C . ASN E 1 61 ? 15.109 -21.154 -19.742 1.00 23.78 60 ASN E C 1
ATOM 5642 O O . ASN E 1 61 ? 15.485 -20.073 -20.291 1.00 23.25 60 ASN E O 1
ATOM 5647 N N . LYS E 1 62 ? 13.967 -21.777 -20.009 1.00 19.60 61 LYS E N 1
ATOM 5648 C CA . LYS E 1 62 ? 13.107 -21.246 -21.120 1.00 21.08 61 LYS E CA 1
ATOM 5649 C C . LYS E 1 62 ? 12.604 -19.852 -20.708 1.00 20.70 61 LYS E C 1
ATOM 5650 O O . LYS E 1 62 ? 12.473 -18.951 -21.638 1.00 22.75 61 LYS E O 1
ATOM 5656 N N . ARG E 1 63 ? 12.277 -19.610 -19.431 1.00 19.26 62 ARG E N 1
ATOM 5657 C CA . ARG E 1 63 ? 11.704 -18.360 -19.002 1.00 22.94 62 ARG E CA 1
ATOM 5658 C C . ARG E 1 63 ? 12.749 -17.337 -18.578 1.00 22.16 62 ARG E C 1
ATOM 5659 O O . ARG E 1 63 ? 12.362 -16.372 -17.956 1.00 23.25 62 ARG E O 1
ATOM 5667 N N . ASN E 1 64 ? 14.053 -17.654 -18.776 1.00 20.91 63 ASN E N 1
ATOM 5668 C CA . ASN E 1 64 ? 15.123 -16.753 -18.388 1.00 21.72 63 ASN E CA 1
ATOM 5669 C C . ASN E 1 64 ? 15.163 -16.440 -16.930 1.00 24.53 63 ASN E C 1
ATOM 5670 O O . ASN E 1 64 ? 15.456 -15.321 -16.515 1.00 27.72 63 ASN E O 1
ATOM 5675 N N . ILE E 1 65 ? 14.844 -17.452 -16.116 1.00 21.15 64 ILE E N 1
ATOM 5676 C CA . ILE E 1 65 ? 14.974 -17.362 -14.657 1.00 19.21 64 ILE E CA 1
ATOM 5677 C C . ILE E 1 65 ? 16.363 -17.974 -14.402 1.00 21.22 64 ILE E C 1
ATOM 5678 O O . ILE E 1 65 ? 16.581 -19.148 -14.661 1.00 21.57 64 ILE E O 1
ATOM 5683 N N . PRO E 1 66 ? 17.339 -17.181 -13.930 1.00 23.65 65 PRO E N 1
ATOM 5684 C CA . PRO E 1 66 ? 18.680 -17.779 -13.861 1.00 24.15 65 PRO E CA 1
ATOM 5685 C C . PRO E 1 66 ? 18.745 -18.842 -12.735 1.00 21.75 65 PRO E C 1
ATOM 5686 O O . PRO E 1 66 ? 18.245 -18.602 -11.657 1.00 25.72 65 PRO E O 1
ATOM 5690 N N . ILE E 1 67 ? 19.171 -20.018 -13.047 1.00 20.70 66 ILE E N 1
ATOM 5691 C CA . ILE E 1 67 ? 19.317 -21.015 -11.951 1.00 18.29 66 ILE E CA 1
ATOM 5692 C C . ILE E 1 67 ? 20.793 -21.090 -11.545 1.00 22.31 66 ILE E C 1
ATOM 5693 O O . ILE E 1 67 ? 21.663 -21.138 -12.451 1.00 26.27 66 ILE E O 1
ATOM 5698 N N . GLU E 1 68 ? 21.021 -21.027 -10.239 1.00 20.19 67 GLU E N 1
ATOM 5699 C CA . GLU E 1 68 ? 22.334 -21.281 -9.619 1.00 24.29 67 GLU E CA 1
ATOM 5700 C C . GLU E 1 68 ? 22.153 -22.525 -8.716 1.00 17.01 67 GLU E C 1
ATOM 5701 O O . GLU E 1 68 ? 21.397 -22.424 -7.753 1.00 20.91 67 GLU E O 1
ATOM 5707 N N . LEU E 1 69 ? 22.751 -23.617 -9.205 1.00 19.79 68 LEU E N 1
ATOM 5708 C CA . LEU E 1 69 ? 22.658 -24.898 -8.405 1.00 17.35 68 LEU E CA 1
ATOM 5709 C C . LEU E 1 69 ? 23.363 -24.764 -7.102 1.00 17.61 68 LEU E C 1
ATOM 5710 O O . LEU E 1 69 ? 24.546 -24.327 -7.078 1.00 19.92 68 LEU E O 1
ATOM 5715 N N . GLN E 1 70 ? 22.605 -25.064 -6.033 1.00 15.56 69 GLN E N 1
ATOM 5716 C CA . GLN E 1 70 ? 23.103 -25.080 -4.697 1.00 16.69 69 GLN E CA 1
ATOM 5717 C C . GLN E 1 70 ? 23.625 -26.449 -4.309 1.00 16.41 69 GLN E C 1
ATOM 5718 O O . GLN E 1 70 ? 23.407 -27.437 -4.972 1.00 17.31 69 GLN E O 1
ATOM 5724 N N . ALA E 1 71 ? 24.311 -26.487 -3.177 1.00 15.93 70 ALA E N 1
ATOM 5725 C CA . ALA E 1 71 ? 24.713 -27.773 -2.678 1.00 14.22 70 ALA E CA 1
ATOM 5726 C C . ALA E 1 71 ? 23.515 -28.623 -2.274 1.00 16.10 70 ALA E C 1
ATOM 5727 O O . ALA E 1 71 ? 22.487 -28.016 -1.879 1.00 20.93 70 ALA E O 1
ATOM 5729 N N . VAL E 1 72 ? 23.650 -29.935 -2.412 1.00 15.94 71 VAL E N 1
ATOM 5730 C CA . VAL E 1 72 ? 22.514 -30.813 -1.911 1.00 16.85 71 VAL E CA 1
ATOM 5731 C C . VAL E 1 72 ? 23.091 -31.352 -0.574 1.00 14.33 71 VAL E C 1
ATOM 5732 O O . VAL E 1 72 ? 24.066 -32.048 -0.583 1.00 16.67 71 VAL E O 1
ATOM 5736 N N . PRO E 1 73 ? 22.430 -31.015 0.550 1.00 14.75 72 PRO E N 1
ATOM 5737 C CA . PRO E 1 73 ? 23.052 -31.355 1.865 1.00 14.00 72 PRO E CA 1
ATOM 5738 C C . PRO E 1 73 ? 23.054 -32.858 2.070 1.00 15.17 72 PRO E C 1
ATOM 5739 O O . PRO E 1 73 ? 22.196 -33.587 1.475 1.00 16.43 72 PRO E O 1
ATOM 5743 N N . ALA E 1 74 ? 23.948 -33.321 2.938 1.00 13.17 73 ALA E N 1
ATOM 5744 C CA . ALA E 1 74 ? 24.002 -34.765 3.316 1.00 14.14 73 ALA E CA 1
ATOM 5745 C C . ALA E 1 74 ? 22.700 -35.090 4.021 1.00 16.08 73 ALA E C 1
ATOM 5746 O O . ALA E 1 74 ? 22.264 -34.411 4.967 1.00 16.50 73 ALA E O 1
ATOM 5748 N N . PRO E 1 75 ? 22.018 -36.181 3.643 1.00 12.99 74 PRO E N 1
ATOM 5749 C CA . PRO E 1 75 ? 20.818 -36.571 4.423 1.00 14.13 74 PRO E CA 1
ATOM 5750 C C . PRO E 1 75 ? 21.207 -36.938 5.850 1.00 14.57 74 PRO E C 1
ATOM 5751 O O . PRO E 1 75 ? 22.307 -37.467 6.089 1.00 18.36 74 PRO E O 1
ATOM 5755 N N . VAL E 1 76 ? 20.305 -36.666 6.812 1.00 15.31 75 VAL E N 1
ATOM 5756 C CA . VAL E 1 76 ? 20.655 -36.901 8.174 1.00 18.26 75 VAL E CA 1
ATOM 5757 C C . VAL E 1 76 ? 19.586 -37.735 8.896 1.00 22.71 75 VAL E C 1
ATOM 5758 O O . VAL E 1 76 ? 19.925 -38.391 9.870 1.00 22.77 75 VAL E O 1
ATOM 5762 N N . SER E 1 77 ? 18.362 -37.737 8.421 1.00 23.27 76 SER E N 1
ATOM 5763 C CA . SER E 1 77 ? 17.350 -38.626 9.134 1.00 26.77 76 SER E CA 1
ATOM 5764 C C . SER E 1 77 ? 17.725 -40.122 9.196 1.00 24.97 76 SER E C 1
ATOM 5765 O O . SER E 1 77 ? 17.390 -40.841 10.126 1.00 24.99 76 SER E O 1
ATOM 5778 N N . ALA E 1 79 ? 20.392 -41.290 10.074 1.00 21.49 78 ALA E N 1
ATOM 5779 C CA . ALA E 1 79 ? 21.250 -41.771 11.182 1.00 28.85 78 ALA E CA 1
ATOM 5780 C C . ALA E 1 79 ? 20.455 -42.330 12.396 1.00 33.28 78 ALA E C 1
ATOM 5781 O O . ALA E 1 79 ? 21.046 -43.024 13.206 1.00 40.12 78 ALA E O 1
ATOM 5783 N N . GLU E 1 80 ? 19.162 -42.052 12.442 1.00 27.54 79 GLU E N 1
ATOM 5784 C CA . GLU E 1 80 ? 18.194 -42.218 13.541 1.00 32.30 79 GLU E CA 1
ATOM 5785 C C . GLU E 1 80 ? 17.157 -43.328 13.223 1.00 28.13 79 GLU E C 1
ATOM 5786 O O . GLU E 1 80 ? 16.503 -43.777 14.135 1.00 30.89 79 GLU E O 1
ATOM 5792 N N . TRP E 1 81 ? 16.906 -43.673 11.961 1.00 19.90 80 TRP E N 1
ATOM 5793 C CA . TRP E 1 81 ? 15.812 -44.588 11.663 1.00 18.59 80 TRP E CA 1
ATOM 5794 C C . TRP E 1 81 ? 16.138 -45.952 12.313 1.00 20.87 80 TRP E C 1
ATOM 5795 O O . TRP E 1 81 ? 17.263 -46.463 12.131 1.00 20.39 80 TRP E O 1
ATOM 5806 N N . SER E 1 82 ? 15.113 -46.538 12.957 1.00 21.71 81 SER E N 1
ATOM 5807 C CA . SER E 1 82 ? 15.296 -47.891 13.551 1.00 23.30 81 SER E CA 1
ATOM 5808 C C . SER E 1 82 ? 14.316 -48.879 12.986 1.00 24.01 81 SER E C 1
ATOM 5809 O O . SER E 1 82 ? 14.477 -50.049 13.155 1.00 25.91 81 SER E O 1
ATOM 5812 N N . SER E 1 83 ? 13.348 -48.403 12.266 1.00 20.26 82 SER E N 1
ATOM 5813 C CA . SER E 1 83 ? 12.265 -49.322 11.767 1.00 21.75 82 SER E CA 1
ATOM 5814 C C . SER E 1 83 ? 11.697 -48.772 10.475 1.00 18.63 82 SER E C 1
ATOM 5815 O O . SER E 1 83 ? 11.827 -47.567 10.225 1.00 19.03 82 SER E O 1
ATOM 5818 N N . PRO E 1 84 ? 11.022 -49.613 9.689 1.00 17.91 83 PRO E N 1
ATOM 5819 C CA . PRO E 1 84 ? 10.396 -49.033 8.455 1.00 17.70 83 PRO E CA 1
ATOM 5820 C C . PRO E 1 84 ? 9.389 -47.916 8.776 1.00 16.99 83 PRO E C 1
ATOM 5821 O O . PRO E 1 84 ? 9.340 -46.965 7.975 1.00 17.06 83 PRO E O 1
ATOM 5825 N N . GLU E 1 85 ? 8.621 -47.962 9.918 1.00 17.28 84 GLU E N 1
ATOM 5826 C CA . GLU E 1 85 ? 7.736 -46.899 10.219 1.00 18.19 84 GLU E CA 1
ATOM 5827 C C . GLU E 1 85 ? 8.510 -45.543 10.316 1.00 16.66 84 GLU E C 1
ATOM 5828 O O . GLU E 1 85 ? 7.954 -44.501 9.875 1.00 18.67 84 GLU E O 1
ATOM 5834 N N . ASP E 1 86 ? 9.727 -45.575 10.896 1.00 16.86 85 ASP E N 1
ATOM 5835 C CA . ASP E 1 86 ? 10.470 -44.318 11.064 1.00 17.52 85 ASP E CA 1
ATOM 5836 C C . ASP E 1 86 ? 10.807 -43.776 9.644 1.00 15.69 85 ASP E C 1
ATOM 5837 O O . ASP E 1 86 ? 10.716 -42.520 9.457 1.00 16.68 85 ASP E O 1
ATOM 5842 N N . VAL E 1 87 ? 11.212 -44.667 8.742 1.00 14.86 86 VAL E N 1
ATOM 5843 C CA . VAL E 1 87 ? 11.600 -44.201 7.384 1.00 13.48 86 VAL E CA 1
ATOM 5844 C C . VAL E 1 87 ? 10.399 -43.613 6.708 1.00 16.63 86 VAL E C 1
ATOM 5845 O O . VAL E 1 87 ? 10.438 -42.517 6.142 1.00 16.17 86 VAL E O 1
ATOM 5849 N N . TRP E 1 88 ? 9.279 -44.375 6.677 1.00 15.99 87 TRP E N 1
ATOM 5850 C CA . TRP E 1 88 ? 8.101 -43.822 6.000 1.00 16.62 87 TRP E CA 1
ATOM 5851 C C . TRP E 1 88 ? 7.574 -42.567 6.643 1.00 14.85 87 TRP E C 1
ATOM 5852 O O . TRP E 1 88 ? 7.112 -41.693 5.885 1.00 16.38 87 TRP E O 1
ATOM 5863 N N . GLN E 1 89 ? 7.702 -42.367 7.949 1.00 15.28 88 GLN E N 1
ATOM 5864 C CA . GLN E 1 89 ? 7.256 -41.079 8.524 1.00 18.63 88 GLN E CA 1
ATOM 5865 C C . GLN E 1 89 ? 8.145 -39.939 8.065 1.00 19.17 88 GLN E C 1
ATOM 5866 O O . GLN E 1 89 ? 7.625 -38.866 7.766 1.00 18.74 88 GLN E O 1
ATOM 5872 N N . SER E 1 90 ? 9.457 -40.191 7.911 1.00 16.76 89 SER E N 1
ATOM 5873 C CA . SER E 1 90 ? 10.350 -39.141 7.369 1.00 14.37 89 SER E CA 1
ATOM 5874 C C . SER E 1 90 ? 9.971 -38.855 5.951 1.00 15.60 89 SER E C 1
ATOM 5875 O O . SER E 1 90 ? 10.044 -37.652 5.564 1.00 16.78 89 SER E O 1
ATOM 5878 N N . ILE E 1 91 ? 9.643 -39.904 5.182 1.00 13.59 90 ILE E N 1
ATOM 5879 C CA . ILE E 1 91 ? 9.288 -39.592 3.750 1.00 15.09 90 ILE E CA 1
ATOM 5880 C C . ILE E 1 91 ? 7.967 -38.807 3.654 1.00 17.19 90 ILE E C 1
ATOM 5881 O O . ILE E 1 91 ? 7.873 -37.930 2.809 1.00 17.36 90 ILE E O 1
ATOM 5886 N N . LEU E 1 92 ? 6.966 -39.161 4.476 1.00 16.11 91 LEU E N 1
ATOM 5887 C CA . LEU E 1 92 ? 5.778 -38.268 4.532 1.00 15.88 91 LEU E CA 1
ATOM 5888 C C . LEU E 1 92 ? 6.128 -36.803 4.841 1.00 18.76 91 LEU E C 1
ATOM 5889 O O . LEU E 1 92 ? 5.631 -35.884 4.113 1.00 19.06 91 LEU E O 1
ATOM 5894 N N . GLU E 1 93 ? 6.984 -36.555 5.857 1.00 17.11 92 GLU E N 1
ATOM 5895 C CA . GLU E 1 93 ? 7.377 -35.199 6.230 1.00 16.48 92 GLU E CA 1
ATOM 5896 C C . GLU E 1 93 ? 8.103 -34.578 5.028 1.00 17.21 92 GLU E C 1
ATOM 5897 O O . GLU E 1 93 ? 7.949 -33.339 4.769 1.00 19.26 92 GLU E O 1
ATOM 5903 N N . LEU E 1 94 ? 8.881 -35.398 4.315 1.00 16.15 93 LEU E N 1
ATOM 5904 C CA . LEU E 1 94 ? 9.607 -34.834 3.094 1.00 15.35 93 LEU E CA 1
ATOM 5905 C C . LEU E 1 94 ? 8.638 -34.351 2.068 1.00 16.71 93 LEU E C 1
ATOM 5906 O O . LEU E 1 94 ? 8.826 -33.291 1.455 1.00 18.80 93 LEU E O 1
ATOM 5911 N N . GLU E 1 95 ? 7.641 -35.173 1.773 1.00 16.41 94 GLU E N 1
ATOM 5912 C CA . GLU E 1 95 ? 6.720 -34.771 0.709 1.00 17.56 94 GLU E CA 1
ATOM 5913 C C . GLU E 1 95 ? 5.881 -33.591 1.166 1.00 19.44 94 GLU E C 1
ATOM 5914 O O . GLU E 1 95 ? 5.550 -32.724 0.359 1.00 19.66 94 GLU E O 1
ATOM 5920 N N . GLN E 1 96 ? 5.606 -33.506 2.446 1.00 19.18 95 GLN E N 1
ATOM 5921 C CA . GLN E 1 96 ? 4.888 -32.292 2.946 1.00 19.87 95 GLN E CA 1
ATOM 5922 C C . GLN E 1 96 ? 5.783 -31.076 2.768 1.00 22.50 95 GLN E C 1
ATOM 5923 O O . GLN E 1 96 ? 5.268 -29.984 2.437 1.00 22.35 95 GLN E O 1
ATOM 5929 N N . ALA E 1 97 ? 7.078 -31.226 2.945 1.00 20.23 96 ALA E N 1
ATOM 5930 C CA . ALA E 1 97 ? 8.053 -30.095 2.759 1.00 20.39 96 ALA E CA 1
ATOM 5931 C C . ALA E 1 97 ? 8.113 -29.727 1.238 1.00 22.04 96 ALA E C 1
ATOM 5932 O O . ALA E 1 97 ? 8.200 -28.540 0.892 1.00 23.44 96 ALA E O 1
ATOM 5934 N N . ASN E 1 98 ? 8.081 -30.709 0.354 1.00 19.76 97 ASN E N 1
ATOM 5935 C CA . ASN E 1 98 ? 8.051 -30.417 -1.074 1.00 18.42 97 ASN E CA 1
ATOM 5936 C C . ASN E 1 98 ? 6.784 -29.603 -1.393 1.00 20.64 97 ASN E C 1
ATOM 5937 O O . ASN E 1 98 ? 6.851 -28.618 -2.166 1.00 21.86 97 ASN E O 1
ATOM 5942 N N . THR E 1 99 ? 5.662 -30.033 -0.842 1.00 21.18 98 THR E N 1
ATOM 5943 C CA . THR E 1 99 ? 4.382 -29.345 -1.081 1.00 22.39 98 THR E CA 1
ATOM 5944 C C . THR E 1 99 ? 4.465 -27.908 -0.539 1.00 23.09 98 THR E C 1
ATOM 5945 O O . THR E 1 99 ? 4.032 -26.983 -1.281 1.00 23.96 98 THR E O 1
ATOM 5949 N N . ARG E 1 100 ? 4.971 -27.711 0.659 1.00 24.72 99 ARG E N 1
ATOM 5950 C CA . ARG E 1 100 ? 5.183 -26.322 1.205 1.00 28.90 99 ARG E CA 1
ATOM 5951 C C . ARG E 1 100 ? 6.007 -25.466 0.293 1.00 27.10 99 ARG E C 1
ATOM 5952 O O . ARG E 1 100 ? 5.640 -24.335 0.057 1.00 27.69 99 ARG E O 1
ATOM 5960 N N A SER E 1 101 ? 7.130 -25.955 -0.182 0.50 25.48 100 SER E N 1
ATOM 5961 N N B SER E 1 101 ? 7.117 -26.020 -0.194 0.50 24.75 100 SER E N 1
ATOM 5962 C CA A SER E 1 101 ? 7.919 -25.118 -1.012 0.50 24.02 100 SER E CA 1
ATOM 5963 C CA B SER E 1 101 ? 8.030 -25.332 -1.077 0.50 22.10 100 SER E CA 1
ATOM 5964 C C A SER E 1 101 ? 7.113 -24.736 -2.292 0.50 23.55 100 SER E C 1
ATOM 5965 C C B SER E 1 101 ? 7.378 -24.919 -2.430 0.50 20.98 100 SER E C 1
ATOM 5966 O O A SER E 1 101 ? 7.076 -23.523 -2.679 0.50 20.50 100 SER E O 1
ATOM 5967 O O B SER E 1 101 ? 7.689 -23.830 -2.973 0.50 19.70 100 SER E O 1
ATOM 5972 N N . LEU E 1 102 ? 6.413 -25.715 -2.894 1.00 20.33 101 LEU E N 1
ATOM 5973 C CA . LEU E 1 102 ? 5.671 -25.456 -4.159 1.00 18.81 101 LEU E CA 1
ATOM 5974 C C . LEU E 1 102 ? 4.596 -24.399 -3.893 1.00 23.71 101 LEU E C 1
ATOM 5975 O O . LEU E 1 102 ? 4.362 -23.512 -4.729 1.00 22.70 101 LEU E O 1
ATOM 5980 N N . LEU E 1 103 ? 3.950 -24.492 -2.711 1.00 23.16 102 LEU E N 1
ATOM 5981 C CA . LEU E 1 103 ? 2.976 -23.441 -2.318 1.00 24.14 102 LEU E CA 1
ATOM 5982 C C . LEU E 1 103 ? 3.620 -22.092 -2.095 1.00 26.30 102 LEU E C 1
ATOM 5983 O O . LEU E 1 103 ? 2.950 -21.092 -2.526 1.00 25.87 102 LEU E O 1
ATOM 5988 N N . ASN E 1 104 ? 4.837 -22.031 -1.510 1.00 26.71 103 ASN E N 1
ATOM 5989 C CA . ASN E 1 104 ? 5.606 -20.735 -1.300 1.00 25.21 103 ASN E CA 1
ATOM 5990 C C . ASN E 1 104 ? 5.827 -20.162 -2.741 1.00 26.62 103 ASN E C 1
ATOM 5991 O O . ASN E 1 104 ? 5.749 -18.933 -2.986 1.00 25.06 103 ASN E O 1
ATOM 5996 N N . LEU E 1 105 ? 6.256 -21.023 -3.654 1.00 19.64 104 LEU E N 1
ATOM 5997 C CA . LEU E 1 105 ? 6.543 -20.528 -4.946 1.00 18.89 104 LEU E CA 1
ATOM 5998 C C . LEU E 1 105 ? 5.243 -19.997 -5.663 1.00 20.08 104 LEU E C 1
ATOM 5999 O O . LEU E 1 105 ? 5.203 -18.893 -6.349 1.00 20.29 104 LEU E O 1
ATOM 6004 N N . ALA E 1 106 ? 4.175 -20.807 -5.625 1.00 19.20 105 ALA E N 1
ATOM 6005 C CA . ALA E 1 106 ? 2.895 -20.389 -6.200 1.00 18.86 105 ALA E CA 1
ATOM 6006 C C . ALA E 1 106 ? 2.371 -19.062 -5.615 1.00 21.09 105 ALA E C 1
ATOM 6007 O O . ALA E 1 106 ? 1.814 -18.205 -6.355 1.00 22.76 105 ALA E O 1
ATOM 6009 N N . GLU E 1 107 ? 2.514 -18.905 -4.298 1.00 20.77 106 GLU E N 1
ATOM 6010 C CA . GLU E 1 107 ? 2.078 -17.634 -3.715 1.00 21.11 106 GLU E CA 1
ATOM 6011 C C . GLU E 1 107 ? 2.873 -16.475 -4.226 1.00 21.79 106 GLU E C 1
ATOM 6012 O O . GLU E 1 107 ? 2.288 -15.418 -4.512 1.00 24.09 106 GLU E O 1
ATOM 6018 N N . ALA E 1 108 ? 4.175 -16.624 -4.428 1.00 21.48 107 ALA E N 1
ATOM 6019 C CA . ALA E 1 108 ? 4.957 -15.507 -4.945 1.00 23.83 107 ALA E CA 1
ATOM 6020 C C . ALA E 1 108 ? 4.552 -15.268 -6.399 1.00 23.08 107 ALA E C 1
ATOM 6021 O O . ALA E 1 108 ? 4.474 -14.137 -6.868 1.00 22.01 107 ALA E O 1
ATOM 6023 N N . ALA E 1 109 ? 4.308 -16.337 -7.136 1.00 18.77 108 ALA E N 1
ATOM 6024 C CA . ALA E 1 109 ? 3.885 -16.130 -8.521 1.00 20.41 108 ALA E CA 1
ATOM 6025 C C . ALA E 1 109 ? 2.543 -15.443 -8.580 1.00 23.04 108 ALA E C 1
ATOM 6026 O O . ALA E 1 109 ? 2.331 -14.557 -9.410 1.00 22.56 108 ALA E O 1
ATOM 6028 N N . SER E 1 110 ? 1.677 -15.822 -7.654 1.00 20.46 109 SER E N 1
ATOM 6029 C CA . SER E 1 110 ? 0.314 -15.209 -7.613 1.00 22.76 109 SER E CA 1
ATOM 6030 C C . SER E 1 110 ? 0.484 -13.701 -7.292 1.00 28.35 109 SER E C 1
ATOM 6031 O O . SER E 1 110 ? -0.139 -12.848 -7.946 1.00 26.32 109 SER E O 1
ATOM 6034 N N . THR E 1 111 ? 1.336 -13.364 -6.316 1.00 26.17 110 THR E N 1
ATOM 6035 C CA . THR E 1 111 ? 1.500 -11.943 -5.979 1.00 28.39 110 THR E CA 1
ATOM 6036 C C . THR E 1 111 ? 2.055 -11.132 -7.150 1.00 25.96 110 THR E C 1
ATOM 6037 O O . THR E 1 111 ? 1.663 -9.953 -7.321 1.00 28.39 110 THR E O 1
ATOM 6041 N N . CYS E 1 112 ? 2.926 -11.744 -7.974 1.00 23.82 111 CYS E N 1
ATOM 6042 C CA . CYS E 1 112 ? 3.564 -11.122 -9.161 1.00 24.64 111 CYS E CA 1
ATOM 6043 C C . CYS E 1 112 ? 2.610 -11.164 -10.356 1.00 26.88 111 CYS E C 1
ATOM 6044 O O . CYS E 1 112 ? 2.994 -10.705 -11.373 1.00 28.65 111 CYS E O 1
ATOM 6047 N N . HIS E 1 113 ? 1.444 -11.764 -10.217 1.00 23.23 112 HIS E N 1
ATOM 6048 C CA . HIS E 1 113 ? 0.534 -12.012 -11.428 1.00 24.89 112 HIS E CA 1
ATOM 6049 C C . HIS E 1 113 ? 1.296 -12.742 -12.507 1.00 24.34 112 HIS E C 1
ATOM 6050 O O . HIS E 1 113 ? 1.134 -12.463 -13.708 1.00 22.77 112 HIS E O 1
ATOM 6057 N N . ASP E 1 114 ? 2.159 -13.722 -12.108 1.00 18.89 113 ASP E N 1
ATOM 6058 C CA . ASP E 1 114 ? 2.917 -14.445 -13.081 1.00 17.60 113 ASP E CA 1
ATOM 6059 C C . ASP E 1 114 ? 2.155 -15.684 -13.559 1.00 19.50 113 ASP E C 1
ATOM 6060 O O . ASP E 1 114 ? 2.281 -16.799 -13.009 1.00 18.17 113 ASP E O 1
ATOM 6065 N N . PHE E 1 115 ? 1.282 -15.431 -14.526 1.00 19.34 114 PHE E N 1
ATOM 6066 C CA . PHE E 1 115 ? 0.334 -16.445 -14.948 1.00 19.36 114 PHE E CA 1
ATOM 6067 C C . PHE E 1 115 ? 1.004 -17.648 -15.590 1.00 17.11 114 PHE E C 1
ATOM 6068 O O . PHE E 1 115 ? 0.513 -18.836 -15.437 1.00 18.55 114 PHE E O 1
ATOM 6076 N N . ALA E 1 116 ? 2.127 -17.434 -16.321 1.00 18.24 115 ALA E N 1
ATOM 6077 C CA . ALA E 1 116 ? 2.809 -18.594 -16.899 1.00 17.97 115 ALA E CA 1
ATOM 6078 C C . ALA E 1 116 ? 3.401 -19.496 -15.770 1.00 17.85 115 ALA E C 1
ATOM 6079 O O . ALA E 1 116 ? 3.325 -20.712 -15.864 1.00 17.52 115 ALA E O 1
ATOM 6081 N N . VAL E 1 117 ? 4.017 -18.887 -14.752 1.00 16.48 116 VAL E N 1
ATOM 6082 C CA . VAL E 1 117 ? 4.583 -19.767 -13.668 1.00 16.11 116 VAL E CA 1
ATOM 6083 C C . VAL E 1 117 ? 3.421 -20.510 -12.975 1.00 16.22 116 VAL E C 1
ATOM 6084 O O . VAL E 1 117 ? 3.540 -21.708 -12.706 1.00 16.40 116 VAL E O 1
ATOM 6088 N N . MET E 1 118 ? 2.348 -19.783 -12.677 1.00 17.35 117 MET E N 1
ATOM 6089 C CA . MET E 1 118 ? 1.210 -20.487 -12.003 1.00 18.92 117 MET E CA 1
ATOM 6090 C C . MET E 1 118 ? 0.712 -21.626 -12.853 1.00 16.91 117 MET E C 1
ATOM 6091 O O . MET E 1 118 ? 0.448 -22.742 -12.290 1.00 17.73 117 MET E O 1
ATOM 6096 N N . ALA E 1 119 ? 0.583 -21.433 -14.171 1.00 15.71 118 ALA E N 1
ATOM 6097 C CA . ALA E 1 119 ? 0.144 -22.543 -15.043 1.00 16.42 118 ALA E CA 1
ATOM 6098 C C . ALA E 1 119 ? 1.134 -23.695 -15.031 1.00 17.64 118 ALA E C 1
ATOM 6099 O O . ALA E 1 119 ? 0.750 -24.860 -14.951 1.00 18.50 118 ALA E O 1
ATOM 6101 N N . PHE E 1 120 ? 2.451 -23.393 -15.007 1.00 14.98 119 PHE E N 1
ATOM 6102 C CA . PHE E 1 120 ? 3.405 -24.465 -14.947 1.00 17.81 119 PHE E CA 1
ATOM 6103 C C . PHE E 1 120 ? 3.325 -25.322 -13.664 1.00 16.63 119 PHE E C 1
ATOM 6104 O O . PHE E 1 120 ? 3.583 -26.529 -13.746 1.00 16.08 119 PHE E O 1
ATOM 6112 N N . LEU E 1 121 ? 2.958 -24.634 -12.558 1.00 15.85 120 LEU E N 1
ATOM 6113 C CA . LEU E 1 121 ? 2.979 -25.326 -11.249 1.00 14.81 120 LEU E CA 1
ATOM 6114 C C . LEU E 1 121 ? 1.757 -26.205 -11.130 1.00 18.81 120 LEU E C 1
ATOM 6115 O O . LEU E 1 121 ? 1.783 -27.133 -10.327 1.00 16.68 120 LEU E O 1
ATOM 6120 N N . ASN E 1 122 ? 0.714 -25.979 -11.919 1.00 16.62 121 ASN E N 1
ATOM 6121 C CA . ASN E 1 122 ? -0.546 -26.721 -11.602 1.00 17.01 121 ASN E CA 1
ATOM 6122 C C . ASN E 1 122 ? -0.439 -28.226 -11.587 1.00 17.59 121 ASN E C 1
ATOM 6123 O O . ASN E 1 122 ? -0.935 -28.866 -10.682 1.00 16.22 121 ASN E O 1
ATOM 6128 N N . PRO E 1 123 ? 0.230 -28.897 -12.563 1.00 16.89 122 PRO E N 1
ATOM 6129 C CA . PRO E 1 123 ? 0.349 -30.352 -12.504 1.00 17.77 122 PRO E CA 1
ATOM 6130 C C . PRO E 1 123 ? 1.161 -30.738 -11.267 1.00 17.68 122 PRO E C 1
ATOM 6131 O O . PRO E 1 123 ? 0.924 -31.850 -10.775 1.00 19.74 122 PRO E O 1
ATOM 6135 N N . PHE E 1 124 ? 2.112 -29.902 -10.830 1.00 17.12 123 PHE E N 1
ATOM 6136 C CA . PHE E 1 124 ? 2.890 -30.322 -9.652 1.00 15.67 123 PHE E CA 1
ATOM 6137 C C . PHE E 1 124 ? 1.996 -30.228 -8.414 1.00 17.29 123 PHE E C 1
ATOM 6138 O O . PHE E 1 124 ? 2.134 -31.068 -7.500 1.00 18.34 123 PHE E O 1
ATOM 6146 N N . HIS E 1 125 ? 1.101 -29.218 -8.348 1.00 16.36 124 HIS E N 1
ATOM 6147 C CA . HIS E 1 125 ? 0.198 -29.192 -7.160 1.00 16.40 124 HIS E CA 1
ATOM 6148 C C . HIS E 1 125 ? -0.654 -30.452 -7.130 1.00 15.24 124 HIS E C 1
ATOM 6149 O O . HIS E 1 125 ? -0.834 -31.031 -6.045 1.00 18.30 124 HIS E O 1
ATOM 6156 N N . LEU E 1 126 ? -1.164 -30.867 -8.258 1.00 15.55 125 LEU E N 1
ATOM 6157 C CA . LEU E 1 126 ? -2.016 -32.077 -8.297 1.00 15.72 125 LEU E CA 1
ATOM 6158 C C . LEU E 1 126 ? -1.189 -33.317 -8.051 1.00 17.96 125 LEU E C 1
ATOM 6159 O O . LEU E 1 126 ? -1.657 -34.233 -7.298 1.00 18.71 125 LEU E O 1
ATOM 6164 N N . GLN E 1 127 ? 0.059 -33.348 -8.557 1.00 16.13 126 GLN E N 1
ATOM 6165 C CA . GLN E 1 127 ? 0.942 -34.511 -8.246 1.00 19.42 126 GLN E CA 1
ATOM 6166 C C . GLN E 1 127 ? 1.162 -34.583 -6.697 1.00 17.48 126 GLN E C 1
ATOM 6167 O O . GLN E 1 127 ? 1.147 -35.702 -6.141 1.00 16.90 126 GLN E O 1
ATOM 6173 N N . GLN E 1 128 ? 1.354 -33.512 -6.026 1.00 15.26 127 GLN E N 1
ATOM 6174 C CA . GLN E 1 128 ? 1.715 -33.582 -4.606 1.00 16.50 127 GLN E CA 1
ATOM 6175 C C . GLN E 1 128 ? 0.462 -34.074 -3.822 1.00 18.65 127 GLN E C 1
ATOM 6176 O O . GLN E 1 128 ? 0.599 -34.853 -2.879 1.00 19.22 127 GLN E O 1
ATOM 6182 N N . VAL E 1 129 ? -0.776 -33.709 -4.284 1.00 16.29 128 VAL E N 1
ATOM 6183 C CA . VAL E 1 129 ? -1.940 -34.293 -3.605 1.00 16.77 128 VAL E CA 1
ATOM 6184 C C . VAL E 1 129 ? -1.831 -35.819 -3.709 1.00 18.32 128 VAL E C 1
ATOM 6185 O O . VAL E 1 129 ? -2.114 -36.537 -2.710 1.00 19.10 128 VAL E O 1
ATOM 6189 N N . ASN E 1 130 ? -1.583 -36.344 -4.905 1.00 17.03 129 ASN E N 1
ATOM 6190 C CA . ASN E 1 130 ? -1.579 -37.798 -5.084 1.00 17.63 129 ASN E CA 1
ATOM 6191 C C . ASN E 1 130 ? -0.435 -38.453 -4.271 1.00 18.83 129 ASN E C 1
ATOM 6192 O O . ASN E 1 130 ? -0.632 -39.514 -3.654 1.00 18.99 129 ASN E O 1
ATOM 6197 N N . GLU E 1 131 ? 0.733 -37.793 -4.284 1.00 18.21 130 GLU E N 1
ATOM 6198 C CA . GLU E 1 131 ? 1.909 -38.399 -3.543 1.00 18.30 130 GLU E CA 1
ATOM 6199 C C . GLU E 1 131 ? 1.671 -38.374 -2.037 1.00 17.82 130 GLU E C 1
ATOM 6200 O O . GLU E 1 131 ? 1.978 -39.405 -1.371 1.00 18.40 130 GLU E O 1
ATOM 6206 N N . GLU E 1 132 ? 1.184 -37.258 -1.482 1.00 17.76 131 GLU E N 1
ATOM 6207 C CA . GLU E 1 132 ? 0.960 -37.248 0.002 1.00 18.75 131 GLU E CA 1
ATOM 6208 C C . GLU E 1 132 ? -0.113 -38.329 0.348 1.00 20.84 131 GLU E C 1
ATOM 6209 O O . GLU E 1 132 ? -0.007 -39.011 1.402 1.00 19.75 131 GLU E O 1
ATOM 6215 N N . ASP E 1 133 ? -1.149 -38.461 -0.500 1.00 18.46 132 ASP E N 1
ATOM 6216 C CA . ASP E 1 133 ? -2.119 -39.528 -0.245 1.00 19.10 132 ASP E CA 1
ATOM 6217 C C . ASP E 1 133 ? -1.521 -40.940 -0.276 1.00 21.25 132 ASP E C 1
ATOM 6218 O O . ASP E 1 133 ? -1.787 -41.722 0.683 1.00 21.53 132 ASP E O 1
ATOM 6223 N N . LYS E 1 134 ? -0.620 -41.244 -1.213 1.00 19.41 133 LYS E N 1
ATOM 6224 C CA . LYS E 1 134 ? -0.072 -42.568 -1.338 1.00 20.79 133 LYS E CA 1
ATOM 6225 C C . LYS E 1 134 ? 0.844 -42.822 -0.203 1.00 22.38 133 LYS E C 1
ATOM 6226 O O . LYS E 1 134 ? 0.785 -43.895 0.392 1.00 21.84 133 LYS E O 1
ATOM 6232 N N . ILE E 1 135 ? 1.714 -41.882 0.135 1.00 20.15 134 ILE E N 1
ATOM 6233 C CA A ILE E 1 135 ? 2.655 -42.077 1.308 0.50 18.42 134 ILE E CA 1
ATOM 6234 C CA B ILE E 1 135 ? 2.647 -42.110 1.276 0.50 19.60 134 ILE E CA 1
ATOM 6235 C C . ILE E 1 135 ? 1.895 -42.237 2.591 1.00 20.88 134 ILE E C 1
ATOM 6236 O O . ILE E 1 135 ? 2.186 -43.143 3.410 1.00 23.26 134 ILE E O 1
ATOM 6245 N N . GLY E 1 136 ? 0.852 -41.419 2.779 1.00 19.30 135 GLY E N 1
ATOM 6246 C CA . GLY E 1 136 ? 0.137 -41.509 4.060 1.00 19.61 135 GLY E CA 1
ATOM 6247 C C . GLY E 1 136 ? -0.587 -42.892 4.089 1.00 18.91 135 GLY E C 1
ATOM 6248 O O . GLY E 1 136 ? -0.664 -43.493 5.194 1.00 20.39 135 GLY E O 1
ATOM 6249 N N . SER E 1 137 ? -1.028 -43.404 2.963 1.00 18.07 136 SER E N 1
ATOM 6250 C CA . SER E 1 137 ? -1.721 -44.707 2.920 1.00 18.96 136 SER E CA 1
ATOM 6251 C C . SER E 1 137 ? -0.749 -45.851 3.229 1.00 21.86 136 SER E C 1
ATOM 6252 O O . SER E 1 137 ? -0.989 -46.721 4.073 1.00 22.39 136 SER E O 1
ATOM 6255 N N . ILE E 1 138 ? 0.435 -45.733 2.629 1.00 19.54 137 ILE E N 1
ATOM 6256 C CA . ILE E 1 138 ? 1.482 -46.780 2.934 1.00 18.68 137 ILE E CA 1
ATOM 6257 C C . ILE E 1 138 ? 1.874 -46.695 4.387 1.00 19.31 137 ILE E C 1
ATOM 6258 O O . ILE E 1 138 ? 2.037 -47.773 5.056 1.00 18.62 137 ILE E O 1
ATOM 6263 N N . LEU E 1 139 ? 2.115 -45.509 4.915 1.00 17.66 138 LEU E N 1
ATOM 6264 C CA . LEU E 1 139 ? 2.537 -45.381 6.324 1.00 19.60 138 LEU E CA 1
ATOM 6265 C C . LEU E 1 139 ? 1.429 -46.040 7.244 1.00 20.70 138 LEU E C 1
ATOM 6266 O O . LEU E 1 139 ? 1.698 -46.740 8.215 1.00 20.21 138 LEU E O 1
ATOM 6271 N N . ALA E 1 140 ? 0.156 -45.809 6.891 1.00 19.71 139 ALA E N 1
ATOM 6272 C CA . ALA E 1 140 ? -0.886 -46.429 7.673 1.00 21.04 139 ALA E CA 1
ATOM 6273 C C . ALA E 1 140 ? -0.851 -47.966 7.603 1.00 20.74 139 ALA E C 1
ATOM 6274 O O . ALA E 1 140 ? -1.041 -48.648 8.692 1.00 21.03 139 ALA E O 1
ATOM 6276 N N . LYS E 1 141 ? -0.642 -48.541 6.428 1.00 17.54 140 LYS E N 1
ATOM 6277 C CA . LYS E 1 141 ? -0.552 -49.952 6.311 1.00 17.66 140 LYS E CA 1
ATOM 6278 C C . LYS E 1 141 ? 0.678 -50.446 7.134 1.00 20.08 140 LYS E C 1
ATOM 6279 O O . LYS E 1 141 ? 0.631 -51.475 7.852 1.00 20.19 140 LYS E O 1
ATOM 6285 N N . VAL E 1 142 ? 1.815 -49.758 7.003 1.00 17.59 141 VAL E N 1
ATOM 6286 C CA . VAL E 1 142 ? 3.016 -50.224 7.711 1.00 16.89 141 VAL E CA 1
ATOM 6287 C C . VAL E 1 142 ? 2.809 -50.193 9.189 1.00 18.51 141 VAL E C 1
ATOM 6288 O O . VAL E 1 142 ? 3.261 -51.163 9.915 1.00 17.92 141 VAL E O 1
ATOM 6292 N N . THR E 1 143 ? 2.194 -49.150 9.743 1.00 19.03 142 THR E N 1
ATOM 6293 C CA . THR E 1 143 ? 1.989 -49.027 11.200 1.00 18.51 142 THR E CA 1
ATOM 6294 C C . THR E 1 143 ? 1.061 -50.110 11.661 1.00 23.40 142 THR E C 1
ATOM 6295 O O . THR E 1 143 ? 1.391 -50.749 12.682 1.00 26.91 142 THR E O 1
ATOM 6299 N N . ASP E 1 144 ? 0.053 -50.455 10.848 1.00 17.98 143 ASP E N 1
ATOM 6300 C CA . ASP E 1 144 ? -0.823 -51.512 11.294 1.00 16.45 143 ASP E CA 1
ATOM 6301 C C . ASP E 1 144 ? -0.211 -52.926 11.222 1.00 18.61 143 ASP E C 1
ATOM 6302 O O . ASP E 1 144 ? -0.313 -53.730 12.219 1.00 18.87 143 ASP E O 1
ATOM 6307 N N . GLU E 1 145 ? 0.429 -53.210 10.108 1.00 18.67 144 GLU E N 1
ATOM 6308 C CA . GLU E 1 145 ? 1.015 -54.582 9.916 1.00 16.73 144 GLU E CA 1
ATOM 6309 C C . GLU E 1 145 ? 2.084 -54.843 10.935 1.00 19.73 144 GLU E C 1
ATOM 6310 O O . GLU E 1 145 ? 2.337 -55.986 11.324 1.00 19.12 144 GLU E O 1
ATOM 6316 N N . ASN E 1 146 ? 2.820 -53.772 11.346 1.00 18.12 145 ASN E N 1
ATOM 6317 C CA . ASN E 1 146 ? 3.917 -53.999 12.262 1.00 18.72 145 ASN E CA 1
ATOM 6318 C C . ASN E 1 146 ? 3.579 -54.258 13.673 1.00 18.64 145 ASN E C 1
ATOM 6319 O O . ASN E 1 146 ? 4.461 -54.481 14.487 1.00 24.54 145 ASN E O 1
ATOM 6324 N N . ARG E 1 147 ? 2.285 -54.329 13.966 1.00 20.43 146 ARG E N 1
ATOM 6325 C CA . ARG E 1 147 ? 1.788 -54.675 15.285 1.00 19.09 146 ARG E CA 1
ATOM 6326 C C . ARG E 1 147 ? 1.941 -56.173 15.524 1.00 19.15 146 ARG E C 1
ATOM 6327 O O . ARG E 1 147 ? 1.769 -56.602 16.708 1.00 21.31 146 ARG E O 1
ATOM 6335 N N . THR E 1 148 ? 2.123 -56.967 14.461 1.00 16.82 147 THR E N 1
ATOM 6336 C CA . THR E 1 148 ? 2.382 -58.459 14.665 1.00 17.06 147 THR E CA 1
ATOM 6337 C C . THR E 1 148 ? 3.776 -58.785 14.123 1.00 15.91 147 THR E C 1
ATOM 6338 O O . THR E 1 148 ? 4.147 -58.496 12.980 1.00 15.91 147 THR E O 1
ATOM 6342 N N . PRO E 1 149 ? 4.612 -59.410 14.987 1.00 17.21 148 PRO E N 1
ATOM 6343 C CA . PRO E 1 149 ? 6.010 -59.695 14.605 1.00 19.61 148 PRO E CA 1
ATOM 6344 C C . PRO E 1 149 ? 6.101 -60.455 13.313 1.00 18.70 148 PRO E C 1
ATOM 6345 O O . PRO E 1 149 ? 5.405 -61.486 13.104 1.00 18.13 148 PRO E O 1
ATOM 6349 N N . GLY E 1 150 ? 6.914 -59.965 12.395 1.00 18.64 149 GLY E N 1
ATOM 6350 C CA . GLY E 1 150 ? 7.105 -60.667 11.101 1.00 18.63 149 GLY E CA 1
ATOM 6351 C C . GLY E 1 150 ? 6.118 -60.321 10.003 1.00 18.43 149 GLY E C 1
ATOM 6352 O O . GLY E 1 150 ? 6.395 -60.534 8.806 1.00 18.30 149 GLY E O 1
ATOM 6353 N N . LEU E 1 151 ? 4.945 -59.755 10.371 1.00 15.94 150 LEU E N 1
ATOM 6354 C CA . LEU E 1 151 ? 3.914 -59.597 9.371 1.00 16.73 150 LEU E CA 1
ATOM 6355 C C . LEU E 1 151 ? 4.273 -58.512 8.330 1.00 18.31 150 LEU E C 1
ATOM 6356 O O . LEU E 1 151 ? 3.979 -58.675 7.136 1.00 19.64 150 LEU E O 1
ATOM 6361 N N . LEU E 1 152 ? 4.922 -57.421 8.813 1.00 18.05 151 LEU E N 1
ATOM 6362 C CA . LEU E 1 152 ? 5.324 -56.386 7.855 1.00 17.95 151 LEU E CA 1
ATOM 6363 C C . LEU E 1 152 ? 6.255 -56.982 6.720 1.00 18.81 151 LEU E C 1
ATOM 6364 O O . LEU E 1 152 ? 6.176 -56.648 5.554 1.00 20.43 151 LEU E O 1
ATOM 6369 N N . ARG E 1 153 ? 7.139 -57.943 7.115 1.00 20.28 152 ARG E N 1
ATOM 6370 C CA . ARG E 1 153 ? 8.111 -58.577 6.174 1.00 25.44 152 ARG E CA 1
ATOM 6371 C C . ARG E 1 153 ? 7.292 -59.210 5.034 1.00 31.98 152 ARG E C 1
ATOM 6372 O O . ARG E 1 153 ? 7.633 -59.159 3.854 1.00 34.32 152 ARG E O 1
ATOM 6380 N N . SER E 1 154 ? 6.055 -59.619 5.260 1.00 39.94 153 SER E N 1
ATOM 6381 C CA . SER E 1 154 ? 5.192 -59.929 4.049 1.00 40.51 153 SER E CA 1
ATOM 6382 C C . SER E 1 154 ? 4.611 -58.871 3.043 1.00 44.48 153 SER E C 1
ATOM 6383 O O . SER E 1 154 ? 4.581 -59.158 1.850 1.00 47.98 153 SER E O 1
ATOM 6386 N N . LEU E 1 155 ? 4.202 -57.671 3.462 1.00 40.82 154 LEU E N 1
ATOM 6387 C CA . LEU E 1 155 ? 4.037 -56.531 2.555 1.00 41.04 154 LEU E CA 1
ATOM 6388 C C . LEU E 1 155 ? 5.228 -56.298 1.657 1.00 39.49 154 LEU E C 1
ATOM 6389 O O . LEU E 1 155 ? 5.068 -55.860 0.537 1.00 40.18 154 LEU E O 1
ATOM 6394 N N . ASP E 1 156 ? 6.441 -56.435 2.214 1.00 31.24 155 ASP E N 1
ATOM 6395 C CA . ASP E 1 156 ? 7.599 -56.065 1.461 1.00 30.60 155 ASP E CA 1
ATOM 6396 C C . ASP E 1 156 ? 7.663 -57.157 0.365 1.00 36.15 155 ASP E C 1
ATOM 6397 O O . ASP E 1 156 ? 7.712 -56.851 -0.807 1.00 41.94 155 ASP E O 1
ATOM 6402 N N . VAL E 1 157 ? 7.631 -58.430 0.790 1.00 44.99 156 VAL E N 1
ATOM 6403 C CA . VAL E 1 157 ? 7.722 -59.569 -0.155 1.00 49.77 156 VAL E CA 1
ATOM 6404 C C . VAL E 1 157 ? 6.741 -59.452 -1.383 1.00 48.10 156 VAL E C 1
ATOM 6405 O O . VAL E 1 157 ? 7.036 -60.060 -2.405 1.00 50.19 156 VAL E O 1
ATOM 6409 N N . VAL E 1 158 ? 5.679 -58.612 -1.338 1.00 59.54 157 VAL E N 1
ATOM 6410 C CA . VAL E 1 158 ? 4.998 -58.000 -2.572 1.00 59.71 157 VAL E CA 1
ATOM 6411 C C . VAL E 1 158 ? 5.487 -56.608 -3.149 1.00 70.00 157 VAL E C 1
ATOM 6412 O O . VAL E 1 158 ? 6.349 -56.573 -4.048 1.00 69.06 157 VAL E O 1
ATOM 6416 N N . SER E 1 159 ? 4.937 -55.473 -2.668 1.00 67.08 158 SER E N 1
ATOM 6417 C CA . SER E 1 159 ? 5.195 -54.149 -3.279 1.00 63.28 158 SER E CA 1
ATOM 6418 C C . SER E 1 159 ? 6.049 -53.194 -2.446 1.00 70.24 158 SER E C 1
ATOM 6419 O O . SER E 1 159 ? 7.258 -53.388 -2.288 1.00 60.56 158 SER E O 1
ATOM 6422 N N . SER F 1 2 ? -22.115 -13.522 -77.166 1.00 60.89 1 SER F N 1
ATOM 6423 C CA . SER F 1 2 ? -22.623 -14.121 -75.888 1.00 60.43 1 SER F CA 1
ATOM 6424 C C . SER F 1 2 ? -23.570 -15.346 -76.122 1.00 59.51 1 SER F C 1
ATOM 6425 O O . SER F 1 2 ? -23.206 -16.525 -75.880 1.00 53.05 1 SER F O 1
ATOM 6428 N N . GLU F 1 3 ? -24.778 -15.057 -76.611 1.00 42.79 2 GLU F N 1
ATOM 6429 C CA . GLU F 1 3 ? -25.690 -16.072 -77.143 1.00 37.43 2 GLU F CA 1
ATOM 6430 C C . GLU F 1 3 ? -24.952 -17.091 -78.076 1.00 30.78 2 GLU F C 1
ATOM 6431 O O . GLU F 1 3 ? -25.394 -18.231 -78.225 1.00 28.19 2 GLU F O 1
ATOM 6437 N N . GLU F 1 4 ? -23.926 -16.640 -78.790 1.00 36.58 3 GLU F N 1
ATOM 6438 C CA . GLU F 1 4 ? -23.264 -17.514 -79.761 1.00 42.30 3 GLU F CA 1
ATOM 6439 C C . GLU F 1 4 ? -22.494 -18.597 -79.010 1.00 46.06 3 GLU F C 1
ATOM 6440 O O . GLU F 1 4 ? -22.427 -19.783 -79.413 1.00 32.33 3 GLU F O 1
ATOM 6446 N N . LEU F 1 5 ? -21.981 -18.202 -77.861 1.00 44.47 4 LEU F N 1
ATOM 6447 C CA . LEU F 1 5 ? -21.319 -19.154 -77.011 1.00 43.10 4 LEU F CA 1
ATOM 6448 C C . LEU F 1 5 ? -22.233 -20.252 -76.447 1.00 39.15 4 LEU F C 1
ATOM 6449 O O . LEU F 1 5 ? -21.854 -21.447 -76.559 1.00 39.58 4 LEU F O 1
ATOM 6454 N N . LEU F 1 6 ? -23.413 -19.912 -75.926 1.00 28.88 5 LEU F N 1
ATOM 6455 C CA . LEU F 1 6 ? -24.484 -20.765 -75.560 1.00 32.74 5 LEU F CA 1
ATOM 6456 C C . LEU F 1 6 ? -24.830 -21.702 -76.715 1.00 32.68 5 LEU F C 1
ATOM 6457 O O . LEU F 1 6 ? -25.126 -22.904 -76.537 1.00 29.48 5 LEU F O 1
ATOM 6462 N N . ASP F 1 7 ? -24.975 -21.138 -77.924 1.00 24.40 6 ASP F N 1
ATOM 6463 C CA A ASP F 1 7 ? -25.432 -21.979 -79.023 0.50 21.96 6 ASP F CA 1
ATOM 6464 C CA B ASP F 1 7 ? -25.428 -22.001 -79.009 0.50 22.45 6 ASP F CA 1
ATOM 6465 C C . ASP F 1 7 ? -24.326 -23.014 -79.329 1.00 21.66 6 ASP F C 1
ATOM 6466 O O . ASP F 1 7 ? -24.597 -24.183 -79.552 1.00 21.90 6 ASP F O 1
ATOM 6475 N N . LEU F 1 8 ? -23.087 -22.561 -79.327 1.00 21.14 7 LEU F N 1
ATOM 6476 C CA . LEU F 1 8 ? -21.990 -23.476 -79.733 1.00 21.50 7 LEU F CA 1
ATOM 6477 C C . LEU F 1 8 ? -21.726 -24.510 -78.622 1.00 22.76 7 LEU F C 1
ATOM 6478 O O . LEU F 1 8 ? -21.397 -25.674 -78.902 1.00 21.73 7 LEU F O 1
ATOM 6483 N N . PHE F 1 9 ? -21.947 -24.124 -77.369 1.00 23.09 8 PHE F N 1
ATOM 6484 C CA . PHE F 1 9 ? -21.900 -25.139 -76.324 1.00 28.14 8 PHE F CA 1
ATOM 6485 C C . PHE F 1 9 ? -22.947 -26.245 -76.492 1.00 24.70 8 PHE F C 1
ATOM 6486 O O . PHE F 1 9 ? -22.716 -27.487 -76.440 1.00 24.52 8 PHE F O 1
ATOM 6494 N N . ASN F 1 10 ? -24.197 -25.824 -76.760 1.00 23.37 9 ASN F N 1
ATOM 6495 C CA . ASN F 1 10 ? -25.210 -26.651 -77.040 1.00 23.71 9 ASN F CA 1
ATOM 6496 C C . ASN F 1 10 ? -24.974 -27.568 -78.274 1.00 26.28 9 ASN F C 1
ATOM 6497 O O . ASN F 1 10 ? -25.212 -28.770 -78.302 1.00 25.94 9 ASN F O 1
ATOM 6502 N N . ARG F 1 11 ? -24.391 -27.010 -79.309 1.00 21.19 10 ARG F N 1
ATOM 6503 C CA . ARG F 1 11 ? -24.089 -27.801 -80.487 1.00 20.40 10 ARG F CA 1
ATOM 6504 C C . ARG F 1 11 ? -22.984 -28.825 -80.205 1.00 20.57 10 ARG F C 1
ATOM 6505 O O . ARG F 1 11 ? -22.923 -29.863 -80.870 1.00 19.45 10 ARG F O 1
ATOM 6513 N N . GLN F 1 12 ? -22.049 -28.470 -79.300 1.00 20.07 11 GLN F N 1
ATOM 6514 C CA . GLN F 1 12 ? -21.052 -29.469 -78.973 1.00 17.79 11 GLN F CA 1
ATOM 6515 C C . GLN F 1 12 ? -21.645 -30.732 -78.415 1.00 17.62 11 GLN F C 1
ATOM 6516 O O . GLN F 1 12 ? -21.123 -31.850 -78.773 1.00 17.48 11 GLN F O 1
ATOM 6522 N N . VAL F 1 13 ? -22.608 -30.629 -77.488 1.00 16.17 12 VAL F N 1
ATOM 6523 C CA . VAL F 1 13 ? -23.269 -31.835 -76.979 1.00 16.91 12 VAL F CA 1
ATOM 6524 C C . VAL F 1 13 ? -23.836 -32.653 -78.150 1.00 18.48 12 VAL F C 1
ATOM 6525 O O . VAL F 1 13 ? -23.640 -33.881 -78.236 1.00 17.15 12 VAL F O 1
ATOM 6529 N N . THR F 1 14 ? -24.530 -31.987 -79.078 1.00 16.83 13 THR F N 1
ATOM 6530 C CA . THR F 1 14 ? -25.090 -32.772 -80.206 1.00 16.70 13 THR F CA 1
ATOM 6531 C C . THR F 1 14 ? -23.975 -33.401 -81.002 1.00 16.98 13 THR F C 1
ATOM 6532 O O . THR F 1 14 ? -24.178 -34.570 -81.434 1.00 16.63 13 THR F O 1
ATOM 6536 N N . GLN F 1 15 ? -22.834 -32.699 -81.221 1.00 15.84 14 GLN F N 1
ATOM 6537 C CA . GLN F 1 15 ? -21.752 -33.323 -81.998 1.00 16.71 14 GLN F CA 1
ATOM 6538 C C . GLN F 1 15 ? -21.211 -34.555 -81.305 1.00 17.01 14 GLN F C 1
ATOM 6539 O O . GLN F 1 15 ? -21.005 -35.589 -81.965 1.00 16.91 14 GLN F O 1
ATOM 6545 N N . GLU F 1 16 ? -20.981 -34.466 -79.994 1.00 15.24 15 GLU F N 1
ATOM 6546 C CA . GLU F 1 16 ? -20.460 -35.710 -79.331 1.00 15.51 15 GLU F CA 1
ATOM 6547 C C . GLU F 1 16 ? -21.463 -36.846 -79.351 1.00 14.57 15 GLU F C 1
ATOM 6548 O O . GLU F 1 16 ? -21.061 -38.001 -79.602 1.00 17.10 15 GLU F O 1
ATOM 6554 N N . PHE F 1 17 ? -22.761 -36.544 -79.177 1.00 14.94 16 PHE F N 1
ATOM 6555 C CA . PHE F 1 17 ? -23.766 -37.656 -79.269 1.00 14.84 16 PHE F CA 1
ATOM 6556 C C . PHE F 1 17 ? -23.959 -38.171 -80.702 1.00 14.87 16 PHE F C 1
ATOM 6557 O O . PHE F 1 17 ? -24.151 -39.378 -80.907 1.00 16.88 16 PHE F O 1
ATOM 6565 N N . THR F 1 18 ? -23.796 -37.264 -81.716 1.00 15.73 17 THR F N 1
ATOM 6566 C CA . THR F 1 18 ? -23.793 -37.699 -83.127 1.00 16.33 17 THR F CA 1
ATOM 6567 C C . THR F 1 18 ? -22.611 -38.698 -83.380 1.00 16.42 17 THR F C 1
ATOM 6568 O O . THR F 1 18 ? -22.814 -39.753 -83.957 1.00 17.30 17 THR F O 1
ATOM 6572 N N . ALA F 1 19 ? -21.482 -38.340 -82.824 1.00 16.38 18 ALA F N 1
ATOM 6573 C CA . ALA F 1 19 ? -20.262 -39.218 -82.967 1.00 15.19 18 ALA F CA 1
ATOM 6574 C C . ALA F 1 19 ? -20.488 -40.550 -82.190 1.00 15.43 18 ALA F C 1
ATOM 6575 O O . ALA F 1 19 ? -20.159 -41.608 -82.739 1.00 16.73 18 ALA F O 1
ATOM 6577 N N . SER F 1 20 ? -21.138 -40.518 -81.007 1.00 14.95 19 SER F N 1
ATOM 6578 C CA . SER F 1 20 ? -21.441 -41.716 -80.297 1.00 15.91 19 SER F CA 1
ATOM 6579 C C . SER F 1 20 ? -22.258 -42.648 -81.180 1.00 19.47 19 SER F C 1
ATOM 6580 O O . SER F 1 20 ? -22.022 -43.857 -81.260 1.00 16.46 19 SER F O 1
ATOM 6583 N N . GLN F 1 21 ? -23.276 -42.095 -81.858 1.00 17.35 20 GLN F N 1
ATOM 6584 C CA . GLN F 1 21 ? -24.104 -42.947 -82.737 1.00 16.23 20 GLN F CA 1
ATOM 6585 C C . GLN F 1 21 ? -23.411 -43.443 -84.004 1.00 14.84 20 GLN F C 1
ATOM 6586 O O . GLN F 1 21 ? -23.645 -44.554 -84.447 1.00 15.72 20 GLN F O 1
ATOM 6592 N N . VAL F 1 22 ? -22.530 -42.615 -84.604 1.00 16.00 21 VAL F N 1
ATOM 6593 C CA . VAL F 1 22 ? -21.721 -43.052 -85.765 1.00 14.96 21 VAL F CA 1
ATOM 6594 C C . VAL F 1 22 ? -20.818 -44.225 -85.324 1.00 16.77 21 VAL F C 1
ATOM 6595 O O . VAL F 1 22 ? -20.782 -45.232 -86.002 1.00 16.52 21 VAL F O 1
ATOM 6599 N N . TYR F 1 23 ? -20.202 -44.084 -84.162 1.00 15.32 22 TYR F N 1
ATOM 6600 C CA . TYR F 1 23 ? -19.378 -45.234 -83.690 1.00 16.65 22 TYR F CA 1
ATOM 6601 C C . TYR F 1 23 ? -20.250 -46.444 -83.457 1.00 17.04 22 TYR F C 1
ATOM 6602 O O . TYR F 1 23 ? -19.799 -47.595 -83.759 1.00 15.84 22 TYR F O 1
ATOM 6611 N N . LEU F 1 24 ? -21.466 -46.336 -82.895 1.00 17.17 23 LEU F N 1
ATOM 6612 C CA . LEU F 1 24 ? -22.316 -47.503 -82.734 1.00 17.67 23 LEU F CA 1
ATOM 6613 C C . LEU F 1 24 ? -22.635 -48.085 -84.108 1.00 16.72 23 LEU F C 1
ATOM 6614 O O . LEU F 1 24 ? -22.642 -49.296 -84.247 1.00 16.30 23 LEU F O 1
ATOM 6619 N N . SER F 1 25 ? -22.958 -47.246 -85.117 1.00 15.81 24 SER F N 1
ATOM 6620 C CA . SER F 1 25 ? -23.195 -47.748 -86.481 1.00 17.89 24 SER F CA 1
ATOM 6621 C C . SER F 1 25 ? -21.996 -48.523 -87.042 1.00 16.75 24 SER F C 1
ATOM 6622 O O . SER F 1 25 ? -22.186 -49.608 -87.624 1.00 17.24 24 SER F O 1
ATOM 6625 N N . ALA F 1 26 ? -20.787 -48.035 -86.757 1.00 15.93 25 ALA F N 1
ATOM 6626 C CA . ALA F 1 26 ? -19.559 -48.724 -87.210 1.00 14.80 25 ALA F CA 1
ATOM 6627 C C . ALA F 1 26 ? -19.421 -50.081 -86.509 1.00 17.47 25 ALA F C 1
ATOM 6628 O O . ALA F 1 26 ? -19.126 -51.102 -87.132 1.00 17.77 25 ALA F O 1
ATOM 6630 N N . SER F 1 27 ? -19.753 -50.103 -85.193 1.00 15.83 26 SER F N 1
ATOM 6631 C CA A SER F 1 27 ? -19.755 -51.410 -84.450 0.50 17.45 26 SER F CA 1
ATOM 6632 C CA B SER F 1 27 ? -19.741 -51.393 -84.462 0.50 18.33 26 SER F CA 1
ATOM 6633 C C . SER F 1 27 ? -20.703 -52.389 -85.078 1.00 20.41 26 SER F C 1
ATOM 6634 O O . SER F 1 27 ? -20.370 -53.549 -85.189 1.00 19.50 26 SER F O 1
ATOM 6639 N N . ILE F 1 28 ? -21.929 -51.917 -85.488 1.00 16.08 27 ILE F N 1
ATOM 6640 C CA . ILE F 1 28 ? -22.890 -52.807 -86.074 1.00 18.93 27 ILE F CA 1
ATOM 6641 C C . ILE F 1 28 ? -22.341 -53.331 -87.390 1.00 19.23 27 ILE F C 1
ATOM 6642 O O . ILE F 1 28 ? -22.446 -54.543 -87.647 1.00 20.63 27 ILE F O 1
ATOM 6647 N N . TRP F 1 29 ? -21.830 -52.424 -88.265 1.00 18.07 28 TRP F N 1
ATOM 6648 C CA . TRP F 1 29 ? -21.348 -52.852 -89.576 1.00 17.56 28 TRP F CA 1
ATOM 6649 C C . TRP F 1 29 ? -20.239 -53.926 -89.359 1.00 19.01 28 TRP F C 1
ATOM 6650 O O . TRP F 1 29 ? -20.229 -54.994 -89.985 1.00 20.57 28 TRP F O 1
ATOM 6661 N N . PHE F 1 30 ? -19.327 -53.641 -88.395 1.00 17.48 29 PHE F N 1
ATOM 6662 C CA . PHE F 1 30 ? -18.202 -54.640 -88.174 1.00 18.08 29 PHE F CA 1
ATOM 6663 C C . PHE F 1 30 ? -18.759 -55.948 -87.598 1.00 21.40 29 PHE F C 1
ATOM 6664 O O . PHE F 1 30 ? -18.361 -56.989 -88.076 1.00 19.77 29 PHE F O 1
ATOM 6672 N N . ASP F 1 31 ? -19.738 -55.921 -86.665 1.00 19.60 30 ASP F N 1
ATOM 6673 C CA . ASP F 1 31 ? -20.234 -57.202 -86.118 1.00 21.99 30 ASP F CA 1
ATOM 6674 C C . ASP F 1 31 ? -20.950 -57.959 -87.242 1.00 23.36 30 ASP F C 1
ATOM 6675 O O . ASP F 1 31 ? -20.789 -59.203 -87.343 1.00 23.83 30 ASP F O 1
ATOM 6680 N N . GLN F 1 32 ? -21.807 -57.288 -88.015 1.00 22.05 31 GLN F N 1
ATOM 6681 C CA . GLN F 1 32 ? -22.540 -57.919 -89.108 1.00 23.24 31 GLN F CA 1
ATOM 6682 C C . GLN F 1 32 ? -21.595 -58.555 -90.095 1.00 25.51 31 GLN F C 1
ATOM 6683 O O . GLN F 1 32 ? -21.959 -59.579 -90.667 1.00 28.38 31 GLN F O 1
ATOM 6689 N N . ASN F 1 33 ? -20.394 -57.987 -90.313 1.00 21.10 32 ASN F N 1
ATOM 6690 C CA . ASN F 1 33 ? -19.431 -58.579 -91.180 1.00 22.91 32 ASN F CA 1
ATOM 6691 C C . ASN F 1 33 ? -18.338 -59.399 -90.489 1.00 22.23 32 ASN F C 1
ATOM 6692 O O . ASN F 1 33 ? -17.306 -59.648 -91.142 1.00 24.95 32 ASN F O 1
ATOM 6697 N N . ASP F 1 34 ? -18.529 -59.744 -89.195 1.00 23.25 33 ASP F N 1
ATOM 6698 C CA . ASP F 1 34 ? -17.702 -60.646 -88.420 1.00 23.76 33 ASP F CA 1
ATOM 6699 C C . ASP F 1 34 ? -16.332 -60.098 -88.150 1.00 28.75 33 ASP F C 1
ATOM 6700 O O . ASP F 1 34 ? -15.341 -60.848 -88.159 1.00 29.74 33 ASP F O 1
ATOM 6705 N N . TRP F 1 35 ? -16.259 -58.792 -87.891 1.00 23.03 34 TRP F N 1
ATOM 6706 C CA . TRP F 1 35 ? -15.024 -58.161 -87.491 1.00 23.20 34 TRP F CA 1
ATOM 6707 C C . TRP F 1 35 ? -15.212 -57.828 -86.007 1.00 26.72 34 TRP F C 1
ATOM 6708 O O . TRP F 1 35 ? -15.429 -56.670 -85.658 1.00 23.70 34 TRP F O 1
ATOM 6719 N N . GLU F 1 36 ? -15.230 -58.835 -85.134 1.00 24.88 35 GLU F N 1
ATOM 6720 C CA . GLU F 1 36 ? -15.635 -58.579 -83.739 1.00 27.47 35 GLU F CA 1
ATOM 6721 C C . GLU F 1 36 ? -14.648 -57.721 -82.986 1.00 25.95 35 GLU F C 1
ATOM 6722 O O . GLU F 1 36 ? -15.117 -57.012 -82.052 1.00 24.05 35 GLU F O 1
ATOM 6728 N N . GLY F 1 37 ? -13.352 -57.708 -83.385 1.00 23.57 36 GLY F N 1
ATOM 6729 C CA . GLY F 1 37 ? -12.333 -56.906 -82.699 1.00 25.74 36 GLY F CA 1
ATOM 6730 C C . GLY F 1 37 ? -12.563 -55.415 -83.015 1.00 20.84 36 GLY F C 1
ATOM 6731 O O . GLY F 1 37 ? -12.652 -54.574 -82.047 1.00 23.79 36 GLY F O 1
ATOM 6732 N N . MET F 1 38 ? -12.689 -55.117 -84.301 1.00 20.19 37 MET F N 1
ATOM 6733 C CA . MET F 1 38 ? -12.946 -53.678 -84.704 1.00 19.99 37 MET F CA 1
ATOM 6734 C C . MET F 1 38 ? -14.337 -53.327 -84.098 1.00 21.49 37 MET F C 1
ATOM 6735 O O . MET F 1 38 ? -14.454 -52.168 -83.667 1.00 19.93 37 MET F O 1
ATOM 6740 N N . ALA F 1 39 ? -15.304 -54.227 -84.050 1.00 19.56 38 ALA F N 1
ATOM 6741 C CA . ALA F 1 39 ? -16.652 -53.831 -83.495 1.00 18.09 38 ALA F CA 1
ATOM 6742 C C . ALA F 1 39 ? -16.502 -53.453 -82.027 1.00 19.84 38 ALA F C 1
ATOM 6743 O O . ALA F 1 39 ? -17.069 -52.449 -81.581 1.00 19.84 38 ALA F O 1
ATOM 6745 N N . ALA F 1 40 ? -15.656 -54.203 -81.283 1.00 21.11 39 ALA F N 1
ATOM 6746 C CA . ALA F 1 40 ? -15.539 -53.854 -79.840 1.00 20.90 39 ALA F CA 1
ATOM 6747 C C . ALA F 1 40 ? -14.827 -52.526 -79.660 1.00 20.87 39 ALA F C 1
ATOM 6748 O O . ALA F 1 40 ? -15.209 -51.807 -78.756 1.00 22.37 39 ALA F O 1
ATOM 6750 N N . TYR F 1 41 ? -13.887 -52.158 -80.498 1.00 18.66 40 TYR F N 1
ATOM 6751 C CA . TYR F 1 41 ? -13.246 -50.875 -80.405 1.00 19.12 40 TYR F CA 1
ATOM 6752 C C . TYR F 1 41 ? -14.274 -49.779 -80.661 1.00 22.33 40 TYR F C 1
ATOM 6753 O O . TYR F 1 41 ? -14.331 -48.773 -79.921 1.00 20.41 40 TYR F O 1
ATOM 6762 N N . MET F 1 42 ? -14.986 -49.943 -81.784 1.00 17.76 41 MET F N 1
ATOM 6763 C CA . MET F 1 42 ? -16.063 -48.929 -82.005 1.00 18.02 41 MET F CA 1
ATOM 6764 C C . MET F 1 42 ? -17.080 -48.793 -80.873 1.00 17.49 41 MET F C 1
ATOM 6765 O O . MET F 1 42 ? -17.550 -47.669 -80.586 1.00 17.60 41 MET F O 1
ATOM 6770 N N . LEU F 1 43 ? -17.500 -49.899 -80.276 1.00 17.69 42 LEU F N 1
ATOM 6771 C CA . LEU F 1 43 ? -18.473 -49.789 -79.232 1.00 18.02 42 LEU F CA 1
ATOM 6772 C C . LEU F 1 4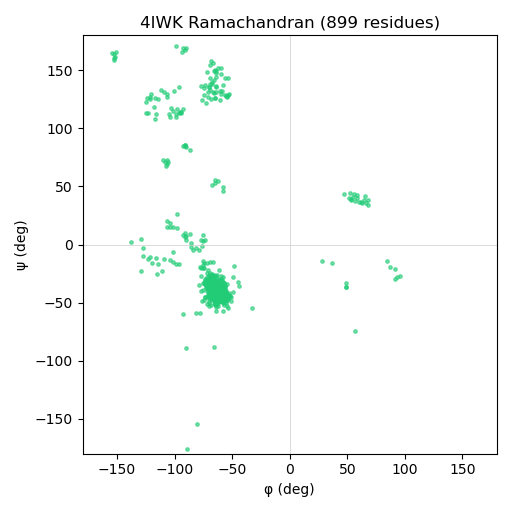3 ? -17.843 -49.029 -78.058 1.00 20.24 42 LEU F C 1
ATOM 6773 O O . LEU F 1 43 ? -18.527 -48.234 -77.405 1.00 17.77 42 LEU F O 1
ATOM 6778 N N . ALA F 1 44 ? -16.568 -49.293 -77.737 1.00 18.12 43 ALA F N 1
ATOM 6779 C CA . ALA F 1 44 ? -15.913 -48.540 -76.646 1.00 18.79 43 ALA F CA 1
ATOM 6780 C C . ALA F 1 44 ? -15.850 -47.043 -76.942 1.00 20.57 43 ALA F C 1
ATOM 6781 O O . ALA F 1 44 ? -16.147 -46.229 -76.048 1.00 21.33 43 ALA F O 1
ATOM 6783 N N . GLU F 1 45 ? -15.524 -46.675 -78.201 1.00 18.92 44 GLU F N 1
ATOM 6784 C CA . GLU F 1 45 ? -15.549 -45.257 -78.566 1.00 17.73 44 GLU F CA 1
ATOM 6785 C C . GLU F 1 45 ? -16.957 -44.679 -78.537 1.00 18.43 44 GLU F C 1
ATOM 6786 O O . GLU F 1 45 ? -17.086 -43.468 -78.188 1.00 18.75 44 GLU F O 1
ATOM 6792 N N . SER F 1 46 ? -17.976 -45.466 -78.864 1.00 16.78 45 SER F N 1
ATOM 6793 C CA . SER F 1 46 ? -19.348 -44.919 -78.766 1.00 16.00 45 SER F CA 1
ATOM 6794 C C . SER F 1 46 ? -19.610 -44.489 -77.328 1.00 17.73 45 SER F C 1
ATOM 6795 O O . SER F 1 46 ? -20.246 -43.440 -77.113 1.00 17.47 45 SER F O 1
ATOM 6798 N N . ALA F 1 47 ? -19.249 -45.337 -76.364 1.00 18.18 46 ALA F N 1
ATOM 6799 C CA . ALA F 1 47 ? -19.422 -44.928 -74.935 1.00 17.91 46 ALA F CA 1
ATOM 6800 C C . ALA F 1 47 ? -18.564 -43.753 -74.556 1.00 18.93 46 ALA F C 1
ATOM 6801 O O . ALA F 1 47 ? -19.038 -42.871 -73.806 1.00 21.50 46 ALA F O 1
ATOM 6803 N N . GLU F 1 48 ? -17.333 -43.663 -75.038 1.00 19.15 47 GLU F N 1
ATOM 6804 C CA . GLU F 1 48 ? -16.498 -42.530 -74.733 1.00 20.48 47 GLU F CA 1
ATOM 6805 C C . GLU F 1 48 ? -17.055 -41.219 -75.269 1.00 20.20 47 GLU F C 1
ATOM 6806 O O . GLU F 1 48 ? -16.965 -40.202 -74.607 1.00 17.00 47 GLU F O 1
ATOM 6812 N N . GLU F 1 49 ? -17.532 -41.221 -76.532 1.00 17.59 48 GLU F N 1
ATOM 6813 C CA . GLU F 1 49 ? -18.080 -39.941 -77.038 1.00 16.88 48 GLU F CA 1
ATOM 6814 C C . GLU F 1 49 ? -19.291 -39.550 -76.206 1.00 17.32 48 GLU F C 1
ATOM 6815 O O . GLU F 1 49 ? -19.523 -38.349 -75.996 1.00 18.24 48 GLU F O 1
ATOM 6821 N N . ARG F 1 50 ? -20.120 -40.529 -75.835 1.00 17.04 49 ARG F N 1
ATOM 6822 C CA . ARG F 1 50 ? -21.281 -40.209 -74.917 1.00 16.64 49 ARG F CA 1
ATOM 6823 C C . ARG F 1 50 ? -20.698 -39.519 -73.660 1.00 17.46 49 ARG F C 1
ATOM 6824 O O . ARG F 1 50 ? -21.259 -38.488 -73.268 1.00 18.51 49 ARG F O 1
ATOM 6832 N N . GLU F 1 51 ? -19.631 -40.050 -73.084 1.00 19.43 50 GLU F N 1
ATOM 6833 C CA . GLU F 1 51 ? -19.019 -39.422 -71.883 1.00 21.04 50 GLU F CA 1
ATOM 6834 C C . GLU F 1 51 ? -18.574 -37.993 -72.149 1.00 19.45 50 GLU F C 1
ATOM 6835 O O . GLU F 1 51 ? -18.804 -37.147 -71.277 1.00 19.24 50 GLU F O 1
ATOM 6841 N N . HIS F 1 52 ? -17.968 -37.710 -73.310 1.00 18.21 51 HIS F N 1
ATOM 6842 C CA . HIS F 1 52 ? -17.592 -36.310 -73.705 1.00 17.63 51 HIS F CA 1
ATOM 6843 C C . HIS F 1 52 ? -18.826 -35.441 -73.703 1.00 18.36 51 HIS F C 1
ATOM 6844 O O . HIS F 1 52 ? -18.801 -34.349 -73.079 1.00 18.46 51 HIS F O 1
ATOM 6851 N N . GLY F 1 53 ? -19.936 -35.920 -74.332 1.00 17.52 52 GLY F N 1
ATOM 6852 C CA . GLY F 1 53 ? -21.164 -35.110 -74.312 1.00 16.30 52 GLY F CA 1
ATOM 6853 C C . GLY F 1 53 ? -21.681 -34.824 -72.925 1.00 17.02 52 GLY F C 1
ATOM 6854 O O . GLY F 1 53 ? -22.075 -33.690 -72.660 1.00 18.60 52 GLY F O 1
ATOM 6855 N N . LEU F 1 54 ? -21.653 -35.835 -72.076 1.00 15.45 53 LEU F N 1
ATOM 6856 C CA . LEU F 1 54 ? -22.151 -35.645 -70.659 1.00 16.53 53 LEU F CA 1
ATOM 6857 C C . LEU F 1 54 ? -21.247 -34.698 -69.915 1.00 16.84 53 LEU F C 1
ATOM 6858 O O . LEU F 1 54 ? -21.766 -33.982 -69.083 1.00 18.41 53 LEU F O 1
ATOM 6863 N N . GLY F 1 55 ? -19.941 -34.679 -70.245 1.00 18.38 54 GLY F N 1
ATOM 6864 C CA . GLY F 1 55 ? -19.071 -33.694 -69.546 1.00 18.47 54 GLY F CA 1
ATOM 6865 C C . GLY F 1 55 ? -19.431 -32.285 -69.945 1.00 21.26 54 GLY F C 1
ATOM 6866 O O . GLY F 1 55 ? -19.402 -31.356 -69.112 1.00 18.39 54 GLY F O 1
ATOM 6867 N N . PHE F 1 56 ? -19.745 -32.069 -71.229 1.00 19.89 55 PHE F N 1
ATOM 6868 C CA . PHE F 1 56 ? -20.198 -30.755 -71.658 1.00 17.92 55 PHE F CA 1
ATOM 6869 C C . PHE F 1 56 ? -21.538 -30.429 -71.030 1.00 17.90 55 PHE F C 1
ATOM 6870 O O . PHE F 1 56 ? -21.700 -29.236 -70.602 1.00 19.89 55 PHE F O 1
ATOM 6878 N N . VAL F 1 57 ? -22.448 -31.409 -70.908 1.00 19.33 56 VAL F N 1
ATOM 6879 C CA . VAL F 1 57 ? -23.701 -31.083 -70.251 1.00 17.03 56 VAL F CA 1
ATOM 6880 C C . VAL F 1 57 ? -23.422 -30.642 -68.794 1.00 18.46 56 VAL F C 1
ATOM 6881 O O . VAL F 1 57 ? -24.029 -29.647 -68.345 1.00 18.75 56 VAL F O 1
ATOM 6885 N N . ASP F 1 58 ? -22.609 -31.415 -68.078 1.00 18.63 57 ASP F N 1
ATOM 6886 C CA . ASP F 1 58 ? -22.368 -31.130 -66.640 1.00 17.90 57 ASP F CA 1
ATOM 6887 C C . ASP F 1 58 ? -21.741 -29.733 -66.478 1.00 21.27 57 ASP F C 1
ATOM 6888 O O . ASP F 1 58 ? -22.213 -28.903 -65.657 1.00 19.93 57 ASP F O 1
ATOM 6893 N N . PHE F 1 59 ? -20.742 -29.413 -67.305 1.00 18.71 58 PHE F N 1
ATOM 6894 C CA . PHE F 1 59 ? -20.167 -28.036 -67.192 1.00 18.63 58 PHE F CA 1
ATOM 6895 C C . PHE F 1 59 ? -21.172 -26.982 -67.515 1.00 21.86 58 PHE F C 1
ATOM 6896 O O . PHE F 1 59 ? -21.236 -25.922 -66.874 1.00 20.35 58 PHE F O 1
ATOM 6904 N N . ALA F 1 60 ? -21.985 -27.187 -68.548 1.00 17.98 59 ALA F N 1
ATOM 6905 C CA . ALA F 1 60 ? -22.981 -26.179 -68.893 1.00 19.20 59 ALA F CA 1
ATOM 6906 C C . ALA F 1 60 ? -23.941 -25.960 -67.734 1.00 20.12 59 ALA F C 1
ATOM 6907 O O . ALA F 1 60 ? -24.246 -24.785 -67.461 1.00 20.49 59 ALA F O 1
ATOM 6909 N N . ASN F 1 61 ? -24.387 -27.028 -67.120 1.00 19.69 60 ASN F N 1
ATOM 6910 C CA . ASN F 1 61 ? -25.318 -26.879 -65.973 1.00 20.25 60 ASN F CA 1
ATOM 6911 C C . ASN F 1 61 ? -24.596 -26.020 -64.902 1.00 22.16 60 ASN F C 1
ATOM 6912 O O . ASN F 1 61 ? -25.227 -25.067 -64.353 1.00 22.27 60 ASN F O 1
ATOM 6917 N N . LYS F 1 62 ? -23.353 -26.376 -64.616 1.00 20.43 61 LYS F N 1
ATOM 6918 C CA . LYS F 1 62 ? -22.603 -25.615 -63.534 1.00 21.85 61 LYS F CA 1
ATOM 6919 C C . LYS F 1 62 ? -22.472 -24.146 -63.906 1.00 23.70 61 LYS F C 1
ATOM 6920 O O . LYS F 1 62 ? -22.555 -23.244 -63.003 1.00 25.28 61 LYS F O 1
ATOM 6926 N N . ARG F 1 63 ? -22.247 -23.826 -65.160 1.00 20.19 62 ARG F N 1
ATOM 6927 C CA . ARG F 1 63 ? -22.055 -22.463 -65.638 1.00 21.69 62 ARG F CA 1
ATOM 6928 C C . ARG F 1 63 ? -23.278 -21.746 -66.086 1.00 24.23 62 ARG F C 1
ATOM 6929 O O . ARG F 1 63 ? -23.171 -20.667 -66.651 1.00 25.98 62 ARG F O 1
ATOM 6937 N N . ASN F 1 64 ? -24.456 -22.327 -65.829 1.00 22.86 63 ASN F N 1
ATOM 6938 C CA . ASN F 1 64 ? -25.717 -21.704 -66.207 1.00 28.22 63 ASN F CA 1
ATOM 6939 C C . ASN F 1 64 ? -25.786 -21.394 -67.658 1.00 28.53 63 ASN F C 1
ATOM 6940 O O . ASN F 1 64 ? -26.323 -20.396 -68.054 1.00 29.03 63 ASN F O 1
ATOM 6945 N N . ILE F 1 65 ? -25.333 -22.348 -68.462 1.00 23.93 64 ILE F N 1
ATOM 6946 C CA . ILE F 1 65 ? -25.519 -22.311 -69.917 1.00 25.28 64 ILE F CA 1
ATOM 6947 C C . ILE F 1 65 ? -26.667 -23.260 -70.213 1.00 24.46 64 ILE F C 1
ATOM 6948 O O . ILE F 1 65 ? -26.538 -24.450 -69.980 1.00 22.40 64 ILE F O 1
ATOM 6953 N N . PRO F 1 66 ? -27.832 -22.793 -70.708 1.00 27.92 65 PRO F N 1
ATOM 6954 C CA . PRO F 1 66 ? -28.996 -23.700 -70.747 1.00 26.43 65 PRO F CA 1
ATOM 6955 C C . PRO F 1 66 ? -28.741 -24.718 -71.912 1.00 24.91 65 PRO F C 1
ATOM 6956 O O . PRO F 1 66 ? -28.180 -24.377 -72.957 1.00 30.65 65 PRO F O 1
ATOM 6960 N N . ILE F 1 67 ? -29.030 -25.950 -71.658 1.00 24.00 66 ILE F N 1
ATOM 6961 C CA . ILE F 1 67 ? -28.851 -26.972 -72.681 1.00 20.76 66 ILE F CA 1
ATOM 6962 C C . ILE F 1 67 ? -30.225 -27.371 -73.104 1.00 22.58 66 ILE F C 1
ATOM 6963 O O . ILE F 1 67 ? -31.069 -27.679 -72.233 1.00 27.16 66 ILE F O 1
ATOM 6968 N N . GLU F 1 68 ? -30.447 -27.411 -74.431 1.00 21.35 67 GLU F N 1
ATOM 6969 C CA . GLU F 1 68 ? -31.682 -28.020 -74.974 1.00 25.90 67 GLU F CA 1
ATOM 6970 C C . GLU F 1 68 ? -31.176 -29.118 -75.939 1.00 17.77 67 GLU F C 1
ATOM 6971 O O . GLU F 1 68 ? -30.428 -28.832 -76.841 1.00 21.39 67 GLU F O 1
ATOM 6977 N N . LEU F 1 69 ? -31.469 -30.359 -75.530 1.00 20.17 68 LEU F N 1
ATOM 6978 C CA . LEU F 1 69 ? -31.025 -31.518 -76.300 1.00 18.78 68 LEU F CA 1
ATOM 6979 C C . LEU F 1 69 ? -31.702 -31.528 -77.654 1.00 19.33 68 LEU F C 1
ATOM 6980 O O . LEU F 1 69 ? -32.954 -31.443 -77.729 1.00 19.47 68 LEU F O 1
ATOM 6985 N N . GLN F 1 70 ? -30.844 -31.599 -78.665 1.00 16.73 69 GLN F N 1
ATOM 6986 C CA . GLN F 1 70 ? -31.331 -31.714 -80.078 1.00 16.13 69 GLN F CA 1
ATOM 6987 C C . GLN F 1 70 ? -31.497 -33.142 -80.539 1.00 17.90 69 GLN F C 1
ATOM 6988 O O . GLN F 1 70 ? -31.041 -34.101 -79.877 1.00 19.11 69 GLN F O 1
ATOM 6994 N N . ALA F 1 71 ? -32.166 -33.333 -81.675 1.00 15.81 70 ALA F N 1
ATOM 6995 C CA . ALA F 1 71 ? -32.218 -34.711 -82.276 1.00 14.26 70 ALA F CA 1
ATOM 6996 C C . ALA F 1 71 ? -30.787 -35.214 -82.554 1.00 15.25 70 ALA F C 1
ATOM 6997 O O . ALA F 1 71 ? -29.934 -34.382 -82.982 1.00 16.37 70 ALA F O 1
ATOM 6999 N N . VAL F 1 72 ? -30.522 -36.517 -82.235 1.00 16.07 71 VAL F N 1
ATOM 7000 C CA . VAL F 1 72 ? -29.212 -37.073 -82.642 1.00 17.39 71 VAL F CA 1
ATOM 7001 C C . VAL F 1 72 ? -29.442 -37.717 -83.981 1.00 14.41 71 VAL F C 1
ATOM 7002 O O . VAL F 1 72 ? -30.201 -38.680 -84.108 1.00 15.14 71 VAL F O 1
ATOM 7006 N N . PRO F 1 73 ? -28.788 -37.204 -85.016 1.00 15.70 72 PRO F N 1
ATOM 7007 C CA . PRO F 1 73 ? -29.144 -37.668 -86.379 1.00 15.67 72 PRO F CA 1
ATOM 7008 C C . PRO F 1 73 ? -28.852 -39.139 -86.607 1.00 17.10 72 PRO F C 1
ATOM 7009 O O . PRO F 1 73 ? -27.978 -39.796 -85.950 1.00 16.46 72 PRO F O 1
ATOM 7013 N N . ALA F 1 74 ? -29.656 -39.742 -87.457 1.00 16.74 73 ALA F N 1
ATOM 7014 C CA . ALA F 1 74 ? -29.340 -41.129 -87.943 1.00 15.22 73 ALA F CA 1
ATOM 7015 C C . ALA F 1 74 ? -27.981 -41.132 -88.627 1.00 18.33 73 ALA F C 1
ATOM 7016 O O . ALA F 1 74 ? -27.691 -40.298 -89.477 1.00 19.03 73 ALA F O 1
ATOM 7018 N N . PRO F 1 75 ? -27.134 -42.114 -88.253 1.00 16.51 74 PRO F N 1
ATOM 7019 C CA . PRO F 1 75 ? -25.858 -42.227 -89.003 1.00 18.22 74 PRO F CA 1
ATOM 7020 C C . PRO F 1 75 ? -26.219 -42.690 -90.468 1.00 22.05 74 PRO F C 1
ATOM 7021 O O . PRO F 1 75 ? -27.056 -43.526 -90.627 1.00 30.21 74 PRO F O 1
ATOM 7025 N N . VAL F 1 76 ? -25.561 -42.150 -91.452 1.00 23.69 75 VAL F N 1
ATOM 7026 C CA . VAL F 1 76 ? -25.929 -42.603 -92.787 1.00 25.36 75 VAL F CA 1
ATOM 7027 C C . VAL F 1 76 ? -24.671 -42.799 -93.572 1.00 32.82 75 VAL F C 1
ATOM 7028 O O . VAL F 1 76 ? -24.790 -43.235 -94.676 1.00 36.05 75 VAL F O 1
ATOM 7032 N N . SER F 1 77 ? -23.490 -42.589 -92.958 1.00 32.65 76 SER F N 1
ATOM 7033 C CA . SER F 1 77 ? -22.262 -43.079 -93.622 1.00 38.60 76 SER F CA 1
ATOM 7034 C C . SER F 1 77 ? -22.219 -44.615 -93.935 1.00 34.83 76 SER F C 1
ATOM 7035 O O . SER F 1 77 ? -21.555 -44.971 -94.928 1.00 42.95 76 SER F O 1
ATOM 7051 N N . ALA F 1 79 ? -24.435 -46.261 -95.194 1.00 40.05 78 ALA F N 1
ATOM 7052 C CA . ALA F 1 79 ? -24.733 -46.316 -96.656 1.00 56.25 78 ALA F CA 1
ATOM 7053 C C . ALA F 1 79 ? -23.482 -46.756 -97.472 1.00 53.07 78 ALA F C 1
ATOM 7054 O O . ALA F 1 79 ? -23.400 -47.880 -97.947 1.00 58.93 78 ALA F O 1
ATOM 7056 N N . GLU F 1 80 ? -22.528 -45.840 -97.600 1.00 44.74 79 GLU F N 1
ATOM 7057 C CA . GLU F 1 80 ? -21.266 -46.066 -98.269 1.00 53.24 79 GLU F CA 1
ATOM 7058 C C . GLU F 1 80 ? -20.542 -47.406 -97.961 1.00 44.07 79 GLU F C 1
ATOM 7059 O O . GLU F 1 80 ? -19.972 -47.967 -98.847 1.00 50.16 79 GLU F O 1
ATOM 7065 N N . TRP F 1 81 ? -20.589 -47.946 -96.748 1.00 32.12 80 TRP F N 1
ATOM 7066 C CA . TRP F 1 81 ? -19.442 -48.808 -96.336 1.00 21.96 80 TRP F CA 1
ATOM 7067 C C . TRP F 1 81 ? -19.496 -50.183 -96.982 1.00 24.29 80 TRP F C 1
ATOM 7068 O O . TRP F 1 81 ? -20.463 -50.969 -96.771 1.00 26.93 80 TRP F O 1
ATOM 7079 N N . SER F 1 82 ? -18.402 -50.528 -97.670 1.00 26.70 81 SER F N 1
ATOM 7080 C CA . SER F 1 82 ? -18.338 -51.906 -98.083 1.00 27.42 81 SER F CA 1
ATOM 7081 C C . SER F 1 82 ? -17.043 -52.611 -97.721 1.00 30.29 81 SER F C 1
ATOM 7082 O O . SER F 1 82 ? -16.942 -53.794 -97.985 1.00 32.04 81 SER F O 1
ATOM 7085 N N . SER F 1 83 ? -16.146 -51.953 -96.982 1.00 24.38 82 SER F N 1
ATOM 7086 C CA . SER F 1 83 ? -14.985 -52.658 -96.505 1.00 24.74 82 SER F CA 1
ATOM 7087 C C . SER F 1 83 ? -14.554 -51.952 -95.226 1.00 22.26 82 SER F C 1
ATOM 7088 O O . SER F 1 83 ? -14.940 -50.792 -95.018 1.00 21.81 82 SER F O 1
ATOM 7091 N N . PRO F 1 84 ? -13.790 -52.631 -94.368 1.00 20.73 83 PRO F N 1
ATOM 7092 C CA . PRO F 1 84 ? -13.326 -51.886 -93.146 1.00 20.18 83 PRO F CA 1
ATOM 7093 C C . PRO F 1 84 ? -12.606 -50.595 -93.480 1.00 21.28 83 PRO F C 1
ATOM 7094 O O . PRO F 1 84 ? -12.693 -49.652 -92.669 1.00 19.94 83 PRO F O 1
ATOM 7098 N N . GLU F 1 85 ? -11.840 -50.482 -94.594 1.00 20.45 84 GLU F N 1
ATOM 7099 C CA . GLU F 1 85 ? -11.199 -49.151 -94.882 1.00 21.49 84 GLU F CA 1
ATOM 7100 C C . GLU F 1 85 ? -12.208 -48.004 -94.932 1.00 20.88 84 GLU F C 1
ATOM 7101 O O . GLU F 1 85 ? -11.936 -46.893 -94.494 1.00 22.75 84 GLU F O 1
ATOM 7107 N N . ASP F 1 86 ? -13.348 -48.317 -95.584 1.00 20.90 85 ASP F N 1
ATOM 7108 C CA . ASP F 1 86 ? -14.409 -47.251 -95.721 1.00 19.31 85 ASP F CA 1
ATOM 7109 C C . ASP F 1 86 ? -14.915 -46.804 -94.291 1.00 18.43 85 ASP F C 1
ATOM 7110 O O . ASP F 1 86 ? -15.082 -45.581 -94.071 1.00 19.53 85 ASP F O 1
ATOM 7115 N N . VAL F 1 87 ? -15.095 -47.806 -93.413 1.00 18.83 86 VAL F N 1
ATOM 7116 C CA . VAL F 1 87 ? -15.566 -47.499 -92.029 1.00 15.45 86 VAL F CA 1
ATOM 7117 C C . VAL F 1 87 ? -14.519 -46.610 -91.317 1.00 18.50 86 VAL F C 1
ATOM 7118 O O . VAL F 1 87 ? -14.891 -45.581 -90.736 1.00 18.39 86 VAL F O 1
ATOM 7122 N N . TRP F 1 88 ? -13.226 -47.059 -91.299 1.00 17.62 87 TRP F N 1
ATOM 7123 C CA . TRP F 1 88 ? -12.224 -46.263 -90.636 1.00 18.43 87 TRP F CA 1
ATOM 7124 C C . TRP F 1 88 ? -11.993 -44.894 -91.232 1.00 18.99 87 TRP F C 1
ATOM 7125 O O . TRP F 1 88 ? -11.766 -43.958 -90.484 1.00 18.62 87 TRP F O 1
ATOM 7136 N N . GLN F 1 89 ? -12.132 -44.730 -92.563 1.00 17.20 88 GLN F N 1
ATOM 7137 C CA . GLN F 1 89 ? -12.046 -43.431 -93.142 1.00 17.53 88 GLN F CA 1
ATOM 7138 C C . GLN F 1 89 ? -13.177 -42.523 -92.663 1.00 19.73 88 GLN F C 1
ATOM 7139 O O . GLN F 1 89 ? -12.947 -41.324 -92.339 1.00 20.73 88 GLN F O 1
ATOM 7145 N N . SER F 1 90 ? -14.424 -43.074 -92.546 1.00 17.16 89 SER F N 1
ATOM 7146 C CA . SER F 1 90 ? -15.519 -42.231 -92.000 1.00 17.63 89 SER F CA 1
ATOM 7147 C C . SER F 1 90 ? -15.274 -41.868 -90.544 1.00 17.40 89 SER F C 1
ATOM 7148 O O . SER F 1 90 ? -15.568 -40.708 -90.170 1.00 19.96 89 SER F O 1
ATOM 7151 N N . ILE F 1 91 ? -14.752 -42.811 -89.779 1.00 16.82 90 ILE F N 1
ATOM 7152 C CA . ILE F 1 91 ? -14.412 -42.508 -88.364 1.00 17.44 90 ILE F CA 1
ATOM 7153 C C . ILE F 1 91 ? -13.331 -41.396 -88.275 1.00 19.47 90 ILE F C 1
ATOM 7154 O O . ILE F 1 91 ? -13.396 -40.522 -87.375 1.00 18.63 90 ILE F O 1
ATOM 7159 N N . LEU F 1 92 ? -12.304 -41.446 -89.142 1.00 19.20 91 LEU F N 1
ATOM 7160 C CA . LEU F 1 92 ? -11.289 -40.349 -89.185 1.00 17.83 91 LEU F CA 1
ATOM 7161 C C . LEU F 1 92 ? -11.949 -38.999 -89.480 1.00 19.44 91 LEU F C 1
ATOM 7162 O O . LEU F 1 92 ? -11.742 -38.004 -88.754 1.00 21.79 91 LEU F O 1
ATOM 7167 N N . GLU F 1 93 ? -12.826 -38.973 -90.477 1.00 19.46 92 GLU F N 1
ATOM 7168 C CA . GLU F 1 93 ? -13.535 -37.737 -90.810 1.00 19.73 92 GLU F CA 1
ATOM 7169 C C . GLU F 1 93 ? -14.378 -37.264 -89.594 1.00 18.18 92 GLU F C 1
ATOM 7170 O O . GLU F 1 93 ? -14.529 -36.067 -89.342 1.00 19.71 92 GLU F O 1
ATOM 7176 N N . LEU F 1 94 ? -14.992 -38.222 -88.923 1.00 17.29 93 LEU F N 1
ATOM 7177 C CA . LEU F 1 94 ? -15.861 -37.916 -87.749 1.00 17.36 93 LEU F CA 1
ATOM 7178 C C . LEU F 1 94 ? -14.992 -37.257 -86.640 1.00 17.92 93 LEU F C 1
ATOM 7179 O O . LEU F 1 94 ? -15.377 -36.178 -86.095 1.00 20.88 93 LEU F O 1
ATOM 7184 N N . GLU F 1 95 ? -13.803 -37.876 -86.338 1.00 17.84 94 GLU F N 1
ATOM 7185 C CA . GLU F 1 95 ? -12.930 -37.201 -85.298 1.00 17.83 94 GLU F CA 1
ATOM 7186 C C . GLU F 1 95 ? -12.437 -35.833 -85.759 1.00 18.73 94 GLU F C 1
ATOM 7187 O O . GLU F 1 95 ? -12.377 -34.913 -84.904 1.00 19.77 94 GLU F O 1
ATOM 7193 N N . GLN F 1 96 ? -12.161 -35.685 -87.074 1.00 20.37 95 GLN F N 1
ATOM 7194 C CA . GLN F 1 96 ? -11.793 -34.351 -87.544 1.00 19.08 95 GLN F CA 1
ATOM 7195 C C . GLN F 1 96 ? -12.908 -33.340 -87.324 1.00 20.53 95 GLN F C 1
ATOM 7196 O O . GLN F 1 96 ? -12.631 -32.132 -87.006 1.00 21.75 95 GLN F O 1
ATOM 7202 N N . ALA F 1 97 ? -14.174 -33.740 -87.564 1.00 19.42 96 ALA F N 1
ATOM 7203 C CA . ALA F 1 97 ? -15.321 -32.855 -87.309 1.00 21.77 96 ALA F CA 1
ATOM 7204 C C . ALA F 1 97 ? -15.477 -32.584 -85.783 1.00 21.69 96 ALA F C 1
ATOM 7205 O O . ALA F 1 97 ? -15.813 -31.433 -85.373 1.00 22.02 96 ALA F O 1
ATOM 7207 N N . ASN F 1 98 ? -15.186 -33.582 -84.916 1.00 21.12 97 ASN F N 1
ATOM 7208 C CA . ASN F 1 98 ? -15.287 -33.295 -83.476 1.00 19.73 97 ASN F CA 1
ATOM 7209 C C . ASN F 1 98 ? -14.202 -32.206 -83.175 1.00 20.71 97 ASN F C 1
ATOM 7210 O O . ASN F 1 98 ? -14.497 -31.258 -82.391 1.00 21.63 97 ASN F O 1
ATOM 7215 N N . THR F 1 99 ? -12.998 -32.393 -83.727 1.00 19.95 98 THR F N 1
ATOM 7216 C CA . THR F 1 99 ? -11.902 -31.416 -83.429 1.00 20.30 98 THR F CA 1
ATOM 7217 C C . THR F 1 99 ? -12.322 -30.026 -83.919 1.00 24.18 98 THR F C 1
ATOM 7218 O O . THR F 1 99 ? -12.185 -29.044 -83.169 1.00 23.14 98 THR F O 1
ATOM 7222 N N . ARG F 1 100 ? -12.828 -29.922 -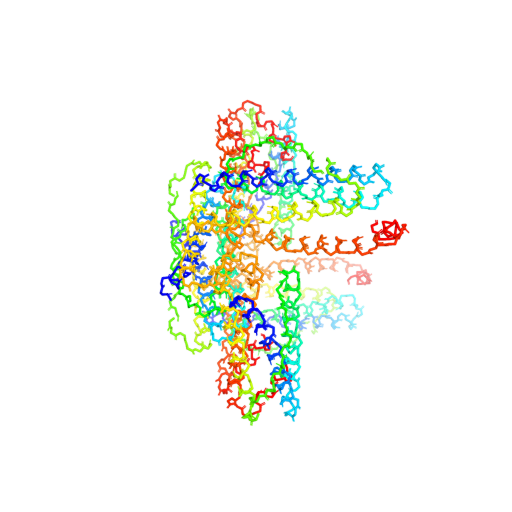85.175 1.00 23.55 99 ARG F N 1
ATOM 7223 C CA . ARG F 1 100 ? -13.248 -28.600 -85.653 1.00 27.60 99 ARG F CA 1
ATOM 7224 C C . ARG F 1 100 ? -14.332 -27.980 -84.778 1.00 24.50 99 ARG F C 1
ATOM 7225 O O . ARG F 1 100 ? -14.305 -26.755 -84.536 1.00 25.68 99 ARG F O 1
ATOM 7233 N N . SER F 1 101 ? -15.295 -28.779 -84.275 1.00 22.88 100 SER F N 1
ATOM 7234 C CA A SER F 1 101 ? -16.381 -28.276 -83.450 0.50 23.30 100 SER F CA 1
ATOM 7235 C CA B SER F 1 101 ? -16.357 -28.226 -83.459 0.50 23.16 100 SER F CA 1
ATOM 7236 C C . SER F 1 101 ? -15.753 -27.659 -82.171 1.00 22.32 100 SER F C 1
ATOM 7237 O O . SER F 1 101 ? -16.178 -26.588 -81.702 1.00 22.79 100 SER F O 1
ATOM 7242 N N . LEU F 1 102 ? -14.765 -28.358 -81.623 1.00 19.77 101 LEU F N 1
ATOM 7243 C CA . LEU F 1 102 ? -14.177 -27.886 -80.360 1.00 20.77 101 LEU F CA 1
ATOM 7244 C C . LEU F 1 102 ? -13.398 -26.597 -80.614 1.00 21.37 101 LEU F C 1
ATOM 7245 O O . LEU F 1 102 ? -13.309 -25.735 -79.745 1.00 22.51 101 LEU F O 1
ATOM 7250 N N . LEU F 1 103 ? -12.728 -26.532 -81.771 1.00 24.31 102 LEU F N 1
ATOM 7251 C CA . LEU F 1 103 ? -11.908 -25.298 -82.100 1.00 22.04 102 LEU F CA 1
ATOM 7252 C C . LEU F 1 103 ? -12.846 -24.150 -82.305 1.00 24.96 102 LEU F C 1
ATOM 7253 O O . LEU F 1 103 ? -12.499 -22.997 -81.935 1.00 26.91 102 LEU F O 1
ATOM 7258 N N . ASN F 1 104 ? -13.959 -24.378 -83.015 1.00 25.12 103 ASN F N 1
ATOM 7259 C CA . ASN F 1 104 ? -14.954 -23.254 -83.201 1.00 28.40 103 ASN F CA 1
ATOM 7260 C C . ASN F 1 104 ? -15.448 -22.739 -81.851 1.00 28.39 103 ASN F C 1
ATOM 7261 O O . ASN F 1 104 ? -15.545 -21.488 -81.597 1.00 27.45 103 ASN F O 1
ATOM 7266 N N . LEU F 1 105 ? -15.737 -23.683 -80.956 1.00 24.22 104 LEU F N 1
ATOM 7267 C CA . LEU F 1 105 ? -16.194 -23.345 -79.655 1.00 21.20 104 LEU F CA 1
ATOM 7268 C C . LEU F 1 105 ? -15.077 -22.519 -78.893 1.00 20.10 104 LEU F C 1
ATOM 7269 O O . LEU F 1 105 ? -15.365 -21.513 -78.209 1.00 21.31 104 LEU F O 1
ATOM 7274 N N . ALA F 1 106 ? -13.823 -22.982 -79.000 1.00 20.94 105 ALA F N 1
ATOM 7275 C CA . ALA F 1 106 ? -12.716 -22.242 -78.366 1.00 21.10 105 ALA F CA 1
ATOM 7276 C C . ALA F 1 106 ? -12.546 -20.852 -78.945 1.00 22.78 105 ALA F C 1
ATOM 7277 O O . ALA F 1 106 ? -12.265 -19.886 -78.174 1.00 23.58 105 ALA F O 1
ATOM 7279 N N . GLU F 1 107 ? -12.791 -20.726 -80.253 1.00 21.68 106 GLU F N 1
ATOM 7280 C CA . GLU F 1 107 ? -12.711 -19.367 -80.880 1.00 23.56 106 GLU F CA 1
ATOM 7281 C C . GLU F 1 107 ? -13.728 -18.482 -80.338 1.00 22.44 106 GLU F C 1
ATOM 7282 O O . GLU F 1 107 ? -13.392 -17.300 -80.032 1.00 24.24 106 GLU F O 1
ATOM 7288 N N . ALA F 1 108 ? -14.986 -18.956 -80.179 1.00 21.72 107 ALA F N 1
ATOM 7289 C CA . ALA F 1 108 ? -16.053 -18.126 -79.600 1.00 23.05 107 ALA F CA 1
ATOM 7290 C C . ALA F 1 108 ? -15.687 -17.769 -78.181 1.00 23.40 107 ALA F C 1
ATOM 7291 O O . ALA F 1 108 ? -15.905 -16.606 -77.714 1.00 23.71 107 ALA F O 1
ATOM 7293 N N . ALA F 1 109 ? -15.181 -18.783 -77.441 1.00 20.18 108 ALA F N 1
ATOM 7294 C CA . ALA F 1 109 ? -14.811 -18.443 -76.045 1.00 21.33 108 ALA F CA 1
ATOM 7295 C C . ALA F 1 109 ? -13.713 -17.396 -75.986 1.00 21.71 108 ALA F C 1
ATOM 7296 O O . ALA F 1 109 ? -13.722 -16.524 -75.113 1.00 22.29 108 ALA F O 1
ATOM 7298 N N . SER F 1 110 ? -12.790 -17.479 -76.924 1.00 22.34 109 SER F N 1
ATOM 7299 C CA . SER F 1 110 ? -11.647 -16.565 -76.945 1.00 25.19 109 SER F CA 1
ATOM 7300 C C . SER F 1 110 ? -12.158 -15.127 -77.225 1.00 26.46 109 SER F C 1
ATOM 7301 O O . SER F 1 110 ? -11.751 -14.153 -76.515 1.00 26.31 109 SER F O 1
ATOM 7304 N N . THR F 1 111 ? -13.073 -15.003 -78.173 1.00 26.58 110 THR F N 1
ATOM 7305 C CA . THR F 1 111 ? -13.620 -13.709 -78.538 1.00 29.58 110 THR F CA 1
ATOM 7306 C C . THR F 1 111 ? -14.327 -13.106 -77.372 1.00 30.62 110 THR F C 1
ATOM 7307 O O . THR F 1 111 ? -14.185 -11.901 -77.146 1.00 33.78 110 THR F O 1
ATOM 7311 N N . CYS F 1 112 ? -15.069 -13.912 -76.608 1.00 25.08 111 CYS F N 1
ATOM 7312 C CA . CYS F 1 112 ? -15.766 -13.505 -75.418 1.00 28.58 111 CYS F CA 1
ATOM 7313 C C . CYS F 1 112 ? -14.855 -13.321 -74.157 1.00 25.77 111 CYS F C 1
ATOM 7314 O O . CYS F 1 112 ? -15.387 -13.047 -73.112 1.00 26.43 111 CYS F O 1
ATOM 7317 N N . HIS F 1 113 ? -13.541 -13.570 -74.275 1.00 26.31 112 HIS F N 1
ATOM 7318 C CA . HIS F 1 113 ? -12.632 -13.591 -73.102 1.00 28.00 112 HIS F CA 1
ATOM 7319 C C . HIS F 1 113 ? -13.212 -14.516 -72.015 1.00 25.02 112 HIS F C 1
ATOM 7320 O O . HIS F 1 113 ? -13.140 -14.232 -70.823 1.00 24.46 112 HIS F O 1
ATOM 7327 N N . ASP F 1 114 ? -13.782 -15.675 -72.414 1.00 21.67 113 ASP F N 1
ATOM 7328 C CA . ASP F 1 114 ? -14.351 -16.557 -71.461 1.00 18.48 113 ASP F CA 1
ATOM 7329 C C . ASP F 1 114 ? -13.262 -17.570 -71.062 1.00 21.62 113 ASP F C 1
ATOM 7330 O O . ASP F 1 114 ? -13.116 -18.723 -71.631 1.00 19.10 113 ASP F O 1
ATOM 7335 N N . PHE F 1 115 ? -12.448 -17.126 -70.081 1.00 20.42 114 PHE F N 1
ATOM 7336 C CA . PHE F 1 115 ? -11.321 -17.948 -69.655 1.00 20.45 114 PHE F CA 1
ATOM 7337 C C . PHE F 1 115 ? -11.673 -19.261 -69.034 1.00 19.03 114 PHE F C 1
ATOM 7338 O O . PHE F 1 115 ? -10.939 -20.285 -69.237 1.00 20.02 114 PHE F O 1
ATOM 7346 N N . ALA F 1 116 ? -12.828 -19.319 -68.314 1.00 19.27 115 ALA F N 1
ATOM 7347 C CA . ALA F 1 116 ? -13.217 -20.611 -67.781 1.00 19.21 115 ALA F CA 1
ATOM 7348 C C . ALA F 1 116 ? -13.585 -21.634 -68.843 1.00 18.52 115 ALA F C 1
ATOM 7349 O O . ALA F 1 116 ? -13.163 -22.793 -68.784 1.00 19.17 115 ALA F O 1
ATOM 7351 N N . VAL F 1 117 ? -14.294 -21.191 -69.895 1.00 18.44 116 VAL F N 1
ATOM 7352 C CA . VAL F 1 117 ? -14.599 -22.148 -70.987 1.00 18.33 116 VAL F CA 1
ATOM 7353 C C . VAL F 1 117 ? -13.307 -22.531 -71.736 1.00 17.43 116 VAL F C 1
ATOM 7354 O O . VAL F 1 117 ? -13.121 -23.717 -72.038 1.00 17.04 116 VAL F O 1
ATOM 7358 N N . MET F 1 118 ? -12.417 -21.574 -71.985 1.00 17.42 117 MET F N 1
ATOM 7359 C CA . MET F 1 118 ? -11.115 -21.978 -72.585 1.00 19.15 117 MET F CA 1
ATOM 7360 C C . MET F 1 118 ? -10.358 -23.000 -71.799 1.00 18.74 117 MET F C 1
ATOM 7361 O O . MET F 1 118 ? -9.888 -24.004 -72.374 1.00 18.58 117 MET F O 1
ATOM 7366 N N . ALA F 1 119 ? -10.318 -22.821 -70.466 1.00 17.17 118 ALA F N 1
ATOM 7367 C CA . ALA F 1 119 ? -9.651 -23.791 -69.648 1.00 17.08 118 ALA F CA 1
ATOM 7368 C C . ALA F 1 119 ? -10.307 -25.190 -69.678 1.00 15.88 118 ALA F C 1
ATOM 7369 O O . ALA F 1 119 ? -9.634 -26.258 -69.671 1.00 19.65 118 ALA F O 1
ATOM 7371 N N . PHE F 1 120 ? -11.679 -25.160 -69.638 1.00 16.64 119 PHE F N 1
ATOM 7372 C CA . PHE F 1 120 ? -12.376 -26.394 -69.663 1.00 17.43 119 PHE F CA 1
ATOM 7373 C C . PHE F 1 120 ? -12.067 -27.170 -70.979 1.00 17.90 119 PHE F C 1
ATOM 7374 O O . PHE F 1 120 ? -11.989 -28.406 -70.961 1.00 19.42 119 PHE F O 1
ATOM 7382 N N . LEU F 1 121 ? -11.900 -26.427 -72.070 1.00 17.11 120 LEU F N 1
ATOM 7383 C CA . LEU F 1 121 ? -11.715 -27.137 -73.369 1.00 17.26 120 LEU F CA 1
ATOM 7384 C C . LEU F 1 121 ? -10.309 -27.716 -73.548 1.00 18.07 120 LEU F C 1
ATOM 7385 O O . LEU F 1 121 ? -10.103 -28.619 -74.372 1.00 17.98 120 LEU F O 1
ATOM 7390 N N . ASN F 1 122 ? -9.329 -27.199 -72.785 1.00 16.98 121 ASN F N 1
ATOM 7391 C CA . ASN F 1 122 ? -7.934 -27.656 -73.069 1.00 17.41 121 ASN F CA 1
ATOM 7392 C C . ASN F 1 122 ? -7.670 -29.143 -73.093 1.00 18.92 121 ASN F C 1
ATOM 7393 O O . ASN F 1 122 ? -7.085 -29.621 -74.062 1.00 18.34 121 ASN F O 1
ATOM 7398 N N . PRO F 1 123 ? -8.188 -29.933 -72.122 1.00 17.82 122 PRO F N 1
ATOM 7399 C CA . PRO F 1 123 ? -7.922 -31.369 -72.194 1.00 17.53 122 PRO F CA 1
ATOM 7400 C C . PRO F 1 123 ? -8.629 -32.028 -73.402 1.00 18.11 122 PRO F C 1
ATOM 7401 O O . PRO F 1 123 ? -8.107 -33.008 -73.906 1.00 19.09 122 PRO F O 1
ATOM 7405 N N . PHE F 1 124 ? -9.729 -31.424 -73.840 1.00 17.93 123 PHE F N 1
ATOM 7406 C CA . PHE F 1 124 ? -10.386 -31.972 -75.041 1.00 17.50 123 PHE F CA 1
ATOM 7407 C C . PHE F 1 124 ? -9.577 -31.668 -76.279 1.00 17.39 123 PHE F C 1
ATOM 7408 O O . PHE F 1 124 ? -9.467 -32.540 -77.132 1.00 18.43 123 PHE F O 1
ATOM 7416 N N . HIS F 1 125 ? -8.949 -30.477 -76.378 1.00 16.48 124 HIS F N 1
ATOM 7417 C CA . HIS F 1 125 ? -8.075 -30.219 -77.567 1.00 18.21 124 HIS F CA 1
ATOM 7418 C C . HIS F 1 125 ? -6.976 -31.228 -77.611 1.00 18.14 124 HIS F C 1
ATOM 7419 O O . HIS F 1 125 ? -6.632 -31.790 -78.694 1.00 18.95 124 HIS F O 1
ATOM 7426 N N . LEU F 1 126 ? -6.437 -31.545 -76.426 1.00 18.36 125 LEU F N 1
ATOM 7427 C CA . LEU F 1 126 ? -5.273 -32.444 -76.461 1.00 17.07 125 LEU F CA 1
ATOM 7428 C C . LEU F 1 126 ? -5.785 -33.890 -76.671 1.00 19.77 125 LEU F C 1
ATOM 7429 O O . LEU F 1 126 ? -5.062 -34.661 -77.334 1.00 19.69 125 LEU F O 1
ATOM 7434 N N . GLN F 1 127 ? -6.948 -34.295 -76.128 1.00 17.80 126 GLN F N 1
ATOM 7435 C CA A GLN F 1 127 ? -7.561 -35.612 -76.385 0.50 17.74 126 GLN F CA 1
ATOM 7436 C CA B GLN F 1 127 ? -7.421 -35.647 -76.376 0.50 18.81 126 GLN F CA 1
ATOM 7437 C C . GLN F 1 127 ? -7.696 -35.793 -77.888 1.00 17.08 126 GLN F C 1
ATOM 7438 O O . GLN F 1 127 ? -7.422 -36.850 -78.464 1.00 20.14 126 GLN F O 1
ATOM 7449 N N . GLN F 1 128 ? -8.176 -34.771 -78.568 1.00 17.50 127 GLN F N 1
ATOM 7450 C CA . GLN F 1 128 ? -8.446 -34.878 -80.006 1.00 17.25 127 GLN F CA 1
ATOM 7451 C C . GLN F 1 128 ? -7.197 -35.098 -80.808 1.00 19.24 127 GLN F C 1
ATOM 7452 O O . GLN F 1 128 ? -7.217 -35.841 -81.792 1.00 19.61 127 GLN F O 1
ATOM 7458 N N . VAL F 1 129 ? -6.095 -34.466 -80.387 1.00 18.41 128 VAL F N 1
ATOM 7459 C CA . VAL F 1 129 ? -4.838 -34.667 -81.086 1.00 19.39 128 VAL F CA 1
ATOM 7460 C C . VAL F 1 129 ? -4.496 -36.163 -80.989 1.00 20.27 128 VAL F C 1
ATOM 7461 O O . VAL F 1 129 ? -4.110 -36.763 -82.024 1.00 19.57 128 VAL F O 1
ATOM 7465 N N . ASN F 1 130 ? -4.621 -36.749 -79.809 1.00 18.46 129 ASN F N 1
ATOM 7466 C CA . ASN F 1 130 ? -4.300 -38.176 -79.649 1.00 19.46 129 ASN F CA 1
ATOM 7467 C C . ASN F 1 130 ? -5.270 -39.060 -80.403 1.00 22.47 129 ASN F C 1
ATOM 7468 O O . ASN F 1 130 ? -4.853 -40.056 -81.016 1.00 22.20 129 ASN F O 1
ATOM 7473 N N . GLU F 1 131 ? -6.567 -38.635 -80.417 1.00 20.71 130 GLU F N 1
ATOM 7474 C CA . GLU F 1 131 ? -7.573 -39.517 -81.104 1.00 19.77 130 GLU F CA 1
ATOM 7475 C C . GLU F 1 131 ? -7.331 -39.473 -82.634 1.00 19.09 130 GLU F C 1
ATOM 7476 O O . GLU F 1 131 ? -7.390 -40.566 -83.259 1.00 22.15 130 GLU F O 1
ATOM 7482 N N . GLU F 1 132 ? -7.107 -38.298 -83.212 1.00 19.60 131 GLU F N 1
ATOM 7483 C CA . GLU F 1 132 ? -6.932 -38.254 -84.671 1.00 21.54 131 GLU F CA 1
ATOM 7484 C C . GLU F 1 132 ? -5.646 -39.050 -85.006 1.00 23.33 131 GLU F C 1
ATOM 7485 O O . GLU F 1 132 ? -5.620 -39.745 -86.040 1.00 21.46 131 GLU F O 1
ATOM 7491 N N . ASP F 1 133 ? -4.624 -39.002 -84.138 1.00 20.31 132 ASP F N 1
ATOM 7492 C CA . ASP F 1 133 ? -3.372 -39.724 -84.431 1.00 21.28 132 ASP F CA 1
ATOM 7493 C C . ASP F 1 133 ? -3.620 -41.272 -84.419 1.00 25.41 132 ASP F C 1
ATOM 7494 O O . ASP F 1 133 ? -3.225 -41.968 -85.351 1.00 22.14 132 ASP F O 1
ATOM 7499 N N . LYS F 1 134 ? -4.349 -41.747 -83.417 1.00 22.39 133 LYS F N 1
ATOM 7500 C CA . LYS F 1 134 ? -4.605 -43.143 -83.215 1.00 21.74 133 LYS F CA 1
ATOM 7501 C C . LYS F 1 134 ? -5.482 -43.666 -84.406 1.00 23.58 133 LYS F C 1
ATOM 7502 O O . LYS F 1 134 ? -5.189 -44.719 -85.035 1.00 24.31 133 LYS F O 1
ATOM 7508 N N . ILE F 1 135 ? -6.487 -42.910 -84.744 1.00 20.87 134 ILE F N 1
ATOM 7509 C CA . ILE F 1 135 ? -7.388 -43.377 -85.886 1.00 22.34 134 ILE F CA 1
ATOM 7510 C C . ILE F 1 135 ? -6.677 -43.292 -87.202 1.00 23.96 134 ILE F C 1
ATOM 7511 O O . ILE F 1 135 ? -6.767 -44.264 -88.048 1.00 23.57 134 ILE F O 1
ATOM 7516 N N . GLY F 1 136 ? -5.895 -42.222 -87.435 1.00 23.56 135 GLY F N 1
ATOM 7517 C CA . GLY F 1 136 ? -5.057 -42.146 -88.645 1.00 23.92 135 GLY F CA 1
ATOM 7518 C C . GLY F 1 136 ? -4.164 -43.385 -88.768 1.00 21.62 135 GLY F C 1
ATOM 7519 O O . GLY F 1 136 ? -3.955 -43.919 -89.878 1.00 23.77 135 GLY F O 1
ATOM 7520 N N . SER F 1 137 ? -3.542 -43.787 -87.688 1.00 21.07 136 SER F N 1
ATOM 7521 C CA . SER F 1 137 ? -2.599 -44.895 -87.694 1.00 21.12 136 SER F CA 1
ATOM 7522 C C . SER F 1 137 ? -3.311 -46.252 -87.970 1.00 25.75 136 SER F C 1
ATOM 7523 O O . SER F 1 137 ? -2.837 -47.086 -88.730 1.00 24.75 136 SER F O 1
ATOM 7526 N N . ILE F 1 138 ? -4.463 -46.420 -87.329 1.00 21.74 137 ILE F N 1
ATOM 7527 C CA . ILE F 1 138 ? -5.239 -47.671 -87.572 1.00 20.29 137 ILE F CA 1
ATOM 7528 C C . ILE F 1 138 ? -5.629 -47.694 -89.084 1.00 19.39 137 ILE F C 1
ATOM 7529 O O . ILE F 1 138 ? -5.547 -48.815 -89.697 1.00 19.99 137 ILE F O 1
ATOM 7534 N N . LEU F 1 139 ? -6.137 -46.567 -89.625 1.00 19.21 138 LEU F N 1
ATOM 7535 C CA . LEU F 1 139 ? -6.537 -46.486 -91.038 1.00 21.24 138 LEU F CA 1
ATOM 7536 C C . LEU F 1 139 ? -5.356 -46.881 -91.931 1.00 21.25 138 LEU F C 1
ATOM 7537 O O . LEU F 1 139 ? -5.521 -47.643 -92.866 1.00 21.69 138 LEU F O 1
ATOM 7542 N N . ALA F 1 140 ? -4.147 -46.420 -91.593 1.00 21.71 139 ALA F N 1
ATOM 7543 C CA . ALA F 1 140 ? -2.982 -46.751 -92.410 1.00 24.34 139 ALA F CA 1
ATOM 7544 C C . ALA F 1 140 ? -2.725 -48.268 -92.347 1.00 22.56 139 ALA F C 1
ATOM 7545 O O . ALA F 1 140 ? -2.403 -48.885 -93.386 1.00 25.12 139 ALA F O 1
ATOM 7547 N N . LYS F 1 141 ? -2.742 -48.836 -91.164 1.00 21.36 140 LYS F N 1
ATOM 7548 C CA . LYS F 1 141 ? -2.522 -50.235 -90.994 1.00 20.14 140 LYS F CA 1
ATOM 7549 C C . LYS F 1 141 ? -3.556 -51.050 -91.789 1.00 22.87 140 LYS F C 1
ATOM 7550 O O . LYS F 1 141 ? -3.277 -52.057 -92.419 1.00 23.49 140 LYS F O 1
ATOM 7556 N N . VAL F 1 142 ? -4.817 -50.633 -91.657 1.00 20.82 141 VAL F N 1
ATOM 7557 C CA . VAL F 1 142 ? -5.909 -51.406 -92.317 1.00 18.63 141 VAL F CA 1
ATOM 7558 C C . VAL F 1 142 ? -5.703 -51.309 -93.814 1.00 20.01 141 VAL F C 1
ATOM 7559 O O . VAL F 1 142 ? -5.885 -52.336 -94.519 1.00 21.72 141 VAL F O 1
ATOM 7563 N N . THR F 1 143 ? -5.358 -50.133 -94.393 1.00 19.77 142 THR F N 1
ATOM 7564 C CA . THR F 1 143 ? -5.250 -49.950 -95.813 1.00 21.53 142 THR F CA 1
ATOM 7565 C C . THR F 1 143 ? -4.112 -50.763 -96.325 1.00 23.49 142 THR F C 1
ATOM 7566 O O . THR F 1 143 ? -4.319 -51.509 -97.326 1.00 25.90 142 THR F O 1
ATOM 7570 N N . ASP F 1 144 ? -2.997 -50.826 -95.559 1.00 20.39 143 ASP F N 1
ATOM 7571 C CA . ASP F 1 144 ? -1.861 -51.637 -96.007 1.00 21.08 143 ASP F CA 1
ATOM 7572 C C . ASP F 1 144 ? -2.157 -53.166 -95.930 1.00 20.08 143 ASP F C 1
ATOM 7573 O O . ASP F 1 144 ? -1.870 -53.904 -96.909 1.00 21.76 143 ASP F O 1
ATOM 7578 N N . GLU F 1 145 ? -2.720 -53.618 -94.808 1.00 20.47 144 GLU F N 1
ATOM 7579 C CA . GLU F 1 145 ? -2.996 -55.088 -94.630 1.00 20.52 144 GLU F CA 1
ATOM 7580 C C . GLU F 1 145 ? -3.982 -55.560 -95.672 1.00 21.15 144 GLU F C 1
ATOM 7581 O O . GLU F 1 145 ? -3.928 -56.729 -96.113 1.00 20.96 144 GLU F O 1
ATOM 7587 N N . ASN F 1 146 ? -4.910 -54.684 -96.047 1.00 21.13 145 ASN F N 1
ATOM 7588 C CA . ASN F 1 146 ? -5.933 -55.191 -96.983 1.00 21.77 145 ASN F CA 1
ATOM 7589 C C . ASN F 1 146 ? -5.491 -55.322 -98.403 1.00 21.93 145 ASN F C 1
ATOM 7590 O O . ASN F 1 146 ? -6.323 -55.712 -99.267 1.00 23.10 145 ASN F O 1
ATOM 7595 N N . ARG F 1 147 ? -4.206 -55.054 -98.670 1.00 22.27 146 ARG F N 1
ATOM 7596 C CA . ARG F 1 147 ? -3.647 -55.305 -100.011 1.00 24.72 146 ARG F CA 1
ATOM 7597 C C . ARG F 1 147 ? -3.496 -56.780 -100.251 1.00 23.03 146 ARG F C 1
ATOM 7598 O O . ARG F 1 147 ? -3.242 -57.175 -101.421 1.00 23.52 146 ARG F O 1
ATOM 7606 N N . THR F 1 148 ? -3.550 -57.638 -99.236 1.00 19.64 147 THR F N 1
ATOM 7607 C CA . THR F 1 148 ? -3.411 -59.104 -99.466 1.00 19.80 147 THR F CA 1
ATOM 7608 C C . THR F 1 148 ? -4.698 -59.769 -98.932 1.00 20.40 147 THR F C 1
ATOM 7609 O O . THR F 1 148 ? -5.097 -59.567 -97.783 1.00 19.63 147 THR F O 1
ATOM 7613 N N . PRO F 1 149 ? -5.387 -60.582 -99.729 1.00 20.75 148 PRO F N 1
ATOM 7614 C CA . PRO F 1 149 ? -6.641 -61.164 -99.356 1.00 20.61 148 PRO F CA 1
ATOM 7615 C C . PRO F 1 149 ? -6.572 -61.915 -98.076 1.00 20.90 148 PRO F C 1
ATOM 7616 O O . PRO F 1 149 ? -5.633 -62.700 -97.880 1.00 21.07 148 PRO F O 1
ATOM 7620 N N . GLY F 1 150 ? -7.480 -61.582 -97.147 1.00 20.31 149 GLY F N 1
ATOM 7621 C CA . GLY F 1 150 ? -7.471 -62.365 -95.907 1.00 20.30 149 GLY F CA 1
ATOM 7622 C C . GLY F 1 150 ? -6.626 -61.775 -94.780 1.00 20.64 149 GLY F C 1
ATOM 7623 O O . GLY F 1 150 ? -6.776 -62.102 -93.609 1.00 21.29 149 GLY F O 1
ATOM 7624 N N . LEU F 1 151 ? -5.592 -61.018 -95.166 1.00 19.71 150 LEU F N 1
ATOM 7625 C CA . LEU F 1 151 ? -4.595 -60.644 -94.173 1.00 19.07 150 LEU F CA 1
ATOM 7626 C C . LEU F 1 151 ? -5.213 -59.727 -93.085 1.00 20.52 150 LEU F C 1
ATOM 7627 O O . LEU F 1 151 ? -4.833 -59.767 -91.900 1.00 23.55 150 LEU F O 1
ATOM 7632 N N . LEU F 1 152 ? -6.097 -58.840 -93.517 1.00 20.13 151 LEU F N 1
ATOM 7633 C CA . LEU F 1 152 ? -6.691 -57.848 -92.558 1.00 19.94 151 LEU F CA 1
ATOM 7634 C C . LEU F 1 152 ? -7.409 -58.634 -91.434 1.00 23.07 151 LEU F C 1
ATOM 7635 O O . LEU F 1 152 ? -7.450 -58.219 -90.288 1.00 23.34 151 LEU F O 1
ATOM 7640 N N . ARG F 1 153 ? -8.001 -59.801 -91.773 1.00 24.60 152 ARG F N 1
ATOM 7641 C CA . ARG F 1 153 ? -8.807 -60.585 -90.848 1.00 28.18 152 ARG F CA 1
ATOM 7642 C C . ARG F 1 153 ? -7.893 -61.056 -89.799 1.00 33.31 152 ARG F C 1
ATOM 7643 O O . ARG F 1 153 ? -8.139 -61.064 -88.554 1.00 30.45 152 ARG F O 1
ATOM 7651 N N . SER F 1 154 ? -6.694 -61.391 -90.267 1.00 42.20 153 SER F N 1
ATOM 7652 C CA . SER F 1 154 ? -5.798 -62.080 -89.391 1.00 46.33 153 SER F CA 1
ATOM 7653 C C . SER F 1 154 ? -5.337 -61.127 -88.292 1.00 44.34 153 SER F C 1
ATOM 7654 O O . SER F 1 154 ? -4.935 -61.554 -87.234 1.00 61.17 153 SER F O 1
ATOM 7657 N N . LEU F 1 155 ? -5.551 -59.840 -88.489 1.00 45.22 154 LEU F N 1
ATOM 7658 C CA . LEU F 1 155 ? -5.294 -58.771 -87.498 1.00 41.91 154 LEU F CA 1
ATOM 7659 C C . LEU F 1 155 ? -6.460 -58.060 -86.671 1.00 49.38 154 LEU F C 1
ATOM 7660 O O . LEU F 1 155 ? -6.214 -57.358 -85.653 1.00 45.79 154 LEU F O 1
ATOM 7665 N N . ASP F 1 156 ? -7.729 -58.250 -87.078 1.00 34.57 155 ASP F N 1
ATOM 7666 C CA . ASP F 1 156 ? -8.867 -58.113 -86.183 1.00 34.07 155 ASP F CA 1
ATOM 7667 C C . ASP F 1 156 ? -8.728 -59.131 -84.979 1.00 37.11 155 ASP F C 1
ATOM 7668 O O . ASP F 1 156 ? -9.021 -58.816 -83.828 1.00 37.48 155 ASP F O 1
ATOM 7673 N N . VAL F 1 157 ? -8.295 -60.338 -85.325 1.00 45.08 156 VAL F N 1
ATOM 7674 C CA . VAL F 1 157 ? -8.273 -61.534 -84.479 1.00 54.04 156 VAL F CA 1
ATOM 7675 C C . VAL F 1 157 ? -7.191 -61.329 -83.405 1.00 57.52 156 VAL F C 1
ATOM 7676 O O . VAL F 1 157 ? -7.482 -61.493 -82.218 1.00 58.79 156 VAL F O 1
ATOM 7680 N N . VAL F 1 158 ? -5.979 -60.946 -83.855 1.00 58.34 157 VAL F N 1
ATOM 7681 C CA . VAL F 1 158 ? -4.725 -60.793 -83.039 1.00 65.01 157 VAL F CA 1
ATOM 7682 C C . VAL F 1 158 ? -4.681 -59.497 -82.214 1.00 64.76 157 VAL F C 1
ATOM 7683 O O . VAL F 1 158 ? -4.547 -59.542 -80.995 1.00 72.63 157 VAL F O 1
ATOM 7687 N N . SER F 1 159 ? -4.760 -58.344 -82.870 1.00 64.03 158 SER F N 1
ATOM 7688 C CA . SER F 1 159 ? -4.894 -57.103 -82.144 1.00 66.20 158 SER F CA 1
ATOM 7689 C C . SER F 1 159 ? -6.379 -57.070 -81.809 1.00 71.11 158 SER F C 1
ATOM 7690 O O . SER F 1 159 ? -7.035 -58.133 -81.743 1.00 76.38 158 SER F O 1
ATOM 7693 N N . PHE F 1 160 ? -6.928 -55.879 -81.626 1.00 61.71 159 PHE F N 1
ATOM 7694 C CA . PHE F 1 160 ? -8.337 -55.785 -81.232 1.00 58.31 159 PHE F CA 1
ATOM 7695 C C . PHE F 1 160 ? -8.708 -57.123 -80.549 1.00 60.59 159 PHE F C 1
ATOM 7696 O O . PHE F 1 160 ? -9.517 -57.193 -79.634 1.00 71.57 159 PHE F O 1
#

Secondary structure (DSSP, 8-state):
-HHHHHHHHHHHHHHHHHHHHHHHHHHHHHHTT-HHHHHHHHHHHHHHHHHHHHHHHHHHHTT----PPPBPPP------SHHHHHHHHHHHHHHHHHHHHHHHHHHHHTT-HHHHHHHHHHHHHHHHHHHHHHHHHHHHHHHTTSTTHHHHHHHH--/-HHHHHHHHHHHHHHHHHHHHHHHHHHHHHTT-HHHHHHHHHHHHHHHHHHHHHHHHHHHTT----PPP-PPP------SHHHHHHHHHHHHHHHHHHHHHHHHHHHHTT-HHHHHHHHHHHHHHHHHHHHHHHHHHHHHHHTTSTTHHHHHHHT-/-HHHHHHHHHHHHHHHHHHHHHHHHHHHHHHTT-HHHHHHHHHHHHHHHHHHHHHHHHHHHTT----PPPBPPP------SHHHHHHHHHHHHHHHHHHHHHHHHHHHHTT-HHHHHHHHHHHHHHHHHHHHHHHHHHHHHHHTTSTTTHHHHHHH-/-HHHHHHHHHHHHHHHHHHHHHHHHHHHHHHTT-HHHHHHHHHHHHHHHHHHHHHHHHHHHTT----PPP-PPP------SHHHHHHHHHHHHHHHHHHHHHHHHHHHHTT-HHHHHHHHHHHHHHHHHHHHHHHHHHHHHHHTTSTTHHHHHHHH--/-HHHHHHHHHHHHHHHHHHHHHHHHHHHHHHTT-HHHHHHHHHHHHHHHHHHHHHHHHHHHTT----PPPPPPP------SHHHHHHHHHHHHHHHHHHHHHHHHHHHHTT-HHHHHHHHHHHHHHHHHHHHHHHHHHHHHHHTTSTTHHHHHHHH-/-HHHHHHHHHHHHHHHHHHHHHHHHHHHHHHTT-HHHHHHHHHHHHHHHHHHHHHHHHHHHTT----PPPPPPP-----SSHHHHHHHHHHHHHHHHHHHHHHHHHHHHTT-HHHHHHHHHHHHHHHHHHHHHHHHHHHHHHHTTSTTHHHHHHHH--

Radius of gyration: 37.82 Å; Cα contacts (8 Å, |Δi|>4): 1130; chains: 6; bounding box: 84×60×115 Å

Foldseek 3Di:
DVQLLVLLQVLLLLLQLLLQLLQVLLVVCVVVPLNLSSVVSNVSSVVSNVVSVLSVVVCVVVVRDHDHDDRDHDDLVPDDDVLSSLVVNLVSLVVSLVSLVSSLVVCVVVVVVVSNVSSVVVNVVSVVVNVVSVVVSVVLVVLVVDPPRSSVVSVPHD/DVLLVLLQVLLLLLQLLLQLLQVLLVVCVVVPLNLSNVVSNVSSVVSNVVSVLSVVVCVVVVSDHDHDDNDHDDLVPDDDVLSSLVVNLVSLVVSLVSLVVSLVVCVVVVVVVVNVSSVVVNVVSVVVNVVSVVVSVVLVVQVVDPPRSSVVSVVD/DVVLLVLLQVLLLLLQLLLQLLQVLLVVCVVVPLNQSSVVSNVVSVVSNVVSVLSVVVCVVVVSDHDHDDNDHDDLVPDDDVLSSLVVNLVSLVVSLVSLVVSLVVCVVVVVVVVVVVSVVVNVVSVVVNVVSVVVSVVLVVQVVDPPRSVCVRVPD/DVQLLVLLLVLLLLLQLLLQLLQVLLVVCVVVPLNLSSVVSNVSSVVSNVVSVLSVVVCVVVVSDHDHDDRDHDDLVPDDDVLSSLVVNLVSLVVSLVSLVVSLVVCVVVVVVVSVVVSVVVNVVSVVVNVVSVVVSVVLVVLVVDPPRSSVCSVPHD/DVQLLVLLQVLLLLLQLQLQLLQVLLVVCVVVPLNQSSVVSNVSSVVSNVVSVVSVVVCVVVVSDHDDDDRDHDDLVPDDDVLSSLVVNLVSLVVSLVSLVSNLVVCVVVVVVVVNVVSVVVNVVSVVVNVVSVVVSVVQVVQVVDPPRSSVVSVPD/DVVLLVLLQVLLLLLQLLLQLLQVLLVVCVVVPLNLSSVVSNVSSVVSNVVSVVSVVVCVVVVSDHDHDDNDHDPLVPDDDVLSSLVVNLVSLVVSLVSLVVSLVVCVVVVVVVSNVVSVVVNVVSVVVNVVSVVVSVVLVVQVVDPPRSSVVSVVHD

InterPro domains:
  IPR001519 Ferritin [PTHR11431] (64-203)
  IPR008331 Ferritin/DPS domain [PF00210] (68-203)
  IPR009040 Ferritin-like diiron domain [PS50905] (60-207)
  IPR009078 Ferritin-like superfamily [SSF47240] (63-211)
  IPR012347 Ferritin-like [G3DSA:1.20.1260.10] (62-229)
  IPR041719 Ferritin, prokaryotic-type [cd01055] (63-217)

GO terms:
  GO:0042802 identical protein binding (F, IPI)